Protein AF-0000000078275789 (afdb_homodimer)

Solvent-accessible surface area (backbone atoms only — not comparable to full-atom values): 40634 Å² total; per-residue (Å²): 122,83,72,79,72,77,51,67,70,54,53,55,45,34,55,58,40,40,53,62,21,30,48,94,68,46,40,45,64,62,50,51,52,50,52,49,50,51,33,56,73,66,67,38,52,69,49,75,48,61,89,32,91,82,31,53,29,41,36,36,38,47,78,28,76,38,74,86,45,54,12,38,36,40,43,24,47,64,38,29,71,69,84,62,69,91,67,32,91,55,64,50,47,63,28,44,77,41,81,52,96,92,39,46,30,34,33,12,62,26,32,59,51,36,44,44,59,39,48,25,53,53,51,17,52,42,51,42,58,73,69,65,65,80,38,39,18,27,34,34,40,36,41,24,31,41,43,84,78,70,12,56,63,16,46,48,52,43,63,70,36,69,70,45,58,68,55,39,64,52,36,33,44,22,73,42,49,66,22,69,43,67,38,27,40,38,22,20,27,40,13,42,66,50,30,36,39,37,41,14,63,30,48,53,23,41,19,41,52,88,75,66,68,28,8,61,76,32,40,49,60,50,54,52,52,49,53,48,49,22,52,52,32,51,49,48,41,63,72,73,36,93,59,44,84,66,43,52,17,72,36,43,30,50,31,76,9,31,36,42,26,45,90,44,62,57,32,31,34,43,44,32,36,42,29,32,13,26,18,39,13,62,87,49,64,60,67,62,51,52,48,52,52,47,50,53,27,55,77,42,66,25,47,70,44,64,78,51,83,77,79,83,58,69,69,36,75,90,47,69,84,39,59,61,46,42,36,50,49,53,49,31,54,75,71,66,40,46,77,43,78,30,42,31,39,43,70,61,63,44,56,47,46,32,74,72,72,30,48,29,34,14,51,24,72,36,41,67,41,79,90,36,57,75,34,71,69,18,46,34,43,48,65,42,52,55,49,36,23,54,49,41,38,49,44,51,54,40,52,26,58,101,123,82,72,80,71,77,52,68,70,55,54,54,46,36,56,59,40,41,53,62,19,30,48,94,69,46,40,46,64,62,51,50,53,51,53,49,50,52,34,54,74,65,68,39,53,70,49,76,47,61,88,33,92,84,30,52,29,40,38,37,40,47,80,28,75,37,75,86,46,54,13,37,37,41,42,25,48,64,40,30,70,68,83,60,69,91,67,33,91,54,65,48,47,63,29,44,77,42,81,53,96,90,40,46,29,35,32,12,64,27,32,60,50,36,44,44,60,40,48,23,52,52,50,16,51,43,52,42,58,72,68,64,65,81,37,39,18,27,35,34,40,37,40,24,32,40,43,82,79,70,10,58,64,16,45,48,52,41,62,72,35,69,70,44,58,69,55,40,65,53,36,34,43,23,72,43,49,65,22,69,44,67,38,28,41,39,22,20,28,40,12,42,66,49,29,34,39,37,41,14,63,30,48,54,23,41,21,41,50,90,74,66,67,27,7,60,76,32,40,49,62,51,52,53,51,48,54,50,50,23,51,52,31,52,49,47,42,62,71,74,35,94,59,42,84,66,41,51,16,72,37,43,30,51,30,77,8,31,35,41,27,45,88,43,62,58,33,31,34,42,44,34,36,42,28,32,14,27,17,39,14,64,86,49,63,60,69,62,51,53,48,52,53,46,50,53,27,53,76,42,65,27,46,71,43,67,77,50,82,80,77,84,61,68,68,37,76,91,45,68,85,38,60,60,46,40,34,49,49,52,48,30,54,75,71,65,39,45,78,42,78,31,42,31,38,44,70,62,65,46,55,47,47,33,74,73,73,30,48,29,33,15,51,24,73,36,40,67,42,80,89,36,56,74,34,71,70,17,48,34,43,51,66,43,52,55,49,36,24,56,50,41,36,48,44,52,54,38,51,25,58,102

Radius of gyration: 34.91 Å; Cα contacts (8 Å, |Δi|>4): 1875; chains: 2; bounding box: 56×107×88 Å

Organism: Zancudomyces culisetae (NCBI:txid1213189)

InterPro domains:
  IPR001261 ArgE/DapE/ACY1/CPG2/YscS, conserved site [PS00758] (72-81)
  IPR002933 Peptidase M20 [PF01546] (73-396)
  IPR010159 N-acyl-L-amino-acid amidohydrolase [TIGR01880] (5-402)
  IPR011650 Peptidase M20, dimerisation domain [PF07687] (195-302)
  IPR036264 Bacterial exopeptidase dimerisation domain [SSF55031] (196-303)
  IPR052083 Aminoacylase-1 peptidase M20A [PTHR45892] (5-402)

Structure (mmCIF, N/CA/C/O backbone):
data_AF-0000000078275789-model_v1
#
loop_
_entity.id
_entity.type
_entity.pdbx_description
1 polymer 'N-acyl-aliphatic-L-amino acid amidohydrolase'
#
loop_
_atom_site.group_PDB
_atom_site.id
_atom_site.type_symbol
_atom_site.label_atom_id
_atom_site.label_alt_id
_atom_site.label_comp_id
_atom_site.label_asym_id
_atom_site.label_entity_id
_atom_site.label_seq_id
_atom_site.pdbx_PDB_ins_code
_atom_site.Cartn_x
_atom_site.Cartn_y
_atom_site.Cartn_z
_atom_site.occupancy
_atom_site.B_iso_or_equiv
_atom_site.auth_seq_id
_atom_site.auth_comp_id
_atom_site.auth_asym_id
_atom_site.auth_atom_id
_atom_site.pdbx_PDB_model_num
ATOM 1 N N . MET A 1 1 ? -0.804 -14.078 -50.906 1 27.92 1 MET A N 1
ATOM 2 C CA . MET A 1 1 ? -0.262 -14.391 -49.594 1 27.92 1 MET A CA 1
ATOM 3 C C . MET A 1 1 ? -1.076 -15.484 -48.938 1 27.92 1 MET A C 1
ATOM 5 O O . MET A 1 1 ? -2.297 -15.367 -48.781 1 27.92 1 MET A O 1
ATOM 9 N N . THR A 1 2 ? -0.745 -16.703 -49.188 1 33.28 2 THR A N 1
ATOM 10 C CA . THR A 1 2 ? -1.588 -17.812 -48.781 1 33.28 2 THR A CA 1
ATOM 11 C C . THR A 1 2 ? -2.004 -17.656 -47.312 1 33.28 2 THR A C 1
ATOM 13 O O . THR A 1 2 ? -1.153 -17.562 -46.406 1 33.28 2 THR A O 1
ATOM 16 N N . VAL A 1 3 ? -2.871 -16.844 -47 1 45.25 3 VAL A N 1
ATOM 17 C CA . VAL A 1 3 ? -3.428 -16.531 -45.688 1 45.25 3 VAL A CA 1
ATOM 18 C C . VAL A 1 3 ? -3.342 -17.75 -44.75 1 45.25 3 VAL A C 1
ATOM 20 O O . VAL A 1 3 ? -3.936 -18.781 -45.062 1 45.25 3 VAL A O 1
ATOM 23 N N . ASP A 1 4 ? -2.072 -18.031 -44.312 1 67.12 4 ASP A N 1
ATOM 24 C CA . ASP A 1 4 ? -1.867 -19.188 -43.438 1 67.12 4 ASP A CA 1
ATOM 25 C C . ASP A 1 4 ? -3.062 -19.391 -42.5 1 67.12 4 ASP A C 1
ATOM 27 O O . ASP A 1 4 ? -3.373 -18.516 -41.688 1 67.12 4 ASP A O 1
ATOM 31 N N . GLN A 1 5 ? -3.836 -20.234 -42.906 1 86.69 5 GLN A N 1
ATOM 32 C CA . GLN A 1 5 ? -5.113 -20.516 -42.25 1 86.69 5 GLN A CA 1
ATOM 33 C C . GLN A 1 5 ? -4.91 -21 -40.812 1 86.69 5 GLN A C 1
ATOM 35 O O . GLN A 1 5 ? -4.043 -21.844 -40.562 1 86.69 5 GLN A O 1
ATOM 40 N N . GLU A 1 6 ? -5.551 -20.359 -39.906 1 93.81 6 GLU A N 1
ATOM 41 C CA . GLU A 1 6 ? -5.523 -20.75 -38.5 1 93.81 6 GLU A CA 1
ATOM 42 C C . GLU A 1 6 ? -6.082 -22.156 -38.281 1 93.81 6 GLU A C 1
ATOM 44 O O . GLU A 1 6 ? -7.207 -22.438 -38.688 1 93.81 6 GLU A O 1
ATOM 49 N N . PRO A 1 7 ? -5.238 -23 -37.75 1 96.56 7 PRO A N 1
ATOM 50 C CA . PRO A 1 7 ? -5.777 -24.328 -37.469 1 96.56 7 PRO A CA 1
ATOM 51 C C . PRO A 1 7 ? -7.008 -24.281 -36.562 1 96.56 7 PRO A C 1
ATOM 53 O O . PRO A 1 7 ? -7.078 -23.438 -35.656 1 96.56 7 PRO A O 1
ATOM 56 N N . ALA A 1 8 ? -7.973 -25.219 -36.75 1 97.12 8 ALA A N 1
ATOM 57 C CA . ALA A 1 8 ? -9.219 -25.25 -35.969 1 97.12 8 ALA A CA 1
ATOM 58 C C . ALA A 1 8 ? -8.938 -25.375 -34.469 1 97.12 8 ALA A C 1
ATOM 60 O O . ALA A 1 8 ? -9.641 -24.781 -33.656 1 97.12 8 ALA A O 1
ATOM 61 N N . SER A 1 9 ? -7.98 -26.219 -34.156 1 97.69 9 SER A N 1
ATOM 62 C CA . SER A 1 9 ? -7.641 -26.422 -32.75 1 97.69 9 SER A CA 1
ATOM 63 C C . SER A 1 9 ? -7.145 -25.125 -32.125 1 97.69 9 SER A C 1
ATOM 65 O O . SER A 1 9 ? -7.387 -24.875 -30.938 1 97.69 9 SER A O 1
ATOM 67 N N . VAL A 1 10 ? -6.445 -24.312 -32.906 1 98.25 10 VAL A N 1
ATOM 68 C CA . VAL A 1 10 ? -5.953 -23.016 -32.406 1 98.25 10 VAL A CA 1
ATOM 69 C C . VAL A 1 10 ? -7.121 -22.062 -32.219 1 98.25 10 VAL A C 1
ATOM 71 O O . VAL A 1 10 ? -7.172 -21.328 -31.234 1 98.25 10 VAL A O 1
ATOM 74 N N . SER A 1 11 ? -8.055 -22.078 -33.094 1 98.25 11 SER A N 1
ATOM 75 C CA . SER A 1 11 ? -9.242 -21.25 -32.969 1 98.25 11 SER A CA 1
ATOM 76 C C . SER A 1 11 ? -10.023 -21.562 -31.703 1 98.25 11 SER A C 1
ATOM 78 O O . SER A 1 11 ? -10.461 -20.672 -30.984 1 98.25 11 SER A O 1
ATOM 80 N N . ARG A 1 12 ? -10.195 -22.812 -31.453 1 98.5 12 ARG A N 1
ATOM 81 C CA . ARG A 1 12 ? -10.906 -23.234 -30.266 1 98.5 12 ARG A CA 1
ATOM 82 C C . ARG A 1 12 ? -10.148 -22.844 -29 1 98.5 12 ARG A C 1
ATOM 84 O O . ARG A 1 12 ? -10.742 -22.422 -28 1 98.5 12 ARG A O 1
ATOM 91 N N . PHE A 1 13 ? -8.852 -23 -29.125 1 98.44 13 PHE A N 1
ATOM 92 C CA . PHE A 1 13 ? -7.992 -22.625 -28 1 98.44 13 PHE A CA 1
ATOM 93 C C . PHE A 1 13 ? -8.094 -21.141 -27.719 1 98.44 13 PHE A C 1
ATOM 95 O O . PHE A 1 13 ? -8.219 -20.734 -26.562 1 98.44 13 PHE A O 1
ATOM 102 N N . ARG A 1 14 ? -8.008 -20.312 -28.719 1 98.69 14 ARG A N 1
ATOM 103 C CA . ARG A 1 14 ? -8.109 -18.859 -28.562 1 98.69 14 ARG A CA 1
ATOM 104 C C . ARG A 1 14 ? -9.438 -18.469 -27.922 1 98.69 14 ARG A C 1
ATOM 106 O O . ARG A 1 14 ? -9.492 -17.578 -27.078 1 98.69 14 ARG A O 1
ATOM 113 N N . LYS A 1 15 ? -10.516 -19.156 -28.312 1 98.62 15 LYS A N 1
ATOM 114 C CA . LYS A 1 15 ? -11.82 -18.891 -27.703 1 98.62 15 LYS A CA 1
ATOM 115 C C . LYS A 1 15 ? -11.797 -19.188 -26.203 1 98.62 15 LYS A C 1
ATOM 117 O O . LYS A 1 15 ? -12.383 -18.438 -25.422 1 98.62 15 LYS A O 1
ATOM 122 N N . TYR A 1 16 ? -11.125 -20.266 -25.891 1 98.62 16 TYR A N 1
ATOM 123 C CA . TYR A 1 16 ? -10.977 -20.641 -24.484 1 98.62 16 TYR A CA 1
ATOM 124 C C . TYR A 1 16 ? -10.219 -19.578 -23.719 1 98.62 16 TYR A C 1
ATOM 126 O O . TYR A 1 16 ? -10.602 -19.219 -22.594 1 98.62 16 TYR A O 1
ATOM 134 N N . LEU A 1 17 ? -9.156 -19.016 -24.344 1 98.75 17 LEU A N 1
ATOM 135 C CA . LEU A 1 17 ? -8.297 -18.016 -23.734 1 98.75 17 LEU A CA 1
ATOM 136 C C . LEU A 1 17 ? -9.031 -16.688 -23.578 1 98.75 17 LEU A C 1
ATOM 138 O O . LEU A 1 17 ? -8.727 -15.898 -22.688 1 98.75 17 LEU A O 1
ATOM 142 N N . GLN A 1 18 ? -10.008 -16.422 -24.359 1 98.62 18 GLN A N 1
ATOM 143 C CA . GLN A 1 18 ? -10.742 -15.148 -24.359 1 98.62 18 GLN A CA 1
ATOM 144 C C . GLN A 1 18 ? -11.719 -15.086 -23.203 1 98.62 18 GLN A C 1
ATOM 146 O O . GLN A 1 18 ? -12.219 -14.008 -22.859 1 98.62 18 GLN A O 1
ATOM 151 N N . ILE A 1 19 ? -12.039 -16.234 -22.625 1 98.56 19 ILE A N 1
ATOM 152 C CA . ILE A 1 19 ? -12.906 -16.25 -21.453 1 98.56 19 ILE A CA 1
ATOM 153 C C . ILE A 1 19 ? -12.133 -15.742 -20.234 1 98.56 19 ILE A C 1
ATOM 155 O O . ILE A 1 19 ? -11.094 -16.312 -19.875 1 98.56 19 ILE A O 1
ATOM 159 N N . LYS A 1 20 ? -12.578 -14.695 -19.609 1 97.94 20 LYS A N 1
ATOM 160 C CA . LYS A 1 20 ? -11.859 -14.008 -18.531 1 97.94 20 LYS A CA 1
ATOM 161 C C . LYS A 1 20 ? -12.055 -14.719 -17.203 1 97.94 20 LYS A C 1
ATOM 163 O O . LYS A 1 20 ? -12.703 -14.18 -16.297 1 97.94 20 LYS A O 1
ATOM 168 N N . SER A 1 21 ? -11.375 -15.805 -17.062 1 98.25 21 SER A N 1
ATOM 169 C CA . SER A 1 21 ? -11.406 -16.5 -15.789 1 98.25 21 SER A CA 1
ATOM 170 C C . SER A 1 21 ? -10.32 -15.977 -14.852 1 98.25 21 SER A C 1
ATOM 172 O O . SER A 1 21 ? -9.617 -16.75 -14.211 1 98.25 21 SER A O 1
ATOM 174 N N . VAL A 1 22 ? -10.102 -14.719 -14.812 1 97.44 22 VAL A N 1
ATOM 175 C CA . VAL A 1 22 ? -9.047 -14.031 -14.078 1 97.44 22 VAL A CA 1
ATOM 176 C C . VAL A 1 22 ? -9.555 -13.648 -12.688 1 97.44 22 VAL A C 1
ATOM 178 O O . VAL A 1 22 ? -10.703 -13.227 -12.539 1 97.44 22 VAL A O 1
ATOM 181 N N . HIS A 1 23 ? -8.711 -13.875 -11.742 1 95.06 23 HIS A N 1
ATOM 182 C CA . HIS A 1 23 ? -9.031 -13.422 -10.398 1 95.06 23 HIS A CA 1
ATOM 183 C C . HIS A 1 23 ? -9.047 -11.898 -10.32 1 95.06 23 HIS A C 1
ATOM 185 O O . HIS A 1 23 ? -8.297 -11.227 -11.039 1 95.06 23 HIS A O 1
ATOM 191 N N . PRO A 1 24 ? -9.953 -11.344 -9.477 1 93.69 24 PRO A N 1
ATOM 192 C CA . PRO A 1 24 ? -10.68 -11.961 -8.367 1 93.69 24 PRO A CA 1
ATOM 193 C C . PRO A 1 24 ? -12.062 -12.461 -8.781 1 93.69 24 PRO A C 1
ATOM 195 O O . PRO A 1 24 ? -12.773 -13.07 -7.969 1 93.69 24 PRO A O 1
ATOM 198 N N . LYS A 1 25 ? -12.555 -12.227 -9.953 1 94.69 25 LYS A N 1
ATOM 199 C CA . LYS A 1 25 ? -13.891 -12.648 -10.367 1 94.69 25 LYS A CA 1
ATOM 200 C C . LYS A 1 25 ? -13.828 -13.516 -11.617 1 94.69 25 LYS A C 1
ATOM 202 O O . LYS A 1 25 ? -14.375 -13.148 -12.664 1 94.69 25 LYS A O 1
ATOM 207 N N . PRO A 1 26 ? -13.273 -14.727 -11.523 1 98.31 26 PRO A N 1
ATOM 208 C CA . PRO A 1 26 ? -13.148 -15.594 -12.695 1 98.31 26 PRO A CA 1
ATOM 209 C C . PRO A 1 26 ? -14.5 -15.984 -13.289 1 98.31 26 PRO A C 1
ATOM 211 O O . PRO A 1 26 ? -15.414 -16.359 -12.555 1 98.31 26 PRO A O 1
ATOM 214 N N . ASP A 1 27 ? -14.641 -15.953 -14.562 1 98.38 27 ASP A N 1
ATOM 215 C CA . ASP A 1 27 ? -15.844 -16.375 -15.273 1 98.38 27 ASP A CA 1
ATOM 216 C C . ASP A 1 27 ? -15.883 -17.891 -15.438 1 98.38 27 ASP A C 1
ATOM 218 O O . ASP A 1 27 ? -15.828 -18.406 -16.562 1 98.38 27 ASP A O 1
ATOM 222 N N . TYR A 1 28 ? -16.156 -18.578 -14.375 1 98.5 28 TYR A N 1
ATOM 223 C CA . TYR A 1 28 ? -16.172 -20.031 -14.367 1 98.5 28 TYR A CA 1
ATOM 224 C C . TYR A 1 28 ? -17.359 -20.562 -15.156 1 98.5 28 TYR A C 1
ATOM 226 O O . TYR A 1 28 ? -17.281 -21.641 -15.766 1 98.5 28 TYR A O 1
ATOM 234 N N . GLU A 1 29 ? -18.406 -19.844 -15.156 1 98.44 29 GLU A N 1
ATOM 235 C CA . GLU A 1 29 ? -19.594 -20.281 -15.867 1 98.44 29 GLU A CA 1
ATOM 236 C C . GLU A 1 29 ? -19.344 -20.391 -17.375 1 98.44 29 GLU A C 1
ATOM 238 O O . GLU A 1 29 ? -19.719 -21.391 -18 1 98.44 29 GLU A O 1
ATOM 243 N N . SER A 1 30 ? -18.734 -19.359 -17.875 1 98.75 30 SER A N 1
ATOM 244 C CA . SER A 1 30 ? -18.438 -19.391 -19.297 1 98.75 30 SER A CA 1
ATOM 245 C C . SER A 1 30 ? -17.438 -20.5 -19.625 1 98.75 30 SER A C 1
ATOM 247 O O . SER A 1 30 ? -17.516 -21.109 -20.688 1 98.75 30 SER A O 1
ATOM 249 N N . ILE A 1 31 ? -16.484 -20.75 -18.734 1 98.75 31 ILE A N 1
ATOM 250 C CA . ILE A 1 31 ? -15.531 -21.844 -18.906 1 98.75 31 ILE A CA 1
ATOM 251 C C . ILE A 1 31 ? -16.281 -23.172 -18.953 1 98.75 31 ILE A C 1
ATOM 253 O O . ILE A 1 31 ? -16.078 -23.969 -19.875 1 98.75 31 ILE A O 1
ATOM 257 N N . LYS A 1 32 ? -17.141 -23.375 -18 1 98.69 32 LYS A N 1
ATOM 258 C CA . LYS A 1 32 ? -17.938 -24.578 -17.922 1 98.69 32 LYS A CA 1
ATOM 259 C C . LYS A 1 32 ? -18.734 -24.797 -19.219 1 98.69 32 LYS A C 1
ATOM 261 O O . LYS A 1 32 ? -18.672 -25.875 -19.812 1 98.69 32 LYS A O 1
ATOM 266 N N . ASN A 1 33 ? -19.438 -23.781 -19.578 1 98.75 33 ASN A N 1
ATOM 267 C CA . ASN A 1 33 ? -20.281 -23.891 -20.781 1 98.75 33 ASN A CA 1
ATOM 268 C C . ASN A 1 33 ? -19.453 -24.219 -22.016 1 98.75 33 ASN A C 1
ATOM 270 O O . ASN A 1 33 ? -19.844 -25.062 -22.828 1 98.75 33 ASN A O 1
ATOM 274 N N . TYR A 1 34 ? -18.359 -23.578 -22.125 1 98.81 34 TYR A N 1
ATOM 275 C CA . TYR A 1 34 ? -17.531 -23.812 -23.297 1 98.81 34 TYR A CA 1
ATOM 276 C C . TYR A 1 34 ? -16.969 -25.234 -23.312 1 98.81 34 TYR A C 1
ATOM 278 O O . TYR A 1 34 ? -16.969 -25.891 -24.359 1 98.81 34 TYR A O 1
ATOM 286 N N . LEU A 1 35 ? -16.453 -25.688 -22.203 1 98.81 35 LEU A N 1
ATOM 287 C CA . LEU A 1 35 ? -15.875 -27.031 -22.125 1 98.81 35 LEU A CA 1
ATOM 288 C C . LEU A 1 35 ? -16.938 -28.094 -22.375 1 98.81 35 LEU A C 1
ATOM 290 O O . LEU A 1 35 ? -16.672 -29.094 -23.062 1 98.81 35 LEU A O 1
ATOM 294 N N . ILE A 1 36 ? -18.109 -27.906 -21.859 1 98.62 36 ILE A N 1
ATOM 295 C CA . ILE A 1 36 ? -19.203 -28.844 -22.078 1 98.62 36 ILE A CA 1
ATOM 296 C C . ILE A 1 36 ? -19.578 -28.859 -23.547 1 98.62 36 ILE A C 1
ATOM 298 O O . ILE A 1 36 ? -19.812 -29.922 -24.125 1 98.62 36 ILE A O 1
ATOM 302 N N . GLU A 1 37 ? -19.656 -27.656 -24.078 1 98.75 37 GLU A N 1
ATOM 303 C CA . GLU A 1 37 ? -19.938 -27.578 -25.5 1 98.75 37 GLU A CA 1
ATOM 304 C C . GLU A 1 37 ? -18.922 -28.375 -26.312 1 98.75 37 GLU A C 1
ATOM 306 O O . GLU A 1 37 ? -19.281 -29.078 -27.25 1 98.75 37 GLU A O 1
ATOM 311 N N . GLN A 1 38 ? -17.672 -28.203 -26 1 98.69 38 GLN A N 1
ATOM 312 C CA . GLN A 1 38 ? -16.625 -28.953 -26.688 1 98.69 38 GLN A CA 1
ATOM 313 C C . GLN A 1 38 ? -16.812 -30.453 -26.5 1 98.69 38 GLN A C 1
ATOM 315 O O . GLN A 1 38 ? -16.703 -31.219 -27.453 1 98.69 38 GLN A O 1
ATOM 320 N N . ALA A 1 39 ? -17.062 -30.922 -25.266 1 98.62 39 ALA A N 1
ATOM 321 C CA . ALA A 1 39 ? -17.281 -32.344 -24.984 1 98.62 39 ALA A CA 1
ATOM 322 C C . ALA A 1 39 ? -18.453 -32.875 -25.812 1 98.62 39 ALA A C 1
ATOM 324 O O . ALA A 1 39 ? -18.359 -33.969 -26.375 1 98.62 39 ALA A O 1
ATOM 325 N N . ASP A 1 40 ? -19.531 -32.125 -25.844 1 98.56 40 ASP A N 1
ATOM 326 C CA . ASP A 1 40 ? -20.719 -32.531 -26.594 1 98.56 40 ASP A CA 1
ATOM 327 C C . ASP A 1 40 ? -20.406 -32.656 -28.094 1 98.56 40 ASP A C 1
ATOM 329 O O . ASP A 1 40 ? -20.844 -33.625 -28.734 1 98.56 40 ASP A O 1
ATOM 333 N N . GLU A 1 41 ? -19.734 -31.672 -28.531 1 98.44 41 GLU A N 1
ATOM 334 C CA . GLU A 1 41 ? -19.359 -31.703 -29.938 1 98.44 41 GLU A CA 1
ATOM 335 C C . GLU A 1 41 ? -18.547 -32.938 -30.266 1 98.44 41 GLU A C 1
ATOM 337 O O . GLU A 1 41 ? -18.703 -33.531 -31.344 1 98.44 41 GLU A O 1
ATOM 342 N N . ILE A 1 42 ? -17.688 -33.344 -29.391 1 98.31 42 ILE A N 1
ATOM 343 C CA . ILE A 1 42 ? -16.828 -34.5 -29.594 1 98.31 42 ILE A CA 1
ATOM 344 C C . ILE A 1 42 ? -17.625 -35.781 -29.391 1 98.31 42 ILE A C 1
ATOM 346 O O . ILE A 1 42 ? -17.266 -36.844 -29.938 1 98.31 42 ILE A O 1
ATOM 350 N N . GLY A 1 43 ? -18.672 -35.75 -28.594 1 98.31 43 GLY A N 1
ATOM 351 C CA . GLY A 1 43 ? -19.438 -36.938 -28.219 1 98.31 43 GLY A CA 1
ATOM 352 C C . GLY A 1 43 ? -18.875 -37.625 -26.984 1 98.31 43 GLY A C 1
ATOM 353 O O . GLY A 1 43 ? -18.906 -38.844 -26.891 1 98.31 43 GLY A O 1
ATOM 354 N N . LEU A 1 44 ? -18.359 -36.875 -26.125 1 98.31 44 LEU A N 1
ATOM 355 C CA . LEU A 1 44 ? -17.828 -37.438 -24.891 1 98.31 44 LEU A CA 1
ATOM 356 C C . LEU A 1 44 ? -18.797 -37.25 -23.734 1 98.31 44 LEU A C 1
ATOM 358 O O . LEU A 1 44 ? -19.469 -36.219 -23.641 1 98.31 44 LEU A O 1
ATOM 362 N N . GLU A 1 45 ? -18.781 -38.281 -22.859 1 97.88 45 GLU A N 1
ATOM 363 C CA . GLU A 1 45 ? -19.547 -38.125 -21.625 1 97.88 45 GLU A CA 1
ATOM 364 C C . GLU A 1 45 ? -18.922 -37.031 -20.719 1 97.88 45 GLU A C 1
ATOM 366 O O . GLU A 1 45 ? -17.703 -36.844 -20.734 1 97.88 45 GLU A O 1
ATOM 371 N N . HIS A 1 46 ? -19.812 -36.375 -20.047 1 98.06 46 HIS A N 1
ATOM 372 C CA . HIS A 1 46 ? -19.297 -35.375 -19.109 1 98.06 46 HIS A CA 1
ATOM 373 C C . HIS A 1 46 ? -20.188 -35.25 -17.875 1 98.06 46 HIS A C 1
ATOM 375 O O . HIS A 1 46 ? -21.344 -35.688 -17.906 1 98.06 46 HIS A O 1
ATOM 381 N N . GLN A 1 47 ? -19.578 -34.719 -16.844 1 98.06 47 GLN A N 1
ATOM 382 C CA . GLN A 1 47 ? -20.25 -34.438 -15.578 1 98.06 47 GLN A CA 1
ATOM 383 C C . GLN A 1 47 ? -19.703 -33.188 -14.93 1 98.06 47 GLN A C 1
ATOM 385 O O . GLN A 1 47 ? -18.531 -32.844 -15.133 1 98.06 47 GLN A O 1
ATOM 390 N N . VAL A 1 48 ? -20.609 -32.469 -14.281 1 98.38 48 VAL A N 1
ATOM 391 C CA . VAL A 1 48 ? -20.203 -31.297 -13.523 1 98.38 48 VAL A CA 1
ATOM 392 C C . VAL A 1 48 ? -20.438 -31.547 -12.031 1 98.38 48 VAL A C 1
ATOM 394 O O . VAL A 1 48 ? -21.516 -31.953 -11.625 1 98.38 48 VAL A O 1
ATOM 397 N N . VAL A 1 49 ? -19.406 -31.359 -11.266 1 98.12 49 VAL A N 1
ATOM 398 C CA . VAL A 1 49 ? -19.5 -31.453 -9.812 1 98.12 49 VAL A CA 1
ATOM 399 C C . VAL A 1 49 ? -19.234 -30.078 -9.195 1 98.12 49 VAL A C 1
ATOM 401 O O . VAL A 1 49 ? -18.172 -29.5 -9.398 1 98.12 49 VAL A O 1
ATOM 404 N N . GLU A 1 50 ? -20.156 -29.562 -8.555 1 97.5 50 GLU A N 1
ATOM 405 C CA . GLU A 1 50 ? -20.031 -28.25 -7.922 1 97.5 50 GLU A CA 1
ATOM 406 C C . GLU A 1 50 ? -20.016 -28.375 -6.402 1 97.5 50 GLU A C 1
ATOM 408 O O . GLU A 1 50 ? -21.047 -28.172 -5.746 1 97.5 50 GLU A O 1
ATOM 413 N N . CYS A 1 51 ? -18.875 -28.609 -5.875 1 97 51 CYS A N 1
ATOM 414 C CA . CYS A 1 51 ? -18.719 -28.75 -4.43 1 97 51 CYS A CA 1
ATOM 415 C C . CYS A 1 51 ? -18.906 -27.406 -3.729 1 97 51 CYS A C 1
ATOM 417 O O . CYS A 1 51 ? -19.359 -27.359 -2.582 1 97 51 CYS A O 1
ATOM 419 N N . VAL A 1 52 ? -18.5 -26.312 -4.426 1 97.69 52 VAL A N 1
ATOM 420 C CA . VAL A 1 52 ? -18.688 -24.938 -3.975 1 97.69 52 VAL A CA 1
ATOM 421 C C . VAL A 1 52 ? -19.469 -24.156 -5.023 1 97.69 52 VAL A C 1
ATOM 423 O O . VAL A 1 52 ? -19.156 -24.219 -6.215 1 97.69 52 VAL A O 1
ATOM 426 N N . GLU A 1 53 ? -20.438 -23.375 -4.531 1 97.12 53 GLU A N 1
ATOM 427 C CA . GLU A 1 53 ? -21.312 -22.656 -5.453 1 97.12 53 GLU A CA 1
ATOM 428 C C . GLU A 1 53 ? -20.5 -21.734 -6.363 1 97.12 53 GLU A C 1
ATOM 430 O O . GLU A 1 53 ? -19.656 -20.969 -5.891 1 97.12 53 GLU A O 1
ATOM 435 N N . GLY A 1 54 ? -20.734 -21.875 -7.605 1 97.25 54 GLY A N 1
ATOM 436 C CA . GLY A 1 54 ? -20.094 -21 -8.578 1 97.25 54 GLY A CA 1
ATOM 437 C C . GLY A 1 54 ? -18.719 -21.469 -9 1 97.25 54 GLY A C 1
ATOM 438 O O . GLY A 1 54 ? -18.062 -20.828 -9.828 1 97.25 54 GLY A O 1
ATOM 439 N N . LYS A 1 55 ? -18.281 -22.594 -8.438 1 98.38 55 LYS A N 1
ATOM 440 C CA . LYS A 1 55 ? -16.969 -23.125 -8.75 1 98.38 55 LYS A CA 1
ATOM 441 C C . LYS A 1 55 ? -17.062 -24.578 -9.242 1 98.38 55 LYS A C 1
ATOM 443 O O . LYS A 1 55 ? -16.688 -25.5 -8.523 1 98.38 55 LYS A O 1
ATOM 448 N N . PRO A 1 56 ? -17.484 -24.719 -10.492 1 98.31 56 PRO A N 1
ATOM 449 C CA . PRO A 1 56 ? -17.719 -26.078 -11.016 1 98.31 56 PRO A CA 1
ATOM 450 C C . PRO A 1 56 ? -16.422 -26.812 -11.359 1 98.31 56 PRO A C 1
ATOM 452 O O . PRO A 1 56 ? -15.469 -26.203 -11.852 1 98.31 56 PRO A O 1
ATOM 455 N N . VAL A 1 57 ? -16.438 -28.078 -11.031 1 98.75 57 VAL A N 1
ATOM 456 C CA . VAL A 1 57 ? -15.469 -29.016 -11.578 1 98.75 57 VAL A CA 1
ATOM 457 C C . VAL A 1 57 ? -16.078 -29.766 -12.766 1 98.75 57 VAL A C 1
ATOM 459 O O . VAL A 1 57 ? -17.125 -30.406 -12.633 1 98.75 57 VAL A O 1
ATOM 462 N N . ILE A 1 58 ? -15.453 -29.672 -13.922 1 98.88 58 ILE A N 1
ATOM 463 C CA . ILE A 1 58 ? -15.953 -30.312 -15.133 1 98.88 58 ILE A CA 1
ATOM 464 C C . ILE A 1 58 ? -15.164 -31.594 -15.383 1 98.88 58 ILE A C 1
ATOM 466 O O . ILE A 1 58 ? -13.938 -31.578 -15.445 1 98.88 58 ILE A O 1
ATOM 470 N N . ILE A 1 59 ? -15.875 -32.688 -15.492 1 98.81 59 ILE A N 1
ATOM 471 C CA . ILE A 1 59 ? -15.281 -34 -15.773 1 98.81 59 ILE A CA 1
ATOM 472 C C . ILE A 1 59 ? -15.703 -34.469 -17.156 1 98.81 59 ILE A C 1
ATOM 474 O O . ILE A 1 59 ? -16.891 -34.562 -17.453 1 98.81 59 ILE A O 1
ATOM 478 N N . ILE A 1 60 ? -14.75 -34.719 -17.984 1 98.88 60 ILE A N 1
ATOM 479 C CA . ILE A 1 60 ? -14.992 -35.25 -19.312 1 98.88 60 ILE A CA 1
ATOM 480 C C . ILE A 1 60 ? -14.398 -36.625 -19.438 1 98.88 60 ILE A C 1
ATOM 482 O O . ILE A 1 60 ? -13.242 -36.844 -19.078 1 98.88 60 ILE A O 1
ATOM 486 N N . LYS A 1 61 ? -15.148 -37.562 -19.969 1 98.62 61 LYS A N 1
ATOM 487 C CA . LYS A 1 61 ? -14.758 -38.969 -19.938 1 98.62 61 LYS A CA 1
ATOM 488 C C . LYS A 1 61 ? -14.602 -39.531 -21.359 1 98.62 61 LYS A C 1
ATOM 490 O O . LYS A 1 61 ? -15.484 -39.344 -22.203 1 98.62 61 LYS A O 1
ATOM 495 N N . LEU A 1 62 ? -13.508 -40.094 -21.609 1 98.69 62 LEU A N 1
ATOM 496 C CA . LEU A 1 62 ? -13.336 -41.062 -22.703 1 98.69 62 LEU A CA 1
ATOM 497 C C . LEU A 1 62 ? -13.344 -42.5 -22.188 1 98.69 62 LEU A C 1
ATOM 499 O O . LEU A 1 62 ? -12.398 -42.906 -21.531 1 98.69 62 LEU A O 1
ATOM 503 N N . ALA A 1 63 ? -14.383 -43.188 -22.547 1 97.75 63 ALA A N 1
ATOM 504 C CA . ALA A 1 63 ? -14.594 -44.531 -22 1 97.75 63 ALA A CA 1
ATOM 505 C C . ALA A 1 63 ? -13.586 -45.531 -22.562 1 97.75 63 ALA A C 1
ATOM 507 O O . ALA A 1 63 ? -13.305 -45.5 -23.766 1 97.75 63 ALA A O 1
ATOM 508 N N . GLY A 1 64 ? -13.039 -46.312 -21.641 1 97.75 64 GLY A N 1
ATOM 509 C CA . GLY A 1 64 ? -12.211 -47.438 -22.062 1 97.75 64 GLY A CA 1
ATOM 510 C C . GLY A 1 64 ? -12.984 -48.719 -22.234 1 97.75 64 GLY A C 1
ATOM 511 O O . GLY A 1 64 ? -14.188 -48.781 -21.953 1 97.75 64 GLY A O 1
ATOM 512 N N . SER A 1 65 ? -12.242 -49.719 -22.672 1 97.62 65 SER A N 1
ATOM 513 C CA . SER A 1 65 ? -12.875 -51 -22.922 1 97.62 65 SER A CA 1
ATOM 514 C C . SER A 1 65 ? -12.961 -51.844 -21.641 1 97.62 65 SER A C 1
ATOM 516 O O . SER A 1 65 ? -13.742 -52.781 -21.578 1 97.62 65 SER A O 1
ATOM 518 N N . ASP A 1 66 ? -12.195 -51.594 -20.641 1 97.38 66 ASP A N 1
ATOM 519 C CA . ASP A 1 66 ? -12.203 -52.312 -19.391 1 97.38 66 ASP A CA 1
ATOM 520 C C . ASP A 1 66 ? -12.344 -51.375 -18.203 1 97.38 66 ASP A C 1
ATOM 522 O O . ASP A 1 66 ? -11.352 -51 -17.578 1 97.38 66 ASP A O 1
ATOM 526 N N . PRO A 1 67 ? -13.508 -51.094 -17.844 1 92.62 67 PRO A N 1
ATOM 527 C CA . PRO A 1 67 ? -13.766 -50.125 -16.797 1 92.62 67 PRO A CA 1
ATOM 528 C C . PRO A 1 67 ? -13.312 -50.594 -15.422 1 92.62 67 PRO A C 1
ATOM 530 O O . PRO A 1 67 ? -13.32 -49.812 -14.461 1 92.62 67 PRO A O 1
ATOM 533 N N . THR A 1 68 ? -12.906 -51.812 -15.297 1 95.5 68 THR A N 1
ATOM 534 C CA . THR A 1 68 ? -12.453 -52.312 -14.008 1 95.5 68 THR A CA 1
ATOM 535 C C . THR A 1 68 ? -11.016 -51.875 -13.734 1 95.5 68 THR A C 1
ATOM 537 O O . THR A 1 68 ? -10.555 -51.938 -12.594 1 95.5 68 THR A O 1
ATOM 540 N N . GLN A 1 69 ? -10.359 -51.5 -14.789 1 96.88 69 GLN A N 1
ATOM 541 C CA . GLN A 1 69 ? -8.992 -51.031 -14.633 1 96.88 69 GLN A CA 1
ATOM 542 C C . GLN A 1 69 ? -8.969 -49.625 -14.062 1 96.88 69 GLN A C 1
ATOM 544 O O . GLN A 1 69 ? -9.883 -48.812 -14.312 1 96.88 69 GLN A O 1
ATOM 549 N N . LYS A 1 70 ? -7.957 -49.281 -13.32 1 97.69 70 LYS A N 1
ATOM 550 C CA . LYS A 1 70 ? -7.824 -47.938 -12.805 1 97.69 70 LYS A CA 1
ATOM 551 C C . LYS A 1 70 ? -7.711 -46.906 -13.938 1 97.69 70 LYS A C 1
ATOM 553 O O . LYS A 1 70 ? -7.074 -47.188 -14.961 1 97.69 70 LYS A O 1
ATOM 558 N N . SER A 1 71 ? -8.273 -45.812 -13.758 1 98.5 71 SER A N 1
ATOM 559 C CA . SER A 1 71 ? -8.383 -44.812 -14.82 1 98.5 71 SER A CA 1
ATOM 560 C C . SER A 1 71 ? -7.168 -43.906 -14.844 1 98.5 71 SER A C 1
ATOM 562 O O . SER A 1 71 ? -6.332 -43.938 -13.938 1 98.5 71 SER A O 1
ATOM 564 N N . ILE A 1 72 ? -7.074 -43.094 -15.938 1 98.5 72 ILE A N 1
ATOM 565 C CA . ILE A 1 72 ? -6.082 -42.062 -16.109 1 98.5 72 ILE A CA 1
ATOM 566 C C . ILE A 1 72 ? -6.758 -40.688 -16 1 98.5 72 ILE A C 1
ATOM 568 O O . ILE A 1 72 ? -7.766 -40.438 -16.672 1 98.5 72 ILE A O 1
ATOM 572 N N . LEU A 1 73 ? -6.176 -39.812 -15.156 1 98.69 73 LEU A N 1
ATOM 573 C CA . LEU A 1 73 ? -6.676 -38.469 -15.031 1 98.69 73 LEU A CA 1
ATOM 574 C C . LEU A 1 73 ? -5.77 -37.469 -15.773 1 98.69 73 LEU A C 1
ATOM 576 O O . LEU A 1 73 ? -4.543 -37.594 -15.727 1 98.69 73 LEU A O 1
ATOM 580 N N . LEU A 1 74 ? -6.371 -36.594 -16.531 1 98.75 74 LEU A N 1
ATOM 581 C CA . LEU A 1 74 ? -5.758 -35.406 -17.094 1 98.75 74 LEU A CA 1
ATOM 582 C C . LEU A 1 74 ? -6.309 -34.125 -16.438 1 98.75 74 LEU A C 1
ATOM 584 O O . LEU A 1 74 ? -7.426 -33.719 -16.734 1 98.75 74 LEU A O 1
ATOM 588 N N . SER A 1 75 ? -5.465 -33.469 -15.641 1 98.62 75 SER A N 1
ATOM 589 C CA . SER A 1 75 ? -5.992 -32.438 -14.781 1 98.62 75 SER A CA 1
ATOM 590 C C . SER A 1 75 ? -5.504 -31.047 -15.227 1 98.62 75 SER A C 1
ATOM 592 O O . SER A 1 75 ? -4.352 -30.906 -15.641 1 98.62 75 SER A O 1
ATOM 594 N N . SER A 1 76 ? -6.391 -30.062 -15.195 1 98.38 76 SER A N 1
ATOM 595 C CA . SER A 1 76 ? -6.082 -28.688 -15.555 1 98.38 76 SER A CA 1
ATOM 596 C C . SER A 1 76 ? -6.918 -27.703 -14.734 1 98.38 76 SER A C 1
ATOM 598 O O . SER A 1 76 ? -8.117 -27.906 -14.547 1 98.38 76 SER A O 1
ATOM 600 N N . HIS A 1 77 ? -6.242 -26.688 -14.219 1 98.5 77 HIS A N 1
ATOM 601 C CA . HIS A 1 77 ? -7.055 -25.609 -13.664 1 98.5 77 HIS A CA 1
ATOM 602 C C . HIS A 1 77 ? -7.453 -24.609 -14.742 1 98.5 77 HIS A C 1
ATOM 604 O O . HIS A 1 77 ? -6.824 -24.531 -15.797 1 98.5 77 HIS A O 1
ATOM 610 N N . THR A 1 78 ? -8.516 -23.844 -14.438 1 98.62 78 THR A N 1
ATOM 611 C CA . THR A 1 78 ? -9.094 -23 -15.484 1 98.62 78 THR A CA 1
ATOM 612 C C . THR A 1 78 ? -8.906 -21.531 -15.156 1 98.62 78 THR A C 1
ATOM 614 O O . THR A 1 78 ? -9.07 -20.672 -16.031 1 98.62 78 THR A O 1
ATOM 617 N N . ASP A 1 79 ? -8.57 -21.188 -13.898 1 98.12 79 ASP A N 1
ATOM 618 C CA . ASP A 1 79 ? -8.414 -19.812 -13.477 1 98.12 79 ASP A CA 1
ATOM 619 C C . ASP A 1 79 ? -7.023 -19.281 -13.844 1 98.12 79 ASP A C 1
ATOM 621 O O . ASP A 1 79 ? -6.109 -20.062 -14.109 1 98.12 79 ASP A O 1
ATOM 625 N N . VAL A 1 80 ? -6.973 -17.938 -13.914 1 97.44 80 VAL A N 1
ATOM 626 C CA . VAL A 1 80 ? -5.695 -17.281 -14.164 1 97.44 80 VAL A CA 1
ATOM 627 C C . VAL A 1 80 ? -5.504 -16.125 -13.195 1 97.44 80 VAL A C 1
ATOM 629 O O . VAL A 1 80 ? -6.445 -15.727 -12.5 1 97.44 80 VAL A O 1
ATOM 632 N N . VAL A 1 81 ? -4.27 -15.617 -13.094 1 95.31 81 VAL A N 1
ATOM 633 C CA . VAL A 1 81 ? -3.926 -14.578 -12.125 1 95.31 81 VAL A CA 1
ATOM 634 C C . VAL A 1 81 ? -4.207 -13.203 -12.727 1 95.31 81 VAL A C 1
ATOM 636 O O . VAL A 1 81 ? -4.367 -13.062 -13.938 1 95.31 81 VAL A O 1
ATOM 639 N N . PRO A 1 82 ? -4.238 -12.188 -11.891 1 93.25 82 PRO A N 1
ATOM 640 C CA . PRO A 1 82 ? -4.535 -10.828 -12.352 1 93.25 82 PRO A CA 1
ATOM 641 C C . PRO A 1 82 ? -3.488 -10.297 -13.328 1 93.25 82 PRO A C 1
ATOM 643 O O . PRO A 1 82 ? -2.383 -10.836 -13.406 1 93.25 82 PRO A O 1
ATOM 646 N N . VAL A 1 83 ? -3.953 -9.258 -14.047 1 92.62 83 VAL A N 1
ATOM 647 C CA . VAL A 1 83 ? -3.086 -8.633 -15.039 1 92.62 83 VAL A CA 1
ATOM 648 C C . VAL A 1 83 ? -3.021 -7.129 -14.797 1 92.62 83 VAL A C 1
ATOM 650 O O . VAL A 1 83 ? -3.908 -6.559 -14.156 1 92.62 83 VAL A O 1
ATOM 653 N N . PHE A 1 84 ? -1.897 -6.586 -15.234 1 89 84 PHE A N 1
ATOM 654 C CA . PHE A 1 84 ? -1.781 -5.145 -15.406 1 89 84 PHE A CA 1
ATOM 655 C C . PHE A 1 84 ? -1.817 -4.77 -16.891 1 89 84 PHE A C 1
ATOM 657 O O . PHE A 1 84 ? -0.788 -4.797 -17.562 1 89 84 PHE A O 1
ATOM 664 N N . GLU A 1 85 ? -2.922 -4.289 -17.25 1 92.06 85 GLU A N 1
ATOM 665 C CA . GLU A 1 85 ? -3.195 -4.1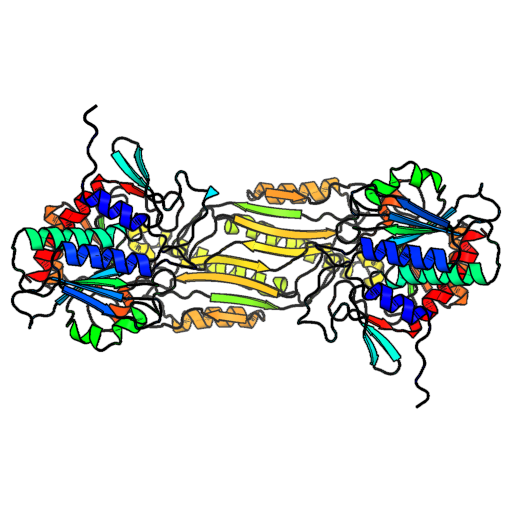64 -18.688 1 92.06 85 GLU A CA 1
ATOM 666 C C . GLU A 1 85 ? -2.211 -3.209 -19.359 1 92.06 85 GLU A C 1
ATOM 668 O O . GLU A 1 85 ? -1.796 -3.434 -20.484 1 92.06 85 GLU A O 1
ATOM 673 N N . ASP A 1 86 ? -1.822 -2.238 -18.594 1 90.31 86 ASP A N 1
ATOM 674 C CA . ASP A 1 86 ? -0.967 -1.205 -19.172 1 90.31 86 ASP A CA 1
ATOM 675 C C . ASP A 1 86 ? 0.443 -1.735 -19.422 1 90.31 86 ASP A C 1
ATOM 677 O O . ASP A 1 86 ? 1.233 -1.105 -20.125 1 90.31 86 ASP A O 1
ATOM 681 N N . GLN A 1 87 ? 0.704 -2.93 -18.969 1 90.69 87 GLN A N 1
ATOM 682 C CA . GLN A 1 87 ? 2.037 -3.502 -19.125 1 90.69 87 GLN A CA 1
ATOM 683 C C . GLN A 1 87 ? 2.059 -4.559 -20.219 1 90.69 87 GLN A C 1
ATOM 685 O O . GLN A 1 87 ? 3.084 -5.199 -20.453 1 90.69 87 GLN A O 1
ATOM 690 N N . TRP A 1 88 ? 0.896 -4.695 -20.969 1 95.38 88 TRP A N 1
ATOM 691 C CA . TRP A 1 88 ? 0.78 -5.734 -21.984 1 95.38 88 TRP A CA 1
ATOM 692 C C . TRP A 1 88 ? 0.881 -5.141 -23.375 1 95.38 88 TRP A C 1
ATOM 694 O O . TRP A 1 88 ? 0.331 -4.07 -23.656 1 95.38 88 TRP A O 1
ATOM 704 N N . LYS A 1 89 ? 1.586 -5.805 -24.203 1 95.81 89 LYS A N 1
ATOM 705 C CA . LYS A 1 89 ? 1.708 -5.441 -25.609 1 95.81 89 LYS A CA 1
ATOM 706 C C . LYS A 1 89 ? 0.366 -5.562 -26.328 1 95.81 89 LYS A C 1
ATOM 708 O O . LYS A 1 89 ? 0.047 -4.75 -27.203 1 95.81 89 LYS A O 1
ATOM 713 N N . TYR A 1 90 ? -0.32 -6.668 -26.016 1 97.38 90 TYR A N 1
ATOM 714 C CA . TYR A 1 90 ? -1.676 -6.949 -26.484 1 97.38 90 TYR A CA 1
ATOM 715 C C . TYR A 1 90 ? -2.623 -7.129 -25.297 1 97.38 90 TYR A C 1
ATOM 717 O O . TYR A 1 90 ? -2.203 -7.539 -24.219 1 97.38 90 TYR A O 1
ATOM 725 N N . PRO A 1 91 ? -3.924 -6.746 -25.547 1 97.31 91 PRO A N 1
ATOM 726 C CA . PRO A 1 91 ? -4.824 -6.98 -24.422 1 97.31 91 PRO A CA 1
ATOM 727 C C . PRO A 1 91 ? -4.738 -8.406 -23.875 1 97.31 91 PRO A C 1
ATOM 729 O O . PRO A 1 91 ? -4.773 -9.367 -24.656 1 97.31 91 PRO A O 1
ATOM 732 N N . PRO A 1 92 ? -4.645 -8.586 -22.641 1 97.94 92 PRO A N 1
ATOM 733 C CA . PRO A 1 92 ? -4.297 -9.875 -22.047 1 97.94 92 PRO A CA 1
ATOM 734 C C . PRO A 1 92 ? -5.34 -10.953 -22.328 1 97.94 92 PRO A C 1
ATOM 736 O O . PRO A 1 92 ? -5.059 -12.148 -22.172 1 97.94 92 PRO A O 1
ATOM 739 N N . PHE A 1 93 ? -6.594 -10.633 -22.75 1 98.06 93 PHE A N 1
ATOM 740 C CA . PHE A 1 93 ? -7.633 -11.633 -22.953 1 98.06 93 PHE A CA 1
ATOM 741 C C . PHE A 1 93 ? -8.141 -11.617 -24.391 1 98.06 93 PHE A C 1
ATOM 743 O O . PHE A 1 93 ? -9.219 -12.141 -24.672 1 98.06 93 PHE A O 1
ATOM 750 N N . ALA A 1 94 ? -7.375 -11.023 -25.219 1 97.94 94 ALA A N 1
ATOM 751 C CA . ALA A 1 94 ? -7.754 -10.984 -26.641 1 97.94 94 ALA A CA 1
ATOM 752 C C . ALA A 1 94 ? -7.32 -12.258 -27.359 1 97.94 94 ALA A C 1
ATOM 754 O O . ALA A 1 94 ? -7.848 -12.586 -28.422 1 97.94 94 ALA A O 1
ATOM 755 N N . ALA A 1 95 ? -6.449 -12.891 -26.781 1 98.5 95 ALA A N 1
ATOM 756 C CA . ALA A 1 95 ? -5.848 -14.055 -27.422 1 98.5 95 ALA A CA 1
ATOM 757 C C . ALA A 1 95 ? -5.328 -13.703 -28.812 1 98.5 95 ALA A C 1
ATOM 759 O O . ALA A 1 95 ? -5.648 -14.375 -29.797 1 98.5 95 ALA A O 1
ATOM 760 N N . GLU A 1 96 ? -4.5 -12.719 -28.812 1 98.19 96 GLU A N 1
ATOM 761 C CA . GLU A 1 96 ? -3.982 -12.211 -30.078 1 98.19 96 GLU A CA 1
ATOM 762 C C . GLU A 1 96 ? -3.043 -13.219 -30.734 1 98.19 96 GLU A C 1
ATOM 764 O O . GLU A 1 96 ? -2.113 -13.719 -30.094 1 98.19 96 GLU A O 1
ATOM 769 N N . ARG A 1 97 ? -3.381 -13.531 -31.922 1 98.06 97 ARG A N 1
ATOM 770 C CA . ARG A 1 97 ? -2.49 -14.328 -32.75 1 98.06 97 ARG A CA 1
ATOM 771 C C . ARG A 1 97 ? -1.568 -13.43 -33.562 1 98.06 97 ARG A C 1
ATOM 773 O O . ARG A 1 97 ? -1.938 -12.984 -34.656 1 98.06 97 ARG A O 1
ATOM 780 N N . ALA A 1 98 ? -0.324 -13.32 -33.094 1 97 98 ALA A N 1
ATOM 781 C CA . ALA A 1 98 ? 0.604 -12.383 -33.719 1 97 98 ALA A CA 1
ATOM 782 C C . ALA A 1 98 ? 1.766 -13.117 -34.375 1 97 98 ALA A C 1
ATOM 784 O O . ALA A 1 98 ? 2.297 -14.086 -33.812 1 97 98 ALA A O 1
ATOM 785 N N . PHE A 1 99 ? 2.082 -12.672 -35.531 1 95.56 99 PHE A N 1
ATOM 786 C CA . PHE A 1 99 ? 3.248 -13.234 -36.188 1 95.56 99 PHE A CA 1
ATOM 787 C C . PHE A 1 99 ? 4.512 -12.469 -35.812 1 95.56 99 PHE A C 1
ATOM 789 O O . PHE A 1 99 ? 4.664 -11.297 -36.156 1 95.56 99 PHE A O 1
ATOM 796 N N . GLU A 1 100 ? 5.305 -13.117 -35.031 1 92.81 100 GLU A N 1
ATOM 797 C CA . GLU A 1 100 ? 6.539 -12.508 -34.531 1 92.81 100 GLU A CA 1
ATOM 798 C C . GLU A 1 100 ? 7.699 -13.5 -34.594 1 92.81 100 GLU A C 1
ATOM 800 O O . GLU A 1 100 ? 7.535 -14.672 -34.25 1 92.81 100 GLU A O 1
ATOM 805 N N . ASP A 1 101 ? 8.852 -13.062 -35.094 1 90.38 101 ASP A N 1
ATOM 806 C CA . ASP A 1 101 ? 10.094 -13.836 -35.125 1 90.38 101 ASP A CA 1
ATOM 807 C C . ASP A 1 101 ? 9.898 -15.141 -35.906 1 90.38 101 ASP A C 1
ATOM 809 O O . ASP A 1 101 ? 10.352 -16.203 -35.469 1 90.38 101 ASP A O 1
ATOM 813 N N . GLY A 1 102 ? 9.039 -15.148 -36.906 1 92.38 102 GLY A N 1
ATOM 814 C CA . GLY A 1 102 ? 8.906 -16.25 -37.844 1 92.38 102 GLY A CA 1
ATOM 815 C C . GLY A 1 102 ? 7.879 -17.281 -37.406 1 92.38 102 GLY A C 1
ATOM 816 O O . GLY A 1 102 ? 7.766 -18.344 -38.031 1 92.38 102 GLY A O 1
ATOM 817 N N . GLU A 1 103 ? 7.176 -17.031 -36.344 1 93.25 103 GLU A N 1
ATOM 818 C CA . GLU A 1 103 ? 6.137 -17.969 -35.938 1 93.25 103 GLU A CA 1
ATOM 819 C C . GLU A 1 103 ? 4.961 -17.234 -35.312 1 93.25 103 GLU A C 1
ATOM 821 O O . GLU A 1 103 ? 5.082 -16.062 -34.906 1 93.25 103 GLU A O 1
ATOM 826 N N . TYR A 1 104 ? 3.857 -17.922 -35.312 1 96.69 104 TYR A N 1
ATOM 827 C CA . TYR A 1 104 ? 2.693 -17.344 -34.656 1 96.69 104 TYR A CA 1
ATOM 828 C C . TYR A 1 104 ? 2.773 -17.547 -33.125 1 96.69 104 TYR A C 1
ATOM 830 O O . TYR A 1 104 ? 3.156 -18.609 -32.656 1 96.69 104 TYR A O 1
ATOM 838 N N . ARG A 1 105 ? 2.518 -16.422 -32.469 1 97.44 105 ARG A N 1
ATOM 839 C CA . ARG A 1 105 ? 2.381 -16.438 -31 1 97.44 105 ARG A CA 1
ATOM 840 C C . ARG A 1 105 ? 0.946 -16.125 -30.578 1 97.44 105 ARG A C 1
ATOM 842 O O . ARG A 1 105 ? 0.279 -15.297 -31.203 1 97.44 105 ARG A O 1
ATOM 849 N N . ILE A 1 106 ? 0.505 -16.875 -29.625 1 98.25 106 ILE A N 1
ATOM 850 C CA . ILE A 1 106 ? -0.803 -16.594 -29.047 1 98.25 106 ILE A CA 1
ATOM 851 C C . ILE A 1 106 ? -0.629 -15.914 -27.688 1 98.25 106 ILE A C 1
ATOM 853 O O . ILE A 1 106 ? -0.315 -16.578 -26.688 1 98.25 106 ILE A O 1
ATOM 857 N N . TYR A 1 107 ? -0.904 -14.617 -27.656 1 98.25 107 TYR A N 1
ATOM 858 C CA . TYR A 1 107 ? -0.735 -13.82 -26.453 1 98.25 107 TYR A CA 1
ATOM 859 C C . TYR A 1 107 ? -2.018 -13.805 -25.625 1 98.25 107 TYR A C 1
ATOM 861 O O . TYR A 1 107 ? -3.07 -13.391 -26.109 1 98.25 107 TYR A O 1
ATOM 869 N N . ALA A 1 108 ? -1.906 -14.266 -24.422 1 98.5 108 ALA A N 1
ATOM 870 C CA . ALA A 1 108 ? -3.016 -14.172 -23.484 1 98.5 108 ALA A CA 1
ATOM 871 C C . ALA A 1 108 ? -2.582 -14.602 -22.078 1 98.5 108 ALA A C 1
ATOM 873 O O . ALA A 1 108 ? -1.692 -15.445 -21.938 1 98.5 108 ALA A O 1
ATOM 874 N N . ARG A 1 109 ? -3.172 -14.008 -21.094 1 97.81 109 ARG A N 1
ATOM 875 C CA . ARG A 1 109 ? -3.045 -14.586 -19.766 1 97.81 109 ARG A CA 1
ATOM 876 C C . ARG A 1 109 ? -3.592 -16.016 -19.734 1 97.81 109 ARG A C 1
ATOM 878 O O . ARG A 1 109 ? -4.734 -16.25 -20.125 1 97.81 109 ARG A O 1
ATOM 885 N N . GLY A 1 110 ? -2.771 -16.938 -19.375 1 96.75 110 GLY A N 1
ATOM 886 C CA . GLY A 1 110 ? -3.164 -18.344 -19.344 1 96.75 110 GLY A CA 1
ATOM 887 C C . GLY A 1 110 ? -2.639 -19.141 -20.516 1 96.75 110 GLY A C 1
ATOM 888 O O . GLY A 1 110 ? -2.74 -20.375 -20.531 1 96.75 110 GLY A O 1
ATOM 889 N N . SER A 1 111 ? -2.021 -18.484 -21.438 1 97.62 111 SER A N 1
ATOM 890 C CA . SER A 1 111 ? -1.556 -19.188 -22.625 1 97.62 111 SER A CA 1
ATOM 891 C C . SER A 1 111 ? -0.479 -20.219 -22.281 1 97.62 111 SER A C 1
ATOM 893 O O . SER A 1 111 ? -0.306 -21.203 -22.984 1 97.62 111 SER A O 1
ATOM 895 N N . GLN A 1 112 ? 0.217 -20 -21.188 1 95.31 112 GLN A N 1
ATOM 896 C CA . GLN A 1 112 ? 1.15 -21 -20.672 1 95.31 112 GLN A CA 1
ATOM 897 C C . GLN A 1 112 ? 0.619 -21.656 -19.406 1 95.31 112 GLN A C 1
ATOM 899 O O . GLN A 1 112 ? 0.605 -22.891 -19.297 1 95.31 112 GLN A O 1
ATOM 904 N N . ASP A 1 113 ? 0.06 -20.938 -18.484 1 94.31 113 ASP A N 1
ATOM 905 C CA . ASP A 1 113 ? -0.317 -21.391 -17.141 1 94.31 113 ASP A CA 1
ATOM 906 C C . ASP A 1 113 ? -1.825 -21.281 -16.938 1 94.31 113 ASP A C 1
ATOM 908 O O . ASP A 1 113 ? -2.326 -20.234 -16.531 1 94.31 113 ASP A O 1
ATOM 912 N N . MET A 1 114 ? -2.629 -22.297 -17.156 1 95.44 114 MET A N 1
ATOM 913 C CA . MET A 1 114 ? -2.15 -23.484 -17.844 1 95.44 114 MET A CA 1
ATOM 914 C C . MET A 1 114 ? -3.107 -23.891 -18.969 1 95.44 114 MET A C 1
ATOM 916 O O . MET A 1 114 ? -3.217 -25.078 -19.297 1 95.44 114 MET A O 1
ATOM 920 N N . LYS A 1 115 ? -3.773 -22.922 -19.469 1 97.81 115 LYS A N 1
ATOM 921 C CA . LYS A 1 115 ? -4.875 -23.234 -20.375 1 97.81 115 LYS A CA 1
ATOM 922 C C . LYS A 1 115 ? -4.371 -23.906 -21.641 1 97.81 115 LYS A C 1
ATOM 924 O O . LYS A 1 115 ? -5.105 -24.656 -22.297 1 97.81 115 LYS A O 1
ATOM 929 N N . ALA A 1 116 ? -3.143 -23.703 -22.047 1 97.88 116 ALA A N 1
ATOM 930 C CA . ALA A 1 116 ? -2.584 -24.438 -23.188 1 97.88 116 ALA A CA 1
ATOM 931 C C . ALA A 1 116 ? -2.59 -25.938 -22.938 1 97.88 116 ALA A C 1
ATOM 933 O O . ALA A 1 116 ? -3.006 -26.719 -23.797 1 97.88 116 ALA A O 1
ATOM 934 N N . GLN A 1 117 ? -2.111 -26.328 -21.766 1 97.88 117 GLN A N 1
ATOM 935 C CA . GLN A 1 117 ? -2.092 -27.75 -21.422 1 97.88 117 GLN A CA 1
ATOM 936 C C . GLN A 1 117 ? -3.508 -28.312 -21.328 1 97.88 117 GLN A C 1
ATOM 938 O O . GLN A 1 117 ? -3.799 -29.375 -21.891 1 97.88 117 GLN A O 1
ATOM 943 N N . GLY A 1 118 ? -4.379 -27.656 -20.672 1 98.19 118 GLY A N 1
ATOM 944 C CA . GLY A 1 118 ? -5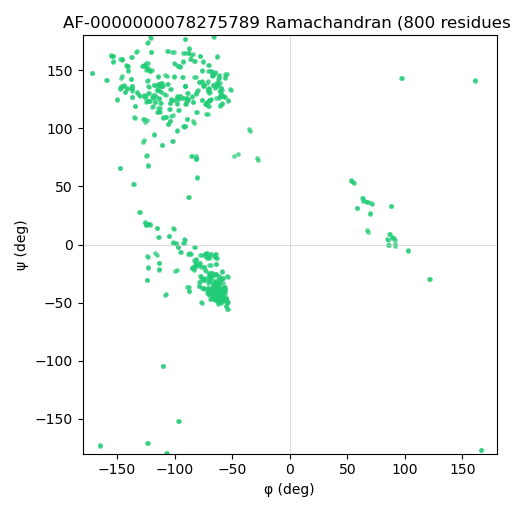.754 -28.094 -20.531 1 98.19 118 GLY A CA 1
ATOM 945 C C . GLY A 1 118 ? -6.465 -28.297 -21.859 1 98.19 118 GLY A C 1
ATOM 946 O O . GLY A 1 118 ? -7.141 -29.312 -22.047 1 98.19 118 GLY A O 1
ATOM 947 N N . PHE A 1 119 ? -6.289 -27.344 -22.656 1 98.44 119 PHE A N 1
ATOM 948 C CA . PHE A 1 119 ? -7.012 -27.438 -23.922 1 98.44 119 PHE A CA 1
ATOM 949 C C . PHE A 1 119 ? -6.348 -28.453 -24.844 1 98.44 119 PHE A C 1
ATOM 951 O O . PHE A 1 119 ? -7.012 -29.062 -25.703 1 98.44 119 PHE A O 1
ATOM 958 N N . SER A 1 120 ? -5.035 -28.641 -24.734 1 98.62 120 SER A N 1
ATOM 959 C CA . SER A 1 120 ? -4.383 -29.719 -25.469 1 98.62 120 SER A CA 1
ATOM 960 C C . SER A 1 120 ? -4.961 -31.078 -25.078 1 98.62 120 SER A C 1
ATOM 962 O O . SER A 1 120 ? -5.047 -31.984 -25.906 1 98.62 120 SER A O 1
ATOM 964 N N . TYR A 1 121 ? -5.273 -31.297 -23.781 1 98.69 121 TYR A N 1
ATOM 965 C CA . TYR A 1 121 ? -5.957 -32.531 -23.359 1 98.69 121 TYR A CA 1
ATOM 966 C C . TYR A 1 121 ? -7.254 -32.719 -24.125 1 98.69 121 TYR A C 1
ATOM 968 O O . TYR A 1 121 ? -7.527 -33.812 -24.641 1 98.69 121 TYR A O 1
ATOM 976 N N . MET A 1 122 ? -8.055 -31.594 -24.234 1 98.69 122 MET A N 1
ATOM 977 C CA . MET A 1 122 ? -9.32 -31.625 -24.953 1 98.69 122 MET A CA 1
ATOM 978 C C . MET A 1 122 ? -9.117 -32.031 -26.406 1 98.69 122 MET A C 1
ATOM 980 O O . MET A 1 122 ? -9.828 -32.906 -26.922 1 98.69 122 MET A O 1
ATOM 984 N N . GLU A 1 123 ? -8.164 -31.453 -27.016 1 98.81 123 GLU A N 1
ATOM 985 C CA . GLU A 1 123 ? -7.887 -31.75 -28.422 1 98.81 123 GLU A CA 1
ATOM 986 C C . GLU A 1 123 ? -7.371 -33.188 -28.594 1 98.81 123 GLU A C 1
ATOM 988 O O . GLU A 1 123 ? -7.645 -33.812 -29.609 1 98.81 123 GLU A O 1
ATOM 993 N N . ALA A 1 124 ? -6.566 -33.625 -27.656 1 98.81 124 ALA A N 1
ATOM 994 C CA . ALA A 1 124 ? -6.094 -35 -27.719 1 98.81 124 ALA A CA 1
ATOM 995 C C . ALA A 1 124 ? -7.258 -36 -27.625 1 98.81 124 ALA A C 1
ATOM 997 O O . ALA A 1 124 ? -7.32 -36.938 -28.406 1 98.81 124 ALA A O 1
ATOM 998 N N . LEU A 1 125 ? -8.164 -35.75 -26.703 1 98.75 125 LEU A N 1
ATOM 999 C CA . LEU A 1 125 ? -9.336 -36.625 -26.578 1 98.75 125 LEU A CA 1
ATOM 1000 C C . LEU A 1 125 ? -10.18 -36.594 -27.859 1 98.75 125 LEU A C 1
ATOM 1002 O O . LEU A 1 125 ? -10.695 -37.625 -28.297 1 98.75 125 LEU A O 1
ATOM 1006 N N . ARG A 1 126 ? -10.344 -35.375 -28.391 1 98.56 126 ARG A N 1
ATOM 1007 C CA . ARG A 1 126 ? -11.055 -35.219 -29.656 1 98.56 126 ARG A CA 1
ATOM 1008 C C . ARG A 1 126 ? -10.43 -36.094 -30.75 1 98.56 126 ARG A C 1
ATOM 1010 O O . ARG A 1 126 ? -11.141 -36.812 -31.438 1 98.56 126 ARG A O 1
ATOM 1017 N N . ALA A 1 127 ? -9.156 -36 -30.859 1 98.69 127 ALA A N 1
ATOM 1018 C CA . ALA A 1 127 ? -8.445 -36.75 -31.891 1 98.69 127 ALA A CA 1
ATOM 1019 C C . ALA A 1 127 ? -8.602 -38.281 -31.688 1 98.69 127 ALA A C 1
ATOM 1021 O O . ALA A 1 127 ? -8.836 -39 -32.656 1 98.69 127 ALA A O 1
ATOM 1022 N N . ILE A 1 128 ? -8.469 -38.75 -30.469 1 98.56 128 ILE A N 1
ATOM 1023 C CA . ILE A 1 128 ? -8.562 -40.156 -30.156 1 98.56 128 ILE A CA 1
ATOM 1024 C C . ILE A 1 128 ? -9.977 -40.656 -30.438 1 98.56 128 ILE A C 1
ATOM 1026 O O . ILE A 1 128 ? -10.164 -41.688 -31.094 1 98.56 128 ILE A O 1
ATOM 1030 N N . LYS A 1 129 ? -10.945 -39.906 -30 1 98.12 129 LYS A N 1
ATOM 1031 C CA . LYS A 1 129 ? -12.344 -40.281 -30.234 1 98.12 129 LYS A CA 1
ATOM 1032 C C . LYS A 1 129 ? -12.633 -40.375 -31.734 1 98.12 129 LYS A C 1
ATOM 1034 O O . LYS A 1 129 ? -13.242 -41.344 -32.188 1 98.12 129 LYS A O 1
ATOM 1039 N N . ASN A 1 130 ? -12.203 -39.406 -32.438 1 97.31 130 ASN A N 1
ATOM 1040 C CA . ASN A 1 130 ? -12.477 -39.312 -33.875 1 97.31 130 ASN A CA 1
ATOM 1041 C C . ASN A 1 130 ? -11.758 -40.406 -34.656 1 97.31 130 ASN A C 1
ATOM 1043 O O . ASN A 1 130 ? -12.211 -40.844 -35.719 1 97.31 130 ASN A O 1
ATOM 1047 N N . SER A 1 131 ? -10.664 -40.844 -34.125 1 97.44 131 SER A N 1
ATOM 1048 C CA . SER A 1 131 ? -9.914 -41.906 -34.812 1 97.44 131 SER A CA 1
ATOM 1049 C C . SER A 1 131 ? -10.594 -43.25 -34.688 1 97.44 131 SER A C 1
ATOM 1051 O O . SER A 1 131 ? -10.289 -44.188 -35.406 1 97.44 131 SER A O 1
ATOM 1053 N N . GLY A 1 132 ? -11.477 -43.438 -33.656 1 96.12 132 GLY A N 1
ATOM 1054 C CA . GLY A 1 132 ? -12.133 -44.688 -33.375 1 96.12 132 GLY A CA 1
ATOM 1055 C C . GLY A 1 132 ? -11.289 -45.625 -32.531 1 96.12 132 GLY A C 1
ATOM 1056 O O . GLY A 1 132 ? -11.695 -46.781 -32.25 1 96.12 132 GLY A O 1
ATOM 1057 N N . GLN A 1 133 ? -10.211 -45.156 -32.125 1 95.69 133 GLN A N 1
ATOM 1058 C CA . GLN A 1 133 ? -9.336 -45.969 -31.281 1 95.69 133 GLN A CA 1
ATOM 1059 C C . GLN A 1 133 ? -9.992 -46.281 -29.938 1 95.69 133 GLN A C 1
ATOM 1061 O O . GLN A 1 133 ? -10.609 -45.375 -29.328 1 95.69 133 GLN A O 1
ATOM 1066 N N . LYS A 1 134 ? -9.875 -47.531 -29.547 1 95.12 134 LYS A N 1
ATOM 1067 C CA . LYS A 1 134 ? -10.391 -47.938 -28.234 1 95.12 134 LYS A CA 1
ATOM 1068 C C . LYS A 1 134 ? -9.258 -48.094 -27.219 1 95.12 134 LYS A C 1
ATOM 1070 O O . LYS A 1 134 ? -8.336 -48.875 -27.438 1 95.12 134 LYS A O 1
ATOM 1075 N N . LEU A 1 135 ? -9.383 -47.438 -26.219 1 98.12 135 LEU A N 1
ATOM 1076 C CA . LEU A 1 135 ? -8.422 -47.531 -25.125 1 98.12 135 LEU A CA 1
ATOM 1077 C C . LEU A 1 135 ? -8.883 -48.562 -24.094 1 98.12 135 LEU A C 1
ATOM 1079 O O . LEU A 1 135 ? -10.07 -48.875 -24.016 1 98.12 135 LEU A O 1
ATOM 1083 N N . THR A 1 136 ? -7.93 -49.062 -23.344 1 98.25 136 THR A N 1
ATOM 1084 C CA . THR A 1 136 ? -8.273 -50.031 -22.328 1 98.25 136 THR A CA 1
ATOM 1085 C C . THR A 1 136 ? -8.906 -49.375 -21.109 1 98.25 136 THR A C 1
ATOM 1087 O O . THR A 1 136 ? -10.008 -49.719 -20.688 1 98.25 136 THR A O 1
ATOM 1090 N N . ARG A 1 137 ? -8.258 -48.375 -20.625 1 98.5 137 ARG A N 1
ATOM 1091 C CA . ARG A 1 137 ? -8.672 -47.719 -19.391 1 98.5 137 ARG A CA 1
ATOM 1092 C C . ARG A 1 137 ? -9.547 -46.5 -19.703 1 98.5 137 ARG A C 1
ATOM 1094 O O . ARG A 1 137 ? -9.383 -45.844 -20.734 1 98.5 137 ARG A O 1
ATOM 1101 N N . ASN A 1 138 ? -10.406 -46.188 -18.734 1 98.44 138 ASN A N 1
ATOM 1102 C CA . ASN A 1 138 ? -11.07 -44.875 -18.781 1 98.44 138 ASN A CA 1
ATOM 1103 C C . ASN A 1 138 ? -10.07 -43.719 -18.656 1 98.44 138 ASN A C 1
ATOM 1105 O O . ASN A 1 138 ? -9.109 -43.812 -17.891 1 98.44 138 ASN A O 1
ATOM 1109 N N . VAL A 1 139 ? -10.32 -42.75 -19.453 1 98.81 139 VAL A N 1
ATOM 1110 C CA . VAL A 1 139 ? -9.57 -41.5 -19.328 1 98.81 139 VAL A CA 1
ATOM 1111 C C . VAL A 1 139 ? -10.516 -40.344 -18.938 1 98.81 139 VAL A C 1
ATOM 1113 O O . VAL A 1 139 ? -11.555 -40.156 -19.578 1 98.81 139 VAL A O 1
ATOM 1116 N N . PHE A 1 140 ? -10.172 -39.625 -17.875 1 98.81 140 PHE A N 1
ATOM 1117 C CA . PHE A 1 140 ? -10.961 -38.469 -17.453 1 98.81 140 PHE A CA 1
ATOM 1118 C C . PHE A 1 140 ? -10.148 -37.188 -17.547 1 98.81 140 PHE A C 1
ATOM 1120 O O . PHE A 1 140 ? -9.055 -37.094 -17 1 98.81 140 PHE A O 1
ATOM 1127 N N . ALA A 1 141 ? -10.633 -36.219 -18.297 1 98.81 141 ALA A N 1
ATOM 1128 C CA . ALA A 1 141 ? -10.125 -34.875 -18.172 1 98.81 141 ALA A CA 1
ATOM 1129 C C . ALA A 1 141 ? -10.883 -34.094 -17.094 1 98.81 141 ALA A C 1
ATOM 1131 O O . ALA A 1 141 ? -12.117 -34.062 -17.109 1 98.81 141 ALA A O 1
ATOM 1132 N N . ILE A 1 142 ? -10.117 -33.562 -16.156 1 98.81 142 ILE A N 1
ATOM 1133 C CA . ILE A 1 142 ? -10.695 -32.812 -15.039 1 98.81 142 ILE A CA 1
ATOM 1134 C C . ILE A 1 142 ? -10.297 -31.359 -15.125 1 98.81 142 ILE A C 1
ATOM 1136 O O . ILE A 1 142 ? -9.109 -31.016 -15.078 1 98.81 142 ILE A O 1
ATOM 1140 N N . TYR A 1 143 ? -11.242 -30.469 -15.328 1 98.81 143 TYR A N 1
ATOM 1141 C CA . TYR A 1 143 ? -11.047 -29.031 -15.328 1 98.81 143 TYR A CA 1
ATOM 1142 C C . TYR A 1 143 ? -11.594 -28.406 -14.047 1 98.81 143 TYR A C 1
ATOM 1144 O O . TYR A 1 143 ? -12.797 -28.438 -13.797 1 98.81 143 TYR A O 1
ATOM 1152 N N . ALA A 1 144 ? -10.695 -27.812 -13.25 1 98.69 144 ALA A N 1
ATOM 1153 C CA . ALA A 1 144 ? -11.078 -27.391 -11.906 1 98.69 144 ALA A CA 1
ATOM 1154 C C . ALA A 1 144 ? -10.82 -25.891 -11.703 1 98.69 144 ALA A C 1
ATOM 1156 O O . ALA A 1 144 ? -9.969 -25.312 -12.375 1 98.69 144 ALA A O 1
ATOM 1157 N N . PRO A 1 145 ? -11.586 -25.25 -10.836 1 98.06 145 PRO A N 1
ATOM 1158 C CA . PRO A 1 145 ? -11.375 -23.844 -10.469 1 98.06 145 PRO A CA 1
ATOM 1159 C C . PRO A 1 145 ? -10.352 -23.672 -9.344 1 98.06 145 PRO A C 1
ATOM 1161 O O . PRO A 1 145 ? -9.922 -24.672 -8.75 1 98.06 145 PRO A O 1
ATOM 1164 N N . ASP A 1 146 ? -9.82 -22.516 -9.141 1 95.69 146 ASP A N 1
ATOM 1165 C CA . ASP A 1 146 ? -9.344 -22 -7.859 1 95.69 146 ASP A CA 1
ATOM 1166 C C . ASP A 1 146 ? -7.859 -22.328 -7.66 1 95.69 146 ASP A C 1
ATOM 1168 O O . ASP A 1 146 ? -7.266 -21.922 -6.656 1 95.69 146 ASP A O 1
ATOM 1172 N N . GLU A 1 147 ? -7.199 -22.969 -8.562 1 95.25 147 GLU A N 1
ATOM 1173 C CA . GLU A 1 147 ? -5.812 -23.359 -8.359 1 95.25 147 GLU A CA 1
ATOM 1174 C C . GLU A 1 147 ? -4.934 -22.156 -8.023 1 95.25 147 GLU A C 1
ATOM 1176 O O . GLU A 1 147 ? -4.098 -22.219 -7.121 1 95.25 147 GLU A O 1
ATOM 1181 N N . GLU A 1 148 ? -5.105 -21.016 -8.617 1 93.81 148 GLU A N 1
ATOM 1182 C CA . GLU A 1 148 ? -4.246 -19.828 -8.5 1 93.81 148 GLU A CA 1
ATOM 1183 C C . GLU A 1 148 ? -4.395 -19.172 -7.129 1 93.81 148 GLU A C 1
ATOM 1185 O O . GLU A 1 148 ? -3.631 -18.281 -6.781 1 93.81 148 GLU A O 1
ATOM 1190 N N . ILE A 1 149 ? -5.391 -19.656 -6.434 1 91.12 149 ILE A N 1
ATOM 1191 C CA . ILE A 1 149 ? -5.551 -19.156 -5.078 1 91.12 149 ILE A CA 1
ATOM 1192 C C . ILE A 1 149 ? -5.52 -20.312 -4.082 1 91.12 149 ILE A C 1
ATOM 1194 O O . ILE A 1 149 ? -6.102 -20.219 -2.998 1 91.12 149 ILE A O 1
ATOM 1198 N N . GLY A 1 150 ? -5.008 -21.422 -4.531 1 90.94 150 GLY A N 1
ATOM 1199 C CA . GLY A 1 150 ? -4.742 -22.5 -3.602 1 90.94 150 GLY A CA 1
ATOM 1200 C C . GLY A 1 150 ? -5.477 -23.781 -3.953 1 90.94 150 GLY A C 1
ATOM 1201 O O . GLY A 1 150 ? -5.062 -24.875 -3.553 1 90.94 150 GLY A O 1
ATOM 1202 N N . GLY A 1 151 ? -6.656 -23.766 -4.578 1 94.69 151 GLY A N 1
ATOM 1203 C CA . GLY A 1 151 ? -7.348 -24.938 -5.086 1 94.69 151 GLY A CA 1
ATOM 1204 C C . GLY A 1 151 ? -8.266 -25.578 -4.062 1 94.69 151 GLY A C 1
ATOM 1205 O O . GLY A 1 151 ? -8.852 -26.625 -4.316 1 94.69 151 GLY A O 1
ATOM 1206 N N . ALA A 1 152 ? -8.422 -24.906 -2.877 1 93.88 152 ALA A N 1
ATOM 1207 C CA . ALA A 1 152 ? -9.211 -25.5 -1.796 1 93.88 152 ALA A CA 1
ATOM 1208 C C . ALA A 1 152 ? -10.656 -25.719 -2.227 1 93.88 152 ALA A C 1
ATOM 1210 O O . ALA A 1 152 ? -11.258 -26.75 -1.907 1 93.88 152 ALA A O 1
ATOM 1211 N N . ASP A 1 153 ? -11.18 -24.734 -2.99 1 96.38 153 ASP A N 1
ATOM 1212 C CA . ASP A 1 153 ? -12.57 -24.812 -3.414 1 96.38 153 ASP A CA 1
ATOM 1213 C C . ASP A 1 153 ? -12.703 -25.516 -4.758 1 96.38 153 ASP A C 1
ATOM 1215 O O . ASP A 1 153 ? -13.805 -25.625 -5.309 1 96.38 153 ASP A O 1
ATOM 1219 N N . GLY A 1 154 ? -11.609 -26.016 -5.297 1 97.62 154 GLY A N 1
ATOM 1220 C CA . GLY A 1 154 ? -11.594 -26.797 -6.52 1 97.62 154 GLY A CA 1
ATOM 1221 C C . GLY A 1 154 ? -11.273 -28.266 -6.289 1 97.62 154 GLY A C 1
ATOM 1222 O O . GLY A 1 154 ? -12.062 -28.984 -5.66 1 97.62 154 GLY A O 1
ATOM 1223 N N . VAL A 1 155 ? -10.047 -28.656 -6.633 1 97.88 155 VAL A N 1
ATOM 1224 C CA . VAL A 1 155 ? -9.656 -30.062 -6.504 1 97.88 155 VAL A CA 1
ATOM 1225 C C . VAL A 1 155 ? -9.547 -30.438 -5.027 1 97.88 155 VAL A C 1
ATOM 1227 O O . VAL A 1 155 ? -9.742 -31.594 -4.656 1 97.88 155 VAL A O 1
ATOM 1230 N N . GLY A 1 156 ? -9.258 -29.469 -4.16 1 96.06 156 GLY A N 1
ATOM 1231 C CA . GLY A 1 156 ? -9.18 -29.75 -2.734 1 96.06 156 GLY A CA 1
ATOM 1232 C C . GLY A 1 156 ? -10.422 -30.422 -2.182 1 96.06 156 GLY A C 1
ATOM 1233 O O . GLY A 1 156 ? -10.344 -31.484 -1.581 1 96.06 156 GLY A O 1
ATOM 1234 N N . VAL A 1 157 ? -11.555 -29.766 -2.395 1 97.44 157 VAL A N 1
ATOM 1235 C CA . VAL A 1 157 ? -12.812 -30.312 -1.896 1 97.44 157 VAL A CA 1
ATOM 1236 C C . VAL A 1 157 ? -13.281 -31.438 -2.812 1 97.44 157 VAL A C 1
ATOM 1238 O O . VAL A 1 157 ? -13.867 -32.438 -2.35 1 97.44 157 VAL A O 1
ATOM 1241 N N . PHE A 1 158 ? -13.031 -31.406 -4.07 1 98.38 158 PHE A N 1
ATOM 1242 C CA . PHE A 1 158 ? -13.469 -32.406 -5.039 1 98.38 158 PHE A CA 1
ATOM 1243 C C . PHE A 1 158 ? -12.844 -33.75 -4.742 1 98.38 158 PHE A C 1
ATOM 1245 O O . PHE A 1 158 ? -13.516 -34.781 -4.824 1 98.38 158 PHE A O 1
ATOM 1252 N N . SER A 1 159 ? -11.547 -33.781 -4.379 1 97.81 159 SER A N 1
ATOM 1253 C CA . SER A 1 159 ? -10.828 -35.031 -4.152 1 97.81 159 SER A CA 1
ATOM 1254 C C . SER A 1 159 ? -11.391 -35.781 -2.951 1 97.81 159 SER A C 1
ATOM 1256 O O . SER A 1 159 ? -11.086 -36.969 -2.758 1 97.81 159 SER A O 1
ATOM 1258 N N . GLU A 1 160 ? -12.25 -35.156 -2.186 1 97.19 160 GLU A N 1
ATOM 1259 C CA . GLU A 1 160 ? -12.82 -35.781 -0.99 1 97.19 160 GLU A CA 1
ATOM 1260 C C . GLU A 1 160 ? -14.211 -36.344 -1.268 1 97.19 160 GLU A C 1
ATOM 1262 O O . GLU A 1 160 ? -14.852 -36.906 -0.378 1 97.19 160 GLU A O 1
ATOM 1267 N N . THR A 1 161 ? -14.68 -36.219 -2.412 1 98.19 161 THR A N 1
ATOM 1268 C CA . THR A 1 161 ? -16.062 -36.594 -2.732 1 98.19 161 THR A CA 1
ATOM 1269 C C . THR A 1 161 ? -16.141 -38.031 -3.191 1 98.19 161 THR A C 1
ATOM 1271 O O . THR A 1 161 ? -15.125 -38.656 -3.527 1 98.19 161 THR A O 1
ATOM 1274 N N . LYS A 1 162 ? -17.391 -38.531 -3.191 1 97.44 162 LYS A N 1
ATOM 1275 C CA . LYS A 1 162 ? -17.672 -39.844 -3.754 1 97.44 162 LYS A CA 1
ATOM 1276 C C . LYS A 1 162 ? -17.516 -39.844 -5.27 1 97.44 162 LYS A C 1
ATOM 1278 O O . LYS A 1 162 ? -17.125 -40.875 -5.859 1 97.44 162 LYS A O 1
ATOM 1283 N N . GLU A 1 163 ? -17.75 -38.719 -5.812 1 97.94 163 GLU A N 1
ATOM 1284 C CA . GLU A 1 163 ? -17.594 -38.594 -7.254 1 97.94 163 GLU A CA 1
ATOM 1285 C C . GLU A 1 163 ? -16.125 -38.812 -7.664 1 97.94 163 GLU A C 1
ATOM 1287 O O . GLU A 1 163 ? -15.852 -39.469 -8.664 1 97.94 163 GLU A O 1
ATOM 1292 N N . PHE A 1 164 ? -15.242 -38.25 -6.914 1 98.56 164 PHE A N 1
ATOM 1293 C CA . PHE A 1 164 ? -13.828 -38.469 -7.195 1 98.56 164 PHE A CA 1
ATOM 1294 C C . PHE A 1 164 ? -13.445 -39.938 -7.016 1 98.56 164 PHE A C 1
ATOM 1296 O O . PHE A 1 164 ? -12.734 -40.5 -7.848 1 98.56 164 PHE A O 1
ATOM 1303 N N . GLU A 1 165 ? -13.914 -40.5 -5.926 1 97.88 165 GLU A N 1
ATOM 1304 C CA . GLU A 1 165 ? -13.641 -41.906 -5.664 1 97.88 165 GLU A CA 1
ATOM 1305 C C . GLU A 1 165 ? -14.117 -42.781 -6.812 1 97.88 165 GLU A C 1
ATOM 1307 O O . GLU A 1 165 ? -13.461 -43.781 -7.172 1 97.88 165 GLU A O 1
ATOM 1312 N N . ALA A 1 166 ? -15.195 -42.406 -7.324 1 97.38 166 ALA A N 1
ATOM 1313 C CA . ALA A 1 166 ? -15.836 -43.188 -8.375 1 97.38 166 ALA A CA 1
ATOM 1314 C C . ALA A 1 166 ? -15.023 -43.156 -9.664 1 97.38 166 ALA A C 1
ATOM 1316 O O . ALA A 1 166 ? -15.219 -43.969 -10.555 1 97.38 166 ALA A O 1
ATOM 1317 N N . LEU A 1 167 ? -14.133 -42.219 -9.797 1 98.31 167 LEU A N 1
ATOM 1318 C CA . LEU A 1 167 ? -13.281 -42.156 -10.984 1 98.31 167 LEU A CA 1
ATOM 1319 C C . LEU A 1 167 ? -12.305 -43.344 -11.016 1 98.31 167 LEU A C 1
ATOM 1321 O O . LEU A 1 167 ? -11.742 -43.656 -12.062 1 98.31 167 LEU A O 1
ATOM 1325 N N . ASN A 1 168 ? -11.992 -43.938 -9.844 1 98.25 168 ASN A N 1
ATOM 1326 C CA . ASN A 1 168 ? -11.078 -45.062 -9.742 1 98.25 168 ASN A CA 1
ATOM 1327 C C . ASN A 1 168 ? -9.727 -44.75 -10.383 1 98.25 168 ASN A C 1
ATOM 1329 O O . ASN A 1 168 ? -9.25 -45.5 -11.234 1 98.25 168 ASN A O 1
ATOM 1333 N N . ALA A 1 169 ? -9.195 -43.688 -9.93 1 97.94 169 ALA A N 1
ATOM 1334 C CA . ALA A 1 169 ? -7.992 -43.125 -10.562 1 97.94 169 ALA A CA 1
ATOM 1335 C C . ALA A 1 169 ? -6.766 -43.969 -10.195 1 97.94 169 ALA A C 1
ATOM 1337 O O . ALA A 1 169 ? -6.586 -44.344 -9.031 1 97.94 169 ALA A O 1
ATOM 1338 N N . GLY A 1 170 ? -5.93 -44.219 -11.188 1 96.44 170 GLY A N 1
ATOM 1339 C CA . GLY A 1 170 ? -4.668 -44.906 -10.969 1 96.44 170 GLY A CA 1
ATOM 1340 C C . GLY A 1 170 ? -3.455 -44.031 -11.211 1 96.44 170 GLY A C 1
ATOM 1341 O O . GLY A 1 170 ? -2.363 -44.344 -10.719 1 96.44 170 GLY A O 1
ATOM 1342 N N . PHE A 1 171 ? -3.65 -43 -11.953 1 97 171 PHE A N 1
ATOM 1343 C CA . PHE A 1 171 ? -2.57 -42.094 -12.32 1 97 171 PHE A CA 1
ATOM 1344 C C . PHE A 1 171 ? -3.125 -40.719 -12.75 1 97 171 PHE A C 1
ATOM 1346 O O . PHE A 1 171 ? -4.16 -40.656 -13.414 1 97 171 PHE A O 1
ATOM 1353 N N . ASP A 1 172 ? -2.42 -39.656 -12.352 1 97.81 172 ASP A N 1
ATOM 1354 C CA . ASP A 1 172 ? -2.838 -38.312 -12.727 1 97.81 172 ASP A CA 1
ATOM 1355 C C . ASP A 1 172 ? -1.709 -37.562 -13.43 1 97.81 172 ASP A C 1
ATOM 1357 O O . ASP A 1 172 ? -0.588 -37.5 -12.922 1 97.81 172 ASP A O 1
ATOM 1361 N N . LEU A 1 173 ? -1.991 -37.125 -14.602 1 97.69 173 LEU A N 1
ATOM 1362 C CA . LEU A 1 173 ? -1.146 -36.156 -15.305 1 97.69 173 LEU A CA 1
ATOM 1363 C C . LEU A 1 173 ? -1.663 -34.719 -15.109 1 97.69 173 LEU A C 1
ATOM 1365 O O . LEU A 1 173 ? -2.752 -34.406 -15.578 1 97.69 173 LEU A O 1
ATOM 1369 N N . ASP A 1 174 ? -0.843 -33.906 -14.438 1 97.5 174 ASP A N 1
ATOM 1370 C CA . ASP A 1 174 ? -1.27 -32.562 -14.047 1 97.5 174 ASP A CA 1
ATOM 1371 C C . ASP A 1 174 ? -0.326 -31.5 -14.602 1 97.5 174 ASP A C 1
ATOM 1373 O O . ASP A 1 174 ? 0.453 -31.766 -15.516 1 97.5 174 ASP A O 1
ATOM 1377 N N . GLU A 1 175 ? -0.552 -30.266 -14.125 1 95.38 175 GLU A N 1
ATOM 1378 C CA . GLU A 1 175 ? 0.14 -29.094 -14.625 1 95.38 175 GLU A CA 1
ATOM 1379 C C . GLU A 1 175 ? 1.653 -29.266 -14.586 1 95.38 175 GLU A C 1
ATOM 1381 O O . GLU A 1 175 ? 2.211 -29.656 -13.562 1 95.38 175 GLU A O 1
ATOM 1386 N N . GLY A 1 176 ? 2.229 -29.094 -15.766 1 94.56 176 GLY A N 1
ATOM 1387 C CA . GLY A 1 176 ? 3.68 -29.031 -15.852 1 94.56 176 GLY A CA 1
ATOM 1388 C C . GLY A 1 176 ? 4.203 -27.625 -16.125 1 94.56 176 GLY A C 1
ATOM 1389 O O . GLY A 1 176 ? 3.438 -26.656 -16.109 1 94.56 176 GLY A O 1
ATOM 1390 N N . ILE A 1 177 ? 5.504 -27.547 -16.219 1 91 177 ILE A N 1
ATOM 1391 C CA . ILE A 1 177 ? 6.18 -26.297 -16.547 1 91 177 ILE A CA 1
ATOM 1392 C C . ILE A 1 177 ? 6.938 -26.453 -17.875 1 91 177 ILE A C 1
ATOM 1394 O O . ILE A 1 177 ? 7.547 -27.5 -18.125 1 91 177 ILE A O 1
ATOM 1398 N N . GLY A 1 178 ? 6.816 -25.422 -18.672 1 90.56 178 GLY A N 1
ATOM 1399 C CA . GLY A 1 178 ? 7.605 -25.422 -19.891 1 90.56 178 GLY A CA 1
ATOM 1400 C C . GLY A 1 178 ? 9.102 -25.344 -19.641 1 90.56 178 GLY A C 1
ATOM 1401 O O . GLY A 1 178 ? 9.539 -25.312 -18.484 1 90.56 178 GLY A O 1
ATOM 1402 N N . SER A 1 179 ? 9.812 -25.375 -20.766 1 90.69 179 SER A N 1
ATOM 1403 C CA . SER A 1 179 ? 11.266 -25.312 -20.672 1 90.69 179 SER A CA 1
ATOM 1404 C C . SER A 1 179 ? 11.859 -24.453 -21.781 1 90.69 179 SER A C 1
ATOM 1406 O O . SER A 1 179 ? 11.281 -24.328 -22.859 1 90.69 179 SER A O 1
ATOM 1408 N N . HIS A 1 180 ? 13.023 -23.891 -21.484 1 89.25 180 HIS A N 1
ATOM 1409 C CA . HIS A 1 180 ? 13.781 -23.156 -22.484 1 89.25 180 HIS A CA 1
ATOM 1410 C C . HIS A 1 180 ? 14.438 -24.109 -23.484 1 89.25 180 HIS A C 1
ATOM 1412 O O . HIS A 1 180 ? 14.844 -23.688 -24.578 1 89.25 180 HIS A O 1
ATOM 1418 N N . GLU A 1 181 ? 14.555 -25.359 -23.062 1 89.44 181 GLU A N 1
ATOM 1419 C CA . GLU A 1 181 ? 15.164 -26.406 -23.875 1 89.44 181 GLU A CA 1
ATOM 1420 C C . GLU A 1 181 ? 14.188 -27.547 -24.141 1 89.44 181 GLU A C 1
ATOM 1422 O O . GLU A 1 181 ? 13.008 -27.453 -23.812 1 89.44 181 GLU A O 1
ATOM 1427 N N . ASN A 1 182 ? 14.664 -28.484 -24.891 1 90.19 182 ASN A N 1
ATOM 1428 C CA . ASN A 1 182 ? 13.82 -29.641 -25.156 1 90.19 182 ASN A CA 1
ATOM 1429 C C . ASN A 1 182 ? 13.836 -30.641 -24 1 90.19 182 ASN A C 1
ATOM 1431 O O . ASN A 1 182 ? 14.148 -31.812 -24.188 1 90.19 182 ASN A O 1
ATOM 1435 N N . ILE A 1 183 ? 13.438 -30.094 -22.828 1 91.81 183 ILE A N 1
ATOM 1436 C CA . ILE A 1 183 ? 13.367 -30.844 -21.594 1 91.81 183 ILE A CA 1
ATOM 1437 C C . ILE A 1 183 ? 11.906 -30.984 -21.156 1 91.81 183 ILE A C 1
ATOM 1439 O O . ILE A 1 183 ? 11.109 -30.062 -21.375 1 91.81 183 ILE A O 1
ATOM 1443 N N . LEU A 1 184 ? 11.609 -32.156 -20.703 1 94.56 184 LEU A N 1
ATOM 1444 C CA . LEU A 1 184 ? 10.328 -32.406 -20.047 1 94.56 184 LEU A CA 1
ATOM 1445 C C . LEU A 1 184 ? 10.508 -32.594 -18.547 1 94.56 184 LEU A C 1
ATOM 1447 O O . LEU A 1 184 ? 11.039 -33.594 -18.094 1 94.56 184 LEU A O 1
ATOM 1451 N N . TRP A 1 185 ? 10.055 -31.641 -17.828 1 93.75 185 TRP A N 1
ATOM 1452 C CA . TRP A 1 185 ? 10.062 -31.75 -16.375 1 93.75 185 TRP A CA 1
ATOM 1453 C C . TRP A 1 185 ? 9.008 -32.75 -15.906 1 93.75 185 TRP A C 1
ATOM 1455 O O . TRP A 1 185 ? 7.836 -32.656 -16.281 1 93.75 185 TRP A O 1
ATOM 1465 N N . ALA A 1 186 ? 9.438 -33.75 -15.188 1 95.5 186 ALA A N 1
ATOM 1466 C CA . ALA A 1 186 ? 8.516 -34.656 -14.5 1 95.5 186 ALA A CA 1
ATOM 1467 C C . ALA A 1 186 ? 8.359 -34.25 -13.031 1 95.5 186 ALA A C 1
ATOM 1469 O O . ALA A 1 186 ? 9.148 -34.688 -12.188 1 95.5 186 ALA A O 1
ATOM 1470 N N . LEU A 1 187 ? 7.316 -33.562 -12.758 1 96.38 187 LEU A N 1
ATOM 1471 C CA . LEU A 1 187 ? 7.133 -32.969 -11.438 1 96.38 187 LEU A CA 1
ATOM 1472 C C . LEU A 1 187 ? 6.34 -33.906 -10.531 1 96.38 187 LEU A C 1
ATOM 1474 O O . LEU A 1 187 ? 5.109 -33.938 -10.586 1 96.38 187 LEU A O 1
ATOM 1478 N N . GLY A 1 188 ? 7.07 -34.594 -9.641 1 95.88 188 GLY A N 1
ATOM 1479 C CA . GLY A 1 188 ? 6.445 -35.594 -8.805 1 95.88 188 GLY A CA 1
ATOM 1480 C C . GLY A 1 188 ? 6.082 -35.094 -7.426 1 95.88 188 GLY A C 1
ATOM 1481 O O . GLY A 1 188 ? 5.508 -35.812 -6.617 1 95.88 188 GLY A O 1
ATOM 1482 N N . ALA A 1 189 ? 6.434 -33.844 -7.188 1 95.69 189 ALA A N 1
ATOM 1483 C CA . ALA A 1 189 ? 6.129 -33.188 -5.93 1 95.69 189 ALA A CA 1
ATOM 1484 C C . ALA A 1 189 ? 6.074 -31.672 -6.121 1 95.69 189 ALA A C 1
ATOM 1486 O O . ALA A 1 189 ? 6.496 -31.156 -7.156 1 95.69 189 ALA A O 1
ATOM 1487 N N . GLU A 1 190 ? 5.48 -31.078 -5.16 1 94.94 190 GLU A N 1
ATOM 1488 C CA . GLU A 1 190 ? 5.469 -29.609 -5.121 1 94.94 190 GLU A CA 1
ATOM 1489 C C . GLU A 1 190 ? 6.031 -29.094 -3.801 1 94.94 190 GLU A C 1
ATOM 1491 O O . GLU A 1 190 ? 6.035 -29.812 -2.797 1 94.94 190 GLU A O 1
ATOM 1496 N N . ARG A 1 191 ? 6.527 -27.828 -3.867 1 95.62 191 ARG A N 1
ATOM 1497 C CA . ARG A 1 191 ? 6.727 -27.125 -2.6 1 95.62 191 ARG A CA 1
ATOM 1498 C C . ARG A 1 191 ? 5.391 -26.812 -1.932 1 95.62 191 ARG A C 1
ATOM 1500 O O . ARG A 1 191 ? 4.379 -26.625 -2.611 1 95.62 191 ARG A O 1
ATOM 1507 N N . LEU A 1 192 ? 5.438 -26.812 -0.636 1 94.62 192 LEU A N 1
ATOM 1508 C CA . LEU A 1 192 ? 4.219 -26.516 0.111 1 94.62 192 LEU A CA 1
ATOM 1509 C C . LEU A 1 192 ? 4.027 -25 0.26 1 94.62 192 LEU A C 1
ATOM 1511 O O . LEU A 1 192 ? 4.926 -24.297 0.722 1 94.62 192 LEU A O 1
ATOM 1515 N N . VAL A 1 193 ? 2.832 -24.547 -0.132 1 94 193 VAL A N 1
ATOM 1516 C CA . VAL A 1 193 ? 2.508 -23.125 -0.006 1 94 193 VAL A CA 1
ATOM 1517 C C . VAL A 1 193 ? 2.348 -22.766 1.468 1 94 193 VAL A C 1
ATOM 1519 O O . VAL A 1 193 ? 1.542 -23.375 2.18 1 94 193 VAL A O 1
ATOM 1522 N N . SER A 1 194 ? 3.113 -21.781 1.903 1 95.62 194 SER A N 1
ATOM 1523 C CA . SER A 1 194 ? 3.045 -21.312 3.279 1 95.62 194 SER A CA 1
ATOM 1524 C C . SER A 1 194 ? 3.051 -19.781 3.334 1 95.62 194 SER A C 1
ATOM 1526 O O . SER A 1 194 ? 3.859 -19.188 4.047 1 95.62 194 SER A O 1
ATOM 1528 N N . ALA A 1 195 ? 2.162 -19.219 2.572 1 96.75 195 ALA A N 1
ATOM 1529 C CA . ALA A 1 195 ? 2.033 -17.766 2.572 1 96.75 195 ALA A CA 1
ATOM 1530 C C . ALA A 1 195 ? 1.646 -17.25 3.955 1 96.75 195 ALA A C 1
ATOM 1532 O O . ALA A 1 195 ? 0.852 -17.875 4.66 1 96.75 195 ALA A O 1
ATOM 1533 N N . VAL A 1 196 ? 2.162 -16.062 4.312 1 98.38 196 VAL A N 1
ATOM 1534 C CA . VAL A 1 196 ? 1.943 -15.523 5.648 1 98.38 196 VAL A CA 1
ATOM 1535 C C . VAL A 1 196 ? 1.715 -14.016 5.566 1 98.38 196 VAL A C 1
ATOM 1537 O O . VAL A 1 196 ? 2.359 -13.328 4.773 1 98.38 196 VAL A O 1
ATOM 1540 N N . LYS A 1 197 ? 0.725 -13.531 6.266 1 98.62 197 LYS A N 1
ATOM 1541 C CA . LYS A 1 197 ? 0.478 -12.102 6.438 1 98.62 197 LYS A CA 1
ATOM 1542 C C . LYS A 1 197 ? 0.898 -11.633 7.828 1 98.62 197 LYS A C 1
ATOM 1544 O O . LYS A 1 197 ? 0.416 -12.156 8.836 1 98.62 197 LYS A O 1
ATOM 1549 N N . PHE A 1 198 ? 1.776 -10.695 7.848 1 98.88 198 PHE A N 1
ATOM 1550 C CA . PHE A 1 198 ? 2.154 -10.008 9.078 1 98.88 198 PHE A CA 1
ATOM 1551 C C . PHE A 1 198 ? 1.406 -8.688 9.219 1 98.88 198 PHE A C 1
ATOM 1553 O O . PHE A 1 198 ? 1.372 -7.887 8.281 1 98.88 198 PHE A O 1
ATOM 1560 N N . THR A 1 199 ? 0.757 -8.445 10.32 1 98.75 199 THR A N 1
ATOM 1561 C CA . THR A 1 199 ? 0.091 -7.184 10.602 1 98.75 199 THR A CA 1
ATOM 1562 C C . THR A 1 199 ? 0.622 -6.574 11.898 1 98.75 199 THR A C 1
ATOM 1564 O O . THR A 1 199 ? 0.562 -7.207 12.961 1 98.75 199 THR A O 1
ATOM 1567 N N . ALA A 1 200 ? 1.085 -5.418 11.789 1 98.69 200 ALA A N 1
ATOM 1568 C CA . ALA A 1 200 ? 1.581 -4.703 12.969 1 98.69 200 ALA A CA 1
ATOM 1569 C C . ALA A 1 200 ? 0.669 -3.533 13.32 1 98.69 200 ALA A C 1
ATOM 1571 O O . ALA A 1 200 ? 0.173 -2.832 12.438 1 98.69 200 ALA A O 1
ATOM 1572 N N . HIS A 1 201 ? 0.4 -3.383 14.547 1 97.19 201 HIS A N 1
ATOM 1573 C CA . HIS A 1 201 ? -0.347 -2.258 15.102 1 97.19 201 HIS A CA 1
ATOM 1574 C C . HIS A 1 201 ? 0.53 -1.409 16.016 1 97.19 201 HIS A C 1
ATOM 1576 O O . HIS A 1 201 ? 1.401 -1.936 16.719 1 97.19 201 HIS A O 1
ATOM 1582 N N . GLY A 1 202 ? 0.263 -0.102 15.961 1 95.88 202 GLY A N 1
ATOM 1583 C CA . GLY A 1 202 ? 1.02 0.793 16.812 1 95.88 202 GLY A CA 1
ATOM 1584 C C . GLY A 1 202 ? 0.396 2.17 16.938 1 95.88 202 GLY A C 1
ATOM 1585 O O . GLY A 1 202 ? -0.73 2.391 16.484 1 95.88 202 GLY A O 1
ATOM 1586 N N . ASN A 1 203 ? 1.107 3.045 17.578 1 93 203 ASN A N 1
ATOM 1587 C CA . ASN A 1 203 ? 0.624 4.398 17.844 1 93 203 ASN A CA 1
ATOM 1588 C C . ASN A 1 203 ? 0.59 5.234 16.578 1 93 203 ASN A C 1
ATOM 1590 O O . ASN A 1 203 ? 1.481 5.129 15.727 1 93 203 ASN A O 1
ATOM 1594 N N . THR A 1 204 ? -0.527 6.016 16.5 1 91.56 204 THR A N 1
ATOM 1595 C CA . THR A 1 204 ? -0.689 6.953 15.391 1 91.56 204 THR A CA 1
ATOM 1596 C C . THR A 1 204 ? -0.462 8.391 15.859 1 91.56 204 THR A C 1
ATOM 1598 O O . THR A 1 204 ? -0.361 8.648 17.062 1 91.56 204 THR A O 1
ATOM 1601 N N . GLY A 1 205 ? -0.31 9.312 14.914 1 91.06 205 GLY A N 1
ATOM 1602 C CA . GLY A 1 205 ? -0.1 10.711 15.242 1 91.06 205 GLY A CA 1
ATOM 1603 C C . GLY A 1 205 ? 0.382 11.531 14.055 1 91.06 205 GLY A C 1
ATOM 1604 O O . GLY A 1 205 ? 0.408 11.047 12.93 1 91.06 205 GLY A O 1
ATOM 1605 N N . HIS A 1 206 ? 0.633 12.766 14.398 1 91.31 206 HIS A N 1
ATOM 1606 C CA . HIS A 1 206 ? 1.108 13.703 13.391 1 91.31 206 HIS A CA 1
ATOM 1607 C C . HIS A 1 206 ? 2.502 13.328 12.898 1 91.31 206 HIS A C 1
ATOM 1609 O O . HIS A 1 206 ? 3.379 12.992 13.703 1 91.31 206 HIS A O 1
ATOM 1615 N N . GLY A 1 207 ? 2.752 13.391 11.641 1 93.5 207 GLY A N 1
ATOM 1616 C CA . GLY A 1 207 ? 3.984 12.961 11 1 93.5 207 GLY A CA 1
ATOM 1617 C C . GLY A 1 207 ? 5.195 13.766 11.438 1 93.5 207 GLY A C 1
ATOM 1618 O O . GLY A 1 207 ? 6.336 13.359 11.203 1 93.5 207 GLY A O 1
ATOM 1619 N N . SER A 1 208 ? 4.973 14.836 12.117 1 93.81 208 SER A N 1
ATOM 1620 C CA . SER A 1 208 ? 6.062 15.703 12.539 1 93.81 208 SER A CA 1
ATOM 1621 C C . SER A 1 208 ? 6.633 15.266 13.883 1 93.81 208 SER A C 1
ATOM 1623 O O . SER A 1 208 ? 7.637 15.805 14.352 1 93.81 208 SER A O 1
ATOM 1625 N N . GLN A 1 209 ? 6 14.328 14.531 1 92.31 209 GLN A N 1
ATOM 1626 C CA . GLN A 1 209 ? 6.395 13.922 15.875 1 92.31 209 GLN A CA 1
ATOM 1627 C C . GLN A 1 209 ? 7.223 12.641 15.844 1 92.31 209 GLN A C 1
ATOM 1629 O O . GLN A 1 209 ? 7.125 11.859 14.891 1 92.31 209 GLN A O 1
ATOM 1634 N N . PHE A 1 210 ? 8.047 12.453 16.906 1 94.06 210 PHE A N 1
ATOM 1635 C CA . PHE A 1 210 ? 8.695 11.164 17.125 1 94.06 210 PHE A CA 1
ATOM 1636 C C . PHE A 1 210 ? 7.785 10.219 17.891 1 94.06 210 PHE A C 1
ATOM 1638 O O . PHE A 1 210 ? 8.008 9.969 19.078 1 94.06 210 PHE A O 1
ATOM 1645 N N . ILE A 1 211 ? 6.863 9.727 17.188 1 92.81 211 ILE A N 1
ATOM 1646 C CA . ILE A 1 211 ? 5.922 8.797 17.812 1 92.81 211 ILE A CA 1
ATOM 1647 C C . ILE A 1 211 ? 6.633 7.484 18.141 1 92.81 211 ILE A C 1
ATOM 1649 O O . ILE A 1 211 ? 7.375 6.953 17.312 1 92.81 211 ILE A O 1
ATOM 1653 N N . GLU A 1 212 ? 6.488 6.992 19.328 1 93.5 212 GLU A N 1
ATOM 1654 C CA . GLU A 1 212 ? 7.078 5.723 19.734 1 93.5 212 GLU A CA 1
ATOM 1655 C C . GLU A 1 212 ? 6.07 4.586 19.625 1 93.5 212 GLU A C 1
ATOM 1657 O O . GLU A 1 212 ? 4.859 4.812 19.688 1 93.5 212 GLU A O 1
ATOM 1662 N N . GLY A 1 213 ? 6.617 3.365 19.438 1 96 213 GLY A N 1
ATOM 1663 C CA . GLY A 1 213 ? 5.754 2.195 19.375 1 96 213 GLY A CA 1
ATOM 1664 C C . GLY A 1 213 ? 4.867 2.17 18.156 1 96 213 GLY A C 1
ATOM 1665 O O . GLY A 1 213 ? 3.699 1.783 18.234 1 96 213 GLY A O 1
ATOM 1666 N N . THR A 1 214 ? 5.434 2.654 17.016 1 96.75 214 THR A N 1
ATOM 1667 C CA . THR A 1 214 ? 4.652 2.691 15.781 1 96.75 214 THR A CA 1
ATOM 1668 C C . THR A 1 214 ? 4.574 1.305 15.148 1 96.75 214 THR A C 1
ATOM 1670 O O . THR A 1 214 ? 5.375 0.423 15.469 1 96.75 214 THR A O 1
ATOM 1673 N N . ALA A 1 215 ? 3.645 1.112 14.273 1 97.88 215 ALA A N 1
ATOM 1674 C CA . ALA A 1 215 ? 3.449 -0.154 13.57 1 97.88 215 ALA A CA 1
ATOM 1675 C C . ALA A 1 215 ? 4.691 -0.537 12.773 1 97.88 215 ALA A C 1
ATOM 1677 O O . ALA A 1 215 ? 5.09 -1.703 12.758 1 97.88 215 ALA A O 1
ATOM 1678 N N . ILE A 1 216 ? 5.379 0.444 12.148 1 98.19 216 ILE A N 1
ATOM 1679 C CA . ILE A 1 216 ? 6.488 0.126 11.258 1 98.19 216 ILE A CA 1
ATOM 1680 C C . ILE A 1 216 ? 7.707 -0.288 12.078 1 98.19 216 ILE A C 1
ATOM 1682 O O . ILE A 1 216 ? 8.5 -1.128 11.648 1 98.19 216 ILE A O 1
ATOM 1686 N N . GLU A 1 217 ? 7.863 0.258 13.305 1 97.88 217 GLU A N 1
ATOM 1687 C CA . GLU A 1 217 ? 8.961 -0.14 14.172 1 97.88 217 GLU A CA 1
ATOM 1688 C C . GLU A 1 217 ? 8.883 -1.624 14.523 1 97.88 217 GLU A C 1
ATOM 1690 O O . GLU A 1 217 ? 9.914 -2.273 14.727 1 97.88 217 GLU A O 1
ATOM 1695 N N . LYS A 1 218 ? 7.727 -2.143 14.516 1 98.56 218 LYS A N 1
ATOM 1696 C CA . LYS A 1 218 ? 7.512 -3.555 14.812 1 98.56 218 LYS A CA 1
ATOM 1697 C C . LYS A 1 218 ? 7.629 -4.406 13.555 1 98.56 218 LYS A C 1
ATOM 1699 O O . LYS A 1 218 ? 8.234 -5.477 13.578 1 98.56 218 LYS A O 1
ATOM 1704 N N . LEU A 1 219 ? 7.117 -3.951 12.43 1 98.75 219 LEU A N 1
ATOM 1705 C CA . LEU A 1 219 ? 6.992 -4.75 11.211 1 98.75 219 LEU A CA 1
ATOM 1706 C C . LEU A 1 219 ? 8.328 -4.84 10.484 1 98.75 219 LEU A C 1
ATOM 1708 O O . LEU A 1 219 ? 8.656 -5.879 9.906 1 98.75 219 LEU A O 1
ATOM 1712 N N . LEU A 1 220 ? 9.156 -3.768 10.492 1 98.69 220 LEU A N 1
ATOM 1713 C CA . LEU A 1 220 ? 10.344 -3.66 9.656 1 98.69 220 LEU A CA 1
ATOM 1714 C C . LEU A 1 220 ? 11.367 -4.73 10.016 1 98.69 220 LEU A C 1
ATOM 1716 O O . LEU A 1 220 ? 11.938 -5.375 9.141 1 98.69 220 LEU A O 1
ATOM 1720 N N . PRO A 1 221 ? 11.57 -5.012 11.305 1 98.69 221 PRO A N 1
ATOM 1721 C CA . PRO A 1 221 ? 12.508 -6.094 11.625 1 98.69 221 PRO A CA 1
ATOM 1722 C C . PRO A 1 221 ? 12.039 -7.449 11.102 1 98.69 221 PRO A C 1
ATOM 1724 O O . PRO A 1 221 ? 12.859 -8.289 10.734 1 98.69 221 PRO A O 1
ATOM 1727 N N . VAL A 1 222 ? 10.75 -7.672 11.078 1 98.81 222 VAL A N 1
ATOM 1728 C CA . VAL A 1 222 ? 10.195 -8.914 10.555 1 98.81 222 VAL A CA 1
ATOM 1729 C C . VAL A 1 222 ? 10.453 -9 9.047 1 98.81 222 VAL A C 1
ATOM 1731 O O . VAL A 1 222 ? 10.906 -10.031 8.547 1 98.81 222 VAL A O 1
ATOM 1734 N N . ILE A 1 223 ? 10.211 -7.887 8.344 1 98.81 223 ILE A N 1
ATOM 1735 C CA . ILE A 1 223 ? 10.453 -7.84 6.906 1 98.81 223 ILE A CA 1
ATOM 1736 C C . ILE A 1 223 ? 11.922 -8.125 6.617 1 98.81 223 ILE A C 1
ATOM 1738 O O . ILE A 1 223 ? 12.242 -8.945 5.754 1 98.81 223 ILE A O 1
ATOM 1742 N N . ASN A 1 224 ? 12.82 -7.496 7.367 1 98.75 224 ASN A N 1
ATOM 1743 C CA . ASN A 1 224 ? 14.25 -7.676 7.164 1 98.75 224 ASN A CA 1
ATOM 1744 C C . ASN A 1 224 ? 14.672 -9.125 7.406 1 98.75 224 ASN A C 1
ATOM 1746 O O . ASN A 1 224 ? 15.477 -9.672 6.648 1 98.75 224 ASN A O 1
ATOM 1750 N N . ALA A 1 225 ? 14.141 -9.719 8.414 1 98.75 225 ALA A N 1
ATOM 1751 C CA . ALA A 1 225 ? 14.469 -11.109 8.719 1 98.75 225 ALA A CA 1
ATOM 1752 C C . ALA A 1 225 ? 13.992 -12.039 7.613 1 98.75 225 ALA A C 1
ATOM 1754 O O . ALA A 1 225 ? 14.703 -12.969 7.227 1 98.75 225 ALA A O 1
ATOM 1755 N N . MET A 1 226 ? 12.82 -11.812 7.109 1 98.75 226 MET A N 1
ATOM 1756 C CA . MET A 1 226 ? 12.258 -12.641 6.047 1 98.75 226 MET A CA 1
ATOM 1757 C C . MET A 1 226 ? 13.055 -12.492 4.758 1 98.75 226 MET A C 1
ATOM 1759 O O . MET A 1 226 ? 13.297 -13.477 4.055 1 98.75 226 MET A O 1
ATOM 1763 N N . MET A 1 227 ? 13.453 -11.266 4.461 1 98.5 227 MET A N 1
ATOM 1764 C CA . MET A 1 227 ? 14.273 -11.031 3.275 1 98.5 227 MET A CA 1
ATOM 1765 C C . MET A 1 227 ? 15.641 -11.695 3.418 1 98.5 227 MET A C 1
ATOM 1767 O O . MET A 1 227 ? 16.203 -12.18 2.436 1 98.5 227 MET A O 1
ATOM 1771 N N . ALA A 1 228 ? 16.172 -11.711 4.637 1 98.44 228 ALA A N 1
ATOM 1772 C CA . ALA A 1 228 ? 17.422 -12.414 4.891 1 98.44 228 ALA A CA 1
ATOM 1773 C C . ALA A 1 228 ? 17.25 -13.914 4.664 1 98.44 228 ALA A C 1
ATOM 1775 O O . ALA A 1 228 ? 18.156 -14.57 4.125 1 98.44 228 ALA A O 1
ATOM 1776 N N . LEU A 1 229 ? 16.156 -14.43 5.09 1 98.31 229 LEU A N 1
ATOM 1777 C CA . LEU A 1 229 ? 15.852 -15.836 4.863 1 98.31 229 LEU A CA 1
ATOM 1778 C C . LEU A 1 229 ? 15.812 -16.156 3.371 1 98.31 229 LEU A C 1
ATOM 1780 O O . LEU A 1 229 ? 16.328 -17.188 2.936 1 98.31 229 LEU A O 1
ATOM 1784 N N . ARG A 1 230 ? 15.195 -15.297 2.582 1 98.19 230 ARG A N 1
ATOM 1785 C CA . ARG A 1 230 ? 15.164 -15.43 1.129 1 98.19 230 ARG A CA 1
ATOM 1786 C C . ARG A 1 230 ? 16.578 -15.555 0.562 1 98.19 230 ARG A C 1
ATOM 1788 O O . ARG A 1 230 ? 16.859 -16.453 -0.239 1 98.19 230 ARG A O 1
ATOM 1795 N N . GLU A 1 231 ? 17.438 -14.648 0.957 1 97.75 231 GLU A N 1
ATOM 1796 C CA . GLU A 1 231 ? 18.797 -14.633 0.439 1 97.75 231 GLU A CA 1
ATOM 1797 C C . GLU A 1 231 ? 19.562 -15.891 0.841 1 97.75 231 GLU A C 1
ATOM 1799 O O . GLU A 1 231 ? 20.375 -16.406 0.066 1 97.75 231 GLU A O 1
ATOM 1804 N N . GLU A 1 232 ? 19.359 -16.312 2.025 1 97.88 232 GLU A N 1
ATOM 1805 C CA . GLU A 1 232 ? 20 -17.531 2.496 1 97.88 232 GLU A CA 1
ATOM 1806 C C . GLU A 1 232 ? 19.609 -18.734 1.632 1 97.88 232 GLU A C 1
ATOM 1808 O O . GLU A 1 232 ? 20.469 -19.516 1.229 1 97.88 232 GLU A O 1
ATOM 1813 N N . GLU A 1 233 ? 18.359 -18.891 1.331 1 97.31 233 GLU A N 1
ATOM 1814 C CA . GLU A 1 233 ? 17.859 -20 0.524 1 97.31 233 GLU A CA 1
ATOM 1815 C C . GLU A 1 233 ? 18.344 -19.875 -0.923 1 97.31 233 GLU A C 1
ATOM 1817 O O . GLU A 1 233 ? 18.688 -20.875 -1.546 1 97.31 233 GLU A O 1
ATOM 1822 N N . LYS A 1 234 ? 18.312 -18.688 -1.462 1 96.62 234 LYS A N 1
ATOM 1823 C CA . LYS A 1 234 ? 18.828 -18.469 -2.809 1 96.62 234 LYS A CA 1
ATOM 1824 C C . LYS A 1 234 ? 20.297 -18.859 -2.91 1 96.62 234 LYS A C 1
ATOM 1826 O O . LYS A 1 234 ? 20.688 -19.547 -3.855 1 96.62 234 LYS A O 1
ATOM 1831 N N . ASN A 1 235 ? 21.062 -18.422 -1.938 1 96.5 235 ASN A N 1
ATOM 1832 C CA . ASN A 1 235 ? 22.484 -18.766 -1.904 1 96.5 235 ASN A CA 1
ATOM 1833 C C . ASN A 1 235 ? 22.703 -20.266 -1.806 1 96.5 235 ASN A C 1
ATOM 1835 O O . ASN A 1 235 ? 23.609 -20.812 -2.432 1 96.5 235 ASN A O 1
ATOM 1839 N N . ARG A 1 236 ? 21.891 -20.922 -1.057 1 95.88 236 ARG A N 1
ATOM 1840 C CA . ARG A 1 236 ? 21.969 -22.375 -0.944 1 95.88 236 ARG A CA 1
ATOM 1841 C C . ARG A 1 236 ? 21.75 -23.031 -2.295 1 95.88 236 ARG A C 1
ATOM 1843 O O . ARG A 1 236 ? 22.484 -23.953 -2.672 1 95.88 236 ARG A O 1
ATOM 1850 N N . LEU A 1 237 ? 20.766 -22.594 -3.051 1 95.56 237 LEU A N 1
ATOM 1851 C CA . LEU A 1 237 ? 20.484 -23.125 -4.383 1 95.56 237 LEU A CA 1
ATOM 1852 C C . LEU A 1 237 ? 21.688 -22.938 -5.309 1 95.56 237 LEU A C 1
ATOM 1854 O O . LEU A 1 237 ? 22.078 -23.859 -6.016 1 95.56 237 LEU A O 1
ATOM 1858 N N . GLU A 1 238 ? 22.297 -21.781 -5.246 1 94.69 238 GLU A N 1
ATOM 1859 C CA . GLU A 1 238 ? 23.375 -21.422 -6.164 1 94.69 238 GLU A CA 1
ATOM 1860 C C . GLU A 1 238 ? 24.672 -22.156 -5.82 1 94.69 238 GLU A C 1
ATOM 1862 O O . GLU A 1 238 ? 25.469 -22.453 -6.703 1 94.69 238 GLU A O 1
ATOM 1867 N N . THR A 1 239 ? 24.859 -22.469 -4.57 1 95 239 THR A N 1
ATOM 1868 C CA . THR A 1 239 ? 26.141 -23 -4.152 1 95 239 THR A CA 1
ATOM 1869 C C . THR A 1 239 ? 26.094 -24.531 -4.062 1 95 239 THR A C 1
ATOM 1871 O O . THR A 1 239 ? 27.125 -25.188 -4.16 1 95 239 THR A O 1
ATOM 1874 N N . THR A 1 240 ? 24.938 -25.078 -3.93 1 93.12 240 THR A N 1
ATOM 1875 C CA . THR A 1 240 ? 24.828 -26.516 -3.719 1 93.12 240 THR A CA 1
ATOM 1876 C C . THR A 1 240 ? 24.75 -27.25 -5.051 1 93.12 240 THR A C 1
ATOM 1878 O O . THR A 1 240 ? 25.281 -28.344 -5.188 1 93.12 240 THR A O 1
ATOM 1881 N N . TRP A 1 241 ? 24.062 -26.641 -6.016 1 91.94 241 TRP A N 1
ATOM 1882 C CA . TRP A 1 241 ? 23.859 -27.344 -7.277 1 91.94 241 TRP A CA 1
ATOM 1883 C C . TRP A 1 241 ? 24.391 -26.516 -8.453 1 91.94 241 TRP A C 1
ATOM 1885 O O . TRP A 1 241 ? 24.219 -25.297 -8.492 1 91.94 241 TRP A O 1
ATOM 1895 N N . SER A 1 242 ? 24.984 -27.188 -9.414 1 87.12 242 SER A N 1
ATOM 1896 C CA . SER A 1 242 ? 25.469 -26.547 -10.633 1 87.12 242 SER A CA 1
ATOM 1897 C C . SER A 1 242 ? 24.312 -26.188 -11.562 1 87.12 242 SER A C 1
ATOM 1899 O O . SER A 1 242 ? 24.344 -25.125 -12.203 1 87.12 242 SER A O 1
ATOM 1901 N N . ASN A 1 243 ? 23.344 -27.094 -11.57 1 86 243 ASN A N 1
ATOM 1902 C CA . ASN A 1 243 ? 22.156 -26.828 -12.359 1 86 243 ASN A CA 1
ATOM 1903 C C . ASN A 1 243 ? 20.984 -26.359 -11.484 1 86 243 ASN A C 1
ATOM 1905 O O . ASN A 1 243 ? 20.125 -27.156 -11.109 1 86 243 ASN A O 1
ATOM 1909 N N . LYS A 1 244 ? 20.922 -25.141 -11.297 1 84.19 244 LYS A N 1
ATOM 1910 C CA . LYS A 1 244 ? 19.953 -24.578 -10.359 1 84.19 244 LYS A CA 1
ATOM 1911 C C . LYS A 1 244 ? 18.516 -24.734 -10.875 1 84.19 244 LYS A C 1
ATOM 1913 O O . LYS A 1 244 ? 17.578 -24.859 -10.094 1 84.19 244 LYS A O 1
ATOM 1918 N N . GLU A 1 245 ? 18.344 -24.797 -12.109 1 81.44 245 GLU A N 1
ATOM 1919 C CA . GLU A 1 245 ? 17 -24.906 -12.68 1 81.44 245 GLU A CA 1
ATOM 1920 C C . GLU A 1 245 ? 16.328 -26.219 -12.289 1 81.44 245 GLU A C 1
ATOM 1922 O O . GLU A 1 245 ? 15.125 -26.25 -12.055 1 81.44 245 GLU A O 1
ATOM 1927 N N . GLU A 1 246 ? 17.141 -27.234 -12.141 1 85.38 246 GLU A N 1
ATOM 1928 C CA . GLU A 1 246 ? 16.625 -28.562 -11.844 1 85.38 246 GLU A CA 1
ATOM 1929 C C . GLU A 1 246 ? 16.328 -28.703 -10.352 1 85.38 246 GLU A C 1
ATOM 1931 O O . GLU A 1 246 ? 15.641 -29.641 -9.945 1 85.38 246 GLU A O 1
ATOM 1936 N N . HIS A 1 247 ? 16.844 -27.719 -9.617 1 89.31 247 HIS A N 1
ATOM 1937 C CA . HIS A 1 247 ? 16.828 -27.969 -8.18 1 89.31 247 HIS A CA 1
ATOM 1938 C C . HIS A 1 247 ? 16.109 -26.844 -7.438 1 89.31 247 HIS A C 1
ATOM 1940 O O . HIS A 1 247 ? 16.234 -26.734 -6.219 1 89.31 247 HIS A O 1
ATOM 1946 N N . GLN A 1 248 ? 15.367 -26.062 -8.07 1 91.5 248 GLN A N 1
ATOM 1947 C CA . GLN A 1 248 ? 14.641 -24.969 -7.449 1 91.5 248 GLN A CA 1
ATOM 1948 C C . GLN A 1 248 ? 13.727 -25.469 -6.336 1 91.5 248 GLN A C 1
ATOM 1950 O O . GLN A 1 248 ? 13.609 -24.828 -5.285 1 91.5 248 GLN A O 1
ATOM 1955 N N . GLY A 1 249 ? 13.156 -26.625 -6.574 1 94.62 249 GLY A N 1
ATOM 1956 C CA . GLY A 1 249 ? 12.195 -27.172 -5.625 1 94.62 249 GLY A CA 1
ATOM 1957 C C . GLY A 1 249 ? 12.844 -27.703 -4.359 1 94.62 249 GLY A C 1
ATOM 1958 O O . GLY A 1 249 ? 12.148 -28.016 -3.391 1 94.62 249 GLY A O 1
ATOM 1959 N N . GLU A 1 250 ? 14.18 -27.75 -4.371 1 94.12 250 GLU A N 1
ATOM 1960 C CA . GLU A 1 250 ? 14.922 -28.312 -3.248 1 94.12 250 GLU A CA 1
ATOM 1961 C C . GLU A 1 250 ? 15.117 -27.281 -2.139 1 94.12 250 GLU A C 1
ATOM 1963 O O . GLU A 1 250 ? 15.477 -27.641 -1.014 1 94.12 250 GLU A O 1
ATOM 1968 N N . VAL A 1 251 ? 14.875 -26.031 -2.408 1 96.31 251 VAL A N 1
ATOM 1969 C CA . VAL A 1 251 ? 15.031 -24.969 -1.429 1 96.31 251 VAL A CA 1
ATOM 1970 C C . VAL A 1 251 ? 13.695 -24.25 -1.225 1 96.31 251 VAL A C 1
ATOM 1972 O O . VAL A 1 251 ? 12.734 -24.5 -1.949 1 96.31 251 VAL A O 1
ATOM 1975 N N . THR A 1 252 ? 13.617 -23.438 -0.133 1 97.25 252 THR A N 1
ATOM 1976 C CA . THR A 1 252 ? 12.43 -22.672 0.199 1 97.25 252 THR A CA 1
ATOM 1977 C C . THR A 1 252 ? 12.5 -21.266 -0.403 1 97.25 252 THR A C 1
ATOM 1979 O O . THR A 1 252 ? 13.508 -20.578 -0.241 1 97.25 252 THR A O 1
ATOM 1982 N N . SER A 1 253 ? 11.492 -20.906 -1.141 1 97.31 253 SER A N 1
ATOM 1983 C CA . SER A 1 253 ? 11.461 -19.547 -1.664 1 97.31 253 SER A CA 1
ATOM 1984 C C . SER A 1 253 ? 10.68 -18.609 -0.741 1 97.31 253 SER A C 1
ATOM 1986 O O . SER A 1 253 ? 9.727 -19.031 -0.082 1 97.31 253 SER A O 1
ATOM 1988 N N . VAL A 1 254 ? 11.086 -17.406 -0.625 1 98 254 VAL A N 1
ATOM 1989 C CA . VAL A 1 254 ? 10.484 -16.328 0.162 1 98 254 VAL A CA 1
ATOM 1990 C C . VAL A 1 254 ? 10.43 -15.047 -0.664 1 98 254 VAL A C 1
ATOM 1992 O O . VAL A 1 254 ? 11.461 -14.555 -1.124 1 98 254 VAL A O 1
ATOM 1995 N N . ASN A 1 255 ? 9.188 -14.539 -0.886 1 98.19 255 ASN A N 1
ATOM 1996 C CA . ASN A 1 255 ? 9.047 -13.297 -1.63 1 98.19 255 ASN A CA 1
ATOM 1997 C C . ASN A 1 255 ? 8.008 -12.375 -0.989 1 98.19 255 ASN A C 1
ATOM 1999 O O . ASN A 1 255 ? 6.91 -12.812 -0.656 1 98.19 255 ASN A O 1
ATOM 2003 N N . LEU A 1 256 ? 8.398 -11.148 -0.719 1 98.5 256 LEU A N 1
ATOM 2004 C CA . LEU A 1 256 ? 7.441 -10.133 -0.301 1 98.5 256 LEU A CA 1
ATOM 2005 C C . LEU A 1 256 ? 6.516 -9.75 -1.453 1 98.5 256 LEU A C 1
ATOM 2007 O O . LEU A 1 256 ? 6.977 -9.266 -2.488 1 98.5 256 LEU A O 1
ATOM 2011 N N . THR A 1 257 ? 5.168 -9.883 -1.212 1 97.75 257 THR A N 1
ATOM 2012 C CA . THR A 1 257 ? 4.301 -9.75 -2.375 1 97.75 257 THR A CA 1
ATOM 2013 C C . THR A 1 257 ? 3.27 -8.641 -2.154 1 97.75 257 THR A C 1
ATOM 2015 O O . THR A 1 257 ? 2.674 -8.141 -3.111 1 97.75 257 THR A O 1
ATOM 2018 N N . ILE A 1 258 ? 3.025 -8.25 -0.9 1 97.69 258 ILE A N 1
ATOM 2019 C CA . ILE A 1 258 ? 2.086 -7.168 -0.633 1 97.69 258 ILE A CA 1
ATOM 2020 C C . ILE A 1 258 ? 2.59 -6.324 0.535 1 97.69 258 ILE A C 1
ATOM 2022 O O . ILE A 1 258 ? 3.01 -6.859 1.562 1 97.69 258 ILE A O 1
ATOM 2026 N N . LEU A 1 259 ? 2.602 -5.066 0.375 1 98 259 LEU A N 1
ATOM 2027 C CA . LEU A 1 259 ? 2.805 -4.062 1.413 1 98 259 LEU A CA 1
ATOM 2028 C C . LEU A 1 259 ? 1.626 -3.098 1.473 1 98 259 LEU A C 1
ATOM 2030 O O . LEU A 1 259 ? 1.199 -2.568 0.443 1 98 259 LEU A O 1
ATOM 2034 N N . GLU A 1 260 ? 1.107 -2.885 2.709 1 97.25 260 GLU A N 1
ATOM 2035 C CA . GLU A 1 260 ? -0.04 -1.992 2.844 1 97.25 260 GLU A CA 1
ATOM 2036 C C . GLU A 1 260 ? 0.014 -1.216 4.156 1 97.25 260 GLU A C 1
ATOM 2038 O O . GLU A 1 260 ? 0.361 -1.773 5.199 1 97.25 260 GLU A O 1
ATOM 2043 N N . GLY A 1 261 ? -0.286 0.101 4.02 1 96.62 261 GLY A N 1
ATOM 2044 C CA . GLY A 1 261 ? -0.462 0.926 5.207 1 96.62 261 GLY A CA 1
ATOM 2045 C C . GLY A 1 261 ? -0.326 2.41 4.922 1 96.62 261 GLY A C 1
ATOM 2046 O O . GLY A 1 261 ? 0.501 2.818 4.105 1 96.62 261 GLY A O 1
ATOM 2047 N N . GLY A 1 262 ? -1.206 3.207 5.594 1 94.25 262 GLY A N 1
ATOM 2048 C CA . GLY A 1 262 ? -1.144 4.652 5.465 1 94.25 262 GLY A CA 1
ATOM 2049 C C . GLY A 1 262 ? -2.125 5.207 4.449 1 94.25 262 GLY A C 1
ATOM 2050 O O . GLY A 1 262 ? -2.355 4.594 3.404 1 94.25 262 GLY A O 1
ATOM 2051 N N . LYS A 1 263 ? -2.668 6.391 4.801 1 89.88 263 LYS A N 1
ATOM 2052 C CA . LYS A 1 263 ? -3.662 7.031 3.945 1 89.88 263 LYS A CA 1
ATOM 2053 C C . LYS A 1 263 ? -3.23 8.445 3.566 1 89.88 263 LYS A C 1
ATOM 2055 O O . LYS A 1 263 ? -3.605 8.953 2.506 1 89.88 263 LYS A O 1
ATOM 2060 N N . GLN A 1 264 ? -2.514 9.07 4.43 1 91.81 264 GLN A N 1
ATOM 2061 C CA . GLN A 1 264 ? -2.115 10.453 4.223 1 91.81 264 GLN A CA 1
ATOM 2062 C C . GLN A 1 264 ? -0.662 10.68 4.633 1 91.81 264 GLN A C 1
ATOM 2064 O O . GLN A 1 264 ? -0.212 10.148 5.652 1 91.81 264 GLN A O 1
ATOM 2069 N N . GLN A 1 265 ? -0.016 11.461 3.918 1 92.88 265 GLN A N 1
ATOM 2070 C CA . GLN A 1 265 ? 1.427 11.641 4.047 1 92.88 265 GLN A CA 1
ATOM 2071 C C . GLN A 1 265 ? 1.793 12.188 5.422 1 92.88 265 GLN A C 1
ATOM 2073 O O . GLN A 1 265 ? 2.857 11.875 5.957 1 92.88 265 GLN A O 1
ATOM 2078 N N . ASN A 1 266 ? 0.947 13 6.062 1 93.75 266 ASN A N 1
ATOM 2079 C CA . ASN A 1 266 ? 1.316 13.648 7.312 1 93.75 266 ASN A CA 1
ATOM 2080 C C . ASN A 1 266 ? 0.727 12.922 8.516 1 93.75 266 ASN A C 1
ATOM 2082 O O . ASN A 1 266 ? 0.699 13.469 9.625 1 93.75 266 ASN A O 1
ATOM 2086 N N . VAL A 1 267 ? 0.248 11.781 8.344 1 93.88 267 VAL A N 1
ATOM 2087 C CA . VAL A 1 267 ? -0.317 10.984 9.43 1 93.88 267 VAL A CA 1
ATOM 2088 C C . VAL A 1 267 ? 0.41 9.648 9.523 1 93.88 267 VAL A C 1
ATOM 2090 O O . VAL A 1 267 ? 0.458 8.891 8.547 1 93.88 267 VAL A O 1
ATOM 2093 N N . VAL A 1 268 ? 0.972 9.336 10.672 1 95.44 268 VAL A N 1
ATOM 2094 C CA . VAL A 1 268 ? 1.52 8.008 10.938 1 95.44 268 VAL A CA 1
ATOM 2095 C C . VAL A 1 268 ? 0.383 7.008 11.125 1 95.44 268 VAL A C 1
ATOM 2097 O O . VAL A 1 268 ? -0.477 7.191 11.992 1 95.44 268 VAL A O 1
ATOM 2100 N N . PRO A 1 269 ? 0.34 5.992 10.328 1 94.94 269 PRO A N 1
ATOM 2101 C CA . PRO A 1 269 ? -0.802 5.078 10.406 1 94.94 269 PRO A CA 1
ATOM 2102 C C . PRO A 1 269 ? -0.735 4.148 11.617 1 94.94 269 PRO A C 1
ATOM 2104 O O . PRO A 1 269 ? 0.351 3.889 12.141 1 94.94 269 PRO A O 1
ATOM 2107 N N . ALA A 1 270 ? -1.859 3.637 12.023 1 94.44 270 ALA A N 1
ATOM 2108 C CA . ALA A 1 270 ? -1.965 2.742 13.18 1 94.44 270 ALA A CA 1
ATOM 2109 C C . ALA A 1 270 ? -1.609 1.311 12.789 1 94.44 270 ALA A C 1
ATOM 2111 O O . ALA A 1 270 ? -1.354 0.472 13.656 1 94.44 270 ALA A O 1
ATOM 2112 N N . THR A 1 271 ? -1.635 1.043 11.484 1 96.19 271 THR A N 1
ATOM 2113 C CA . THR A 1 271 ? -1.461 -0.341 11.055 1 96.19 271 THR A CA 1
ATOM 2114 C C . THR A 1 271 ? -0.663 -0.41 9.758 1 96.19 271 THR A C 1
ATOM 2116 O O . THR A 1 271 ? -0.862 0.407 8.852 1 96.19 271 THR A O 1
ATOM 2119 N N . TYR A 1 272 ? 0.28 -1.36 9.68 1 97.81 272 TYR A N 1
ATOM 2120 C CA . TYR A 1 272 ? 0.92 -1.812 8.445 1 97.81 272 TYR A CA 1
ATOM 2121 C C . TYR A 1 272 ? 0.806 -3.324 8.297 1 97.81 272 TYR A C 1
ATOM 2123 O O . TYR A 1 272 ? 0.686 -4.047 9.289 1 97.81 272 TYR A O 1
ATOM 2131 N N . SER A 1 273 ? 0.843 -3.775 7.113 1 98.62 273 SER A N 1
ATOM 2132 C CA . SER A 1 273 ? 0.888 -5.215 6.891 1 98.62 273 SER A CA 1
ATOM 2133 C C . SER A 1 273 ? 1.83 -5.57 5.746 1 98.62 273 SER A C 1
ATOM 2135 O O . SER A 1 273 ? 2.07 -4.754 4.855 1 98.62 273 SER A O 1
ATOM 2137 N N . ALA A 1 274 ? 2.424 -6.742 5.832 1 98.75 274 ALA A N 1
ATOM 2138 C CA . ALA A 1 274 ? 3.283 -7.34 4.812 1 98.75 274 ALA A CA 1
ATOM 2139 C C . ALA A 1 274 ? 2.902 -8.797 4.562 1 98.75 274 ALA A C 1
ATOM 2141 O O . ALA A 1 274 ? 2.73 -9.57 5.508 1 98.75 274 ALA A O 1
ATOM 2142 N N . THR A 1 275 ? 2.744 -9.094 3.332 1 98.69 275 THR A N 1
ATOM 2143 C CA . THR A 1 275 ? 2.443 -10.469 2.951 1 98.69 275 THR A CA 1
ATOM 2144 C C . THR A 1 275 ? 3.615 -11.094 2.193 1 98.69 275 THR A C 1
ATOM 2146 O O . THR A 1 275 ? 4.176 -10.469 1.292 1 98.69 275 THR A O 1
ATOM 2149 N N . PHE A 1 276 ? 3.982 -12.273 2.613 1 98.69 276 PHE A N 1
ATOM 2150 C CA . PHE A 1 276 ? 5.031 -13.039 1.947 1 98.69 276 PHE A CA 1
ATOM 2151 C C . PHE A 1 276 ? 4.465 -14.312 1.33 1 98.69 276 PHE A C 1
ATOM 2153 O O . PHE A 1 276 ? 3.676 -15.016 1.964 1 98.69 276 PHE A O 1
ATOM 2160 N N . ASP A 1 277 ? 4.832 -14.523 0.121 1 97.75 277 ASP A N 1
ATOM 2161 C CA . ASP A 1 277 ? 4.684 -15.859 -0.451 1 97.75 277 ASP A CA 1
ATOM 2162 C C . ASP A 1 277 ? 5.875 -16.75 -0.092 1 97.75 277 ASP A C 1
ATOM 2164 O O . ASP A 1 277 ? 7.023 -16.391 -0.374 1 97.75 277 ASP A O 1
ATOM 2168 N N . ILE A 1 278 ? 5.578 -17.859 0.529 1 97.88 278 ILE A N 1
ATOM 2169 C CA . ILE A 1 278 ? 6.605 -18.812 0.906 1 97.88 278 ILE A CA 1
ATOM 2170 C C . ILE A 1 278 ? 6.238 -20.203 0.365 1 97.88 278 ILE A C 1
ATOM 2172 O O . ILE A 1 278 ? 5.105 -20.656 0.533 1 97.88 278 ILE A O 1
ATOM 2176 N N . ARG A 1 279 ? 7.203 -20.812 -0.337 1 97.25 279 ARG A N 1
ATOM 2177 C CA . ARG A 1 279 ? 7.078 -22.203 -0.783 1 97.25 279 ARG A CA 1
ATOM 2178 C C . ARG A 1 279 ? 8.125 -23.078 -0.115 1 97.25 279 ARG A C 1
ATOM 2180 O O . ARG A 1 279 ? 9.312 -22.984 -0.42 1 97.25 279 ARG A O 1
ATOM 2187 N N . VAL A 1 280 ? 7.684 -23.984 0.695 1 96.75 280 VAL A N 1
ATOM 2188 C CA . VAL A 1 280 ? 8.594 -24.781 1.517 1 96.75 280 VAL A CA 1
ATOM 2189 C C . VAL A 1 280 ? 8.883 -26.109 0.836 1 96.75 280 VAL A C 1
ATOM 2191 O O . VAL A 1 280 ? 7.953 -26.844 0.477 1 96.75 280 VAL A O 1
ATOM 2194 N N . SER A 1 281 ? 10.133 -26.391 0.653 1 95.31 281 SER A N 1
ATOM 2195 C CA . SER A 1 281 ? 10.539 -27.656 0.069 1 95.31 281 SER A CA 1
ATOM 2196 C C . SER A 1 281 ? 9.992 -28.844 0.871 1 95.31 281 SER A C 1
ATOM 2198 O O . SER A 1 281 ? 9.922 -28.781 2.1 1 95.31 281 SER A O 1
ATOM 2200 N N . PRO A 1 282 ? 9.625 -29.922 0.171 1 92.88 282 PRO A N 1
ATOM 2201 C CA . PRO A 1 282 ? 9.203 -31.109 0.904 1 92.88 282 PRO A CA 1
ATOM 2202 C C . PRO A 1 282 ? 10.328 -31.734 1.732 1 92.88 282 PRO A C 1
ATOM 2204 O O . PRO A 1 282 ? 10.078 -32.594 2.572 1 92.88 282 PRO A O 1
ATOM 2207 N N . ARG A 1 283 ? 11.484 -31.25 1.554 1 89.44 283 ARG A N 1
ATOM 2208 C CA . ARG A 1 283 ? 12.648 -31.75 2.279 1 89.44 283 ARG A CA 1
ATOM 2209 C C . ARG A 1 283 ? 12.797 -31.047 3.625 1 89.44 283 ARG A C 1
ATOM 2211 O O . ARG A 1 283 ? 13.594 -31.469 4.465 1 89.44 283 ARG A O 1
ATOM 2218 N N . ARG A 1 284 ? 12.039 -30.109 3.832 1 92.75 284 ARG A N 1
ATOM 2219 C CA . ARG A 1 284 ? 12.094 -29.328 5.07 1 92.75 284 ARG A CA 1
ATOM 2220 C C . ARG A 1 284 ? 10.883 -29.641 5.953 1 92.75 284 ARG A C 1
ATOM 2222 O O . ARG A 1 284 ? 9.773 -29.812 5.453 1 92.75 284 ARG A O 1
ATOM 2229 N N . ASN A 1 285 ? 11.078 -29.625 7.285 1 94.88 285 ASN A N 1
ATOM 2230 C CA . ASN A 1 285 ? 9.984 -29.797 8.234 1 94.88 285 ASN A CA 1
ATOM 2231 C C . ASN A 1 285 ? 9.094 -28.562 8.305 1 94.88 285 ASN A C 1
ATOM 2233 O O . ASN A 1 285 ? 9.477 -27.547 8.898 1 94.88 285 ASN A O 1
ATOM 2237 N N . ILE A 1 286 ? 7.875 -28.688 7.844 1 95.38 286 ILE A N 1
ATOM 2238 C CA . ILE A 1 286 ? 6.973 -27.547 7.676 1 95.38 286 ILE A CA 1
ATOM 2239 C C . ILE A 1 286 ? 6.535 -27.031 9.047 1 95.38 286 ILE A C 1
ATOM 2241 O O . ILE A 1 286 ? 6.363 -25.828 9.234 1 95.38 286 ILE A O 1
ATOM 2245 N N . VAL A 1 287 ? 6.316 -27.875 9.977 1 95.94 287 VAL A N 1
ATOM 2246 C CA . VAL A 1 287 ? 5.852 -27.484 11.297 1 95.94 287 VAL A CA 1
ATOM 2247 C C . VAL A 1 287 ? 6.922 -26.656 12 1 95.94 287 VAL A C 1
ATOM 2249 O O . VAL A 1 287 ? 6.633 -25.578 12.547 1 95.94 287 VAL A O 1
ATOM 2252 N N . GLU A 1 288 ? 8.148 -27.141 11.945 1 97.06 288 GLU A N 1
ATOM 2253 C CA . GLU A 1 288 ? 9.266 -26.406 12.531 1 97.06 288 GLU A CA 1
ATOM 2254 C C . GLU A 1 288 ? 9.484 -25.078 11.82 1 97.06 288 GLU A C 1
ATOM 2256 O O . GLU A 1 288 ? 9.789 -24.078 12.461 1 97.06 288 GLU A O 1
ATOM 2261 N N . PHE A 1 289 ? 9.352 -25.094 10.602 1 97.5 289 PHE A N 1
ATOM 2262 C CA . PHE A 1 289 ? 9.539 -23.891 9.805 1 97.5 289 PHE A CA 1
ATOM 2263 C C . PHE A 1 289 ? 8.516 -22.828 10.18 1 97.5 289 PHE A C 1
ATOM 2265 O O . PHE A 1 289 ? 8.875 -21.672 10.43 1 97.5 289 PHE A O 1
ATOM 2272 N N . ARG A 1 290 ? 7.195 -23.156 10.242 1 98 290 ARG A N 1
ATOM 2273 C CA . ARG A 1 290 ? 6.133 -22.219 10.57 1 98 290 ARG A CA 1
ATOM 2274 C C . ARG A 1 290 ? 6.281 -21.703 12 1 98 290 ARG A C 1
ATOM 2276 O O . ARG A 1 290 ? 5.98 -20.547 12.289 1 98 290 ARG A O 1
ATOM 2283 N N . LYS A 1 291 ? 6.727 -22.562 12.906 1 98.06 291 LYS A N 1
ATOM 2284 C CA . LYS A 1 291 ? 6.984 -22.125 14.273 1 98.06 291 LYS A CA 1
ATOM 2285 C C . LYS A 1 291 ? 8.078 -21.078 14.32 1 98.06 291 LYS A C 1
ATOM 2287 O O . LYS A 1 291 ? 7.977 -20.094 15.062 1 98.06 291 LYS A O 1
ATOM 2292 N N . MET A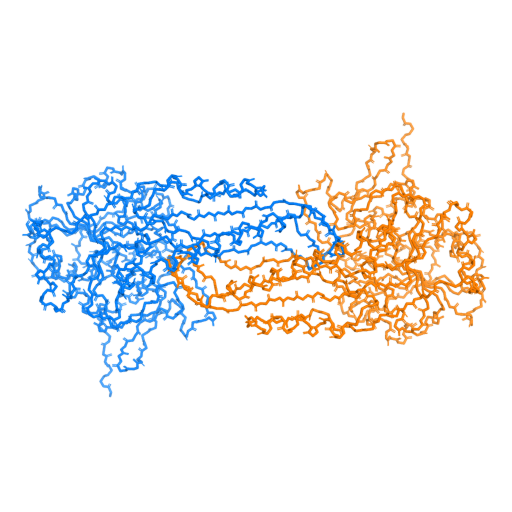 1 292 ? 9.117 -21.281 13.539 1 98.31 292 MET A N 1
ATOM 2293 C CA . MET A 1 292 ? 10.195 -20.297 13.453 1 98.31 292 MET A CA 1
ATOM 2294 C C . MET A 1 292 ? 9.672 -18.938 13.008 1 98.31 292 MET A C 1
ATOM 2296 O O . MET A 1 292 ? 10.031 -17.906 13.578 1 98.31 292 MET A O 1
ATOM 2300 N N . ILE A 1 293 ? 8.766 -18.953 12.039 1 98.62 293 ILE A N 1
ATOM 2301 C CA . ILE A 1 293 ? 8.188 -17.719 11.508 1 98.62 293 ILE A CA 1
ATOM 2302 C C . ILE A 1 293 ? 7.297 -17.078 12.57 1 98.62 293 ILE A C 1
ATOM 2304 O O . ILE A 1 293 ? 7.355 -15.859 12.781 1 98.62 293 ILE A O 1
ATOM 2308 N N . SER A 1 294 ? 6.449 -17.859 13.195 1 98.5 294 SER A N 1
ATOM 2309 C CA . SER A 1 294 ? 5.566 -17.359 14.25 1 98.5 294 SER A CA 1
ATOM 2310 C C . SER A 1 294 ? 6.363 -16.766 15.406 1 98.5 294 SER A C 1
ATOM 2312 O O . SER A 1 294 ? 5.977 -15.742 15.977 1 98.5 294 SER A O 1
ATOM 2314 N N . ASP A 1 295 ? 7.434 -17.438 15.797 1 98.81 295 ASP A N 1
ATOM 2315 C CA . ASP A 1 295 ? 8.297 -16.938 16.875 1 98.81 295 ASP A CA 1
ATOM 2316 C C . ASP A 1 295 ? 8.906 -15.594 16.5 1 98.81 295 ASP A C 1
ATOM 2318 O O . ASP A 1 295 ? 9.031 -14.711 17.359 1 98.81 295 ASP A O 1
ATOM 2322 N N . LEU A 1 296 ? 9.305 -15.469 15.281 1 98.69 296 LEU A N 1
ATOM 2323 C CA . LEU A 1 296 ? 9.844 -14.203 14.781 1 98.69 296 LEU A CA 1
ATOM 2324 C C . LEU A 1 296 ? 8.82 -13.086 14.945 1 98.69 296 LEU A C 1
ATOM 2326 O O . LEU A 1 296 ? 9.156 -12 15.422 1 98.69 296 LEU A O 1
ATOM 2330 N N . ALA A 1 297 ? 7.527 -13.328 14.523 1 98.81 297 ALA A N 1
ATOM 2331 C CA . ALA A 1 297 ? 6.461 -12.344 14.641 1 98.81 297 ALA A CA 1
ATOM 2332 C C . ALA A 1 297 ? 6.199 -11.977 16.094 1 98.81 297 ALA A C 1
ATOM 2334 O O . ALA A 1 297 ? 6.098 -10.797 16.438 1 98.81 297 ALA A O 1
ATOM 2335 N N . GLU A 1 298 ? 6.129 -12.977 16.938 1 98.56 298 GLU A N 1
ATOM 2336 C CA . GLU A 1 298 ? 5.859 -12.781 18.359 1 98.56 298 GLU A CA 1
ATOM 2337 C C . GLU A 1 298 ? 6.957 -11.945 19.016 1 98.56 298 GLU A C 1
ATOM 2339 O O . GLU A 1 298 ? 6.676 -11.078 19.844 1 98.56 298 GLU A O 1
ATOM 2344 N N . LYS A 1 299 ? 8.156 -12.242 18.703 1 98.56 299 LYS A N 1
ATOM 2345 C CA . LYS A 1 299 ? 9.305 -11.523 19.234 1 98.56 299 LYS A CA 1
ATOM 2346 C C . LYS A 1 299 ? 9.18 -10.016 19 1 98.56 299 LYS A C 1
ATOM 2348 O O . LYS A 1 299 ? 9.625 -9.219 19.828 1 98.56 299 LYS A O 1
ATOM 2353 N N . HIS A 1 300 ? 8.453 -9.609 17.938 1 98.5 300 HIS A N 1
ATOM 2354 C CA . HIS A 1 300 ? 8.391 -8.195 17.578 1 98.5 300 HIS A CA 1
ATOM 2355 C C . HIS A 1 300 ? 6.98 -7.641 17.781 1 98.5 300 HIS A C 1
ATOM 2357 O O . HIS A 1 300 ? 6.684 -6.531 17.328 1 98.5 300 HIS A O 1
ATOM 2363 N N . GLY A 1 301 ? 6.117 -8.414 18.344 1 98.19 301 GLY A N 1
ATOM 2364 C CA . GLY A 1 301 ? 4.762 -7.965 18.609 1 98.19 301 GLY A CA 1
ATOM 2365 C C . GLY A 1 301 ? 3.924 -7.801 17.359 1 98.19 301 GLY A C 1
ATOM 2366 O O . GLY A 1 301 ? 3.139 -6.855 17.25 1 98.19 301 GLY A O 1
ATOM 2367 N N . VAL A 1 302 ? 4.086 -8.609 16.391 1 98.69 302 VAL A N 1
ATOM 2368 C CA . VAL A 1 302 ? 3.398 -8.562 15.109 1 98.69 302 VAL A CA 1
ATOM 2369 C C . VAL A 1 302 ? 2.463 -9.766 14.984 1 98.69 302 VAL A C 1
ATOM 2371 O O . VAL A 1 302 ? 2.818 -10.883 15.375 1 98.69 302 VAL A O 1
ATOM 2374 N N . GLU A 1 303 ? 1.25 -9.5 14.5 1 98.69 303 GLU A N 1
ATOM 2375 C CA . GLU A 1 303 ? 0.333 -10.602 14.211 1 98.69 303 GLU A CA 1
ATOM 2376 C C . GLU A 1 303 ? 0.805 -11.414 13.008 1 98.69 303 GLU A C 1
ATOM 2378 O O . GLU A 1 303 ? 1.298 -10.852 12.031 1 98.69 303 GLU A O 1
ATOM 2383 N N . CYS A 1 304 ? 0.734 -12.711 13.203 1 98.38 304 CYS A N 1
ATOM 2384 C CA . CYS A 1 304 ? 1.142 -13.648 12.172 1 98.38 304 CYS A CA 1
ATOM 2385 C C . CYS A 1 304 ? -0.019 -14.555 11.758 1 98.38 304 CYS A C 1
ATOM 2387 O O . CYS A 1 304 ? -0.569 -15.273 12.594 1 98.38 304 CYS A O 1
ATOM 2389 N N . GLN A 1 305 ? -0.383 -14.461 10.484 1 98.31 305 GLN A N 1
ATOM 2390 C CA . GLN A 1 305 ? -1.481 -15.273 9.977 1 98.31 305 GLN A CA 1
ATOM 2391 C C . GLN A 1 305 ? -1.059 -16.062 8.742 1 98.31 305 GLN A C 1
ATOM 2393 O O . GLN A 1 305 ? -0.852 -15.477 7.672 1 98.31 305 GLN A O 1
ATOM 2398 N N . PHE A 1 306 ? -0.906 -17.391 8.906 1 97 306 PHE A N 1
ATOM 2399 C CA . PHE A 1 306 ? -0.712 -18.25 7.734 1 97 306 PHE A CA 1
ATOM 2400 C C . PHE A 1 306 ? -2.004 -18.359 6.938 1 97 306 PHE A C 1
ATOM 2402 O O . PHE A 1 306 ? -3.062 -18.656 7.496 1 97 306 PHE A O 1
ATOM 2409 N N . LEU A 1 307 ? -1.855 -18.172 5.707 1 93.56 307 LEU A N 1
ATOM 2410 C CA . LEU A 1 307 ? -3.043 -18.125 4.863 1 93.56 307 LEU A CA 1
ATOM 2411 C C . LEU A 1 307 ? -3.504 -19.531 4.484 1 93.56 307 LEU A C 1
ATOM 2413 O O . LEU A 1 307 ? -4.645 -19.719 4.055 1 93.56 307 LEU A O 1
ATOM 2417 N N . TYR A 1 308 ? -2.582 -20.547 4.57 1 88.38 308 TYR A N 1
ATOM 2418 C CA . TYR A 1 308 ? -2.875 -21.953 4.297 1 88.38 308 TYR A CA 1
ATOM 2419 C C . TYR A 1 308 ? -2.482 -22.828 5.48 1 88.38 308 TYR A C 1
ATOM 2421 O O . TYR A 1 308 ? -1.51 -22.547 6.18 1 88.38 308 TYR A O 1
ATOM 2429 N N . LYS A 1 309 ? -3.113 -23.969 5.684 1 87.19 309 LYS A N 1
ATOM 2430 C CA . LYS A 1 309 ? -2.906 -24.781 6.883 1 87.19 309 LYS A CA 1
ATOM 2431 C C . LYS A 1 309 ? -2.318 -26.141 6.531 1 87.19 309 LYS A C 1
ATOM 2433 O O . LYS A 1 309 ? -1.907 -26.891 7.414 1 87.19 309 LYS A O 1
ATOM 2438 N N . GLU A 1 310 ? -2.213 -26.484 5.285 1 88.75 310 GLU A N 1
ATOM 2439 C CA . GLU A 1 310 ? -1.779 -27.812 4.863 1 88.75 310 GLU A CA 1
ATOM 2440 C C . GLU A 1 310 ? -0.354 -28.094 5.324 1 88.75 310 GLU A C 1
ATOM 2442 O O . GLU A 1 310 ? 0.509 -27.219 5.281 1 88.75 310 GLU A O 1
ATOM 2447 N N . THR A 1 311 ? -0.146 -29.375 5.773 1 90.75 311 THR A N 1
ATOM 2448 C CA . THR A 1 311 ? 1.188 -29.766 6.215 1 90.75 311 THR A CA 1
ATOM 2449 C C . THR A 1 311 ? 1.672 -30.984 5.449 1 90.75 311 THR A C 1
ATOM 2451 O O . THR A 1 311 ? 2.832 -31.391 5.578 1 90.75 311 THR A O 1
ATOM 2454 N N . ARG A 1 312 ? 0.82 -31.641 4.68 1 88.81 312 ARG A N 1
ATOM 2455 C CA . ARG A 1 312 ? 1.188 -32.812 3.91 1 88.81 312 ARG A CA 1
ATOM 2456 C C . ARG A 1 312 ? 1.924 -32.438 2.631 1 88.81 312 ARG A C 1
ATOM 2458 O O . ARG A 1 312 ? 1.588 -31.438 1.993 1 88.81 312 ARG A O 1
ATOM 2465 N N . ASN A 1 313 ? 2.967 -33.25 2.324 1 90.06 313 ASN A N 1
ATOM 2466 C CA . ASN A 1 313 ? 3.738 -33 1.113 1 90.06 313 ASN A CA 1
ATOM 2467 C C . ASN A 1 313 ? 4.262 -34.281 0.496 1 90.06 313 ASN A C 1
ATOM 2469 O O . ASN A 1 313 ? 5.473 -34.5 0.392 1 90.06 313 ASN A O 1
ATOM 2473 N N . PRO A 1 314 ? 3.361 -35.094 0.026 1 92 314 PRO A N 1
ATOM 2474 C CA . PRO A 1 314 ? 3.791 -36.375 -0.538 1 92 314 PRO A CA 1
ATOM 2475 C C . PRO A 1 314 ? 4.516 -36.219 -1.873 1 92 314 PRO A C 1
ATOM 2477 O O . PRO A 1 314 ? 4.281 -35.25 -2.598 1 92 314 PRO A O 1
ATOM 2480 N N . ILE A 1 315 ? 5.371 -37.188 -2.191 1 93.62 315 ILE A N 1
ATOM 2481 C CA . ILE A 1 315 ? 6.176 -37.219 -3.408 1 93.62 315 ILE A CA 1
ATOM 2482 C C . ILE A 1 315 ? 5.828 -38.438 -4.246 1 93.62 315 ILE A C 1
ATOM 2484 O O . ILE A 1 315 ? 5.73 -39.562 -3.719 1 93.62 315 ILE A O 1
ATOM 2488 N N . THR A 1 316 ? 5.504 -38.25 -5.473 1 95.44 316 THR A N 1
ATOM 2489 C CA . THR A 1 316 ? 5.496 -39.344 -6.449 1 95.44 316 THR A CA 1
ATOM 2490 C C . THR A 1 316 ? 6.898 -39.562 -7.004 1 95.44 316 THR A C 1
ATOM 2492 O O . THR A 1 316 ? 7.367 -38.812 -7.859 1 95.44 316 THR A O 1
ATOM 2495 N N . GLU A 1 317 ? 7.461 -40.625 -6.543 1 90.88 317 GLU A N 1
ATOM 2496 C CA . GLU A 1 317 ? 8.812 -40.938 -7.004 1 90.88 317 GLU A CA 1
ATOM 2497 C C . GLU A 1 317 ? 8.789 -41.5 -8.422 1 90.88 317 GLU A C 1
ATOM 2499 O O . GLU A 1 317 ? 7.918 -42.312 -8.773 1 90.88 317 GLU A O 1
ATOM 2504 N N . TRP A 1 318 ? 9.758 -40.969 -9.164 1 91.81 318 TRP A N 1
ATOM 2505 C CA . TRP A 1 318 ? 9.898 -41.5 -10.516 1 91.81 318 TRP A CA 1
ATOM 2506 C C . TRP A 1 318 ? 10.461 -42.938 -10.469 1 91.81 318 TRP A C 1
ATOM 2508 O O . TRP A 1 318 ? 11.531 -43.156 -9.906 1 91.81 318 TRP A O 1
ATOM 2518 N N . ASP A 1 319 ? 9.727 -43.844 -10.961 1 88.44 319 ASP A N 1
ATOM 2519 C CA . ASP A 1 319 ? 10.086 -45.25 -10.945 1 88.44 319 ASP A CA 1
ATOM 2520 C C . ASP A 1 319 ? 9.812 -45.906 -12.305 1 88.44 319 ASP A C 1
ATOM 2522 O O . ASP A 1 319 ? 8.672 -46.281 -12.594 1 88.44 319 ASP A O 1
ATOM 2526 N N . SER A 1 320 ? 10.789 -46.219 -12.961 1 84.88 320 SER A N 1
ATOM 2527 C CA . SER A 1 320 ? 10.633 -46.719 -14.312 1 84.88 320 SER A CA 1
ATOM 2528 C C . SER A 1 320 ? 10.094 -48.156 -14.297 1 84.88 320 SER A C 1
ATOM 2530 O O . SER A 1 320 ? 9.68 -48.688 -15.336 1 84.88 320 SER A O 1
ATOM 2532 N N . THR A 1 321 ? 10.07 -48.688 -13.18 1 85.88 321 THR A N 1
ATOM 2533 C CA . THR A 1 321 ? 9.5 -50.031 -13.117 1 85.88 321 THR A CA 1
ATOM 2534 C C . THR A 1 321 ? 7.977 -50 -13.133 1 85.88 321 THR A C 1
ATOM 2536 O O . THR A 1 321 ? 7.32 -51 -13.398 1 85.88 321 THR A O 1
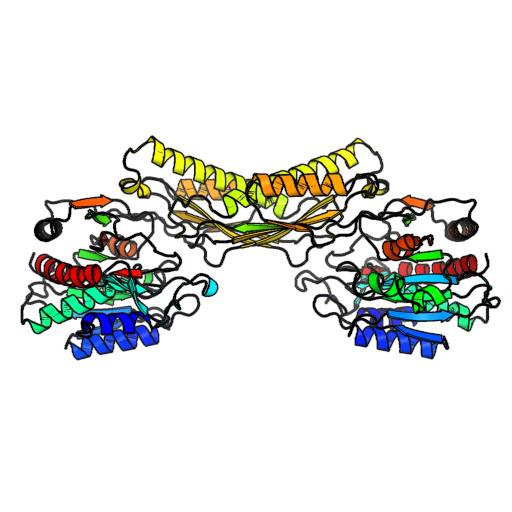ATOM 2539 N N . ASN A 1 322 ? 7.523 -48.812 -12.875 1 87.94 322 ASN A N 1
ATOM 2540 C CA . ASN A 1 322 ? 6.09 -48.562 -13.008 1 87.94 322 ASN A CA 1
ATOM 2541 C C . ASN A 1 322 ? 5.684 -48.438 -14.477 1 87.94 322 ASN A C 1
ATOM 2543 O O . ASN A 1 322 ? 6.25 -47.625 -15.211 1 87.94 322 ASN A O 1
ATOM 2547 N N . PRO A 1 323 ? 4.785 -49.219 -14.859 1 91.31 323 PRO A N 1
ATOM 2548 C CA . PRO A 1 323 ? 4.418 -49.219 -16.281 1 91.31 323 PRO A CA 1
ATOM 2549 C C . PRO A 1 323 ? 3.922 -47.875 -16.781 1 91.31 323 PRO A C 1
ATOM 2551 O O . PRO A 1 323 ? 4.086 -47.562 -17.969 1 91.31 323 PRO A O 1
ATOM 2554 N N . PHE A 1 324 ? 3.344 -47.125 -15.969 1 93.62 324 PHE A N 1
ATOM 2555 C CA . PHE A 1 324 ? 2.926 -45.781 -16.391 1 93.62 324 PHE A CA 1
ATOM 2556 C C . PHE A 1 324 ? 4.129 -44.938 -16.781 1 93.62 324 PHE A C 1
ATOM 2558 O O . PHE A 1 324 ? 4.113 -44.25 -17.812 1 93.62 324 PHE A O 1
ATOM 2565 N N . PHE A 1 325 ? 5.195 -45.031 -16.094 1 94.94 325 PHE A N 1
ATOM 2566 C CA . PHE A 1 325 ? 6.383 -44.219 -16.328 1 94.94 325 PHE A CA 1
ATOM 2567 C C . PHE A 1 325 ? 7.137 -44.719 -17.562 1 94.94 325 PHE A C 1
ATOM 2569 O O . PHE A 1 325 ? 7.66 -43.938 -18.344 1 94.94 325 PHE A O 1
ATOM 2576 N N . SER A 1 326 ? 7.113 -46 -17.656 1 94.38 326 SER A N 1
ATOM 2577 C CA . SER A 1 326 ? 7.75 -46.562 -18.859 1 94.38 326 SER A CA 1
ATOM 2578 C C . SER A 1 326 ? 7.039 -46.094 -20.125 1 94.38 326 SER A C 1
ATOM 2580 O O . SER A 1 326 ? 7.68 -45.875 -21.156 1 94.38 326 SER A O 1
ATOM 2582 N N . SER A 1 327 ? 5.762 -46.062 -20.031 1 95.12 327 SER A N 1
ATOM 2583 C CA . SER A 1 327 ? 4.977 -45.562 -21.172 1 95.12 327 SER A CA 1
ATOM 2584 C C . SER A 1 327 ? 5.32 -44.125 -21.5 1 95.12 327 SER A C 1
ATOM 2586 O O . SER A 1 327 ? 5.477 -43.75 -22.656 1 95.12 327 SER A O 1
ATOM 2588 N N . ILE A 1 328 ? 5.449 -43.312 -20.484 1 95.94 328 ILE A N 1
ATOM 2589 C CA . ILE A 1 328 ? 5.805 -41.906 -20.672 1 95.94 328 ILE A CA 1
ATOM 2590 C C . ILE A 1 328 ? 7.195 -41.781 -21.297 1 95.94 328 ILE A C 1
ATOM 2592 O O . ILE A 1 328 ? 7.41 -41 -22.234 1 95.94 328 ILE A O 1
ATOM 2596 N N . GLU A 1 329 ? 8.07 -42.625 -20.859 1 95.94 329 GLU A N 1
ATOM 2597 C CA . GLU A 1 329 ? 9.43 -42.594 -21.375 1 95.94 329 GLU A CA 1
ATOM 2598 C C . GLU A 1 329 ? 9.453 -42.938 -22.859 1 95.94 329 GLU A C 1
ATOM 2600 O O . GLU A 1 329 ? 10.203 -42.344 -23.625 1 95.94 329 GLU A O 1
ATOM 2605 N N . SER A 1 330 ? 8.711 -43.875 -23.188 1 95.88 330 SER A N 1
ATOM 2606 C CA . SER A 1 330 ? 8.648 -44.281 -24.594 1 95.88 330 SER A CA 1
ATOM 2607 C C . SER A 1 330 ? 8.164 -43.125 -25.484 1 95.88 330 SER A C 1
ATOM 2609 O O . SER A 1 330 ? 8.727 -42.906 -26.547 1 95.88 330 SER A O 1
ATOM 2611 N N . VAL A 1 331 ? 7.121 -42.469 -25.047 1 95.88 331 VAL A N 1
ATOM 2612 C CA . VAL A 1 331 ? 6.586 -41.375 -25.828 1 95.88 331 VAL A CA 1
ATOM 2613 C C . VAL A 1 331 ? 7.617 -40.25 -25.891 1 95.88 331 VAL A C 1
ATOM 2615 O O . VAL A 1 331 ? 7.809 -39.625 -26.953 1 95.88 331 VAL A O 1
ATOM 2618 N N . CYS A 1 332 ? 8.273 -39.969 -24.828 1 94.88 332 CYS A N 1
ATOM 2619 C CA . CYS A 1 332 ? 9.273 -38.906 -24.797 1 94.88 332 CYS A CA 1
ATOM 2620 C C . CYS A 1 332 ? 10.422 -39.219 -25.75 1 94.88 332 CYS A C 1
ATOM 2622 O O . CYS A 1 332 ? 10.93 -38.312 -26.422 1 94.88 332 CYS A O 1
ATOM 2624 N N . LYS A 1 333 ? 10.789 -40.438 -25.828 1 95.44 333 LYS A N 1
ATOM 2625 C CA . LYS A 1 333 ? 11.82 -40.844 -26.766 1 95.44 333 LYS A CA 1
ATOM 2626 C C . LYS A 1 333 ? 11.383 -40.562 -28.203 1 95.44 333 LYS A C 1
ATOM 2628 O O . LYS A 1 333 ? 12.18 -40.062 -29.016 1 95.44 333 LYS A O 1
ATOM 2633 N N . LYS A 1 334 ? 10.172 -40.875 -28.469 1 95.19 334 LYS A N 1
ATOM 2634 C CA . LYS A 1 334 ? 9.617 -40.625 -29.797 1 95.19 334 LYS A CA 1
ATOM 2635 C C . LYS A 1 334 ? 9.711 -39.156 -30.172 1 95.19 334 LYS A C 1
ATOM 2637 O O . LYS A 1 334 ? 9.906 -38.812 -31.344 1 95.19 334 LYS A O 1
ATOM 2642 N N . TYR A 1 335 ? 9.602 -38.281 -29.203 1 95.06 335 TYR A N 1
ATOM 2643 C CA . TYR A 1 335 ? 9.578 -36.844 -29.469 1 95.06 335 TYR A CA 1
ATOM 2644 C C . TYR A 1 335 ? 10.938 -36.219 -29.172 1 95.06 335 TYR A C 1
ATOM 2646 O O . TYR A 1 335 ? 11.094 -35 -29.234 1 95.06 335 TYR A O 1
ATOM 2654 N N . GLY A 1 336 ? 11.914 -37.031 -28.766 1 93.19 336 GLY A N 1
ATOM 2655 C CA . GLY A 1 336 ? 13.266 -36.562 -28.5 1 93.19 336 GLY A CA 1
ATOM 2656 C C . GLY A 1 336 ? 13.352 -35.688 -27.25 1 93.19 336 GLY A C 1
ATOM 2657 O O . GLY A 1 336 ? 14.211 -34.812 -27.156 1 93.19 336 GLY A O 1
ATOM 2658 N N . LYS A 1 337 ? 12.461 -35.906 -26.328 1 93.88 337 LYS A N 1
ATOM 2659 C CA . LYS A 1 337 ? 12.453 -35.156 -25.078 1 93.88 337 LYS A CA 1
ATOM 2660 C C . LYS A 1 337 ? 13.281 -35.844 -24 1 93.88 337 LYS A C 1
ATOM 2662 O O . LYS A 1 337 ? 13.234 -37.062 -23.859 1 93.88 337 LYS A O 1
ATOM 2667 N N . THR A 1 338 ? 14.07 -35.031 -23.297 1 93.69 338 THR A N 1
ATOM 2668 C CA . THR A 1 338 ? 14.766 -35.5 -22.094 1 93.69 338 THR A CA 1
ATOM 2669 C C . THR A 1 338 ? 13.906 -35.281 -20.859 1 93.69 338 THR A C 1
ATOM 2671 O O . THR A 1 338 ? 13.5 -34.156 -20.562 1 93.69 338 THR A O 1
ATOM 2674 N N . ILE A 1 339 ? 13.641 -36.375 -20.141 1 94.5 339 ILE A N 1
ATOM 2675 C CA . ILE A 1 339 ? 12.836 -36.281 -18.922 1 94.5 339 ILE A CA 1
ATOM 2676 C C . ILE A 1 339 ? 13.734 -36 -17.719 1 94.5 339 ILE A C 1
ATOM 2678 O O . ILE A 1 339 ? 14.742 -36.688 -17.516 1 94.5 339 ILE A O 1
ATOM 2682 N N . ILE A 1 340 ? 13.383 -35 -16.922 1 93.5 340 ILE A N 1
ATOM 2683 C CA . ILE A 1 340 ? 14.086 -34.719 -15.68 1 93.5 340 ILE A CA 1
ATOM 2684 C C . ILE A 1 340 ? 13.102 -34.719 -14.516 1 93.5 340 ILE A C 1
ATOM 2686 O O . ILE A 1 340 ? 12.289 -33.781 -14.383 1 93.5 340 ILE A O 1
ATOM 2690 N N . PRO A 1 341 ? 13.148 -35.75 -13.695 1 93.62 341 PRO A N 1
ATOM 2691 C CA . PRO A 1 341 ? 12.344 -35.688 -12.469 1 93.62 341 PRO A CA 1
ATOM 2692 C C . PRO A 1 341 ? 12.727 -34.531 -11.57 1 93.62 341 PRO A C 1
ATOM 2694 O O . PRO A 1 341 ? 13.914 -34.25 -11.375 1 93.62 341 PRO A O 1
ATOM 2697 N N . ALA A 1 342 ? 11.766 -33.781 -11.094 1 94 342 ALA A N 1
ATOM 2698 C CA . ALA A 1 342 ? 12.031 -32.594 -10.289 1 94 342 ALA A CA 1
ATOM 2699 C C . ALA A 1 342 ? 10.859 -32.281 -9.352 1 94 342 ALA A C 1
ATOM 2701 O O . ALA A 1 342 ? 9.789 -32.875 -9.484 1 94 342 ALA A O 1
ATOM 2702 N N . ILE A 1 343 ? 11.156 -31.484 -8.359 1 94.94 343 ILE A N 1
ATOM 2703 C CA . ILE A 1 343 ? 10.125 -30.922 -7.492 1 94.94 343 ILE A CA 1
ATOM 2704 C C . ILE A 1 343 ? 9.625 -29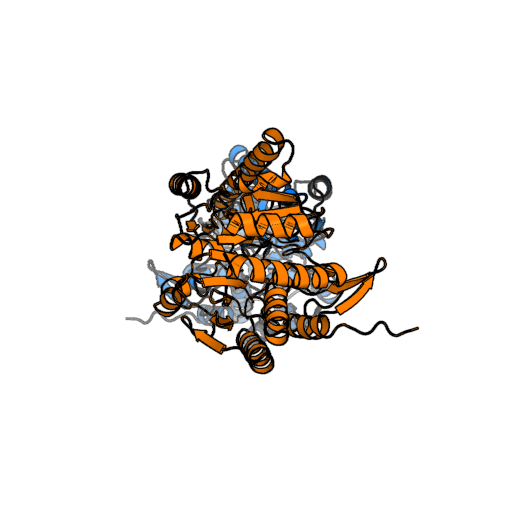.609 -8.07 1 94.94 343 ILE A C 1
ATOM 2706 O O . ILE A 1 343 ? 10.422 -28.719 -8.398 1 94.94 343 ILE A O 1
ATOM 2710 N N . CYS A 1 344 ? 8.328 -29.562 -8.219 1 94.94 344 CYS A N 1
ATOM 2711 C CA . CYS A 1 344 ? 7.742 -28.312 -8.688 1 94.94 344 CYS A CA 1
ATOM 2712 C C . CYS A 1 344 ? 8.023 -27.172 -7.715 1 94.94 344 CYS A C 1
ATOM 2714 O O . CYS A 1 344 ? 7.715 -27.281 -6.527 1 94.94 344 CYS A O 1
ATOM 2716 N N . PRO A 1 345 ? 8.57 -26.078 -8.156 1 93 345 PRO A N 1
ATOM 2717 C CA . PRO A 1 345 ? 8.852 -24.953 -7.262 1 93 345 PRO A CA 1
ATOM 2718 C C . PRO A 1 345 ? 7.586 -24.281 -6.742 1 93 345 PRO A C 1
ATOM 2720 O O . PRO A 1 345 ? 7.617 -23.609 -5.707 1 93 345 PRO A O 1
ATOM 2723 N N . GLY A 1 346 ? 6.555 -24.391 -7.445 1 92.75 346 GLY A N 1
ATOM 2724 C CA . GLY A 1 346 ? 5.262 -23.891 -7 1 92.75 346 GLY A CA 1
ATOM 2725 C C . GLY A 1 346 ? 4.398 -24.969 -6.359 1 92.75 346 GLY A C 1
ATOM 2726 O O . GLY A 1 346 ? 4.898 -25.812 -5.621 1 92.75 346 GLY A O 1
ATOM 2727 N N . ALA A 1 347 ? 3.127 -24.75 -6.484 1 92.19 347 ALA A N 1
ATOM 2728 C CA . ALA A 1 347 ? 2.133 -25.75 -6.07 1 92.19 347 ALA A CA 1
ATOM 2729 C C . ALA A 1 347 ? 1.018 -25.859 -7.102 1 92.19 347 ALA A C 1
ATOM 2731 O O . ALA A 1 347 ? 0.576 -24.859 -7.672 1 92.19 347 ALA A O 1
ATOM 2732 N N . THR A 1 348 ? 0.719 -27.094 -7.332 1 94.69 348 THR A N 1
ATOM 2733 C CA . THR A 1 348 ? -0.356 -27.391 -8.273 1 94.69 348 THR A CA 1
ATOM 2734 C C . THR A 1 348 ? -1.435 -28.25 -7.613 1 94.69 348 THR A C 1
ATOM 2736 O O . THR A 1 348 ? -1.273 -28.688 -6.477 1 94.69 348 THR A O 1
ATOM 2739 N N . ASP A 1 349 ? -2.508 -28.469 -8.336 1 96.88 349 ASP A N 1
ATOM 2740 C CA . ASP A 1 349 ? -3.611 -29.266 -7.82 1 96.88 349 ASP A CA 1
ATOM 2741 C C . ASP A 1 349 ? -3.223 -30.734 -7.723 1 96.88 349 ASP A C 1
ATOM 2743 O O . ASP A 1 349 ? -3.918 -31.531 -7.082 1 96.88 349 ASP A O 1
ATOM 2747 N N . ALA A 1 350 ? -2.094 -31.125 -8.312 1 97.12 350 ALA A N 1
ATOM 2748 C CA . ALA A 1 350 ? -1.633 -32.5 -8.242 1 97.12 350 ALA A CA 1
ATOM 2749 C C . ALA A 1 350 ? -1.451 -32.969 -6.793 1 97.12 350 ALA A C 1
ATOM 2751 O O . ALA A 1 350 ? -1.603 -34.125 -6.477 1 97.12 350 ALA A O 1
ATOM 2752 N N . ARG A 1 351 ? -1.145 -31.984 -5.941 1 95.31 351 ARG A N 1
ATOM 2753 C CA . ARG A 1 351 ? -0.91 -32.312 -4.543 1 95.31 351 ARG A CA 1
ATOM 2754 C C . ARG A 1 351 ? -2.145 -32.969 -3.922 1 95.31 351 ARG A C 1
ATOM 2756 O O . ARG A 1 351 ? -2.027 -33.906 -3.121 1 95.31 351 ARG A O 1
ATOM 2763 N N . TYR A 1 352 ? -3.342 -32.5 -4.285 1 96.25 352 TYR A N 1
ATOM 2764 C CA . TYR A 1 352 ? -4.574 -33.031 -3.709 1 96.25 352 TYR A CA 1
ATOM 2765 C C . TYR A 1 352 ? -4.789 -34.469 -4.133 1 96.25 352 TYR A C 1
ATOM 2767 O O . TYR A 1 352 ? -5.336 -35.281 -3.367 1 96.25 352 TYR A O 1
ATOM 2775 N N . VAL A 1 353 ? -4.359 -34.812 -5.332 1 97.56 353 VAL A N 1
ATOM 2776 C CA . VAL A 1 353 ? -4.453 -36.156 -5.824 1 97.56 353 VAL A CA 1
ATOM 2777 C C . VAL A 1 353 ? -3.441 -37.062 -5.09 1 97.56 353 VAL A C 1
ATOM 2779 O O . VAL A 1 353 ? -3.764 -38.156 -4.68 1 97.56 353 VAL A O 1
ATOM 2782 N N . ARG A 1 354 ? -2.293 -36.531 -4.91 1 96.25 354 ARG A N 1
ATOM 2783 C CA . ARG A 1 354 ? -1.271 -37.281 -4.184 1 96.25 354 ARG A CA 1
ATOM 2784 C C . ARG A 1 354 ? -1.69 -37.5 -2.738 1 96.25 354 ARG A C 1
ATOM 2786 O O . ARG A 1 354 ? -1.355 -38.531 -2.152 1 96.25 354 ARG A O 1
ATOM 2793 N N . TYR A 1 355 ? -2.438 -36.562 -2.156 1 94.75 355 TYR A N 1
ATOM 2794 C CA . TYR A 1 355 ? -2.936 -36.75 -0.798 1 94.75 355 TYR A CA 1
ATOM 2795 C C . TYR A 1 355 ? -3.805 -38 -0.701 1 94.75 355 TYR A C 1
ATOM 2797 O O . TYR A 1 355 ? -3.965 -38.562 0.381 1 94.75 355 TYR A O 1
ATOM 2805 N N . LYS A 1 356 ? -4.352 -38.438 -1.819 1 96.44 356 LYS A N 1
ATOM 2806 C CA . LYS A 1 356 ? -5.227 -39.594 -1.854 1 96.44 356 LYS A CA 1
ATOM 2807 C C . LYS A 1 356 ? -4.434 -40.875 -2.15 1 96.44 356 LYS A C 1
ATOM 2809 O O . LYS A 1 356 ? -5.016 -41.938 -2.326 1 96.44 356 LYS A O 1
ATOM 2814 N N . GLY A 1 357 ? -3.123 -40.75 -2.289 1 95.06 357 GLY A N 1
ATOM 2815 C CA . GLY A 1 357 ? -2.266 -41.906 -2.533 1 95.06 357 GLY A CA 1
ATOM 2816 C C . GLY A 1 357 ? -2.156 -42.25 -4.004 1 95.06 357 GLY A C 1
ATOM 2817 O O . GLY A 1 357 ? -1.656 -43.344 -4.352 1 95.06 357 GLY A O 1
ATOM 2818 N N . ILE A 1 358 ? -2.646 -41.438 -4.832 1 95.69 358 ILE A N 1
ATOM 2819 C CA . ILE A 1 358 ? -2.586 -41.688 -6.27 1 95.69 358 ILE A CA 1
ATOM 2820 C C . ILE A 1 358 ? -1.361 -40.969 -6.855 1 95.69 358 ILE A C 1
ATOM 2822 O O . ILE A 1 358 ? -1.142 -39.781 -6.609 1 95.69 358 ILE A O 1
ATOM 2826 N N . PRO A 1 359 ? -0.511 -41.719 -7.605 1 96.12 359 PRO A N 1
ATOM 2827 C CA . PRO A 1 359 ? 0.618 -41.031 -8.25 1 96.12 359 PRO A CA 1
ATOM 2828 C C . PRO A 1 359 ? 0.175 -39.938 -9.227 1 96.12 359 PRO A C 1
ATOM 2830 O O . PRO A 1 359 ? -0.714 -40.188 -10.047 1 96.12 359 PRO A O 1
ATOM 2833 N N . ALA A 1 360 ? 0.773 -38.812 -9.086 1 96.5 360 ALA A N 1
ATOM 2834 C CA . ALA A 1 360 ? 0.471 -37.656 -9.938 1 96.5 360 ALA A CA 1
ATOM 2835 C C . ALA A 1 360 ? 1.749 -36.969 -10.359 1 96.5 360 ALA A C 1
ATOM 2837 O O . ALA A 1 360 ? 2.633 -36.719 -9.539 1 96.5 360 ALA A O 1
ATOM 2838 N N . ILE A 1 361 ? 1.861 -36.656 -11.633 1 96.81 361 ILE A N 1
ATOM 2839 C CA . ILE A 1 361 ? 3.041 -36 -12.188 1 96.81 361 ILE A CA 1
ATOM 2840 C C . ILE A 1 361 ? 2.617 -34.812 -13.031 1 96.81 361 ILE A C 1
ATOM 2842 O O . ILE A 1 361 ? 1.699 -34.906 -13.844 1 96.81 361 ILE A O 1
ATOM 2846 N N . GLY A 1 362 ? 3.217 -33.656 -12.758 1 96.69 362 GLY A N 1
ATOM 2847 C CA . GLY A 1 362 ? 3.074 -32.531 -13.664 1 96.69 362 GLY A CA 1
ATOM 2848 C C . GLY A 1 362 ? 4.016 -32.625 -14.852 1 96.69 362 GLY A C 1
ATOM 2849 O O . GLY A 1 362 ? 5.219 -32.844 -14.688 1 96.69 362 GLY A O 1
ATOM 2850 N N . MET A 1 363 ? 3.416 -32.438 -16.062 1 95.94 363 MET A N 1
ATOM 2851 C CA . MET A 1 363 ? 4.23 -32.5 -17.266 1 95.94 363 MET A CA 1
ATOM 2852 C C . MET A 1 363 ? 3.66 -31.609 -18.359 1 95.94 363 MET A C 1
ATOM 2854 O O . MET A 1 363 ? 2.482 -31.719 -18.703 1 95.94 363 MET A O 1
ATOM 2858 N N . SER A 1 364 ? 4.449 -30.781 -18.828 1 95.62 364 SER A N 1
ATOM 2859 C CA . SER A 1 364 ? 4.129 -29.984 -20 1 95.62 364 SER A CA 1
ATOM 2860 C C . SER A 1 364 ? 5.203 -30.125 -21.078 1 95.62 364 SER A C 1
ATOM 2862 O O . SER A 1 364 ? 6.387 -29.922 -20.812 1 95.62 364 SER A O 1
ATOM 2864 N N . PRO A 1 365 ? 4.82 -30.469 -22.25 1 95.19 365 PRO A N 1
ATOM 2865 C CA . PRO A 1 365 ? 5.824 -30.656 -23.297 1 95.19 365 PRO A CA 1
ATOM 2866 C C . PRO A 1 365 ? 6.25 -29.359 -23.969 1 95.19 365 PRO A C 1
ATOM 2868 O O . PRO A 1 365 ? 7.074 -29.359 -24.875 1 95.19 365 PRO A O 1
ATOM 2871 N N . LEU A 1 366 ? 5.617 -28.25 -23.531 1 94.69 366 LEU A N 1
ATOM 2872 C CA . LEU A 1 366 ? 6.004 -26.969 -24.109 1 94.69 366 LEU A CA 1
ATOM 2873 C C . LEU A 1 366 ? 7.496 -26.719 -23.938 1 94.69 366 LEU A C 1
ATOM 2875 O O . LEU A 1 366 ? 8.023 -26.812 -22.828 1 94.69 366 LEU A O 1
ATOM 2879 N N . ALA A 1 367 ? 8.117 -26.422 -25.078 1 92.38 367 ALA A N 1
ATOM 2880 C CA . ALA A 1 367 ? 9.57 -26.25 -25.078 1 92.38 367 ALA A CA 1
ATOM 2881 C C . ALA A 1 367 ? 9.992 -25.047 -25.922 1 92.38 367 ALA A C 1
ATOM 2883 O O . ALA A 1 367 ? 9.18 -24.5 -26.672 1 92.38 367 ALA A O 1
ATOM 2884 N N . ASN A 1 368 ? 11.227 -24.594 -25.672 1 89.38 368 ASN A N 1
ATOM 2885 C CA . ASN A 1 368 ? 11.883 -23.562 -26.484 1 89.38 368 ASN A CA 1
ATOM 2886 C C . ASN A 1 368 ? 11.141 -22.234 -26.406 1 89.38 368 ASN A C 1
ATOM 2888 O O . ASN A 1 368 ? 10.961 -21.547 -27.422 1 89.38 368 ASN A O 1
ATOM 2892 N N . LEU A 1 369 ? 10.648 -21.953 -25.25 1 88.75 369 LEU A N 1
ATOM 2893 C CA . LEU A 1 369 ? 10.023 -20.656 -25.016 1 88.75 369 LEU A CA 1
ATOM 2894 C C . LEU A 1 369 ? 10.359 -20.141 -23.625 1 88.75 369 LEU A C 1
ATOM 2896 O O . LEU A 1 369 ? 10.703 -20.922 -22.734 1 88.75 369 LEU A O 1
ATOM 2900 N N . PRO A 1 370 ? 10.336 -18.844 -23.453 1 89.19 370 PRO A N 1
ATOM 2901 C CA . PRO A 1 370 ? 10.539 -18.281 -22.109 1 89.19 370 PRO A CA 1
ATOM 2902 C C . PRO A 1 370 ? 9.422 -18.656 -21.141 1 89.19 370 PRO A C 1
ATOM 2904 O O . PRO A 1 370 ? 8.281 -18.875 -21.562 1 89.19 370 PRO A O 1
ATOM 2907 N N . LEU A 1 371 ? 9.82 -18.797 -19.906 1 87.44 371 LEU A N 1
ATOM 2908 C CA . LEU A 1 371 ? 8.82 -19.047 -18.875 1 87.44 371 LEU A CA 1
ATOM 2909 C C . LEU A 1 371 ? 8.141 -17.75 -18.438 1 87.44 371 LEU A C 1
ATOM 2911 O O . LEU A 1 371 ? 8.758 -16.922 -17.781 1 87.44 371 LEU A O 1
ATOM 2915 N N . LEU A 1 372 ? 6.879 -17.656 -18.719 1 90.38 372 LEU A N 1
ATOM 2916 C CA . LEU A 1 372 ? 6.199 -16.375 -18.594 1 90.38 372 LEU A CA 1
ATOM 2917 C C . LEU A 1 372 ? 4.973 -16.5 -17.688 1 90.38 372 LEU A C 1
ATOM 2919 O O . LEU A 1 372 ? 4.062 -15.68 -17.75 1 90.38 372 LEU A O 1
ATOM 2923 N N . ALA A 1 373 ? 4.961 -17.594 -16.875 1 88.5 373 ALA A N 1
ATOM 2924 C CA . ALA A 1 373 ? 3.846 -17.719 -15.938 1 88.5 373 ALA A CA 1
ATOM 2925 C C . ALA A 1 373 ? 3.785 -16.516 -14.984 1 88.5 373 ALA A C 1
ATOM 2927 O O . ALA A 1 373 ? 4.785 -16.172 -14.359 1 88.5 373 ALA A O 1
ATOM 2928 N N . HIS A 1 374 ? 2.668 -15.859 -14.812 1 90.12 374 HIS A N 1
ATOM 2929 C CA . HIS A 1 374 ? 2.4 -14.734 -13.93 1 90.12 374 HIS A CA 1
ATOM 2930 C C . HIS A 1 374 ? 3.162 -13.492 -14.375 1 90.12 374 HIS A C 1
ATOM 2932 O O . HIS A 1 374 ? 3.268 -12.516 -13.625 1 90.12 374 HIS A O 1
ATOM 2938 N N . ALA A 1 375 ? 3.717 -13.555 -15.602 1 90.31 375 ALA A N 1
ATOM 2939 C CA . ALA A 1 375 ? 4.449 -12.414 -16.141 1 90.31 375 ALA A CA 1
ATOM 2940 C C . ALA A 1 375 ? 3.604 -11.656 -17.156 1 90.31 375 ALA A C 1
ATOM 2942 O O . ALA A 1 375 ? 2.557 -12.141 -17.594 1 90.31 375 ALA A O 1
ATOM 2943 N N . HIS A 1 376 ? 4.043 -10.469 -17.469 1 92.06 376 HIS A N 1
ATOM 2944 C CA . HIS A 1 376 ? 3.438 -9.742 -18.562 1 92.06 376 HIS A CA 1
ATOM 2945 C C . HIS A 1 376 ? 3.773 -10.391 -19.906 1 92.06 376 HIS A C 1
ATOM 2947 O O . HIS A 1 376 ? 4.785 -11.078 -20.031 1 92.06 376 HIS A O 1
ATOM 2953 N N . ASN A 1 377 ? 2.797 -10.227 -20.828 1 95.81 377 ASN A N 1
ATOM 2954 C CA . ASN A 1 377 ? 3.012 -10.672 -22.203 1 95.81 377 ASN A CA 1
ATOM 2955 C C . ASN A 1 377 ? 3.225 -12.18 -22.281 1 95.81 377 ASN A C 1
ATOM 2957 O O . ASN A 1 377 ? 4.121 -12.648 -22.984 1 95.81 377 ASN A O 1
ATOM 2961 N N . GLU A 1 378 ? 2.457 -12.852 -21.5 1 96.31 378 GLU A N 1
ATOM 2962 C CA . GLU A 1 378 ? 2.438 -14.305 -21.594 1 96.31 378 GLU A CA 1
ATOM 2963 C C . GLU A 1 378 ? 2.023 -14.766 -22.984 1 96.31 378 GLU A C 1
ATOM 2965 O O . GLU A 1 378 ? 1.1 -14.211 -23.578 1 96.31 378 GLU A O 1
ATOM 2970 N N . TYR A 1 379 ? 2.756 -15.766 -23.547 1 97 379 TYR A N 1
ATOM 2971 C CA . TYR A 1 379 ? 2.387 -16.312 -24.844 1 97 379 TYR A CA 1
ATOM 2972 C C . TYR A 1 379 ? 2.875 -17.75 -24.984 1 97 379 TYR A C 1
ATOM 2974 O O . TYR A 1 379 ? 3.717 -18.219 -24.219 1 97 379 TYR A O 1
ATOM 2982 N N . VAL A 1 380 ? 2.234 -18.484 -25.891 1 97.56 380 VAL A N 1
ATOM 2983 C CA . VAL A 1 380 ? 2.748 -19.75 -26.406 1 97.56 380 VAL A CA 1
ATOM 2984 C C . VAL A 1 380 ? 2.904 -19.672 -27.922 1 97.56 380 VAL A C 1
ATOM 2986 O O . VAL A 1 380 ? 2.205 -18.891 -28.578 1 97.56 380 VAL A O 1
ATOM 2989 N N . THR A 1 381 ? 3.834 -20.375 -28.422 1 96.44 381 THR A N 1
ATOM 2990 C CA . THR A 1 381 ? 3.932 -20.422 -29.891 1 96.44 381 THR A CA 1
ATOM 2991 C C . THR A 1 381 ? 2.947 -21.438 -30.453 1 96.44 381 THR A C 1
ATOM 2993 O O . THR A 1 381 ? 2.703 -22.484 -29.844 1 96.44 381 THR A O 1
ATOM 2996 N N . GLU A 1 382 ? 2.414 -21.094 -31.578 1 97.06 382 GLU A N 1
ATOM 2997 C CA . GLU A 1 382 ? 1.462 -21.969 -32.25 1 97.06 382 GLU A CA 1
ATOM 2998 C C . GLU A 1 382 ? 2.074 -23.344 -32.5 1 97.06 382 GLU A C 1
ATOM 3000 O O . GLU A 1 382 ? 1.425 -24.375 -32.312 1 97.06 382 GLU A O 1
ATOM 3005 N N . SER A 1 383 ? 3.271 -23.359 -32.906 1 95.81 383 SER A N 1
ATOM 3006 C CA . SER A 1 383 ? 3.955 -24.609 -33.219 1 95.81 383 SER A CA 1
ATOM 3007 C C . SER A 1 383 ? 4.074 -25.484 -31.969 1 95.81 383 SER A C 1
ATOM 3009 O O . SER A 1 383 ? 3.812 -26.688 -32.031 1 95.81 383 SER A O 1
ATOM 3011 N N . GLU A 1 384 ? 4.465 -24.922 -30.891 1 95.81 384 GLU A N 1
ATOM 3012 C CA . GLU A 1 384 ? 4.609 -25.703 -29.656 1 95.81 384 GLU A CA 1
ATOM 3013 C C . GLU A 1 384 ? 3.254 -26.188 -29.156 1 95.81 384 GLU A C 1
ATOM 3015 O O . GLU A 1 384 ? 3.15 -27.281 -28.594 1 95.81 384 GLU A O 1
ATOM 3020 N N . TYR A 1 385 ? 2.25 -25.375 -29.344 1 97.25 385 TYR A N 1
ATOM 3021 C CA . TYR A 1 385 ? 0.907 -25.781 -28.953 1 97.25 385 TYR A CA 1
ATOM 3022 C C . TYR A 1 385 ? 0.453 -27 -29.766 1 97.25 385 TYR A C 1
ATOM 3024 O O . TYR A 1 385 ? -0.059 -27.969 -29.219 1 97.25 385 TYR A O 1
ATOM 3032 N N . LEU A 1 386 ? 0.635 -26.922 -31.016 1 97.75 386 LEU A N 1
ATOM 3033 C CA . LEU A 1 386 ? 0.23 -28.031 -31.891 1 97.75 386 LEU A CA 1
ATOM 3034 C C . LEU A 1 386 ? 1.033 -29.281 -31.594 1 97.75 386 LEU A C 1
ATOM 3036 O O . LEU A 1 386 ? 0.486 -30.391 -31.594 1 97.75 386 LEU A O 1
ATOM 3040 N N . LYS A 1 387 ? 2.287 -29.109 -31.344 1 96.62 387 LYS A N 1
ATOM 3041 C CA . LYS A 1 387 ? 3.121 -30.25 -30.953 1 96.62 387 LYS A CA 1
ATOM 3042 C C . LYS A 1 387 ? 2.629 -30.859 -29.641 1 96.62 387 LYS A C 1
ATOM 3044 O O . LYS A 1 387 ? 2.68 -32.062 -29.453 1 96.62 387 LYS A O 1
ATOM 3049 N N . ALA A 1 388 ? 2.244 -30 -28.781 1 97.56 388 ALA A N 1
ATOM 3050 C CA . ALA A 1 388 ? 1.745 -30.484 -27.5 1 97.56 388 ALA A CA 1
ATOM 3051 C C . ALA A 1 388 ? 0.518 -31.375 -27.672 1 97.56 388 ALA A C 1
ATOM 3053 O O . ALA A 1 388 ? 0.374 -32.375 -27 1 97.56 388 ALA A O 1
ATOM 3054 N N . ILE A 1 389 ? -0.377 -31 -28.578 1 98.31 389 ILE A N 1
ATOM 3055 C CA . ILE A 1 389 ? -1.562 -31.812 -28.844 1 98.31 389 ILE A CA 1
ATOM 3056 C C . ILE A 1 389 ? -1.145 -33.219 -29.281 1 98.31 389 ILE A C 1
ATOM 3058 O O . ILE A 1 389 ? -1.627 -34.219 -28.734 1 98.31 389 ILE A O 1
ATOM 3062 N N . ASN A 1 390 ? -0.235 -33.281 -30.188 1 98.25 390 ASN A N 1
ATOM 3063 C CA . ASN A 1 390 ? 0.239 -34.562 -30.672 1 98.25 390 ASN A CA 1
ATOM 3064 C C . ASN A 1 390 ? 0.905 -35.375 -29.562 1 98.25 390 ASN A C 1
ATOM 3066 O O . ASN A 1 390 ? 0.716 -36.594 -29.469 1 98.25 390 ASN A O 1
ATOM 3070 N N . PHE A 1 391 ? 1.654 -34.719 -28.812 1 97.94 391 PHE A N 1
ATOM 3071 C CA . PHE A 1 391 ? 2.312 -35.375 -27.672 1 97.94 391 PHE A CA 1
ATOM 3072 C C . PHE A 1 391 ? 1.287 -35.969 -26.734 1 97.94 391 PHE A C 1
ATOM 3074 O O . PHE A 1 391 ? 1.432 -37.125 -26.328 1 97.94 391 PHE A O 1
ATOM 3081 N N . TYR A 1 392 ? 0.242 -35.25 -26.438 1 98.44 392 TYR A N 1
ATOM 3082 C CA . TYR A 1 392 ? -0.751 -35.75 -25.484 1 98.44 392 TYR A CA 1
ATOM 3083 C C . TYR A 1 392 ? -1.591 -36.844 -26.109 1 98.44 392 TYR A C 1
ATOM 3085 O O . TYR A 1 392 ? -2.047 -37.75 -25.406 1 98.44 392 TYR A O 1
ATOM 3093 N N . ILE A 1 393 ? -1.792 -36.844 -27.422 1 98.62 393 ILE A N 1
ATOM 3094 C CA . ILE A 1 393 ? -2.438 -38 -28.062 1 98.62 393 ILE A CA 1
ATOM 3095 C C . ILE A 1 393 ? -1.658 -39.281 -27.75 1 98.62 393 ILE A C 1
ATOM 3097 O O . ILE A 1 393 ? -2.238 -40.281 -27.328 1 98.62 393 ILE A O 1
ATOM 3101 N N . ASP A 1 394 ? -0.371 -39.188 -27.906 1 98.44 394 ASP A N 1
ATOM 3102 C CA . ASP A 1 394 ? 0.482 -40.344 -27.703 1 98.44 394 ASP A CA 1
ATOM 3103 C C . ASP A 1 394 ? 0.553 -40.719 -26.219 1 98.44 394 ASP A C 1
ATOM 3105 O O . ASP A 1 394 ? 0.525 -41.875 -25.859 1 98.44 394 ASP A O 1
ATOM 3109 N N . ILE A 1 395 ? 0.678 -39.719 -25.359 1 98.12 395 ILE A N 1
ATOM 3110 C CA . ILE A 1 395 ? 0.779 -39.969 -23.922 1 98.12 395 ILE A CA 1
ATOM 3111 C C . ILE A 1 395 ? -0.5 -40.625 -23.406 1 98.12 395 ILE A C 1
ATOM 3113 O O . ILE A 1 395 ? -0.447 -41.594 -22.672 1 98.12 395 ILE A O 1
ATOM 3117 N N . VAL A 1 396 ? -1.613 -40.031 -23.812 1 98.44 396 VAL A N 1
ATOM 3118 C CA . VAL A 1 396 ? -2.896 -40.562 -23.359 1 98.44 396 VAL A CA 1
ATOM 3119 C C . VAL A 1 396 ? -3.062 -42 -23.859 1 98.44 396 VAL A C 1
ATOM 3121 O O . VAL A 1 396 ? -3.447 -42.875 -23.109 1 98.44 396 VAL A O 1
ATOM 3124 N N . THR A 1 397 ? -2.73 -42.219 -25.141 1 98.19 397 THR A N 1
ATOM 3125 C CA . THR A 1 397 ? -2.824 -43.562 -25.719 1 98.19 397 THR A CA 1
ATOM 3126 C C . THR A 1 397 ? -1.926 -44.531 -24.969 1 98.19 397 THR A C 1
ATOM 3128 O O . THR A 1 397 ? -2.346 -45.656 -24.656 1 98.19 397 THR A O 1
ATOM 3131 N N . GLY A 1 398 ? -0.757 -44.125 -24.75 1 97.38 398 GLY A N 1
ATOM 3132 C CA . GLY A 1 398 ? 0.183 -44.969 -24.031 1 97.38 398 GLY A CA 1
ATOM 3133 C C . GLY A 1 398 ? -0.256 -45.281 -22.609 1 97.38 398 GLY A C 1
ATOM 3134 O O . GLY A 1 398 ? -0.269 -46.438 -22.203 1 97.38 398 GLY A O 1
ATOM 3135 N N . LEU A 1 399 ? -0.658 -44.312 -21.844 1 97.69 399 LEU A N 1
ATOM 3136 C CA . LEU A 1 399 ? -1.035 -44.469 -20.438 1 97.69 399 LEU A CA 1
ATOM 3137 C C . LEU A 1 399 ? -2.297 -45.312 -20.297 1 97.69 399 LEU A C 1
ATOM 3139 O O . LEU A 1 399 ? -2.393 -46.125 -19.406 1 97.69 399 LEU A O 1
ATOM 3143 N N . ALA A 1 400 ? -3.213 -45.094 -21.203 1 98 400 ALA A N 1
ATOM 3144 C CA . ALA A 1 400 ? -4.52 -45.719 -21.078 1 98 400 ALA A CA 1
ATOM 3145 C C . ALA A 1 400 ? -4.445 -47.188 -21.5 1 98 400 ALA A C 1
ATOM 3147 O O . ALA A 1 400 ? -5.391 -47.969 -21.281 1 98 400 ALA A O 1
ATOM 3148 N N . ASN A 1 401 ? -3.344 -47.594 -22.047 1 96.81 401 ASN A N 1
ATOM 3149 C CA . ASN A 1 401 ? -3.232 -49 -22.5 1 96.81 401 ASN A CA 1
ATOM 3150 C C . ASN A 1 401 ? -2.184 -49.75 -21.719 1 96.81 401 ASN A C 1
ATOM 3152 O O . ASN A 1 401 ? -1.785 -50.875 -22.109 1 96.81 401 ASN A O 1
ATOM 3156 N N . VAL A 1 402 ? -1.729 -49.281 -20.656 1 92.81 402 VAL A N 1
ATOM 3157 C CA . VAL A 1 402 ? -0.814 -49.969 -19.75 1 92.81 402 VAL A CA 1
ATOM 3158 C C . VAL A 1 402 ? -1.545 -51.125 -19.062 1 92.81 402 VAL A C 1
ATOM 3160 O O . VAL A 1 402 ? -2.707 -51 -18.672 1 92.81 402 VAL A O 1
ATOM 3163 N N . MET B 1 1 ? -31.484 18.844 38.656 1 27.45 1 MET B N 1
ATOM 3164 C CA . MET B 1 1 ? -30.188 18.906 38.031 1 27.45 1 MET B CA 1
ATOM 3165 C C . MET B 1 1 ? -30.078 20.125 37.125 1 27.45 1 MET B C 1
ATOM 3167 O O . MET B 1 1 ? -30.922 20.328 36.25 1 27.45 1 MET B O 1
ATOM 3171 N N . THR B 1 2 ? -29.734 21.203 37.688 1 33 2 THR B N 1
ATOM 3172 C CA . THR B 1 2 ? -29.703 22.438 36.906 1 33 2 THR B CA 1
ATOM 3173 C C . THR B 1 2 ? -29.031 22.203 35.562 1 33 2 THR B C 1
ATOM 3175 O O . THR B 1 2 ? -27.891 21.734 35.469 1 33 2 THR B O 1
ATOM 3178 N N . VAL B 1 3 ? -29.656 21.656 34.688 1 45.78 3 VAL B N 1
ATOM 3179 C CA . VAL B 1 3 ? -29.25 21.328 33.312 1 45.78 3 VAL B CA 1
ATOM 3180 C C . VAL B 1 3 ? -28.203 22.328 32.844 1 45.78 3 VAL B C 1
ATOM 3182 O O . VAL B 1 3 ? -28.484 23.531 32.719 1 45.78 3 VAL B O 1
ATOM 3185 N N . ASP B 1 4 ? -26.938 22.172 33.375 1 67.38 4 ASP B N 1
ATOM 3186 C CA . ASP B 1 4 ? -25.828 23.062 33 1 67.38 4 ASP B CA 1
ATOM 3187 C C . ASP B 1 4 ? -25.953 23.469 31.531 1 67.38 4 ASP B C 1
ATOM 3189 O O . ASP B 1 4 ? -25.875 22.641 30.625 1 67.38 4 ASP B O 1
ATOM 3193 N N . GLN B 1 5 ? -26.438 24.578 31.344 1 86.75 5 GLN B N 1
ATOM 3194 C CA . GLN B 1 5 ? -26.766 25.141 30.047 1 86.75 5 GLN B CA 1
ATOM 3195 C C . GLN B 1 5 ? -25.516 25.344 29.203 1 86.75 5 GLN B C 1
ATOM 3197 O O . GLN B 1 5 ? -24.5 25.859 29.703 1 86.75 5 GLN B O 1
ATOM 3202 N N . GLU B 1 6 ? -25.516 24.797 28.016 1 94.19 6 GLU B N 1
ATOM 3203 C CA . GLU B 1 6 ? -24.422 24.969 27.062 1 94.19 6 GLU B CA 1
ATOM 3204 C C . GLU B 1 6 ? -24.234 26.438 26.703 1 94.19 6 GLU B C 1
ATOM 3206 O O . GLU B 1 6 ? -25.188 27.094 26.25 1 94.19 6 GLU B O 1
ATOM 3211 N N . PRO B 1 7 ? -23.062 26.953 27 1 96.62 7 PRO B N 1
ATOM 3212 C CA . PRO B 1 7 ? -22.812 28.328 26.562 1 96.62 7 PRO B CA 1
ATOM 3213 C C . PRO B 1 7 ? -23.031 28.516 25.062 1 96.62 7 PRO B C 1
ATOM 3215 O O . PRO B 1 7 ? -22.719 27.625 24.266 1 96.62 7 PRO B O 1
ATOM 3218 N N . ALA B 1 8 ? -23.516 29.719 24.641 1 97.12 8 ALA B N 1
ATOM 3219 C CA . ALA B 1 8 ? -23.812 30.016 23.234 1 97.12 8 ALA B CA 1
ATOM 3220 C C . ALA B 1 8 ? -22.562 29.859 22.375 1 97.12 8 ALA B C 1
ATOM 3222 O O . ALA B 1 8 ? -22.656 29.391 21.234 1 97.12 8 ALA B O 1
ATOM 3223 N N . SER B 1 9 ? -21.469 30.344 22.891 1 97.62 9 SER B N 1
ATOM 3224 C CA . SER B 1 9 ? -20.219 30.25 22.141 1 97.62 9 SER B CA 1
ATOM 3225 C C . SER B 1 9 ? -19.844 28.797 21.875 1 97.62 9 SER B C 1
ATOM 3227 O O . SER B 1 9 ? -19.266 28.484 20.828 1 97.62 9 SER B O 1
ATOM 3229 N N . VAL B 1 10 ? -20.156 27.906 22.812 1 98.25 10 VAL B N 1
ATOM 3230 C CA . VAL B 1 10 ? -19.875 26.484 22.656 1 98.25 10 VAL B CA 1
ATOM 3231 C C . VAL B 1 10 ? -20.812 25.891 21.609 1 98.25 10 VAL B C 1
ATOM 3233 O O . VAL B 1 10 ? -20.391 25.078 20.781 1 98.25 10 VAL B O 1
ATOM 3236 N N . SER B 1 11 ? -22.016 26.297 21.609 1 98.31 11 SER B N 1
ATOM 3237 C CA . SER B 1 11 ? -22.984 25.844 20.609 1 98.31 11 SER B CA 1
ATOM 3238 C C . SER B 1 11 ? -22.531 26.203 19.203 1 98.31 11 SER B C 1
ATOM 3240 O O . SER B 1 11 ? -22.625 25.391 18.281 1 98.31 11 SER B O 1
ATOM 3242 N N . ARG B 1 12 ? -22.109 27.391 19.047 1 98.56 12 ARG B N 1
ATOM 3243 C CA . ARG B 1 12 ? -21.641 27.844 17.734 1 98.56 12 ARG B CA 1
ATOM 3244 C C . ARG B 1 12 ? -20.391 27.094 17.312 1 98.56 12 ARG B C 1
ATOM 3246 O O . ARG B 1 12 ? -20.234 26.75 16.141 1 98.56 12 ARG B O 1
ATOM 3253 N N . PHE B 1 13 ? -19.562 26.875 18.297 1 98.5 13 PHE B N 1
ATOM 3254 C CA . PHE B 1 13 ? -18.328 26.125 18.031 1 98.5 13 PHE B CA 1
ATOM 3255 C C . PHE B 1 13 ? -18.641 24.703 17.594 1 98.5 13 PHE B C 1
ATOM 3257 O O . PHE B 1 13 ? -18.062 24.203 16.625 1 98.5 13 PHE B O 1
ATOM 3264 N N . ARG B 1 14 ? -19.516 24.047 18.297 1 98.75 14 ARG B N 1
ATOM 3265 C CA . ARG B 1 14 ? -19.906 22.688 17.938 1 98.75 14 ARG B CA 1
ATOM 3266 C C . ARG B 1 14 ? -20.469 22.625 16.531 1 98.75 14 ARG B C 1
ATOM 3268 O O . ARG B 1 14 ? -20.188 21.688 15.781 1 98.75 14 ARG B O 1
ATOM 3275 N N . LYS B 1 15 ? -21.25 23.625 16.141 1 98.62 15 LYS B N 1
ATOM 3276 C CA . LYS B 1 15 ? -21.781 23.672 14.789 1 98.62 15 LYS B CA 1
ATOM 3277 C C . LYS B 1 15 ? -20.656 23.75 13.758 1 98.62 15 LYS B C 1
ATOM 3279 O O . LYS B 1 15 ? -20.719 23.125 12.703 1 98.62 15 LYS B O 1
ATOM 3284 N N . TYR B 1 16 ? -19.672 24.547 14.102 1 98.62 16 TYR B N 1
ATOM 3285 C CA . TYR B 1 16 ? -18.5 24.688 13.242 1 98.62 16 TYR B CA 1
ATOM 3286 C C . TYR B 1 16 ? -17.781 23.344 13.086 1 98.62 16 TYR B C 1
ATOM 3288 O O . TYR B 1 16 ? -17.375 22.984 11.977 1 98.62 16 TYR B O 1
ATOM 3296 N N . LEU B 1 17 ? -17.672 22.578 14.203 1 98.75 17 LEU B N 1
ATOM 3297 C CA . LEU B 1 17 ? -16.984 21.297 14.234 1 98.75 17 LEU B CA 1
ATOM 3298 C C . LEU B 1 17 ? -17.766 20.234 13.469 1 98.75 17 LEU B C 1
ATOM 3300 O O . LEU B 1 17 ? -17.172 19.297 12.938 1 98.75 17 LEU B O 1
ATOM 3304 N N . GLN B 1 18 ? -19.016 20.375 13.336 1 98.69 18 GLN B N 1
ATOM 3305 C CA . GLN B 1 18 ? -19.891 19.391 12.695 1 98.69 18 GLN B CA 1
ATOM 3306 C C . GLN B 1 18 ? -19.766 19.453 11.18 1 98.69 18 GLN B C 1
ATOM 3308 O O . GLN B 1 18 ? -20.188 18.531 10.477 1 98.69 18 GLN B O 1
ATOM 3313 N N . ILE B 1 19 ? -19.25 20.562 10.672 1 98.56 19 ILE B N 1
ATOM 3314 C CA . ILE B 1 19 ? -19.016 20.672 9.234 1 98.56 19 ILE B CA 1
ATOM 3315 C C . ILE B 1 19 ? -17.828 19.812 8.828 1 98.56 19 ILE B C 1
ATOM 3317 O O . ILE B 1 19 ? -16.719 20 9.352 1 98.56 19 ILE B O 1
ATOM 3321 N N . LYS B 1 20 ? -18 18.875 7.949 1 98 20 LYS B N 1
ATOM 3322 C CA . LYS B 1 20 ? -17 17.875 7.586 1 98 20 LYS B CA 1
ATOM 3323 C C . LYS B 1 20 ? -16 18.438 6.574 1 98 20 LYS B C 1
ATOM 3325 O O . LYS B 1 20 ? -15.977 18.016 5.418 1 98 20 LYS B O 1
ATOM 3330 N N . SER B 1 21 ? -15.133 19.266 7.07 1 98.31 21 SER B N 1
ATOM 3331 C CA . SER B 1 21 ? -14.07 19.766 6.207 1 98.31 21 SER B CA 1
ATOM 3332 C C . SER B 1 21 ? -12.859 18.844 6.215 1 98.31 21 SER B C 1
ATOM 3334 O O . SER B 1 21 ? -11.727 19.297 6.332 1 98.31 21 SER B O 1
ATOM 3336 N N . VAL B 1 22 ? -13.062 17.578 6.203 1 97.5 22 VAL B N 1
ATOM 3337 C CA . VAL B 1 22 ? -12.047 16.531 6.312 1 97.5 22 VAL B CA 1
ATOM 3338 C C . VAL B 1 22 ? -11.555 16.141 4.922 1 97.5 22 VAL B C 1
ATOM 3340 O O . VAL B 1 22 ? -12.344 16.062 3.975 1 97.5 22 VAL B O 1
ATOM 3343 N N . HIS B 1 23 ? -10.273 16 4.852 1 95.12 23 HIS B N 1
ATOM 3344 C CA . HIS B 1 23 ? -9.703 15.492 3.609 1 95.12 23 HIS B CA 1
ATOM 3345 C C . HIS B 1 23 ? -10.102 14.047 3.371 1 95.12 23 HIS B C 1
ATOM 3347 O O . HIS B 1 23 ? -10.289 13.281 4.324 1 95.12 23 HIS B O 1
ATOM 3353 N N . PRO B 1 24 ? -10.312 13.68 2.072 1 93.75 24 PRO B N 1
ATOM 3354 C CA . PRO B 1 24 ? -9.859 14.344 0.845 1 93.75 24 PRO B CA 1
ATOM 3355 C C . PRO B 1 24 ? -10.922 15.273 0.25 1 93.75 24 PRO B C 1
ATOM 3357 O O . PRO B 1 24 ? -10.664 15.945 -0.747 1 93.75 24 PRO B O 1
ATOM 3360 N N . LYS B 1 25 ? -12.117 15.336 0.729 1 94.94 25 LYS B N 1
ATOM 3361 C CA . LYS B 1 25 ? -13.172 16.172 0.162 1 94.94 25 LYS B CA 1
ATOM 3362 C C . LYS B 1 25 ? -13.734 17.125 1.206 1 94.94 25 LYS B C 1
ATOM 3364 O O . LYS B 1 25 ? -14.914 17.078 1.536 1 94.94 25 LYS B O 1
ATOM 3369 N N . PRO B 1 26 ? -12.93 18.109 1.651 1 98.38 26 PRO B N 1
ATOM 3370 C CA . PRO B 1 26 ? -13.398 19.031 2.686 1 98.38 26 PRO B CA 1
ATOM 3371 C C . PRO B 1 26 ? -14.594 19.875 2.23 1 98.38 26 PRO B C 1
ATOM 3373 O O . PRO B 1 26 ? -14.594 20.406 1.115 1 98.38 26 PRO B O 1
ATOM 3376 N N . ASP B 1 27 ? -15.562 20.047 3.049 1 98.44 27 ASP B N 1
ATOM 3377 C CA . ASP B 1 27 ? -16.734 20.891 2.787 1 98.44 27 ASP B CA 1
ATOM 3378 C C . ASP B 1 27 ? -16.406 22.359 3.055 1 98.44 27 ASP B C 1
ATOM 3380 O O . ASP B 1 27 ? -16.984 22.969 3.959 1 98.44 27 ASP B O 1
ATOM 3384 N N . TYR B 1 28 ? -15.656 22.938 2.168 1 98.56 28 TYR B N 1
ATOM 3385 C CA . TYR B 1 28 ? -15.234 24.328 2.316 1 98.56 28 TYR B CA 1
ATOM 3386 C C . TYR B 1 28 ? -16.422 25.281 2.129 1 98.56 28 TYR B C 1
ATOM 3388 O O . TYR B 1 28 ? -16.469 26.344 2.744 1 98.56 28 TYR B O 1
ATOM 3396 N N . GLU B 1 29 ? -17.328 24.891 1.342 1 98.5 29 GLU B N 1
ATOM 3397 C CA . GLU B 1 29 ? -18.484 25.75 1.079 1 98.5 29 GLU B CA 1
ATOM 3398 C C . GLU B 1 29 ? -19.312 25.969 2.346 1 98.5 29 GLU B C 1
ATOM 3400 O O . GLU B 1 29 ? -19.703 27.094 2.652 1 98.5 29 GLU B O 1
ATOM 3405 N N . SER B 1 30 ? -19.547 24.859 3.014 1 98.75 30 SER B N 1
ATOM 3406 C CA . SER B 1 30 ? -20.312 24.984 4.25 1 98.75 30 SER B CA 1
ATOM 3407 C C . SER B 1 30 ? -19.531 25.797 5.293 1 98.75 30 SER B C 1
ATOM 3409 O O . SER B 1 30 ? -20.125 26.531 6.078 1 98.75 30 SER B O 1
ATOM 3411 N N . ILE B 1 31 ? -18.219 25.641 5.332 1 98.75 31 ILE B N 1
ATOM 3412 C CA . ILE B 1 31 ? -17.375 26.438 6.223 1 98.75 31 ILE B CA 1
ATOM 3413 C C . ILE B 1 31 ? -17.531 27.922 5.898 1 98.75 31 ILE B C 1
ATOM 3415 O O . ILE B 1 31 ? -17.781 28.734 6.793 1 98.75 31 ILE B O 1
ATOM 3419 N N . LYS B 1 32 ? -17.391 28.234 4.648 1 98.69 32 LYS B N 1
ATOM 3420 C CA . LYS B 1 32 ? -17.516 29.609 4.18 1 98.69 32 LYS B CA 1
ATOM 3421 C C . LYS B 1 32 ? -18.859 30.203 4.598 1 98.69 32 LYS B C 1
ATOM 3423 O O . LYS B 1 32 ? -18.906 31.297 5.191 1 98.69 32 LYS B O 1
ATOM 3428 N N . ASN B 1 33 ? -19.891 29.484 4.262 1 98.81 33 ASN B N 1
ATOM 3429 C CA . ASN B 1 33 ? -21.234 29.984 4.559 1 98.81 33 ASN B CA 1
ATOM 3430 C C . ASN B 1 33 ? -21.422 30.219 6.055 1 98.81 33 ASN B C 1
ATOM 3432 O O . ASN B 1 33 ? -22 31.219 6.461 1 98.81 33 ASN B O 1
ATOM 3436 N N . TYR B 1 34 ? -20.953 29.312 6.805 1 98.81 34 TYR B N 1
ATOM 3437 C CA . TYR B 1 34 ? -21.125 29.422 8.25 1 98.81 34 TYR B CA 1
ATOM 3438 C C . TYR B 1 34 ? -20.359 30.609 8.797 1 98.81 34 TYR B C 1
ATOM 3440 O O . TYR B 1 34 ? -20.875 31.375 9.625 1 98.81 34 TYR B O 1
ATOM 3448 N N . LEU B 1 35 ? -19.109 30.766 8.406 1 98.81 35 LEU B N 1
ATOM 3449 C CA . LEU B 1 35 ? -18.281 31.859 8.898 1 98.81 35 LEU B CA 1
ATOM 3450 C C . LEU B 1 35 ? -18.844 33.219 8.477 1 98.81 35 LEU B C 1
ATOM 3452 O O . LEU B 1 35 ? -18.844 34.156 9.266 1 98.81 35 LEU B O 1
ATOM 3456 N N . ILE B 1 36 ? -19.328 33.312 7.281 1 98.62 36 ILE B N 1
ATOM 3457 C CA . ILE B 1 36 ? -19.938 34.531 6.789 1 98.62 36 ILE B CA 1
ATOM 3458 C C . ILE B 1 36 ? -21.188 34.844 7.594 1 98.62 36 ILE B C 1
ATOM 3460 O O . ILE B 1 36 ? -21.438 36 7.957 1 98.62 36 ILE B O 1
ATOM 3464 N N . GLU B 1 37 ? -21.953 33.812 7.785 1 98.75 37 GLU B N 1
ATOM 3465 C CA . GLU B 1 37 ? -23.141 33.969 8.609 1 98.75 37 GLU B CA 1
ATOM 3466 C C . GLU B 1 37 ? -22.797 34.531 9.984 1 98.75 37 GLU B C 1
ATOM 3468 O O . GLU B 1 37 ? -23.469 35.438 10.484 1 98.75 37 GLU B O 1
ATOM 3473 N N . GLN B 1 38 ? -21.781 33.969 10.594 1 98.69 38 GLN B N 1
ATOM 3474 C CA . GLN B 1 38 ? -21.328 34.5 11.891 1 98.69 38 GLN B CA 1
ATOM 3475 C C . GLN B 1 38 ? -20.891 35.938 11.789 1 98.69 38 GLN B C 1
ATOM 3477 O O . GLN B 1 38 ? -21.234 36.75 12.648 1 98.69 38 GLN B O 1
ATOM 3482 N N . ALA B 1 39 ? -20.094 36.312 10.789 1 98.56 39 ALA B N 1
ATOM 3483 C CA . ALA B 1 39 ? -19.625 37.688 10.586 1 98.56 39 ALA B CA 1
ATOM 3484 C C . ALA B 1 39 ? -20.797 38.625 10.438 1 98.56 39 ALA B C 1
ATOM 3486 O O . ALA B 1 39 ? -20.812 39.719 11.031 1 98.56 39 ALA B O 1
ATOM 3487 N N . ASP B 1 40 ? -21.766 38.25 9.633 1 98.56 40 ASP B N 1
ATOM 3488 C CA . ASP B 1 40 ? -22.953 39.031 9.406 1 98.56 40 ASP B CA 1
ATOM 3489 C C . ASP B 1 40 ? -23.719 39.281 10.703 1 98.56 40 ASP B C 1
ATOM 3491 O O . ASP B 1 40 ? -24.172 40.375 10.984 1 98.56 40 ASP B O 1
ATOM 3495 N N . GLU B 1 41 ? -23.859 38.188 11.383 1 98.44 41 GLU B N 1
ATOM 3496 C CA . GLU B 1 41 ? -24.578 38.281 12.656 1 98.44 41 GLU B CA 1
ATOM 3497 C C . GLU B 1 41 ? -23.891 39.281 13.594 1 98.44 41 GLU B C 1
ATOM 3499 O O . GLU B 1 41 ? -24.547 40.031 14.32 1 98.44 41 GLU B O 1
ATOM 3504 N N . ILE B 1 42 ? -22.578 39.312 13.586 1 98.31 42 ILE B N 1
ATOM 3505 C CA . ILE B 1 42 ? -21.797 40.156 14.461 1 98.31 42 ILE B CA 1
ATOM 3506 C C . ILE B 1 42 ? -21.812 41.594 13.914 1 98.31 42 ILE B C 1
ATOM 3508 O O . ILE B 1 42 ? -21.656 42.562 14.664 1 98.31 42 ILE B O 1
ATOM 3512 N N . GLY B 1 43 ? -21.984 41.781 12.617 1 98.25 43 GLY B N 1
ATOM 3513 C CA . GLY B 1 43 ? -21.891 43.062 11.953 1 98.25 43 GLY B CA 1
ATOM 3514 C C . GLY B 1 43 ? -20.469 43.406 11.516 1 98.25 43 GLY B C 1
ATOM 3515 O O . GLY B 1 43 ? -20.062 44.562 11.578 1 98.25 43 GLY B O 1
ATOM 3516 N N . LEU B 1 44 ? -19.766 42.438 11.18 1 98.38 44 LEU B N 1
ATOM 3517 C CA . LEU B 1 44 ? -18.391 42.656 10.719 1 98.38 44 LEU B CA 1
ATOM 3518 C C . LEU B 1 44 ? -18.312 42.594 9.195 1 98.38 44 LEU B C 1
ATOM 3520 O O . LEU B 1 44 ? -19.016 41.812 8.562 1 98.38 44 LEU B O 1
ATOM 3524 N N . GLU B 1 45 ? -17.406 43.469 8.688 1 97.81 45 GLU B N 1
ATOM 3525 C CA . GLU B 1 45 ? -17.109 43.375 7.258 1 97.81 45 GLU B CA 1
ATOM 3526 C C . GLU B 1 45 ? -16.406 42.062 6.918 1 97.81 45 GLU B C 1
ATOM 3528 O O . GLU B 1 45 ? -15.664 41.531 7.742 1 97.81 45 GLU B O 1
ATOM 3533 N N . HIS B 1 46 ? -16.734 41.594 5.754 1 98.06 46 HIS B N 1
ATOM 3534 C CA . HIS B 1 46 ? -16.047 40.375 5.32 1 98.06 46 HIS B CA 1
ATOM 3535 C C . HIS B 1 46 ? -15.828 40.375 3.811 1 98.06 46 HIS B C 1
ATOM 3537 O O . HIS B 1 46 ? -16.484 41.125 3.084 1 98.06 46 HIS B O 1
ATOM 3543 N N . GLN B 1 47 ? -14.883 39.562 3.42 1 98.06 47 GLN B N 1
ATOM 3544 C CA . GLN B 1 47 ? -14.539 39.344 2.021 1 98.06 47 GLN B CA 1
ATOM 3545 C C . GLN B 1 47 ? -14.094 37.906 1.789 1 98.06 47 GLN B C 1
ATOM 3547 O O . GLN B 1 47 ? -13.555 37.25 2.693 1 98.06 47 GLN B O 1
ATOM 3552 N N . VAL B 1 48 ? -14.477 37.406 0.627 1 98.38 48 VAL B N 1
ATOM 3553 C CA . VAL B 1 48 ? -14.031 36.062 0.225 1 98.38 48 VAL B CA 1
ATOM 3554 C C . VAL B 1 48 ? -13.102 36.188 -0.977 1 98.38 48 VAL B C 1
ATOM 3556 O O . VAL B 1 48 ? -13.422 36.844 -1.964 1 98.38 48 VAL B O 1
ATOM 3559 N N . VAL B 1 49 ? -11.938 35.625 -0.835 1 98.12 49 VAL B N 1
ATOM 3560 C CA . VAL B 1 49 ? -10.984 35.531 -1.937 1 98.12 49 VAL B CA 1
ATOM 3561 C C . VAL B 1 49 ? -10.789 34.094 -2.352 1 98.12 49 VAL B C 1
ATOM 3563 O O . VAL B 1 49 ? -10.398 33.25 -1.536 1 98.12 49 VAL B O 1
ATOM 3566 N N . GLU B 1 50 ? -11.109 33.781 -3.504 1 97.56 50 GLU B N 1
ATOM 3567 C CA . GLU B 1 50 ? -10.984 32.438 -4.027 1 97.56 50 GLU B CA 1
ATOM 3568 C C . GLU B 1 50 ? -9.898 32.344 -5.094 1 97.56 50 GLU B C 1
ATOM 3570 O O . GLU B 1 50 ? -10.195 32.344 -6.293 1 97.56 50 GLU B O 1
ATOM 3575 N N . CYS B 1 51 ? -8.727 32.156 -4.656 1 97.06 51 CYS B N 1
ATOM 3576 C CA . CYS B 1 51 ? -7.594 32.062 -5.57 1 97.06 51 CYS B CA 1
ATOM 3577 C C . CYS B 1 51 ? -7.633 30.766 -6.352 1 97.06 51 CYS B C 1
ATOM 3579 O O . CYS B 1 51 ? -7.168 30.703 -7.492 1 97.06 51 CYS B O 1
ATOM 3581 N N . VAL B 1 52 ? -8.141 29.703 -5.695 1 97.75 52 VAL B N 1
ATOM 3582 C CA . VAL B 1 52 ? -8.359 28.391 -6.301 1 97.75 52 VAL B CA 1
ATOM 3583 C C . VAL B 1 52 ? -9.828 28.016 -6.176 1 97.75 52 VAL B C 1
ATOM 3585 O O . VAL B 1 52 ? -10.43 28.141 -5.105 1 97.75 52 VAL B O 1
ATOM 3588 N N . GLU B 1 53 ? -10.383 27.5 -7.285 1 97.19 53 GLU B N 1
ATOM 3589 C CA . GLU B 1 53 ? -11.805 27.172 -7.312 1 97.19 53 GLU B CA 1
ATOM 3590 C C . GLU B 1 53 ? -12.164 26.188 -6.211 1 97.19 53 GLU B C 1
ATOM 3592 O O . GLU B 1 53 ? -11.508 25.156 -6.055 1 97.19 53 GLU B O 1
ATOM 3597 N N . GLY B 1 54 ? -13.117 26.531 -5.453 1 97.31 54 GLY B N 1
ATOM 3598 C CA . GLY B 1 54 ? -13.625 25.641 -4.426 1 97.31 54 GLY B CA 1
ATOM 3599 C C . GLY B 1 54 ? -12.859 25.75 -3.119 1 97.31 54 GLY B C 1
ATOM 3600 O O . GLY B 1 54 ? -13.18 25.047 -2.15 1 97.31 54 GLY B O 1
ATOM 3601 N N . LYS B 1 55 ? -11.852 26.609 -3.1 1 98.38 55 LYS B N 1
ATOM 3602 C CA . LYS B 1 55 ? -11.031 26.781 -1.902 1 98.38 55 LYS B CA 1
ATOM 3603 C C . LYS B 1 55 ? -11.008 28.234 -1.453 1 98.38 55 LYS B C 1
ATOM 3605 O O . LYS B 1 55 ? -9.992 28.922 -1.606 1 98.38 55 LYS B O 1
ATOM 3610 N N . PRO B 1 56 ? -12.086 28.672 -0.822 1 98.31 56 PRO B N 1
ATOM 3611 C CA . PRO B 1 56 ? -12.203 30.078 -0.456 1 98.31 56 PRO B CA 1
ATOM 3612 C C . PRO B 1 56 ? -11.352 30.453 0.76 1 98.31 56 PRO B C 1
ATOM 3614 O O . PRO B 1 56 ? -11.242 29.656 1.699 1 98.31 56 PRO B O 1
ATOM 3617 N N . VAL B 1 57 ? -10.773 31.625 0.665 1 98.75 57 VAL B N 1
ATOM 3618 C CA . VAL B 1 57 ? -10.219 32.312 1.833 1 98.75 57 VAL B CA 1
ATOM 3619 C C . VAL B 1 57 ? -11.227 33.344 2.35 1 98.75 57 VAL B C 1
ATOM 3621 O O . VAL B 1 57 ? -11.648 34.219 1.607 1 98.75 57 VAL B O 1
ATOM 3624 N N . ILE B 1 58 ? -11.617 33.188 3.59 1 98.88 58 ILE B N 1
ATOM 3625 C CA . ILE B 1 58 ? -12.586 34.094 4.195 1 98.88 58 ILE B CA 1
ATOM 3626 C C . ILE B 1 58 ? -11.859 35.125 5.062 1 98.88 58 ILE B C 1
ATOM 3628 O O . ILE B 1 58 ? -11.078 34.75 5.945 1 98.88 58 ILE B O 1
ATOM 3632 N N . ILE B 1 59 ? -12.086 36.375 4.781 1 98.81 59 ILE B N 1
ATOM 3633 C CA . ILE B 1 59 ? -11.492 37.5 5.531 1 98.81 59 ILE B CA 1
ATOM 3634 C C . ILE B 1 59 ? -12.594 38.219 6.293 1 98.81 59 ILE B C 1
ATOM 3636 O O . ILE B 1 59 ? -13.555 38.719 5.695 1 98.81 59 ILE B O 1
ATOM 3640 N N . ILE B 1 60 ? -12.438 38.281 7.562 1 98.88 60 ILE B N 1
ATOM 3641 C CA . ILE B 1 60 ? -13.359 39.031 8.414 1 98.88 60 ILE B CA 1
ATOM 3642 C C . ILE B 1 60 ? -12.625 40.219 9.062 1 98.88 60 ILE B C 1
ATOM 3644 O O . ILE B 1 60 ? -11.539 40.031 9.625 1 98.88 60 ILE B O 1
ATOM 3648 N N . LYS B 1 61 ? -13.211 41.375 9.031 1 98.62 61 LYS B N 1
ATOM 3649 C CA . LYS B 1 61 ? -12.523 42.594 9.445 1 98.62 61 LYS B CA 1
ATOM 3650 C C . LYS B 1 61 ? -13.227 43.25 10.633 1 98.62 61 LYS B C 1
ATOM 3652 O O . LYS B 1 61 ? -14.445 43.438 10.617 1 98.62 61 LYS B O 1
ATOM 3657 N N . LEU B 1 62 ? -12.492 43.531 11.625 1 98.75 62 LEU B N 1
ATOM 3658 C CA . LEU B 1 62 ? -12.844 44.5 12.641 1 98.75 62 LEU B CA 1
ATOM 3659 C C . LEU B 1 62 ? -12.078 45.812 12.422 1 98.75 62 LEU B C 1
ATOM 3661 O O . LEU B 1 62 ? -10.867 45.875 12.641 1 98.75 62 LEU B O 1
ATOM 3665 N N . ALA B 1 63 ? -12.805 46.812 12.039 1 97.69 63 ALA B N 1
ATOM 3666 C CA . ALA B 1 63 ? -12.172 48.094 11.648 1 97.69 63 ALA B CA 1
ATOM 3667 C C . ALA B 1 63 ? -11.602 48.812 12.859 1 97.69 63 ALA B C 1
ATOM 3669 O O . ALA B 1 63 ? -12.234 48.844 13.914 1 97.69 63 ALA B O 1
ATOM 3670 N N . GLY B 1 64 ? -10.375 49.281 12.672 1 97.69 64 GLY B N 1
ATOM 3671 C CA . GLY B 1 64 ? -9.766 50.156 13.664 1 97.69 64 GLY B CA 1
ATOM 3672 C C . GLY B 1 64 ? -10.023 51.625 13.398 1 97.69 64 GLY B C 1
ATOM 3673 O O . GLY B 1 64 ? -10.625 51.969 12.383 1 97.69 64 GLY B O 1
ATOM 3674 N N . SER B 1 65 ? -9.539 52.406 14.328 1 97.69 65 SER B N 1
ATOM 3675 C CA . SER B 1 65 ? -9.758 53.844 14.219 1 97.69 65 SER B CA 1
ATOM 3676 C C . SER B 1 65 ? -8.695 54.5 13.344 1 97.69 65 SER B C 1
ATOM 3678 O O . SER B 1 65 ? -8.891 55.625 12.859 1 97.69 65 SER B O 1
ATOM 3680 N N . ASP B 1 66 ? -7.566 53.938 13.117 1 97.44 66 ASP B N 1
ATOM 3681 C CA . ASP B 1 66 ? -6.492 54.469 12.289 1 97.44 66 ASP B CA 1
ATOM 3682 C C . ASP B 1 66 ? -6.062 53.438 11.227 1 97.44 66 ASP B C 1
ATOM 3684 O O . ASP B 1 66 ? -5.09 52.719 11.414 1 97.44 66 ASP B O 1
ATOM 3688 N N . PRO B 1 67 ? -6.68 53.5 10.141 1 92.69 67 PRO B N 1
ATOM 3689 C CA . PRO B 1 67 ? -6.422 52.5 9.094 1 92.69 67 PRO B CA 1
ATOM 3690 C C . PRO B 1 67 ? -5.039 52.625 8.469 1 92.69 67 PRO B C 1
ATOM 3692 O O . PRO B 1 67 ? -4.617 51.781 7.695 1 92.69 67 PRO B O 1
ATOM 3695 N N . THR B 1 68 ? -4.34 53.656 8.805 1 95.56 68 THR B N 1
ATOM 3696 C CA . THR B 1 68 ? -3.008 53.844 8.242 1 95.56 68 THR B CA 1
ATOM 3697 C C . THR B 1 68 ? -1.983 53 8.992 1 95.56 68 THR B C 1
ATOM 3699 O O . THR B 1 68 ? -0.88 52.75 8.492 1 95.56 68 THR B O 1
ATOM 3702 N N . GLN B 1 69 ? -2.369 52.562 10.164 1 96.81 69 GLN B N 1
ATOM 3703 C CA . GLN B 1 69 ? -1.489 51.688 10.93 1 96.81 69 GLN B CA 1
ATOM 3704 C C . GLN B 1 69 ? -1.504 50.281 10.375 1 96.81 69 GLN B C 1
ATOM 3706 O O . GLN B 1 69 ? -2.516 49.812 9.836 1 96.81 69 GLN B O 1
ATOM 3711 N N . LYS B 1 70 ? -0.415 49.562 10.516 1 97.81 70 LYS B N 1
ATOM 3712 C CA . LYS B 1 70 ? -0.37 48.188 10.094 1 97.81 70 LYS B CA 1
ATOM 3713 C C . LYS B 1 70 ? -1.375 47.312 10.867 1 97.81 70 LYS B C 1
ATOM 3715 O O . LYS B 1 70 ? -1.574 47.531 12.062 1 97.81 70 LYS B O 1
ATOM 3720 N N . SER B 1 71 ? -1.957 46.406 10.219 1 98.56 71 SER B N 1
ATOM 3721 C CA . SER B 1 71 ? -3.049 45.625 10.797 1 98.56 71 SER B CA 1
ATOM 3722 C C . SER B 1 71 ? -2.525 44.406 11.547 1 98.56 71 SER B C 1
ATOM 3724 O O . SER B 1 71 ? -1.336 44.094 11.469 1 98.56 71 SER B O 1
ATOM 3726 N N . ILE B 1 72 ? -3.443 43.781 12.312 1 98.5 72 ILE B N 1
ATOM 3727 C CA . ILE B 1 72 ? -3.215 42.531 13 1 98.5 72 ILE B CA 1
ATOM 3728 C C . ILE B 1 72 ? -3.992 41.406 12.305 1 98.5 72 ILE B C 1
ATOM 3730 O O . ILE B 1 72 ? -5.195 41.531 12.062 1 98.5 72 ILE B O 1
ATOM 3734 N N . LEU B 1 73 ? -3.279 40.312 11.992 1 98.69 73 LEU B N 1
ATOM 3735 C CA . LEU B 1 73 ? -3.93 39.156 11.406 1 98.69 73 LEU B CA 1
ATOM 3736 C C . LEU B 1 73 ? -4.121 38.031 12.453 1 98.69 73 LEU B C 1
ATOM 3738 O O . LEU B 1 73 ? -3.238 37.812 13.281 1 98.69 73 LEU B O 1
ATOM 3742 N N . LEU B 1 74 ? -5.297 37.469 12.492 1 98.81 74 LEU B N 1
ATOM 3743 C CA . LEU B 1 74 ? -5.633 36.25 13.188 1 98.81 74 LEU B CA 1
ATOM 3744 C C . LEU B 1 74 ? -5.922 35.125 12.195 1 98.81 74 LEU B C 1
ATOM 3746 O O . LEU B 1 74 ? -7 35.062 11.594 1 98.81 74 LEU B O 1
ATOM 3750 N N . SER B 1 75 ? -5.004 34.156 12.117 1 98.62 75 SER B N 1
ATOM 3751 C CA . SER B 1 75 ? -5.078 33.188 11.023 1 98.62 75 SER B CA 1
ATOM 3752 C C . SER B 1 75 ? -5.461 31.797 11.523 1 98.62 75 SER B C 1
ATOM 3754 O O . SER B 1 75 ? -5.02 31.375 12.594 1 98.62 75 SER B O 1
ATOM 3756 N N . SER B 1 76 ? -6.32 31.125 10.781 1 98.44 76 SER B N 1
ATOM 3757 C CA . SER B 1 76 ? -6.762 29.766 11.094 1 98.44 76 SER B CA 1
ATOM 3758 C C . SER B 1 76 ? -7.051 28.984 9.82 1 98.44 76 SER B C 1
ATOM 3760 O O . SER B 1 76 ? -7.656 29.5 8.883 1 98.44 76 SER B O 1
ATOM 3762 N N . HIS B 1 77 ? -6.559 27.75 9.805 1 98.5 77 HIS B N 1
ATOM 3763 C CA . HIS B 1 77 ? -7.035 26.891 8.719 1 98.5 77 HIS B CA 1
ATOM 3764 C C . HIS B 1 77 ? -8.336 26.188 9.102 1 98.5 77 HIS B C 1
ATOM 3766 O O . HIS B 1 77 ? -8.664 26.078 10.289 1 98.5 77 HIS B O 1
ATOM 3772 N N . THR B 1 78 ? -9.062 25.734 8.062 1 98.62 78 THR B N 1
ATOM 3773 C CA . THR B 1 78 ? -10.406 25.234 8.312 1 98.62 78 THR B CA 1
ATOM 3774 C C . THR B 1 78 ? -10.492 23.734 8.039 1 98.62 78 THR B C 1
ATOM 3776 O O . THR B 1 78 ? -11.453 23.078 8.453 1 98.62 78 THR B O 1
ATOM 3779 N N . ASP B 1 79 ? -9.508 23.156 7.332 1 98.19 79 ASP B N 1
ATOM 3780 C CA . ASP B 1 79 ? -9.516 21.75 6.98 1 98.19 79 ASP B CA 1
ATOM 3781 C C . ASP B 1 79 ? -8.992 20.891 8.133 1 98.19 79 ASP B C 1
ATOM 3783 O O . ASP B 1 79 ? -8.336 21.406 9.039 1 98.19 79 ASP B O 1
ATOM 3787 N N . VAL B 1 80 ? -9.406 19.625 8.07 1 97.5 80 VAL B N 1
ATOM 3788 C CA . VAL B 1 80 ? -8.914 18.656 9.055 1 97.5 80 VAL B CA 1
ATOM 3789 C C . VAL B 1 80 ? -8.461 17.375 8.352 1 97.5 80 VAL B C 1
ATOM 3791 O O . VAL B 1 80 ? -8.734 17.188 7.16 1 97.5 80 VAL B O 1
ATOM 3794 N N . VAL B 1 81 ? -7.727 16.516 9.078 1 95.38 81 VAL B N 1
ATOM 3795 C CA . VAL B 1 81 ? -7.141 15.312 8.5 1 95.38 81 VAL B CA 1
ATOM 3796 C C . VAL B 1 81 ? -8.141 14.164 8.586 1 95.38 81 VAL B C 1
ATOM 3798 O O . VAL B 1 81 ? -9.117 14.227 9.336 1 95.38 81 VAL B O 1
ATOM 3801 N N . PRO B 1 82 ? -7.891 13.109 7.848 1 93.31 82 PRO B N 1
ATOM 3802 C CA . PRO B 1 82 ? -8.805 11.961 7.82 1 93.31 82 PRO B CA 1
ATOM 3803 C C . PRO B 1 82 ? -8.922 11.273 9.18 1 93.31 82 PRO B C 1
ATOM 3805 O O . PRO B 1 82 ? -8.086 11.484 10.055 1 93.31 82 PRO B O 1
ATOM 3808 N N . VAL B 1 83 ? -10.023 10.492 9.258 1 92.62 83 VAL B N 1
ATOM 3809 C CA . VAL B 1 83 ? -10.305 9.773 10.492 1 92.62 83 VAL B CA 1
ATOM 3810 C C . VAL B 1 83 ? -10.539 8.297 10.195 1 92.62 83 VAL B C 1
ATOM 3812 O O . VAL B 1 83 ? -10.859 7.93 9.062 1 92.62 83 VAL B O 1
ATOM 3815 N N . PHE B 1 84 ? -10.258 7.512 11.219 1 89.25 84 PHE B N 1
ATOM 3816 C CA . PHE B 1 84 ? -10.719 6.133 11.266 1 89.25 84 PHE B CA 1
ATOM 3817 C C . PHE B 1 84 ? -11.867 5.977 12.258 1 89.25 84 PHE B C 1
ATOM 3819 O O . PHE B 1 84 ? -11.641 5.797 13.453 1 89.25 84 PHE B O 1
ATOM 3826 N N . GLU B 1 85 ? -12.992 5.883 11.711 1 92.06 85 GLU B N 1
ATOM 3827 C CA . GLU B 1 85 ? -14.195 6.016 12.531 1 92.06 85 GLU B CA 1
ATOM 3828 C C . GLU B 1 85 ? -14.273 4.91 13.578 1 92.06 85 GLU B C 1
ATOM 3830 O O . GLU B 1 85 ? -14.703 5.145 14.711 1 92.06 85 GLU B O 1
ATOM 3835 N N . ASP B 1 86 ? -13.781 3.781 13.188 1 90.44 86 ASP B N 1
ATOM 3836 C CA . ASP B 1 86 ? -13.906 2.623 14.07 1 90.44 86 ASP B CA 1
ATOM 3837 C C . ASP B 1 86 ? -12.977 2.752 15.273 1 90.44 86 ASP B C 1
ATOM 3839 O O . ASP B 1 86 ? -13.117 2.018 16.25 1 90.44 86 ASP B O 1
ATOM 3843 N N . GLN B 1 87 ? -12.148 3.756 15.258 1 91.06 87 GLN B N 1
ATOM 3844 C CA . GLN B 1 87 ? -11.195 3.934 16.344 1 91.06 87 GLN B CA 1
ATOM 3845 C C . GLN B 1 87 ? -11.617 5.07 17.266 1 91.06 87 GLN B C 1
ATOM 3847 O O . GLN B 1 87 ? -10.898 5.422 18.203 1 91.06 87 GLN B O 1
ATOM 3852 N N . TRP B 1 88 ? -12.867 5.633 17.047 1 95.56 88 TRP B N 1
ATOM 3853 C CA . TRP B 1 88 ? -13.336 6.781 17.812 1 95.56 88 TRP B CA 1
ATOM 3854 C C . TRP B 1 88 ? -14.398 6.367 18.812 1 95.56 88 TRP B C 1
ATOM 3856 O O . TRP B 1 88 ? -15.266 5.543 18.516 1 95.56 88 TRP B O 1
ATOM 3866 N N . LYS B 1 89 ? -14.297 6.91 19.984 1 96 89 LYS B N 1
ATOM 3867 C CA . LYS B 1 89 ? -15.289 6.707 21.031 1 96 89 LYS B CA 1
ATOM 3868 C C . LYS B 1 89 ? -16.641 7.305 20.641 1 96 89 LYS B C 1
ATOM 3870 O O . LYS B 1 89 ? -17.688 6.738 20.953 1 96 89 LYS B O 1
ATOM 3875 N N . TYR B 1 90 ? -16.562 8.5 20.062 1 97.5 90 TYR B N 1
ATOM 3876 C CA . TYR B 1 90 ? -17.703 9.219 19.5 1 97.5 90 TYR B CA 1
ATOM 3877 C C . TYR B 1 90 ? -17.469 9.516 18.031 1 97.5 90 TYR B C 1
ATOM 3879 O O . TYR B 1 90 ? -16.328 9.641 17.578 1 97.5 90 TYR B O 1
ATOM 3887 N N . PRO B 1 91 ? -18.625 9.57 17.266 1 97.38 91 PRO B N 1
ATOM 3888 C CA . PRO B 1 91 ? -18.375 9.914 15.859 1 97.38 91 PRO B CA 1
ATOM 3889 C C . PRO B 1 91 ? -17.531 11.172 15.695 1 97.38 91 PRO B C 1
ATOM 3891 O O . PRO B 1 91 ? -17.812 12.195 16.328 1 97.38 91 PRO B O 1
ATOM 3894 N N . PRO B 1 92 ? -16.578 11.148 14.891 1 97.94 92 PRO B N 1
ATOM 3895 C CA . PRO B 1 92 ? -15.562 12.195 14.852 1 97.94 92 PRO B CA 1
ATOM 3896 C C . PRO B 1 92 ? -16.125 13.562 14.453 1 97.94 92 PRO B C 1
ATOM 3898 O O . PRO B 1 92 ? -15.484 14.586 14.68 1 97.94 92 PRO B O 1
ATOM 3901 N N . PHE B 1 93 ? -17.344 13.672 13.859 1 98.12 93 PHE B N 1
ATOM 3902 C CA . PHE B 1 93 ? -17.875 14.945 13.391 1 98.12 93 PHE B CA 1
ATOM 3903 C C . PHE B 1 93 ? -19.203 15.266 14.078 1 98.12 93 PHE B C 1
ATOM 3905 O O . PHE B 1 93 ? -19.969 16.109 13.609 1 98.12 93 PHE B O 1
ATOM 3912 N N . ALA B 1 94 ? -19.453 14.594 15.148 1 98 94 ALA B N 1
ATOM 3913 C CA . ALA B 1 94 ? -20.672 14.844 15.898 1 98 94 ALA B CA 1
ATOM 3914 C C . ALA B 1 94 ? -20.5 16.016 16.859 1 98 94 ALA B C 1
ATOM 3916 O O . ALA B 1 94 ? -21.484 16.625 17.297 1 98 94 ALA B O 1
ATOM 3917 N N . ALA B 1 95 ? -19.328 16.297 17.109 1 98.56 95 ALA B N 1
ATOM 3918 C CA . ALA B 1 95 ? -19.031 17.312 18.125 1 98.56 95 ALA B CA 1
ATOM 3919 C C . ALA B 1 95 ? -19.734 17 19.438 1 98.56 95 ALA B C 1
ATOM 3921 O O . ALA B 1 95 ? -20.422 17.859 20 1 98.56 95 ALA B O 1
ATOM 3922 N N . GLU B 1 96 ? -19.484 15.82 19.891 1 98.25 96 GLU B N 1
ATOM 3923 C CA . GLU B 1 96 ? -20.156 15.352 21.109 1 98.25 96 GLU B CA 1
ATOM 3924 C C . GLU B 1 96 ? -19.672 16.125 22.328 1 98.25 96 GLU B C 1
ATOM 3926 O O . GLU B 1 96 ? -18.469 16.25 22.562 1 98.25 96 GLU B O 1
ATOM 3931 N N . ARG B 1 97 ? -20.609 16.656 22.984 1 98.12 97 ARG B N 1
ATOM 3932 C CA . ARG B 1 97 ? -20.359 17.266 24.281 1 98.12 97 ARG B CA 1
ATOM 3933 C C . ARG B 1 97 ? -20.578 16.25 25.406 1 98.12 97 ARG B C 1
ATOM 3935 O O . ARG B 1 97 ? -21.703 16.062 25.875 1 98.12 97 ARG B O 1
ATOM 3942 N N . ALA B 1 98 ? -19.453 15.727 25.906 1 97.06 98 ALA B N 1
ATOM 3943 C CA . ALA B 1 98 ? -19.531 14.641 26.875 1 97.06 98 ALA B CA 1
ATOM 3944 C C . ALA B 1 98 ? -19 15.086 28.234 1 97.06 98 ALA B C 1
ATOM 3946 O O . ALA B 1 98 ? -17.984 15.781 28.312 1 97.06 98 ALA B O 1
ATOM 3947 N N . PHE B 1 99 ? -19.688 14.719 29.234 1 95.75 99 PHE B N 1
ATOM 3948 C CA . PHE B 1 99 ? -19.203 15 30.578 1 95.75 99 PHE B CA 1
ATOM 3949 C C . PHE B 1 99 ? -18.328 13.859 31.078 1 95.75 99 PHE B C 1
ATOM 3951 O O . PHE B 1 99 ? -18.812 12.75 31.312 1 95.75 99 PHE B O 1
ATOM 3958 N N . GLU B 1 100 ? -17.078 14.148 31.141 1 93.06 100 GLU B N 1
ATOM 3959 C CA . GLU B 1 100 ? -16.094 13.164 31.562 1 93.06 100 GLU B CA 1
ATOM 3960 C C . GLU B 1 100 ? -15.07 13.773 32.5 1 93.06 100 GLU B C 1
ATOM 3962 O O . GLU B 1 100 ? -14.602 14.891 32.281 1 93.06 100 GLU B O 1
ATOM 3967 N N . ASP B 1 101 ? -14.758 13.086 33.594 1 90.81 101 ASP B N 1
ATOM 3968 C CA . ASP B 1 101 ? -13.734 13.469 34.562 1 90.81 101 ASP B CA 1
ATOM 3969 C C . ASP B 1 101 ? -14.016 14.859 35.156 1 90.81 101 ASP B C 1
ATOM 3971 O O . ASP B 1 101 ? -13.102 15.68 35.25 1 90.81 101 ASP B O 1
ATOM 3975 N N . GLY B 1 102 ? -15.273 15.234 35.281 1 92.56 102 GLY B N 1
ATOM 3976 C CA . GLY B 1 102 ? -15.672 16.438 36 1 92.56 102 GLY B CA 1
ATOM 3977 C C . GLY B 1 102 ? -15.766 17.656 35.094 1 92.56 102 GLY B C 1
ATOM 3978 O O . GLY B 1 102 ? -15.945 18.781 35.562 1 92.56 102 GLY B O 1
ATOM 3979 N N . GLU B 1 103 ? -15.578 17.5 33.812 1 93.44 103 GLU B N 1
ATOM 3980 C CA . GLU B 1 103 ? -15.711 18.625 32.906 1 93.44 103 GLU B CA 1
ATOM 3981 C C . GLU B 1 103 ? -16.281 18.188 31.562 1 93.44 103 GLU B C 1
ATOM 3983 O O . GLU B 1 103 ? -16.266 17 31.234 1 93.44 103 GLU B O 1
ATOM 3988 N N . TYR B 1 104 ? -16.812 19.156 30.891 1 96.75 104 TYR B N 1
ATOM 3989 C CA . TYR B 1 104 ? -17.297 18.859 29.547 1 96.75 104 TYR B CA 1
ATOM 3990 C C . TYR B 1 104 ? -16.156 18.828 28.547 1 96.75 104 TYR B C 1
ATOM 3992 O O . TYR B 1 104 ? -15.266 19.688 28.594 1 96.75 104 TYR B O 1
ATOM 4000 N N . ARG B 1 105 ? -16.188 17.766 27.734 1 97.38 105 ARG B N 1
ATOM 4001 C CA . ARG B 1 105 ? -15.289 17.641 26.609 1 97.38 105 ARG B CA 1
ATOM 4002 C C . ARG B 1 105 ? -16.047 17.703 25.281 1 97.38 105 ARG B C 1
ATOM 4004 O O . ARG B 1 105 ? -17.172 17.188 25.172 1 97.38 105 ARG B O 1
ATOM 4011 N N . ILE B 1 106 ? -15.469 18.406 24.375 1 98.25 106 ILE B N 1
ATOM 4012 C CA . ILE B 1 106 ? -16.031 18.453 23.016 1 98.25 106 ILE B CA 1
ATOM 4013 C C . ILE B 1 106 ? -15.18 17.578 22.094 1 98.25 106 ILE B C 1
ATOM 4015 O O . ILE B 1 106 ? -14.102 18 21.656 1 98.25 106 ILE B O 1
ATOM 4019 N N . TYR B 1 107 ? -15.727 16.422 21.734 1 98.31 107 TYR B N 1
ATOM 4020 C CA . TYR B 1 107 ? -15.023 15.469 20.891 1 98.31 107 TYR B CA 1
ATOM 4021 C C . TYR B 1 107 ? -15.32 15.719 19.422 1 98.31 107 TYR B C 1
ATOM 4023 O O . TYR B 1 107 ? -16.484 15.695 19 1 98.31 107 TYR B O 1
ATOM 4031 N N . ALA B 1 108 ? -14.297 15.977 18.688 1 98.56 108 ALA B N 1
ATOM 4032 C CA . ALA B 1 108 ? -14.414 16.094 17.234 1 98.56 108 ALA B CA 1
ATOM 4033 C C . ALA B 1 108 ? -13.047 16.203 16.578 1 98.56 108 ALA B C 1
ATOM 4035 O O . ALA B 1 108 ? -12.102 16.734 17.188 1 98.56 108 ALA B O 1
ATOM 4036 N N . ARG B 1 109 ? -12.938 15.68 15.391 1 97.88 109 ARG B N 1
ATOM 4037 C CA . ARG B 1 109 ? -11.773 16.031 14.578 1 97.88 109 ARG B CA 1
ATOM 4038 C C . ARG B 1 109 ? -11.703 17.531 14.352 1 97.88 109 ARG B C 1
ATOM 4040 O O . ARG B 1 109 ? -12.664 18.141 13.875 1 97.88 109 ARG B O 1
ATOM 4047 N N . GLY B 1 110 ? -10.633 18.141 14.766 1 96.88 110 GLY B N 1
ATOM 4048 C CA . GLY B 1 110 ? -10.461 19.578 14.633 1 96.88 110 GLY B CA 1
ATOM 4049 C C . GLY B 1 110 ? -10.68 20.328 15.93 1 96.88 110 GLY B C 1
ATOM 4050 O O . GLY B 1 110 ? -10.398 21.531 16.016 1 96.88 110 GLY B O 1
ATOM 4051 N N . SER B 1 111 ? -11.078 19.641 16.938 1 97.69 111 SER B N 1
ATOM 4052 C CA . SER B 1 111 ? -11.375 20.312 18.203 1 97.69 111 SER B CA 1
ATOM 4053 C C . SER B 1 111 ? -10.125 20.938 18.797 1 97.69 111 SER B C 1
ATOM 4055 O O . SER B 1 111 ? -10.203 21.938 19.531 1 97.69 111 SER B O 1
ATOM 4057 N N . GLN B 1 112 ? -8.969 20.391 18.469 1 95.44 112 GLN B N 1
ATOM 4058 C CA . GLN B 1 112 ? -7.707 21.016 18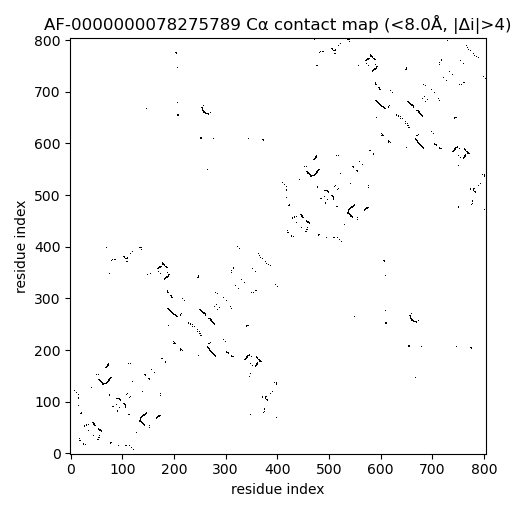.859 1 95.44 112 GLN B CA 1
ATOM 4059 C C . GLN B 1 112 ? -7.004 21.641 17.672 1 95.44 112 GLN B C 1
ATOM 4061 O O . GLN B 1 112 ? -6.586 22.797 17.719 1 95.44 112 GLN B O 1
ATOM 4066 N N . ASP B 1 113 ? -6.949 21 16.531 1 94.38 113 ASP B N 1
ATOM 4067 C CA . ASP B 1 113 ? -6.152 21.375 15.375 1 94.38 113 ASP B CA 1
ATOM 4068 C C . ASP B 1 113 ? -7.043 21.672 14.172 1 94.38 113 ASP B C 1
ATOM 4070 O O . ASP B 1 113 ? -7.41 20.781 13.414 1 94.38 113 ASP B O 1
ATOM 4074 N N . MET B 1 114 ? -7.422 22.922 13.883 1 95.69 114 MET B N 1
ATOM 4075 C CA . MET B 1 114 ? -7.223 24 14.844 1 95.69 114 MET B CA 1
ATOM 4076 C C . MET B 1 114 ? -8.508 24.797 15.039 1 95.69 114 MET B C 1
ATOM 4078 O O . MET B 1 114 ? -8.461 25.984 15.359 1 95.69 114 MET B O 1
ATOM 4082 N N . LYS B 1 115 ? -9.594 24.125 14.836 1 97.88 115 LYS B N 1
ATOM 4083 C CA . LYS B 1 115 ? -10.867 24.844 14.773 1 97.88 115 LYS B CA 1
ATOM 4084 C C . LYS B 1 115 ? -11.188 25.5 16.109 1 97.88 115 LYS B C 1
ATOM 4086 O O . LYS B 1 115 ? -11.906 26.516 16.156 1 97.88 115 LYS B O 1
ATOM 4091 N N . ALA B 1 116 ? -10.695 25.016 17.219 1 97.94 116 ALA B N 1
ATOM 4092 C CA . ALA B 1 116 ? -10.883 25.672 18.5 1 97.94 116 ALA B CA 1
ATOM 4093 C C . ALA B 1 116 ? -10.273 27.078 18.484 1 97.94 116 ALA B C 1
ATOM 4095 O O . ALA B 1 116 ? -10.914 28.047 18.922 1 97.94 116 ALA B O 1
ATOM 4096 N N . GLN B 1 117 ? -9.047 27.172 18.016 1 97.94 117 GLN B N 1
ATOM 4097 C CA . GLN B 1 117 ? -8.375 28.469 17.938 1 97.94 117 GLN B CA 1
ATOM 4098 C C . GLN B 1 117 ? -9.094 29.406 16.969 1 97.94 117 GLN B C 1
ATOM 4100 O O . GLN B 1 117 ? -9.359 30.562 17.297 1 97.94 117 GLN B O 1
ATOM 4105 N N . GLY B 1 118 ? -9.43 28.938 15.828 1 98.25 118 GLY B N 1
ATOM 4106 C CA . GLY B 1 118 ? -10.109 29.75 14.828 1 98.25 118 GLY B CA 1
ATOM 4107 C C . GLY B 1 118 ? -11.43 30.312 15.312 1 98.25 118 GLY B C 1
ATOM 4108 O O . GLY B 1 118 ? -11.727 31.484 15.109 1 98.25 118 GLY B O 1
ATOM 4109 N N . PHE B 1 119 ? -12.148 29.453 15.914 1 98.44 119 PHE B N 1
ATOM 4110 C CA . PHE B 1 119 ? -13.469 29.922 16.328 1 98.44 119 PHE B CA 1
ATOM 4111 C C . PHE B 1 119 ? -13.359 30.797 17.562 1 98.44 119 PHE B C 1
ATOM 4113 O O . PHE B 1 119 ? -14.211 31.672 17.797 1 98.44 119 PHE B O 1
ATOM 4120 N N . SER B 1 120 ? -12.344 30.578 18.406 1 98.62 120 SER B N 1
ATOM 4121 C CA . SER B 1 120 ? -12.086 31.516 19.5 1 98.62 120 SER B CA 1
ATOM 4122 C C . SER B 1 120 ? -11.812 32.906 18.984 1 98.62 120 SER B C 1
ATOM 4124 O O . SER B 1 120 ? -12.172 33.906 19.625 1 98.62 120 SER B O 1
ATOM 4126 N N . TYR B 1 121 ? -11.078 33.062 17.844 1 98.69 121 TYR B N 1
ATOM 4127 C CA . TYR B 1 121 ? -10.891 34.344 17.219 1 98.69 121 TYR B CA 1
ATOM 4128 C C . TYR B 1 121 ? -12.227 35 16.906 1 98.69 121 TYR B C 1
ATOM 4130 O O . TYR B 1 121 ? -12.43 36.188 17.203 1 98.69 121 TYR B O 1
ATOM 4138 N N . MET B 1 122 ? -13.148 34.188 16.297 1 98.69 122 MET B N 1
ATOM 4139 C CA . MET B 1 122 ? -14.477 34.688 15.945 1 98.69 122 MET B CA 1
ATOM 4140 C C . MET B 1 122 ? -15.219 35.188 17.172 1 98.69 122 MET B C 1
ATOM 4142 O O . MET B 1 122 ? -15.789 36.281 17.156 1 98.69 122 MET B O 1
ATOM 4146 N N . GLU B 1 123 ? -15.18 34.469 18.219 1 98.81 123 GLU B N 1
ATOM 4147 C CA . GLU B 1 123 ? -15.867 34.844 19.453 1 98.81 123 GLU B CA 1
ATOM 4148 C C . GLU B 1 123 ? -15.219 36.062 20.094 1 98.81 123 GLU B C 1
ATOM 4150 O O . GLU B 1 123 ? -15.906 36.875 20.703 1 98.81 123 GLU B O 1
ATOM 4155 N N . ALA B 1 124 ? -13.898 36.125 20.016 1 98.81 124 ALA B N 1
ATOM 4156 C CA . ALA B 1 124 ? -13.211 37.312 20.531 1 98.81 124 ALA B CA 1
ATOM 4157 C C . ALA B 1 124 ? -13.648 38.562 19.781 1 98.81 124 ALA B C 1
ATOM 4159 O O . ALA B 1 124 ? -13.922 39.594 20.406 1 98.81 124 ALA B O 1
ATOM 4160 N N . LEU B 1 125 ? -13.695 38.5 18.469 1 98.75 125 LEU B N 1
ATOM 4161 C CA . LEU B 1 125 ? -14.141 39.656 17.672 1 98.75 125 LEU B CA 1
ATOM 4162 C C . LEU B 1 125 ? -15.578 40.031 18 1 98.75 125 LEU B C 1
ATOM 4164 O O . LEU B 1 125 ? -15.914 41.188 18.078 1 98.75 125 LEU B O 1
ATOM 4168 N N . ARG B 1 126 ? -16.422 38.969 18.141 1 98.56 126 ARG B N 1
ATOM 4169 C CA . ARG B 1 126 ? -17.812 39.188 18.562 1 98.56 126 ARG B CA 1
ATOM 4170 C C . ARG B 1 126 ? -17.875 40 19.859 1 98.56 126 ARG B C 1
ATOM 4172 O O . ARG B 1 126 ? -18.609 40.969 19.953 1 98.56 126 ARG B O 1
ATOM 4179 N N . ALA B 1 127 ? -17.109 39.562 20.812 1 98.69 127 ALA B N 1
ATOM 4180 C CA . ALA B 1 127 ? -17.125 40.219 22.125 1 98.69 127 ALA B CA 1
ATOM 4181 C C . ALA B 1 127 ? -16.656 41.656 22.031 1 98.69 127 ALA B C 1
ATOM 4183 O O . ALA B 1 127 ? -17.234 42.531 22.656 1 98.69 127 ALA B O 1
ATOM 4184 N N . ILE B 1 128 ? -15.586 41.906 21.297 1 98.5 128 ILE B N 1
ATOM 4185 C CA . ILE B 1 128 ? -15.016 43.25 21.172 1 98.5 128 ILE B CA 1
ATOM 4186 C C . ILE B 1 128 ? -16 44.156 20.453 1 98.5 128 ILE B C 1
ATOM 4188 O O . ILE B 1 128 ? -16.266 45.281 20.906 1 98.5 128 ILE B O 1
ATOM 4192 N N . LYS B 1 129 ? -16.562 43.688 19.375 1 98.06 129 LYS B N 1
ATOM 4193 C CA . LYS B 1 129 ? -17.562 44.469 18.641 1 98.06 129 LYS B CA 1
ATOM 4194 C C . LYS B 1 129 ? -18.75 44.812 19.516 1 98.06 129 LYS B C 1
ATOM 4196 O O . LYS B 1 129 ? -19.188 45.969 19.547 1 98.06 129 LYS B O 1
ATOM 4201 N N . ASN B 1 130 ? -19.219 43.875 20.219 1 97.31 130 ASN B N 1
ATOM 4202 C CA . ASN B 1 130 ? -20.406 44.062 21.031 1 97.31 130 ASN B CA 1
ATOM 4203 C C . ASN B 1 130 ? -20.141 44.969 22.219 1 97.31 130 ASN B C 1
ATOM 4205 O O . ASN B 1 130 ? -21.047 45.625 22.719 1 97.31 130 ASN B O 1
ATOM 4209 N N . SER B 1 131 ? -18.938 45 22.656 1 97.5 131 SER B N 1
ATOM 4210 C CA . SER B 1 131 ? -18.578 45.875 23.781 1 97.5 131 SER B CA 1
ATOM 4211 C C . SER B 1 131 ? -18.547 47.344 23.359 1 97.5 131 SER B C 1
ATOM 4213 O O . SER B 1 131 ? -18.578 48.219 24.203 1 97.5 131 SER B O 1
ATOM 4215 N N . GLY B 1 132 ? -18.375 47.625 22.047 1 95.88 132 GLY B N 1
ATOM 4216 C CA . GLY B 1 132 ? -18.25 49 21.547 1 95.88 132 GLY B CA 1
ATOM 4217 C C . GLY B 1 132 ? -16.844 49.531 21.609 1 95.88 132 GLY B C 1
ATOM 4218 O O . GLY B 1 132 ? -16.594 50.688 21.266 1 95.88 132 GLY B O 1
ATOM 4219 N N . GLN B 1 133 ? -15.977 48.719 22 1 95.75 133 GLN B N 1
ATOM 4220 C CA . GLN B 1 133 ? -14.578 49.125 22.094 1 95.75 133 GLN B CA 1
ATOM 4221 C C . GLN B 1 133 ? -14.016 49.438 20.703 1 95.75 133 GLN B C 1
ATOM 4223 O O . GLN B 1 133 ? -14.281 48.688 19.75 1 95.75 133 GLN B O 1
ATOM 4228 N N . LYS B 1 134 ? -13.297 50.562 20.656 1 95.19 134 LYS B N 1
ATOM 4229 C CA . LYS B 1 134 ? -12.633 50.906 19.406 1 95.19 134 LYS B CA 1
ATOM 4230 C C . LYS B 1 134 ? -11.141 50.594 19.469 1 95.19 134 LYS B C 1
ATOM 4232 O O . LYS B 1 134 ? -10.43 51.094 20.344 1 95.19 134 LYS B O 1
ATOM 4237 N N . LEU B 1 135 ? -10.734 49.875 18.594 1 98.12 135 LEU B N 1
ATOM 4238 C CA . LEU B 1 135 ? -9.32 49.562 18.469 1 98.12 135 LEU B CA 1
ATOM 4239 C C . LEU B 1 135 ? -8.617 50.531 17.531 1 98.12 135 LEU B C 1
ATOM 4241 O O . LEU B 1 135 ? -9.266 51.156 16.703 1 98.12 135 LEU B O 1
ATOM 4245 N N . THR B 1 136 ? -7.32 50.625 17.703 1 98.25 136 THR B N 1
ATOM 4246 C CA . THR B 1 136 ? -6.562 51.531 16.844 1 98.25 136 THR B CA 1
ATOM 4247 C C . THR B 1 136 ? -6.348 50.938 15.461 1 98.25 136 THR B C 1
ATOM 4249 O O . THR B 1 136 ? -6.688 51.531 14.445 1 98.25 136 THR B O 1
ATOM 4252 N N . ARG B 1 137 ? -5.895 49.719 15.445 1 98.44 137 ARG B N 1
ATOM 4253 C CA . ARG B 1 137 ? -5.52 49.062 14.203 1 98.44 137 ARG B CA 1
ATOM 4254 C C . ARG B 1 137 ? -6.664 48.219 13.68 1 98.44 137 ARG B C 1
ATOM 4256 O O . ARG B 1 137 ? -7.457 47.688 14.461 1 98.44 137 ARG B O 1
ATOM 4263 N N . ASN B 1 138 ? -6.668 48.031 12.359 1 98.44 138 ASN B N 1
ATOM 4264 C CA . ASN B 1 138 ? -7.531 47 11.797 1 98.44 138 ASN B CA 1
ATOM 4265 C C . ASN B 1 138 ? -7.117 45.594 12.266 1 98.44 138 ASN B C 1
ATOM 4267 O O . ASN B 1 138 ? -5.926 45.312 12.383 1 98.44 138 ASN B O 1
ATOM 4271 N N . VAL B 1 139 ? -8.109 44.812 12.555 1 98.81 139 VAL B N 1
ATOM 4272 C CA . VAL B 1 139 ? -7.887 43.406 12.836 1 98.81 139 VAL B CA 1
ATOM 4273 C C . VAL B 1 139 ? -8.594 42.562 11.789 1 98.81 139 VAL B C 1
ATOM 4275 O O . VAL B 1 139 ? -9.773 42.75 11.5 1 98.81 139 VAL B O 1
ATOM 4278 N N . PHE B 1 140 ? -7.859 41.625 11.172 1 98.81 140 PHE B N 1
ATOM 4279 C CA . PHE B 1 140 ? -8.43 40.719 10.195 1 98.81 140 PHE B CA 1
ATOM 4280 C C . PHE B 1 140 ? -8.336 39.281 10.68 1 98.81 140 PHE B C 1
ATOM 4282 O O . PHE B 1 140 ? -7.25 38.812 11.039 1 98.81 140 PHE B O 1
ATOM 4289 N N . ALA B 1 141 ? -9.445 38.594 10.773 1 98.81 141 ALA B N 1
ATOM 4290 C CA . ALA B 1 141 ? -9.422 37.125 10.883 1 98.81 141 ALA B CA 1
ATOM 4291 C C . ALA B 1 141 ? -9.422 36.469 9.5 1 98.81 141 ALA B C 1
ATOM 4293 O O . ALA B 1 141 ? -10.266 36.812 8.656 1 98.81 141 ALA B O 1
ATOM 4294 N N . ILE B 1 142 ? -8.43 35.656 9.297 1 98.81 142 ILE B N 1
ATOM 4295 C CA . ILE B 1 142 ? -8.266 34.969 8.016 1 98.81 142 ILE B CA 1
ATOM 4296 C C . ILE B 1 142 ? -8.492 33.469 8.188 1 98.81 142 ILE B C 1
ATOM 4298 O O . ILE B 1 142 ? -7.766 32.812 8.93 1 98.81 142 ILE B O 1
ATOM 4302 N N . TYR B 1 143 ? -9.523 32.938 7.598 1 98.81 143 TYR B N 1
ATOM 4303 C CA . TYR B 1 143 ? -9.82 31.5 7.566 1 98.81 143 TYR B CA 1
ATOM 4304 C C . TYR B 1 143 ? -9.492 30.906 6.203 1 98.81 143 TYR B C 1
ATOM 4306 O O . TYR B 1 143 ? -10.117 31.266 5.199 1 98.81 143 TYR B O 1
ATOM 4314 N N . ALA B 1 144 ? -8.531 29.984 6.188 1 98.75 144 ALA B N 1
ATOM 4315 C CA . ALA B 1 144 ? -7.992 29.531 4.906 1 98.75 144 ALA B CA 1
ATOM 4316 C C . ALA B 1 144 ? -8.125 28.016 4.77 1 98.75 144 ALA B C 1
ATOM 4318 O O . ALA B 1 144 ? -8.172 27.297 5.77 1 98.75 144 ALA B O 1
ATOM 4319 N N . PRO B 1 145 ? -8.25 27.5 3.545 1 98.06 145 PRO B N 1
ATOM 4320 C CA . PRO B 1 145 ? -8.258 26.062 3.26 1 98.06 145 PRO B CA 1
ATOM 4321 C C . PRO B 1 145 ? -6.855 25.469 3.141 1 98.06 145 PRO B C 1
ATOM 4323 O O . PRO B 1 145 ? -5.867 26.219 3.127 1 98.06 145 PRO B O 1
ATOM 4326 N N . ASP B 1 146 ? -6.711 24.188 3.211 1 95.81 146 ASP B N 1
ATOM 4327 C CA . ASP B 1 146 ? -5.656 23.422 2.555 1 95.81 146 ASP B CA 1
ATOM 4328 C C . ASP B 1 146 ? -4.441 23.266 3.467 1 95.81 146 ASP B C 1
ATOM 4330 O O . ASP B 1 146 ? -3.475 22.578 3.111 1 95.81 146 ASP B O 1
ATOM 4334 N N . GLU B 1 147 ? -4.434 23.797 4.648 1 95.38 147 GLU B N 1
ATOM 4335 C CA . GLU B 1 147 ? -3.25 23.734 5.5 1 95.38 147 GLU B CA 1
ATOM 4336 C C . GLU B 1 147 ? -2.791 22.297 5.723 1 95.38 147 GLU B C 1
ATOM 4338 O O . GLU B 1 147 ? -1.594 22.016 5.664 1 95.38 147 GLU B O 1
ATOM 4343 N N . GLU B 1 148 ? -3.641 21.344 5.914 1 93.88 148 GLU B N 1
ATOM 4344 C CA . GLU B 1 148 ? -3.328 19.953 6.285 1 93.88 148 GLU B CA 1
ATOM 4345 C C . GLU B 1 148 ? -2.68 19.203 5.125 1 93.88 148 GLU B C 1
ATOM 4347 O O . GLU B 1 148 ? -2.189 18.094 5.297 1 93.88 148 GLU B O 1
ATOM 4352 N N . ILE B 1 149 ? -2.734 19.859 3.988 1 91 149 ILE B N 1
ATOM 4353 C CA . ILE B 1 149 ? -2.061 19.25 2.846 1 91 149 ILE B CA 1
ATOM 4354 C C . ILE B 1 149 ? -1.021 20.219 2.285 1 91 149 ILE B C 1
ATOM 4356 O O . ILE B 1 149 ? -0.69 20.172 1.098 1 91 149 ILE B O 1
ATOM 4360 N N . GLY B 1 150 ? -0.656 21.188 3.072 1 90.88 150 GLY B N 1
ATOM 4361 C CA . GLY B 1 150 ? 0.477 22.031 2.711 1 90.88 150 GLY B CA 1
ATOM 4362 C C . GLY B 1 150 ? 0.123 23.5 2.602 1 90.88 150 GLY B C 1
ATOM 4363 O O . GLY B 1 150 ? 0.995 24.359 2.719 1 90.88 150 GLY B O 1
ATOM 4364 N N . GLY B 1 151 ? -1.097 23.906 2.25 1 94.88 151 GLY B N 1
ATOM 4365 C CA . GLY B 1 151 ? -1.558 25.281 2.273 1 94.88 151 GLY B CA 1
ATOM 4366 C C . GLY B 1 151 ? -1.291 26.016 0.978 1 94.88 151 GLY B C 1
ATOM 4367 O O . GLY B 1 151 ? -1.55 27.219 0.878 1 94.88 151 GLY B O 1
ATOM 4368 N N . ALA B 1 152 ? -0.783 25.297 -0.055 1 94.06 152 ALA B N 1
ATOM 4369 C CA . ALA B 1 152 ? -0.401 25.938 -1.309 1 94.06 152 ALA B CA 1
ATOM 4370 C C . ALA B 1 152 ? -1.601 26.609 -1.968 1 94.06 152 ALA B C 1
ATOM 4372 O O . ALA B 1 152 ? -1.481 27.703 -2.508 1 94.06 152 ALA B O 1
ATOM 4373 N N . ASP B 1 153 ? -2.758 25.922 -1.875 1 96.44 153 ASP B N 1
ATOM 4374 C CA . ASP B 1 153 ? -3.963 26.438 -2.516 1 96.44 153 ASP B CA 1
ATOM 4375 C C . ASP B 1 153 ? -4.766 27.312 -1.556 1 96.44 153 ASP B C 1
ATOM 4377 O O . ASP B 1 153 ? -5.859 27.766 -1.889 1 96.44 153 ASP B O 1
ATOM 4381 N N . GLY B 1 154 ? -4.234 27.547 -0.368 1 97.69 154 GLY B N 1
ATOM 4382 C CA . GLY B 1 154 ? -4.832 28.438 0.612 1 97.69 154 GLY B CA 1
ATOM 4383 C C . GLY B 1 154 ? -4.035 29.719 0.823 1 97.69 154 GLY B C 1
ATOM 4384 O O . GLY B 1 154 ? -3.939 30.547 -0.079 1 97.69 154 GLY B O 1
ATOM 4385 N N . VAL B 1 155 ? -3.322 29.781 1.967 1 98 155 VAL B N 1
ATOM 4386 C CA . VAL B 1 155 ? -2.564 30.984 2.295 1 98 155 VAL B CA 1
ATOM 4387 C C . VAL B 1 155 ? -1.372 31.125 1.35 1 98 155 VAL B C 1
ATOM 4389 O O . VAL B 1 155 ? -0.908 32.219 1.08 1 98 155 VAL B O 1
ATOM 4392 N N . GLY B 1 156 ? -0.869 30.016 0.81 1 96.25 156 GLY B N 1
ATOM 4393 C CA . GLY B 1 156 ? 0.24 30.078 -0.13 1 96.25 156 GLY B CA 1
ATOM 4394 C C . GLY B 1 156 ? -0.02 31 -1.305 1 96.25 156 GLY B C 1
ATOM 4395 O O . GLY B 1 156 ? 0.761 31.922 -1.565 1 96.25 156 GLY B O 1
ATOM 4396 N N . VAL B 1 157 ? -1.11 30.75 -1.999 1 97.62 157 VAL B N 1
ATOM 4397 C CA . VAL B 1 157 ? -1.451 31.562 -3.156 1 97.62 157 VAL B CA 1
ATOM 4398 C C . VAL B 1 157 ? -2.061 32.875 -2.693 1 97.62 157 VAL B C 1
ATOM 4400 O O . VAL B 1 157 ? -1.848 33.938 -3.316 1 97.62 157 VAL B O 1
ATOM 4403 N N . PHE B 1 158 ? -2.764 32.938 -1.627 1 98.44 158 PHE B N 1
ATOM 4404 C CA . PHE B 1 158 ? -3.426 34.125 -1.116 1 98.44 158 PHE B CA 1
ATOM 4405 C C . PHE B 1 158 ? -2.404 35.188 -0.75 1 98.44 158 PHE B C 1
ATOM 4407 O O . PHE B 1 158 ? -2.607 36.375 -1.03 1 98.44 158 PHE B O 1
ATOM 4414 N N . SER B 1 159 ? -1.279 34.812 -0.11 1 97.88 159 SER B N 1
ATOM 4415 C CA . SER B 1 159 ? -0.273 35.75 0.363 1 97.88 159 SER B CA 1
ATOM 4416 C C . SER B 1 159 ? 0.39 36.469 -0.8 1 97.88 159 SER B C 1
ATOM 4418 O O . SER B 1 159 ? 1.058 37.5 -0.602 1 97.88 159 SER B O 1
ATOM 4420 N N . GLU B 1 160 ? 0.157 36.031 -2.025 1 97.31 160 GLU B N 1
ATOM 4421 C CA . GLU B 1 160 ? 0.772 36.625 -3.207 1 97.31 160 GLU B CA 1
ATOM 4422 C C . GLU B 1 160 ? -0.188 37.594 -3.902 1 97.31 160 GLU B C 1
ATOM 4424 O O . GLU B 1 160 ? 0.164 38.219 -4.91 1 97.31 160 GLU B O 1
ATOM 4429 N N . THR B 1 161 ? -1.312 37.781 -3.408 1 98.12 161 THR B N 1
ATOM 4430 C CA . THR B 1 161 ? -2.346 38.562 -4.078 1 98.12 161 THR B CA 1
ATOM 4431 C C . THR B 1 161 ? -2.289 40 -3.641 1 98.12 161 THR B C 1
ATOM 4433 O O . THR B 1 161 ? -1.659 40.344 -2.633 1 98.12 161 THR B O 1
ATOM 4436 N N . LYS B 1 162 ? -2.986 40.844 -4.453 1 97.44 162 LYS B N 1
ATOM 4437 C CA . LYS B 1 162 ? -3.17 42.25 -4.09 1 97.44 162 LYS B CA 1
ATOM 4438 C C . LYS B 1 162 ? -4.094 42.375 -2.885 1 97.44 162 LYS B C 1
ATOM 4440 O O . LYS B 1 162 ? -3.943 43.312 -2.082 1 97.44 162 LYS B O 1
ATOM 4445 N N . GLU B 1 163 ? -4.953 41.438 -2.789 1 97.88 163 GLU B N 1
ATOM 4446 C CA . GLU B 1 163 ? -5.863 41.469 -1.65 1 97.88 163 GLU B CA 1
ATOM 4447 C C . GLU B 1 163 ? -5.109 41.281 -0.335 1 97.88 163 GLU B C 1
ATOM 4449 O O . GLU B 1 163 ? -5.414 41.969 0.65 1 97.88 163 GLU B O 1
ATOM 4454 N N . PHE B 1 164 ? -4.156 40.406 -0.331 1 98.56 164 PHE B N 1
ATOM 4455 C CA . PHE B 1 164 ? -3.342 40.25 0.866 1 98.56 164 PHE B CA 1
ATOM 4456 C C . PHE B 1 164 ? -2.533 41.5 1.164 1 98.56 164 PHE B C 1
ATOM 4458 O O . PHE B 1 164 ? -2.465 41.938 2.312 1 98.56 164 PHE B O 1
ATOM 4465 N N . GLU B 1 165 ? -1.936 42.031 0.123 1 97.94 165 GLU B N 1
ATOM 4466 C CA . GLU B 1 165 ? -1.156 43.281 0.281 1 97.94 165 GLU B CA 1
ATOM 4467 C C . GLU B 1 165 ? -2.002 44.406 0.876 1 97.94 165 GLU B C 1
ATOM 4469 O O . GLU B 1 165 ? -1.519 45.188 1.697 1 97.94 165 GLU B O 1
ATOM 4474 N N . ALA B 1 166 ? -3.189 44.375 0.46 1 97.44 166 ALA B N 1
ATOM 4475 C CA . ALA B 1 166 ? -4.102 45.438 0.864 1 97.44 166 ALA B CA 1
ATOM 4476 C C . ALA B 1 166 ? -4.449 45.344 2.346 1 97.44 166 ALA B C 1
ATOM 4478 O O . ALA B 1 166 ? -4.941 46.312 2.945 1 97.44 166 ALA B O 1
ATOM 4479 N N . LEU B 1 167 ? -4.215 44.219 2.949 1 98.31 167 LEU B N 1
ATOM 4480 C CA . LEU B 1 167 ? -4.48 44.062 4.375 1 98.31 167 LEU B CA 1
ATOM 4481 C C . LEU B 1 167 ? -3.502 44.906 5.199 1 98.31 167 LEU B C 1
ATOM 4483 O O . LEU B 1 167 ? -3.754 45.188 6.375 1 98.31 167 LEU B O 1
ATOM 4487 N N . ASN B 1 168 ? -2.303 45.219 4.633 1 98.25 168 ASN B N 1
ATOM 4488 C CA . ASN B 1 168 ? -1.29 46.031 5.32 1 98.25 168 ASN B CA 1
ATOM 4489 C C . ASN B 1 168 ? -0.923 45.406 6.672 1 98.25 168 ASN B C 1
ATOM 4491 O O . ASN B 1 168 ? -0.967 46.094 7.695 1 98.25 168 ASN B O 1
ATOM 4495 N N . ALA B 1 169 ? -0.576 44.188 6.59 1 98 169 ALA B N 1
ATOM 4496 C CA . ALA B 1 169 ? -0.365 43.406 7.809 1 98 169 ALA B CA 1
ATOM 4497 C C . ALA B 1 169 ? 0.949 43.781 8.484 1 98 169 ALA B C 1
ATOM 4499 O O . ALA B 1 169 ? 1.971 43.969 7.812 1 98 169 ALA B O 1
ATOM 4500 N N . GLY B 1 170 ? 0.893 43.906 9.805 1 96.62 170 GLY B N 1
ATOM 4501 C CA . GLY B 1 170 ? 2.09 44.188 10.586 1 96.62 170 GLY B CA 1
ATOM 4502 C C . GLY B 1 170 ? 2.477 43.031 11.492 1 96.62 170 GLY B C 1
ATOM 4503 O O . GLY B 1 170 ? 3.629 42.938 11.922 1 96.62 170 GLY B O 1
ATOM 4504 N N . PHE B 1 171 ? 1.525 42.188 11.789 1 97.12 171 PHE B N 1
ATOM 4505 C CA . PHE B 1 171 ? 1.727 41.031 12.688 1 97.12 171 PHE B CA 1
ATOM 4506 C C . PHE B 1 171 ? 0.664 39.969 12.461 1 97.12 171 PHE B C 1
ATOM 4508 O O . PHE B 1 171 ? -0.503 40.281 12.227 1 97.12 171 PHE B O 1
ATOM 4515 N N . ASP B 1 172 ? 1.104 38.719 12.539 1 97.88 172 ASP B N 1
ATOM 4516 C CA . ASP B 1 172 ? 0.174 37.594 12.367 1 97.88 172 ASP B CA 1
ATOM 4517 C C . ASP B 1 172 ? 0.225 36.656 13.57 1 97.88 172 ASP B C 1
ATOM 4519 O O . ASP B 1 172 ? 1.302 36.219 13.969 1 97.88 172 ASP B O 1
ATOM 4523 N N . LEU B 1 173 ? -0.904 36.438 14.172 1 97.75 173 LEU B N 1
ATOM 4524 C CA . LEU B 1 173 ? -1.1 35.375 15.141 1 97.75 173 LEU B CA 1
ATOM 4525 C C . LEU B 1 173 ? -1.731 34.156 14.492 1 97.75 173 LEU B C 1
ATOM 4527 O O . LEU B 1 173 ? -2.881 34.219 14.047 1 97.75 173 LEU B O 1
ATOM 4531 N N . ASP B 1 174 ? -0.977 33.031 14.469 1 97.56 174 ASP B N 1
ATOM 4532 C CA . ASP B 1 174 ? -1.382 31.844 13.742 1 97.56 174 ASP B CA 1
ATOM 4533 C C . ASP B 1 174 ? -1.444 30.625 14.664 1 97.56 174 ASP B C 1
ATOM 4535 O O . ASP B 1 174 ? -1.47 30.781 15.891 1 97.56 174 ASP B O 1
ATOM 4539 N N . GLU B 1 175 ? -1.625 29.469 14.031 1 95.38 175 GLU B N 1
ATOM 4540 C CA . GLU B 1 175 ? -1.854 28.219 14.734 1 95.38 175 GLU B CA 1
ATOM 4541 C C . GLU B 1 175 ? -0.764 27.953 15.766 1 95.38 175 GLU B C 1
ATOM 4543 O O . GLU B 1 175 ? 0.426 28.031 15.453 1 95.38 175 GLU B O 1
ATOM 4548 N N . GLY B 1 176 ? -1.238 27.766 16.984 1 94.62 176 GLY B N 1
ATOM 4549 C CA . GLY B 1 176 ? -0.349 27.297 18.047 1 94.62 176 GLY B CA 1
ATOM 4550 C C . GLY B 1 176 ? -0.59 25.844 18.438 1 94.62 176 GLY B C 1
ATOM 4551 O O . GLY B 1 176 ? -1.383 25.156 17.797 1 94.62 176 GLY B O 1
ATOM 4552 N N . ILE B 1 177 ? 0.185 25.406 19.391 1 91.19 177 ILE B N 1
ATOM 4553 C CA . ILE B 1 177 ? 0.046 24.062 19.953 1 91.19 177 ILE B CA 1
ATOM 4554 C C . ILE B 1 177 ? -0.306 24.156 21.438 1 91.19 177 ILE B C 1
ATOM 4556 O O . ILE B 1 177 ? 0.23 25.016 22.156 1 91.19 177 ILE B O 1
ATOM 4560 N N . GLY B 1 178 ? -1.245 23.312 21.812 1 90.56 178 GLY B N 1
ATOM 4561 C CA . GLY B 1 178 ? -1.553 23.25 23.234 1 90.56 178 GLY B CA 1
ATOM 4562 C C . GLY B 1 178 ? -0.404 22.703 24.062 1 90.56 178 GLY B C 1
ATOM 4563 O O . GLY B 1 178 ? 0.662 22.391 23.531 1 90.56 178 GLY B O 1
ATOM 4564 N N . SER B 1 179 ? -0.691 22.672 25.359 1 90.81 179 SER B N 1
ATOM 4565 C CA . SER B 1 179 ? 0.329 22.188 26.281 1 90.81 179 SER B CA 1
ATOM 4566 C C . SER B 1 179 ? -0.287 21.328 27.391 1 90.81 179 SER B C 1
ATOM 4568 O O . SER B 1 179 ? -1.447 21.531 27.75 1 90.81 179 SER B O 1
ATOM 4570 N N . HIS B 1 180 ? 0.533 20.453 27.891 1 89.19 180 HIS B N 1
ATOM 4571 C CA . HIS B 1 180 ? 0.141 19.656 29.062 1 89.19 180 HIS B CA 1
ATOM 4572 C C . HIS B 1 180 ? 0.182 20.484 30.328 1 89.19 180 HIS B C 1
ATOM 4574 O O . HIS B 1 180 ? -0.406 20.109 31.344 1 89.19 180 HIS B O 1
ATOM 4580 N N . GLU B 1 181 ? 0.914 21.609 30.266 1 89.44 181 GLU B N 1
ATOM 4581 C CA . GLU B 1 181 ? 1.084 22.516 31.391 1 89.44 181 GLU B CA 1
ATOM 4582 C C . GLU B 1 181 ? 0.584 23.922 31.031 1 89.44 181 GLU B C 1
ATOM 4584 O O . GLU B 1 181 ? -0.009 24.125 29.984 1 89.44 181 GLU B O 1
ATOM 4589 N N . ASN B 1 182 ? 0.677 24.75 32 1 90.25 182 ASN B N 1
ATOM 4590 C CA . ASN B 1 182 ? 0.266 26.141 31.766 1 90.25 182 ASN B CA 1
ATOM 4591 C C . ASN B 1 182 ? 1.359 26.922 31.062 1 90.25 182 ASN B C 1
ATOM 4593 O O . ASN B 1 182 ? 1.79 27.969 31.562 1 90.25 182 ASN B O 1
ATOM 4597 N N . ILE B 1 183 ? 1.728 26.391 29.891 1 91.94 183 ILE B N 1
ATOM 4598 C CA . ILE B 1 183 ? 2.746 26.969 29.031 1 91.94 183 ILE B CA 1
ATOM 4599 C C . ILE B 1 183 ? 2.105 27.453 27.719 1 91.94 183 ILE B C 1
ATOM 4601 O O . ILE B 1 183 ? 1.15 26.859 27.234 1 91.94 183 ILE B O 1
ATOM 4605 N N . LEU B 1 184 ? 2.566 28.609 27.328 1 94.5 184 LEU B N 1
ATOM 4606 C CA . LEU B 1 184 ? 2.223 29.125 26 1 94.5 184 LEU B CA 1
ATOM 4607 C C . LEU B 1 184 ? 3.422 29.062 25.062 1 94.5 184 LEU B C 1
ATOM 4609 O O . LEU B 1 184 ? 4.387 29.812 25.234 1 94.5 184 LEU B O 1
ATOM 4613 N N . TRP B 1 185 ? 3.32 28.188 24.141 1 93.88 185 TRP B N 1
ATOM 4614 C CA . TRP B 1 185 ? 4.352 28.125 23.109 1 93.88 185 TRP B CA 1
ATOM 4615 C C . TRP B 1 185 ? 4.258 29.312 22.156 1 93.88 185 TRP B C 1
ATOM 4617 O O . TRP B 1 185 ? 3.188 29.609 21.625 1 93.88 185 TRP B O 1
ATOM 4627 N N . ALA B 1 186 ? 5.344 30.047 22.062 1 95.56 186 ALA B N 1
ATOM 4628 C CA . ALA B 1 186 ? 5.457 31.078 21.031 1 95.56 186 ALA B CA 1
ATOM 4629 C C . ALA B 1 186 ? 6.242 30.578 19.828 1 95.56 186 ALA B C 1
ATOM 4631 O O . ALA B 1 186 ? 7.473 30.641 19.797 1 95.56 186 ALA B O 1
ATOM 4632 N N . LEU B 1 187 ? 5.512 30.156 18.844 1 96.5 187 LEU B N 1
ATOM 4633 C CA . LEU B 1 187 ? 6.121 29.484 17.703 1 96.5 187 LEU B CA 1
ATOM 4634 C C . LEU B 1 187 ? 6.488 30.5 16.609 1 96.5 187 LEU B C 1
ATOM 4636 O O . LEU B 1 187 ? 5.637 30.891 15.805 1 96.5 187 LEU B O 1
ATOM 4640 N N . GLY B 1 188 ? 7.789 30.828 16.547 1 96.06 188 GLY B N 1
ATOM 4641 C CA . GLY B 1 188 ? 8.242 31.859 15.633 1 96.06 188 GLY B CA 1
ATOM 4642 C C . GLY B 1 188 ? 8.789 31.297 14.336 1 96.06 188 GLY B C 1
ATOM 4643 O O . GLY B 1 188 ? 9.18 32.062 13.445 1 96.06 188 GLY B O 1
ATOM 4644 N N . ALA B 1 189 ? 8.812 30 14.266 1 95.75 189 ALA B N 1
ATOM 4645 C CA . ALA B 1 189 ? 9.266 29.281 13.078 1 95.75 189 ALA B CA 1
ATOM 4646 C C . ALA B 1 189 ? 8.648 27.891 13 1 95.75 189 ALA B C 1
ATOM 4648 O O . ALA B 1 189 ? 8.07 27.406 13.977 1 95.75 189 ALA B O 1
ATOM 4649 N N . GLU B 1 190 ? 8.734 27.391 11.836 1 95 190 GLU B N 1
ATOM 4650 C CA . GLU B 1 190 ? 8.328 26 11.625 1 95 190 GLU B CA 1
ATOM 4651 C C . GLU B 1 190 ? 9.469 25.172 11.023 1 95 190 GLU B C 1
ATOM 4653 O O . GLU B 1 190 ? 10.383 25.734 10.406 1 95 190 GLU B O 1
ATOM 4658 N N . ARG B 1 191 ? 9.367 23.844 11.273 1 95.62 191 ARG B N 1
ATOM 4659 C CA . ARG B 1 191 ? 10.164 22.969 10.414 1 95.62 191 ARG B CA 1
ATOM 4660 C C . ARG B 1 191 ? 9.641 22.969 8.984 1 95.62 191 ARG B C 1
ATOM 4662 O O . ARG B 1 191 ? 8.445 23.188 8.758 1 95.62 191 ARG B O 1
ATOM 4669 N N . LEU B 1 192 ? 10.555 22.781 8.086 1 94.69 192 LEU B N 1
ATOM 4670 C CA . LEU B 1 192 ? 10.172 22.766 6.68 1 94.69 192 LEU B CA 1
ATOM 4671 C C . LEU B 1 192 ? 9.695 21.375 6.27 1 94.69 192 LEU B C 1
ATOM 4673 O O . LEU B 1 192 ? 10.398 20.391 6.488 1 94.69 192 LEU B O 1
ATOM 4677 N N . VAL B 1 193 ? 8.5 21.344 5.68 1 94 193 VAL B N 1
ATOM 4678 C CA . VAL B 1 193 ? 7.949 20.078 5.203 1 94 193 VAL B CA 1
ATOM 4679 C C . VAL B 1 193 ? 8.742 19.594 3.992 1 94 193 VAL B C 1
ATOM 4681 O O . VAL B 1 193 ? 8.859 20.297 2.994 1 94 193 VAL B O 1
ATOM 4684 N N . SER B 1 194 ? 9.266 18.391 4.113 1 95.69 194 SER B N 1
ATOM 4685 C CA . SER B 1 194 ? 10.016 17.781 3.021 1 95.69 194 SER B CA 1
ATOM 4686 C C . SER B 1 194 ? 9.609 16.328 2.811 1 95.69 194 SER B C 1
ATOM 4688 O O . SER B 1 194 ? 10.461 15.438 2.785 1 95.69 194 SER B O 1
ATOM 4690 N N . ALA B 1 195 ? 8.328 16.141 2.678 1 96.81 195 ALA B N 1
ATOM 4691 C CA . ALA B 1 195 ? 7.812 14.797 2.418 1 96.81 195 ALA B CA 1
ATOM 4692 C C . ALA B 1 195 ? 8.352 14.258 1.098 1 96.81 195 ALA B C 1
ATOM 4694 O O . ALA B 1 195 ? 8.492 15 0.124 1 96.81 195 ALA B O 1
ATOM 4695 N N . VAL B 1 196 ? 8.578 12.945 1.057 1 98.38 196 VAL B N 1
ATOM 4696 C CA . VAL B 1 196 ? 9.188 12.328 -0.118 1 98.38 196 VAL B CA 1
ATOM 4697 C C . VAL B 1 196 ? 8.539 10.977 -0.389 1 98.38 196 VAL B C 1
ATOM 4699 O O . VAL B 1 196 ? 8.227 10.234 0.544 1 98.38 196 VAL B O 1
ATOM 4702 N N . LYS B 1 197 ? 8.203 10.719 -1.625 1 98.62 197 LYS B N 1
ATOM 4703 C CA . LYS B 1 197 ? 7.742 9.414 -2.082 1 98.62 197 LYS B CA 1
ATOM 4704 C C . L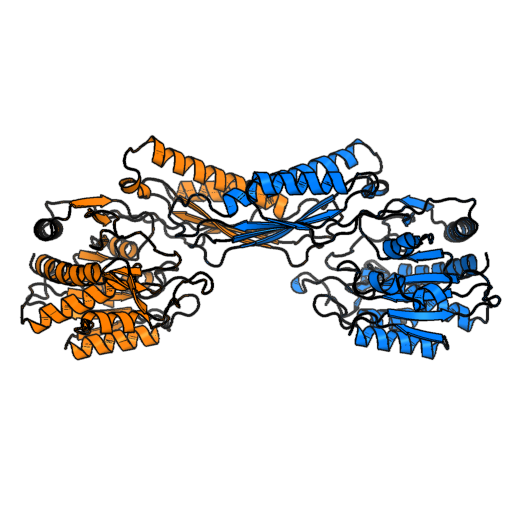YS B 1 197 ? 8.836 8.68 -2.852 1 98.62 197 LYS B C 1
ATOM 4706 O O . LYS B 1 197 ? 9.359 9.195 -3.84 1 98.62 197 LYS B O 1
ATOM 4711 N N . PHE B 1 198 ? 9.164 7.523 -2.367 1 98.88 198 PHE B N 1
ATOM 4712 C CA . PHE B 1 198 ? 10.062 6.613 -3.076 1 98.88 198 PHE B CA 1
ATOM 4713 C C . PHE B 1 198 ? 9.266 5.559 -3.838 1 98.88 198 PHE B C 1
ATOM 4715 O O . PHE B 1 198 ? 8.375 4.918 -3.277 1 98.88 198 PHE B O 1
ATOM 4722 N N . THR B 1 199 ? 9.5 5.406 -5.109 1 98.75 199 THR B N 1
ATOM 4723 C CA . THR B 1 199 ? 8.883 4.359 -5.918 1 98.75 199 THR B CA 1
ATOM 4724 C C . THR B 1 199 ? 9.945 3.477 -6.562 1 98.75 199 THR B C 1
ATOM 4726 O O . THR B 1 199 ? 10.812 3.967 -7.293 1 98.75 199 THR B O 1
ATOM 4729 N N . ALA B 1 200 ? 9.852 2.26 -6.301 1 98.69 200 ALA B N 1
ATOM 4730 C CA . ALA B 1 200 ? 10.781 1.3 -6.895 1 98.69 200 ALA B CA 1
ATOM 4731 C C . ALA B 1 200 ? 10.07 0.412 -7.914 1 98.69 200 ALA B C 1
ATOM 4733 O O . ALA B 1 200 ? 8.93 -0 -7.699 1 98.69 200 ALA B O 1
ATOM 4734 N N . HIS B 1 201 ? 10.688 0.213 -9 1 97.12 201 HIS B N 1
ATOM 4735 C CA . HIS B 1 201 ? 10.234 -0.704 -10.047 1 97.12 201 HIS B CA 1
ATOM 4736 C C . HIS B 1 201 ? 11.203 -1.87 -10.211 1 97.12 201 HIS B C 1
ATOM 4738 O O . HIS B 1 201 ? 12.414 -1.702 -10.055 1 97.12 201 HIS B O 1
ATOM 4744 N N . GLY B 1 202 ? 10.617 -3.02 -10.508 1 95.75 202 GLY B N 1
ATOM 4745 C CA . GLY B 1 202 ? 11.453 -4.191 -10.727 1 95.75 202 GLY B CA 1
ATOM 4746 C C . GLY B 1 202 ? 10.719 -5.332 -11.398 1 95.75 202 GLY B C 1
ATOM 4747 O O . GLY B 1 202 ? 9.594 -5.16 -11.867 1 95.75 202 GLY B O 1
ATOM 4748 N N . ASN B 1 203 ? 11.383 -6.43 -11.477 1 92.88 203 ASN B N 1
ATOM 4749 C CA . ASN B 1 203 ? 10.844 -7.602 -12.164 1 92.88 203 ASN B CA 1
ATOM 4750 C C . ASN B 1 203 ? 9.703 -8.234 -11.375 1 92.88 203 ASN B C 1
ATOM 4752 O O . ASN B 1 203 ? 9.75 -8.289 -10.141 1 92.88 203 ASN B O 1
ATOM 4756 N N . THR B 1 204 ? 8.688 -8.656 -12.188 1 91.5 204 THR B N 1
ATOM 4757 C CA . THR B 1 204 ? 7.555 -9.367 -11.617 1 91.5 204 THR B CA 1
ATOM 4758 C C . THR B 1 204 ? 7.613 -10.852 -11.969 1 91.5 204 THR B C 1
ATOM 4760 O O . THR B 1 204 ? 8.43 -11.266 -12.797 1 91.5 204 THR B O 1
ATOM 4763 N N . GLY B 1 205 ? 6.801 -11.648 -11.289 1 91 205 GLY B N 1
ATOM 4764 C CA . GLY B 1 205 ? 6.754 -13.078 -11.547 1 91 205 GLY B CA 1
ATOM 4765 C C . GLY B 1 205 ? 6.023 -13.859 -10.469 1 91 205 GLY B C 1
ATOM 4766 O O . GLY B 1 205 ? 5.41 -13.266 -9.578 1 91 205 GLY B O 1
ATOM 4767 N N . HIS B 1 206 ? 6.062 -15.141 -10.703 1 91.38 206 HIS B N 1
ATOM 4768 C CA . HIS B 1 206 ? 5.41 -16.047 -9.766 1 91.38 206 HIS B CA 1
ATOM 4769 C C . HIS B 1 206 ? 6.117 -16.047 -8.414 1 91.38 206 HIS B C 1
ATOM 4771 O O . HIS B 1 206 ? 7.348 -16.078 -8.352 1 91.38 206 HIS B O 1
ATOM 4777 N N . GLY B 1 207 ? 5.398 -16.031 -7.34 1 93.56 207 GLY B N 1
ATOM 4778 C CA . GLY B 1 207 ? 5.914 -15.914 -5.984 1 93.56 207 GLY B CA 1
ATOM 4779 C C . GLY B 1 207 ? 6.785 -17.078 -5.574 1 93.56 207 GLY B C 1
ATOM 4780 O O . GLY B 1 207 ? 7.512 -17 -4.582 1 93.56 207 GLY B O 1
ATOM 4781 N N . SER B 1 208 ? 6.785 -18.109 -6.344 1 93.94 208 SER B N 1
ATOM 4782 C CA . SER B 1 208 ? 7.551 -19.297 -6.016 1 93.94 208 SER B CA 1
ATOM 4783 C C . SER B 1 208 ? 8.977 -19.203 -6.543 1 93.94 208 SER B C 1
ATOM 4785 O O . SER B 1 208 ? 9.812 -20.078 -6.258 1 93.94 208 SER B O 1
ATOM 4787 N N . GLN B 1 209 ? 9.273 -18.219 -7.324 1 92.44 209 GLN B N 1
ATOM 4788 C CA . GLN B 1 209 ? 10.57 -18.094 -7.973 1 92.44 209 GLN B CA 1
ATOM 4789 C C . GLN B 1 209 ? 11.477 -17.125 -7.227 1 92.44 209 GLN B C 1
ATOM 4791 O O . GLN B 1 209 ? 10.992 -16.234 -6.516 1 92.44 209 GLN B O 1
ATOM 4796 N N . PHE B 1 210 ? 12.805 -17.312 -7.402 1 94.12 210 PHE B N 1
ATOM 4797 C CA . PHE B 1 210 ? 13.766 -16.312 -6.949 1 94.12 210 PHE B CA 1
ATOM 4798 C C . PHE B 1 210 ? 13.961 -15.234 -8.016 1 94.12 210 PHE B C 1
ATOM 4800 O O . PHE B 1 210 ? 14.992 -15.203 -8.688 1 94.12 210 PHE B O 1
ATOM 4807 N N . ILE B 1 211 ? 13.008 -14.406 -8.078 1 92.88 211 ILE B N 1
ATOM 4808 C CA . ILE B 1 211 ? 13.07 -13.32 -9.047 1 92.88 211 ILE B CA 1
ATOM 4809 C C . ILE B 1 211 ? 14.148 -12.32 -8.633 1 92.88 211 ILE B C 1
ATOM 4811 O O . ILE B 1 211 ? 14.234 -11.938 -7.465 1 92.88 211 ILE B O 1
ATOM 4815 N N . GLU B 1 212 ? 15.008 -11.961 -9.516 1 93.44 212 GLU B N 1
ATOM 4816 C CA . GLU B 1 212 ? 16.047 -10.977 -9.25 1 93.44 212 GLU B CA 1
ATOM 4817 C C . GLU B 1 212 ? 15.641 -9.586 -9.734 1 93.44 212 GLU B C 1
ATOM 4819 O O . GLU B 1 212 ? 14.797 -9.461 -10.617 1 93.44 212 GLU B O 1
ATOM 4824 N N . GLY B 1 213 ? 16.234 -8.57 -9.078 1 95.94 213 GLY B N 1
ATOM 4825 C CA . GLY B 1 213 ? 15.961 -7.199 -9.484 1 95.94 213 GLY B CA 1
ATOM 4826 C C . GLY B 1 213 ? 14.531 -6.77 -9.203 1 95.94 213 GLY B C 1
ATOM 4827 O O . GLY B 1 213 ? 13.914 -6.078 -10.016 1 95.94 213 GLY B O 1
ATOM 4828 N N . THR B 1 214 ? 13.992 -7.262 -8.062 1 96.69 214 THR B N 1
ATOM 4829 C CA . THR B 1 214 ? 12.617 -6.926 -7.719 1 96.69 214 THR B CA 1
ATOM 4830 C C . THR B 1 214 ? 12.531 -5.512 -7.145 1 96.69 214 THR B C 1
ATOM 4832 O O . THR B 1 214 ? 13.539 -4.949 -6.719 1 96.69 214 THR B O 1
ATOM 4835 N N . ALA B 1 215 ? 11.375 -4.961 -7.121 1 97.88 215 ALA B N 1
ATOM 4836 C CA . ALA B 1 215 ? 11.133 -3.621 -6.602 1 97.88 215 ALA B CA 1
ATOM 4837 C C . ALA B 1 215 ? 11.523 -3.525 -5.129 1 97.88 215 ALA B C 1
ATOM 4839 O O . ALA B 1 215 ? 12.117 -2.531 -4.699 1 97.88 215 ALA B O 1
ATOM 4840 N N . ILE B 1 216 ? 11.266 -4.59 -4.332 1 98.19 216 ILE B N 1
ATOM 4841 C CA . ILE B 1 216 ? 11.484 -4.512 -2.891 1 98.19 216 ILE B CA 1
ATOM 4842 C C . ILE B 1 216 ? 12.984 -4.566 -2.596 1 98.19 216 ILE B C 1
ATOM 4844 O O . ILE B 1 216 ? 13.453 -3.953 -1.638 1 98.19 216 ILE B O 1
ATOM 4848 N N . GLU B 1 217 ? 13.766 -5.262 -3.43 1 97.88 217 GLU B N 1
ATOM 4849 C CA . GLU B 1 217 ? 15.219 -5.309 -3.254 1 97.88 217 GLU B CA 1
ATOM 4850 C C . GLU B 1 217 ? 15.828 -3.92 -3.381 1 97.88 217 GLU B C 1
ATOM 4852 O O . GLU B 1 217 ? 16.844 -3.623 -2.746 1 97.88 217 GLU B O 1
ATOM 4857 N N . LYS B 1 218 ? 15.203 -3.102 -4.113 1 98.56 218 LYS B N 1
ATOM 4858 C CA . LYS B 1 218 ? 15.672 -1.732 -4.305 1 98.56 218 LYS B CA 1
ATOM 4859 C C . LYS B 1 218 ? 15.141 -0.81 -3.215 1 98.56 218 LYS B C 1
ATOM 4861 O O . LYS B 1 218 ? 15.867 0.029 -2.688 1 98.56 218 LYS B O 1
ATOM 4866 N N . LEU B 1 219 ? 13.891 -0.97 -2.811 1 98.75 219 LEU B N 1
ATOM 4867 C CA . LEU B 1 219 ? 13.203 -0.031 -1.928 1 98.75 219 LEU B CA 1
ATOM 4868 C C . LEU B 1 219 ? 13.625 -0.247 -0.477 1 98.75 219 LEU B C 1
ATOM 4870 O O . LEU B 1 219 ? 13.75 0.713 0.286 1 98.75 219 LEU B O 1
ATOM 4874 N N . LEU B 1 220 ? 13.875 -1.495 -0.047 1 98.69 220 LEU B N 1
ATOM 4875 C CA . LEU B 1 220 ? 14.07 -1.845 1.356 1 98.69 220 LEU B CA 1
ATOM 4876 C C . LEU B 1 220 ? 15.312 -1.168 1.92 1 98.69 220 LEU B C 1
ATOM 4878 O O . LEU B 1 220 ? 15.281 -0.623 3.025 1 98.69 220 LEU B O 1
ATOM 4882 N N . PRO B 1 221 ? 16.422 -1.118 1.172 1 98.69 221 PRO B N 1
ATOM 4883 C CA . PRO B 1 221 ? 17.578 -0.4 1.708 1 98.69 221 PRO B CA 1
ATOM 4884 C C . PRO B 1 221 ? 17.297 1.086 1.925 1 98.69 221 PRO B C 1
ATOM 4886 O O . PRO B 1 221 ? 17.844 1.689 2.854 1 98.69 221 PRO B O 1
ATOM 4889 N N . VAL B 1 222 ? 16.484 1.666 1.089 1 98.81 222 VAL B N 1
ATOM 4890 C CA . VAL B 1 222 ? 16.109 3.07 1.237 1 98.81 222 VAL B CA 1
ATOM 4891 C C . VAL B 1 222 ? 15.281 3.258 2.502 1 98.81 222 VAL B C 1
ATOM 4893 O O . VAL B 1 222 ? 15.547 4.164 3.299 1 98.81 222 VAL B O 1
ATOM 4896 N N . ILE B 1 223 ? 14.32 2.348 2.711 1 98.81 223 ILE B N 1
ATOM 4897 C CA . ILE B 1 223 ? 13.477 2.402 3.904 1 98.81 223 ILE B CA 1
ATOM 4898 C C . ILE B 1 223 ? 14.352 2.283 5.152 1 98.81 223 ILE B C 1
ATOM 4900 O O . ILE B 1 223 ? 14.211 3.07 6.094 1 98.81 223 ILE B O 1
ATOM 4904 N N . ASN B 1 224 ? 15.273 1.341 5.156 1 98.75 224 ASN B N 1
ATOM 4905 C CA . ASN B 1 224 ? 16.141 1.118 6.301 1 98.75 224 ASN B CA 1
ATOM 4906 C C . ASN B 1 224 ? 17.016 2.338 6.59 1 98.75 224 ASN B C 1
ATOM 4908 O O . ASN B 1 224 ? 17.203 2.717 7.746 1 98.75 224 ASN B O 1
ATOM 4912 N N . ALA B 1 225 ? 17.531 2.932 5.566 1 98.81 225 ALA B N 1
ATOM 4913 C CA . ALA B 1 225 ? 18.359 4.117 5.734 1 98.81 225 ALA B CA 1
ATOM 4914 C C . ALA B 1 225 ? 17.562 5.277 6.316 1 98.81 225 ALA B C 1
ATOM 4916 O O . ALA B 1 225 ? 18.047 6 7.191 1 98.81 225 ALA B O 1
ATOM 4917 N N . MET B 1 226 ? 16.359 5.453 5.852 1 98.75 226 MET B N 1
ATOM 4918 C CA . MET B 1 226 ? 15.5 6.535 6.328 1 98.75 226 MET B CA 1
ATOM 4919 C C . MET B 1 226 ? 15.109 6.316 7.785 1 98.75 226 MET B C 1
ATOM 4921 O O . MET B 1 226 ? 15.078 7.266 8.57 1 98.75 226 MET B O 1
ATOM 4925 N N . MET B 1 227 ? 14.812 5.074 8.117 1 98.5 227 MET B N 1
ATOM 4926 C CA . MET B 1 227 ? 14.477 4.758 9.508 1 98.5 227 MET B CA 1
ATOM 4927 C C . MET B 1 227 ? 15.688 4.973 10.414 1 98.5 227 MET B C 1
ATOM 4929 O O . MET B 1 227 ? 15.531 5.383 11.57 1 98.5 227 MET B O 1
ATOM 4933 N N . ALA B 1 228 ? 16.875 4.695 9.906 1 98.44 228 ALA B N 1
ATOM 4934 C CA . ALA B 1 228 ? 18.094 4.969 10.664 1 98.44 228 ALA B CA 1
ATOM 4935 C C . ALA B 1 228 ? 18.266 6.469 10.891 1 98.44 228 ALA B C 1
ATOM 4937 O O . ALA B 1 228 ? 18.688 6.891 11.969 1 98.44 228 ALA B O 1
ATOM 4938 N N . LEU B 1 229 ? 17.984 7.215 9.891 1 98.31 229 LEU B N 1
ATOM 4939 C CA . LEU B 1 229 ? 18.031 8.672 10.016 1 98.31 229 LEU B CA 1
ATOM 4940 C C . LEU B 1 229 ? 17.078 9.156 11.094 1 98.31 229 LEU B C 1
ATOM 4942 O O . LEU B 1 229 ? 17.422 10.047 11.875 1 98.31 229 LEU B O 1
ATOM 4946 N N . ARG B 1 230 ? 15.875 8.617 11.141 1 98.19 230 ARG B N 1
ATOM 4947 C CA . ARG B 1 230 ? 14.898 8.938 12.188 1 98.19 230 ARG B CA 1
ATOM 4948 C C . ARG B 1 230 ? 15.492 8.711 13.57 1 98.19 230 ARG B C 1
ATOM 4950 O O . ARG B 1 230 ? 15.391 9.586 14.445 1 98.19 230 ARG B O 1
ATOM 4957 N N . GLU B 1 231 ? 16.078 7.566 13.766 1 97.75 231 GLU B N 1
ATOM 4958 C CA . GLU B 1 231 ? 16.625 7.215 15.07 1 97.75 231 GLU B CA 1
ATOM 4959 C C . GLU B 1 231 ? 17.781 8.141 15.453 1 97.75 231 GLU B C 1
ATOM 4961 O O . GLU B 1 231 ? 17.953 8.484 16.625 1 97.75 231 GLU B O 1
ATOM 4966 N N . GLU B 1 232 ? 18.578 8.453 14.516 1 97.81 232 GLU B N 1
ATOM 4967 C CA . GLU B 1 232 ? 19.688 9.367 14.758 1 97.81 232 GLU B CA 1
ATOM 4968 C C . GLU B 1 232 ? 19.188 10.719 15.258 1 97.81 232 GLU B C 1
ATOM 4970 O O . GLU B 1 232 ? 19.719 11.273 16.219 1 97.81 232 GLU B O 1
ATOM 4975 N N . GLU B 1 233 ? 18.188 11.258 14.625 1 97.31 233 GLU B N 1
ATOM 4976 C CA . GLU B 1 233 ? 17.641 12.562 14.992 1 97.31 233 GLU B CA 1
ATOM 4977 C C . GLU B 1 233 ? 16.922 12.492 16.344 1 97.31 233 GLU B C 1
ATOM 4979 O O . GLU B 1 233 ? 17.031 13.422 17.156 1 97.31 233 GLU B O 1
ATOM 4984 N N . LYS B 1 234 ? 16.188 11.438 16.562 1 96.69 234 LYS B N 1
ATOM 4985 C CA . LYS B 1 234 ? 15.547 11.234 17.859 1 96.69 234 LYS B CA 1
ATOM 4986 C C . LYS B 1 234 ? 16.578 11.195 18.984 1 96.69 234 LYS B C 1
ATOM 4988 O O . LYS B 1 234 ? 16.391 11.836 20.031 1 96.69 234 LYS B O 1
ATOM 4993 N N . ASN B 1 235 ? 17.625 10.453 18.781 1 96.5 235 ASN B N 1
ATOM 4994 C CA . ASN B 1 235 ? 18.703 10.359 19.766 1 96.5 235 ASN B CA 1
ATOM 4995 C C . ASN B 1 235 ? 19.344 11.719 20.016 1 96.5 235 ASN B C 1
ATOM 4997 O O . ASN B 1 235 ? 19.688 12.047 21.156 1 96.5 235 ASN B O 1
ATOM 5001 N N . ARG B 1 236 ? 19.516 12.469 19 1 95.94 236 ARG B N 1
ATOM 5002 C CA . ARG B 1 236 ? 20.078 13.812 19.141 1 95.94 236 ARG B CA 1
ATOM 5003 C C . ARG B 1 236 ? 19.188 14.68 20.031 1 95.94 236 ARG B C 1
ATOM 5005 O O . ARG B 1 236 ? 19.688 15.383 20.906 1 95.94 236 ARG B O 1
ATOM 5012 N N . LEU B 1 237 ? 17.891 14.617 19.859 1 95.69 237 LEU B N 1
ATOM 5013 C CA . LEU B 1 237 ? 16.938 15.367 20.688 1 95.69 237 LEU B CA 1
ATOM 5014 C C . LEU B 1 237 ? 17.047 14.953 22.141 1 95.69 237 LEU B C 1
ATOM 5016 O O . LEU B 1 237 ? 17.094 15.812 23.031 1 95.69 237 LEU B O 1
ATOM 5020 N N . GLU B 1 238 ? 17.188 13.688 22.391 1 94.75 238 GLU B N 1
ATOM 5021 C CA . GLU B 1 238 ? 17.172 13.133 23.734 1 94.75 238 GLU B CA 1
ATOM 5022 C C . GLU B 1 238 ? 18.484 13.414 24.469 1 94.75 238 GLU B C 1
ATOM 5024 O O . GLU B 1 238 ? 18.5 13.57 25.688 1 94.75 238 GLU B O 1
ATOM 5029 N N . THR B 1 239 ? 19.531 13.516 23.734 1 95 239 THR B N 1
ATOM 5030 C CA . THR B 1 239 ? 20.844 13.594 24.391 1 95 239 THR B CA 1
ATOM 5031 C C . THR B 1 239 ? 21.312 15.047 24.453 1 95 239 THR B C 1
ATOM 5033 O O . THR B 1 239 ? 22.141 15.391 25.312 1 95 239 THR B O 1
ATOM 5036 N N . THR B 1 240 ? 20.812 15.875 23.609 1 93.19 240 THR B N 1
ATOM 5037 C CA . THR B 1 240 ? 21.312 17.25 23.547 1 93.19 240 THR B CA 1
ATOM 5038 C C . THR B 1 240 ? 20.562 18.141 24.547 1 93.19 240 THR B C 1
ATOM 5040 O O . THR B 1 240 ? 21.156 19.047 25.141 1 93.19 240 THR B O 1
ATOM 5043 N N . TRP B 1 241 ? 19.266 17.891 24.719 1 92.06 241 TRP B N 1
ATOM 5044 C CA . TRP B 1 241 ? 18.469 18.766 25.547 1 92.06 241 TRP B CA 1
ATOM 5045 C C . TRP B 1 241 ? 17.781 17.984 26.672 1 92.06 241 TRP B C 1
ATOM 5047 O O . TRP B 1 241 ? 17.281 16.875 26.438 1 92.06 241 TRP B O 1
ATOM 5057 N N . SER B 1 242 ? 17.719 18.562 27.828 1 87.25 242 SER B N 1
ATOM 5058 C CA . SER B 1 242 ? 17.031 17.969 28.969 1 87.25 242 SER B CA 1
ATOM 5059 C C . SER B 1 242 ? 15.516 18.062 28.812 1 87.25 242 SER B C 1
ATOM 5061 O O . SER B 1 242 ? 14.789 17.141 29.172 1 87.25 242 SER B O 1
ATOM 5063 N N . ASN B 1 243 ? 15.125 19.203 28.266 1 86.12 243 ASN B N 1
ATOM 5064 C CA . ASN B 1 243 ? 13.703 19.391 27.984 1 86.12 243 ASN B CA 1
ATOM 5065 C C . ASN B 1 243 ? 13.398 19.172 26.5 1 86.12 243 ASN B C 1
ATOM 5067 O O . ASN B 1 243 ? 13.297 20.141 25.734 1 86.12 243 ASN B O 1
ATOM 5071 N N . LYS B 1 244 ? 13.125 18.031 26.172 1 84.38 244 LYS B N 1
ATOM 5072 C CA . LYS B 1 244 ? 12.953 17.656 24.766 1 84.38 244 LYS B CA 1
ATOM 5073 C C . LYS B 1 244 ? 11.688 18.281 24.188 1 84.38 244 LYS B C 1
ATOM 5075 O O . LYS B 1 244 ? 11.633 18.578 22.984 1 84.38 244 LYS B O 1
ATOM 5080 N N . GLU B 1 245 ? 10.75 18.547 24.953 1 82.06 245 GLU B N 1
ATOM 5081 C CA . GLU B 1 245 ? 9.492 19.109 24.453 1 82.06 245 GLU B CA 1
ATOM 5082 C C . GLU B 1 245 ? 9.703 20.5 23.875 1 82.06 245 GLU B C 1
ATOM 5084 O O . GLU B 1 245 ? 9.07 20.859 22.875 1 82.06 245 GLU B O 1
ATOM 5089 N N . GLU B 1 246 ? 10.648 21.203 24.438 1 85.75 246 GLU B N 1
ATOM 5090 C CA . GLU B 1 246 ? 10.898 22.594 24.031 1 85.75 246 GLU B CA 1
ATOM 5091 C C . GLU B 1 246 ? 11.758 22.625 22.766 1 85.75 246 GLU B C 1
ATOM 5093 O O . GLU B 1 246 ? 11.852 23.672 22.109 1 85.75 246 GLU B O 1
ATOM 5098 N N . HIS B 1 247 ? 12.312 21.453 22.469 1 89.62 247 HIS B N 1
ATOM 5099 C CA . HIS B 1 247 ? 13.352 21.516 21.453 1 89.62 247 HIS B CA 1
ATOM 5100 C C . HIS B 1 247 ? 13.047 20.562 20.297 1 89.62 247 HIS B C 1
ATOM 5102 O O . HIS B 1 247 ? 13.93 20.266 19.484 1 89.62 247 HIS B O 1
ATOM 5108 N N . GLN B 1 248 ? 11.898 20.109 20.156 1 91.62 248 GLN B N 1
ATOM 5109 C CA . GLN B 1 248 ? 11.508 19.203 19.094 1 91.62 248 GLN B CA 1
ATOM 5110 C C . GLN B 1 248 ? 11.797 19.812 17.719 1 91.62 248 GLN B C 1
ATOM 5112 O O . GLN B 1 248 ? 12.25 19.109 16.812 1 91.62 248 GLN B O 1
ATOM 5117 N N . GLY B 1 249 ? 11.586 21.109 17.625 1 94.62 249 GLY B N 1
ATOM 5118 C CA . GLY B 1 249 ? 11.75 21.781 16.344 1 94.62 249 GLY B CA 1
ATOM 5119 C C . GLY B 1 249 ? 13.203 21.938 15.945 1 94.62 249 GLY B C 1
ATOM 5120 O O . GLY B 1 249 ? 13.5 22.312 14.812 1 94.62 249 GLY B O 1
ATOM 5121 N N . GLU B 1 250 ? 14.117 21.609 16.875 1 94.19 250 GLU B N 1
ATOM 5122 C CA . GLU B 1 250 ? 15.547 21.781 16.656 1 94.19 250 GLU B CA 1
ATOM 5123 C C . GLU B 1 250 ? 16.125 20.625 15.867 1 94.19 250 GLU B C 1
ATOM 5125 O O . GLU B 1 250 ? 17.25 20.719 15.344 1 94.19 250 GLU B O 1
ATOM 5130 N N . VAL B 1 251 ? 15.406 19.531 15.75 1 96.31 251 VAL B N 1
ATOM 5131 C CA . VAL B 1 251 ? 15.867 18.344 15.023 1 96.31 251 VAL B CA 1
ATOM 5132 C C . VAL B 1 251 ? 14.914 18.031 13.883 1 96.31 251 VAL B C 1
ATOM 5134 O O . VAL B 1 251 ? 13.852 18.656 13.766 1 96.31 251 VAL B O 1
ATOM 5137 N N . THR B 1 252 ? 15.375 17.141 12.945 1 97.25 252 THR B N 1
ATOM 5138 C CA . THR B 1 252 ? 14.57 16.719 11.805 1 97.25 252 THR B CA 1
ATOM 5139 C C . THR B 1 252 ? 13.797 15.445 12.125 1 97.25 252 THR B C 1
ATOM 5141 O O . THR B 1 252 ? 14.375 14.469 12.617 1 97.25 252 THR B O 1
ATOM 5144 N N . SER B 1 253 ? 12.508 15.477 11.938 1 97.31 253 SER B N 1
ATOM 5145 C CA . SER B 1 253 ? 11.727 14.258 12.133 1 97.31 253 SER B CA 1
ATOM 5146 C C . SER B 1 253 ? 11.562 13.492 10.82 1 97.31 253 SER B C 1
ATOM 5148 O O . SER B 1 253 ? 11.508 14.086 9.75 1 97.31 253 SER B O 1
ATOM 5150 N N . VAL B 1 254 ? 11.562 12.211 10.883 1 98 254 VAL B N 1
ATOM 5151 C CA . VAL B 1 254 ? 11.383 11.273 9.773 1 98 254 VAL B CA 1
ATOM 5152 C C . VAL B 1 254 ? 10.406 10.172 10.18 1 98 254 VAL B C 1
ATOM 5154 O O . VAL B 1 254 ? 10.641 9.461 11.156 1 98 254 VAL B O 1
ATOM 5157 N N . ASN B 1 255 ? 9.281 10.078 9.438 1 98.19 255 ASN B N 1
ATOM 5158 C CA . ASN B 1 255 ? 8.305 9.031 9.727 1 98.19 255 ASN B CA 1
ATOM 5159 C C . ASN B 1 255 ? 7.781 8.383 8.453 1 98.19 255 ASN B C 1
ATOM 5161 O O . ASN B 1 255 ? 7.395 9.078 7.508 1 98.19 255 ASN B O 1
ATOM 5165 N N . LEU B 1 256 ? 7.863 7.074 8.375 1 98.5 256 LEU B N 1
ATOM 5166 C CA . LEU B 1 256 ? 7.207 6.34 7.301 1 98.5 256 LEU B CA 1
ATOM 5167 C C . LEU B 1 256 ? 5.691 6.387 7.453 1 98.5 256 LEU B C 1
ATOM 5169 O O . LEU B 1 256 ? 5.152 5.93 8.461 1 98.5 256 LEU B O 1
ATOM 5173 N N . THR B 1 257 ? 4.992 6.875 6.371 1 97.75 257 THR B N 1
ATOM 5174 C CA . THR B 1 257 ? 3.576 7.141 6.59 1 97.75 257 THR B CA 1
ATOM 5175 C C . THR B 1 257 ? 2.721 6.359 5.598 1 97.75 257 THR B C 1
ATOM 5177 O O . THR B 1 257 ? 1.521 6.172 5.816 1 97.75 257 THR B O 1
ATOM 5180 N N . ILE B 1 258 ? 3.297 5.906 4.477 1 97.62 258 ILE B N 1
ATOM 5181 C CA . ILE B 1 258 ? 2.539 5.117 3.514 1 97.62 258 ILE B CA 1
ATOM 5182 C C . ILE B 1 258 ? 3.43 4.027 2.922 1 97.62 258 ILE B C 1
ATOM 5184 O O . ILE B 1 258 ? 4.57 4.293 2.535 1 97.62 258 ILE B O 1
ATOM 5188 N N . LEU B 1 259 ? 2.957 2.85 2.895 1 97.94 259 LEU B N 1
ATOM 5189 C CA . LEU B 1 259 ? 3.512 1.71 2.174 1 97.94 259 LEU B CA 1
ATOM 5190 C C . LEU B 1 259 ? 2.482 1.124 1.211 1 97.94 259 LEU B C 1
ATOM 5192 O O . LEU B 1 259 ? 1.344 0.858 1.6 1 97.94 259 LEU B O 1
ATOM 5196 N N . GLU B 1 260 ? 2.932 0.926 -0.053 1 97.25 260 GLU B N 1
ATOM 5197 C CA . GLU B 1 260 ? 1.993 0.395 -1.037 1 97.25 260 GLU B CA 1
ATOM 5198 C C . GLU B 1 260 ? 2.701 -0.509 -2.041 1 97.25 260 GLU B C 1
ATOM 5200 O O . GLU B 1 260 ? 3.807 -0.201 -2.49 1 97.25 260 GLU B O 1
ATOM 5205 N N . GLY B 1 261 ? 2.018 -1.647 -2.309 1 96.56 261 GLY B N 1
ATOM 5206 C CA . GLY B 1 261 ? 2.467 -2.52 -3.383 1 96.56 261 GLY B CA 1
ATOM 5207 C C . GLY B 1 261 ? 1.926 -3.932 -3.27 1 96.56 261 GLY B C 1
ATOM 5208 O O . GLY B 1 261 ? 1.788 -4.465 -2.166 1 96.56 261 GLY B O 1
ATOM 5209 N N . GLY B 1 262 ? 1.58 -4.512 -4.453 1 94.25 262 GLY B N 1
ATOM 5210 C CA . GLY B 1 262 ? 1.111 -5.887 -4.5 1 94.25 262 GLY B CA 1
ATOM 5211 C C . GLY B 1 262 ? -0.401 -6.004 -4.508 1 94.25 262 GLY B C 1
ATOM 5212 O O . GLY B 1 262 ? -1.091 -5.23 -3.838 1 94.25 262 GLY B O 1
ATOM 5213 N N . LYS B 1 263 ? -0.875 -7 -5.273 1 90 263 LYS B N 1
ATOM 5214 C CA . LYS B 1 263 ? -2.312 -7.215 -5.41 1 90 263 LYS B CA 1
ATOM 5215 C C . LYS B 1 263 ? -2.695 -8.641 -5.02 1 90 263 LYS B C 1
ATOM 5217 O O . LYS B 1 263 ? -3.818 -8.883 -4.574 1 90 263 LYS B O 1
ATOM 5222 N N . GLN B 1 264 ? -1.823 -9.539 -5.234 1 91.75 264 GLN B N 1
ATOM 5223 C CA . GLN B 1 264 ? -2.104 -10.945 -4.988 1 91.75 264 GLN B CA 1
ATOM 5224 C C . GLN B 1 264 ? -0.917 -11.633 -4.316 1 91.75 264 GLN B C 1
ATOM 5226 O O . GLN B 1 264 ? 0.235 -11.391 -4.676 1 91.75 264 GLN B O 1
ATOM 5231 N N . GLN B 1 265 ? -1.202 -12.484 -3.457 1 92.88 265 GLN B N 1
ATOM 5232 C CA . GLN B 1 265 ? -0.2 -13.078 -2.582 1 92.88 265 GLN B CA 1
ATOM 5233 C C . GLN B 1 265 ? 0.829 -13.875 -3.385 1 92.88 265 GLN B C 1
ATOM 5235 O O . GLN B 1 265 ? 1.998 -13.945 -3 1 92.88 265 GLN B O 1
ATOM 5240 N N . ASN B 1 266 ? 0.479 -14.469 -4.527 1 93.69 266 ASN B N 1
ATOM 5241 C CA . ASN B 1 266 ? 1.398 -15.336 -5.25 1 93.69 266 ASN B CA 1
ATOM 5242 C C . ASN B 1 266 ? 2.037 -14.617 -6.438 1 93.69 266 ASN B C 1
ATOM 5244 O O . ASN B 1 266 ? 2.615 -15.258 -7.316 1 93.69 266 ASN B O 1
ATOM 5248 N N . VAL B 1 267 ? 1.926 -13.383 -6.48 1 93.75 267 VAL B N 1
ATOM 5249 C CA . VAL B 1 267 ? 2.52 -12.594 -7.555 1 93.75 267 VAL B CA 1
ATOM 5250 C C . VAL B 1 267 ? 3.459 -11.547 -6.961 1 93.75 267 VAL B C 1
ATOM 5252 O O . VAL B 1 267 ? 3.045 -10.727 -6.133 1 93.75 267 VAL B O 1
ATOM 5255 N N . VAL B 1 268 ? 4.715 -11.547 -7.367 1 95.44 268 VAL B N 1
ATOM 5256 C CA . VAL B 1 268 ? 5.648 -10.484 -7.02 1 95.44 268 VAL B CA 1
ATOM 5257 C C . VAL B 1 268 ? 5.316 -9.219 -7.812 1 95.44 268 VAL B C 1
ATOM 5259 O O . VAL B 1 268 ? 5.285 -9.242 -9.047 1 95.44 268 VAL B O 1
ATOM 5262 N N . PRO B 1 269 ? 5.031 -8.148 -7.141 1 94.94 269 PRO B N 1
ATOM 5263 C CA . PRO B 1 269 ? 4.586 -6.953 -7.867 1 94.94 269 PRO B CA 1
ATOM 5264 C C . PRO B 1 269 ? 5.73 -6.234 -8.578 1 94.94 269 PRO B C 1
ATOM 5266 O O . PRO B 1 269 ? 6.887 -6.355 -8.18 1 94.94 269 PRO B O 1
ATOM 5269 N N . ALA B 1 270 ? 5.414 -5.484 -9.578 1 94.31 270 ALA B N 1
ATOM 5270 C CA . ALA B 1 270 ? 6.391 -4.738 -10.367 1 94.31 270 ALA B CA 1
ATOM 5271 C C . ALA B 1 270 ? 6.785 -3.439 -9.672 1 94.31 270 ALA B C 1
ATOM 5273 O O . ALA B 1 270 ? 7.797 -2.824 -10.016 1 94.31 270 ALA B O 1
ATOM 5274 N N . THR B 1 271 ? 5.945 -3.023 -8.711 1 96.19 271 THR B N 1
ATOM 5275 C CA . THR B 1 271 ? 6.172 -1.71 -8.117 1 96.19 271 THR B CA 1
ATOM 5276 C C . THR B 1 271 ? 5.836 -1.724 -6.629 1 96.19 271 THR B C 1
ATOM 5278 O O . THR B 1 271 ? 4.852 -2.338 -6.215 1 96.19 271 THR B O 1
ATOM 5281 N N . TYR B 1 272 ? 6.688 -1.108 -5.824 1 97.81 272 TYR B N 1
ATOM 5282 C CA . TYR B 1 272 ? 6.406 -0.721 -4.445 1 97.81 272 TYR B CA 1
ATOM 5283 C C . TYR B 1 272 ? 6.664 0.767 -4.234 1 97.81 272 TYR B C 1
ATOM 5285 O O . TYR B 1 272 ? 7.473 1.37 -4.945 1 97.81 272 TYR B O 1
ATOM 5293 N N . SER B 1 273 ? 6.012 1.326 -3.295 1 98.62 273 SER B N 1
ATOM 5294 C CA . SER B 1 273 ? 6.309 2.711 -2.939 1 98.62 273 SER B CA 1
ATOM 5295 C C . SER B 1 273 ? 6.258 2.914 -1.428 1 98.62 273 SER B C 1
ATOM 5297 O O . SER B 1 273 ? 5.574 2.174 -0.718 1 98.62 273 SER B O 1
ATOM 5299 N N . ALA B 1 274 ? 7.051 3.83 -0.955 1 98.75 274 ALA B N 1
ATOM 5300 C CA . ALA B 1 274 ? 7.102 4.273 0.437 1 98.75 274 ALA B CA 1
ATOM 5301 C C . ALA B 1 274 ? 7.105 5.797 0.528 1 98.75 274 ALA B C 1
ATOM 5303 O O . ALA B 1 274 ? 7.863 6.465 -0.178 1 98.75 274 ALA B O 1
ATOM 5304 N N . THR B 1 275 ? 6.258 6.281 1.349 1 98.75 275 THR B N 1
ATOM 5305 C CA . THR B 1 275 ? 6.199 7.723 1.576 1 98.75 275 THR B CA 1
ATOM 5306 C C . THR B 1 275 ? 6.645 8.062 2.994 1 98.75 275 THR B C 1
ATOM 5308 O O . THR B 1 275 ? 6.219 7.422 3.957 1 98.75 275 THR B O 1
ATOM 5311 N N . PHE B 1 276 ? 7.516 9.023 3.08 1 98.69 276 PHE B N 1
ATOM 5312 C CA . PHE B 1 276 ? 7.988 9.523 4.367 1 98.69 276 PHE B CA 1
ATOM 5313 C C . PHE B 1 276 ? 7.562 10.969 4.574 1 98.69 276 PHE B C 1
ATOM 5315 O O . PHE B 1 276 ? 7.672 11.789 3.66 1 98.69 276 PHE B O 1
ATOM 5322 N N . ASP B 1 277 ? 7.047 11.227 5.715 1 97.81 277 ASP B N 1
ATOM 5323 C CA . ASP B 1 277 ? 6.949 12.609 6.184 1 97.81 277 ASP B CA 1
ATOM 5324 C C . ASP B 1 277 ? 8.25 13.055 6.844 1 97.81 277 ASP B C 1
ATOM 5326 O O . ASP B 1 277 ? 8.719 12.43 7.793 1 97.81 277 ASP B O 1
ATOM 5330 N N . ILE B 1 278 ? 8.812 14.117 6.32 1 97.81 278 ILE B N 1
ATOM 5331 C CA . ILE B 1 278 ? 10.039 14.68 6.863 1 97.81 278 ILE B CA 1
ATOM 5332 C C . ILE B 1 278 ? 9.836 16.172 7.16 1 97.81 278 ILE B C 1
ATOM 5334 O O . ILE B 1 278 ? 9.336 16.906 6.316 1 97.81 278 ILE B O 1
ATOM 5338 N N . ARG B 1 279 ? 10.164 16.562 8.398 1 97.31 279 ARG B N 1
ATOM 5339 C CA . ARG B 1 279 ? 10.188 17.953 8.797 1 97.31 279 ARG B CA 1
ATOM 5340 C C . ARG B 1 279 ? 11.602 18.406 9.133 1 97.31 279 ARG B C 1
ATOM 5342 O O . ARG B 1 279 ? 12.156 18.016 10.156 1 97.31 279 ARG B O 1
ATOM 5349 N N . VAL B 1 280 ? 12.141 19.297 8.359 1 96.75 280 VAL B N 1
ATOM 5350 C CA . VAL B 1 280 ? 13.547 19.672 8.484 1 96.75 280 VAL B CA 1
ATOM 5351 C C . VAL B 1 280 ? 13.664 20.938 9.312 1 96.75 280 VAL B C 1
ATOM 5353 O O . VAL B 1 280 ? 13.016 21.953 9.023 1 96.75 280 VAL B O 1
ATOM 5356 N N . SER B 1 281 ? 14.453 20.875 10.328 1 95.25 281 SER B N 1
ATOM 5357 C CA . SER B 1 281 ? 14.703 22.031 11.172 1 95.25 281 SER B CA 1
ATOM 5358 C C . SER B 1 281 ? 15.234 23.203 10.352 1 95.25 281 SER B C 1
ATOM 5360 O O . SER B 1 281 ? 16.016 23.016 9.422 1 95.25 281 SER B O 1
ATOM 5362 N N . PRO B 1 282 ? 14.812 24.422 10.727 1 92.88 282 PRO B N 1
ATOM 5363 C CA . PRO B 1 282 ? 15.391 25.578 10.047 1 92.88 282 PRO B CA 1
ATOM 5364 C C . PRO B 1 282 ? 16.891 25.734 10.289 1 92.88 282 PRO B C 1
ATOM 5366 O O . PRO B 1 282 ? 17.547 26.516 9.617 1 92.88 282 PRO B O 1
ATOM 5369 N N . ARG B 1 283 ? 17.391 24.969 11.156 1 89.44 283 ARG B N 1
ATOM 5370 C CA . ARG B 1 283 ? 18.812 25.016 11.492 1 89.44 283 ARG B CA 1
ATOM 5371 C C . ARG B 1 283 ? 19.625 24.141 10.547 1 89.44 283 ARG B C 1
ATOM 5373 O O . ARG B 1 283 ? 20.859 24.219 10.523 1 89.44 283 ARG B O 1
ATOM 5380 N N . ARG B 1 284 ? 19 23.422 9.781 1 92.75 284 ARG B N 1
ATOM 5381 C CA . ARG B 1 284 ? 19.656 22.531 8.836 1 92.75 284 ARG B CA 1
ATOM 5382 C C . ARG B 1 284 ? 19.547 23.047 7.41 1 92.75 284 ARG B C 1
ATOM 5384 O O . ARG B 1 284 ? 18.516 23.594 7.023 1 92.75 284 ARG B O 1
ATOM 5391 N N . ASN B 1 285 ? 20.578 22.828 6.59 1 94.88 285 ASN B N 1
ATOM 5392 C CA . ASN B 1 285 ? 20.547 23.188 5.176 1 94.88 285 ASN B CA 1
ATOM 5393 C C . ASN B 1 285 ? 19.625 22.281 4.375 1 94.88 285 ASN B C 1
ATOM 5395 O O . ASN B 1 285 ? 20 21.125 4.086 1 94.88 285 ASN B O 1
ATOM 5399 N N . ILE B 1 286 ? 18.547 22.812 3.889 1 95.44 286 ILE B N 1
ATOM 5400 C CA . ILE B 1 286 ? 17.5 22.016 3.256 1 95.44 286 ILE B CA 1
ATOM 5401 C C . ILE B 1 286 ? 17.984 21.484 1.912 1 95.44 286 ILE B C 1
ATOM 5403 O O . ILE B 1 286 ? 17.656 20.375 1.518 1 95.44 286 ILE B O 1
ATOM 5407 N N . VAL B 1 287 ? 18.719 22.234 1.191 1 96.06 287 VAL B N 1
ATOM 5408 C CA . VAL B 1 287 ? 19.203 21.844 -0.127 1 96.06 287 VAL B CA 1
ATOM 5409 C C . VAL B 1 287 ? 20.141 20.656 0.008 1 96.06 287 VAL B C 1
ATOM 5411 O O . VAL B 1 287 ? 20.016 19.656 -0.711 1 96.06 287 VAL B O 1
ATOM 5414 N N . GLU B 1 288 ? 21.078 20.766 0.951 1 97.06 288 GLU B N 1
ATOM 5415 C CA . GLU B 1 288 ? 22 19.672 1.206 1 97.06 288 GLU B CA 1
ATOM 5416 C C . GLU B 1 288 ? 21.266 18.438 1.713 1 97.06 288 GLU B C 1
ATOM 5418 O O . GLU B 1 288 ? 21.625 17.312 1.348 1 97.06 288 GLU B O 1
ATOM 5423 N N . PHE B 1 289 ? 20.359 18.641 2.49 1 97.5 289 PHE B N 1
ATOM 5424 C CA . PHE B 1 289 ? 19.578 17.547 3.053 1 97.5 289 PHE B CA 1
ATOM 5425 C C . PHE B 1 289 ? 18.844 16.781 1.956 1 97.5 289 PHE B C 1
ATOM 5427 O O . PHE B 1 289 ? 18.906 15.555 1.888 1 97.5 289 PHE B O 1
ATOM 5434 N N . ARG B 1 290 ? 18.078 17.469 1.056 1 98.06 290 ARG B N 1
ATOM 5435 C CA . ARG B 1 290 ? 17.328 16.844 -0.022 1 98.06 290 ARG B CA 1
ATOM 5436 C C . ARG B 1 290 ? 18.25 16.141 -1.006 1 98.06 290 ARG B C 1
ATOM 5438 O O . ARG B 1 290 ? 17.906 15.094 -1.551 1 98.06 290 ARG B O 1
ATOM 5445 N N . LYS B 1 291 ? 19.422 16.734 -1.237 1 98.06 291 LYS B N 1
ATOM 5446 C CA . LYS B 1 291 ? 20.406 16.078 -2.096 1 98.06 291 LYS B CA 1
ATOM 5447 C C . LYS B 1 291 ? 20.844 14.742 -1.502 1 98.06 291 LYS B C 1
ATOM 5449 O O . LYS B 1 291 ? 21 13.758 -2.225 1 98.06 291 LYS B O 1
ATOM 5454 N N . MET B 1 292 ? 21.062 14.734 -0.214 1 98.31 292 MET B N 1
ATOM 5455 C CA . MET B 1 292 ? 21.438 13.508 0.478 1 98.31 292 MET B CA 1
ATOM 5456 C C . MET B 1 292 ? 20.391 12.422 0.276 1 98.31 292 MET B C 1
ATOM 5458 O O . MET B 1 292 ? 20.719 11.273 -0.001 1 98.31 292 MET B O 1
ATOM 5462 N N . ILE B 1 293 ? 19.125 12.805 0.355 1 98.62 293 ILE B N 1
ATOM 5463 C CA . ILE B 1 293 ? 18.016 11.867 0.196 1 98.62 293 ILE B CA 1
ATOM 5464 C C . ILE B 1 293 ? 17.953 11.383 -1.251 1 98.62 293 ILE B C 1
ATOM 5466 O O . ILE B 1 293 ? 17.781 10.188 -1.506 1 98.62 293 ILE B O 1
ATOM 5470 N N . SER B 1 294 ? 18.047 12.312 -2.188 1 98.5 294 SER B N 1
ATOM 5471 C CA . SER B 1 294 ? 18.031 11.969 -3.605 1 98.5 294 SER B CA 1
ATOM 5472 C C . SER B 1 294 ? 19.172 11.031 -3.959 1 98.5 294 SER B C 1
ATOM 5474 O O . SER B 1 294 ? 19 10.102 -4.754 1 98.5 294 SER B O 1
ATOM 5476 N N . ASP B 1 295 ? 20.359 11.312 -3.432 1 98.81 295 ASP B N 1
ATOM 5477 C CA . ASP B 1 295 ? 21.516 10.461 -3.67 1 98.81 295 ASP B CA 1
ATOM 5478 C C . ASP B 1 295 ? 21.281 9.047 -3.145 1 98.81 295 ASP B C 1
ATOM 5480 O O . ASP B 1 295 ? 21.688 8.07 -3.775 1 98.81 295 ASP B O 1
ATOM 5484 N N . LEU B 1 296 ? 20.688 8.953 -2.004 1 98.69 296 LEU B N 1
ATOM 5485 C CA . LEU B 1 296 ? 20.328 7.66 -1.428 1 98.69 296 LEU B CA 1
ATOM 5486 C C . LEU B 1 296 ? 19.438 6.871 -2.373 1 98.69 296 LEU B C 1
ATOM 5488 O O . LEU B 1 296 ? 19.672 5.684 -2.613 1 98.69 296 LEU B O 1
ATOM 5492 N N . ALA B 1 297 ? 18.344 7.539 -2.928 1 98.81 297 ALA B N 1
ATOM 5493 C CA . ALA B 1 297 ? 17.422 6.895 -3.855 1 98.81 297 ALA B CA 1
ATOM 5494 C C . ALA B 1 297 ? 18.141 6.449 -5.125 1 98.81 297 ALA B C 1
ATOM 5496 O O . ALA B 1 297 ? 17.953 5.316 -5.582 1 98.81 297 ALA B O 1
ATOM 5497 N N . GLU B 1 298 ? 18.953 7.332 -5.656 1 98.56 298 GLU B N 1
ATOM 5498 C CA . GLU B 1 298 ? 19.688 7.051 -6.887 1 98.56 298 GLU B CA 1
ATOM 5499 C C . GLU B 1 298 ? 20.625 5.859 -6.707 1 98.56 298 GLU B C 1
ATOM 5501 O O . GLU B 1 298 ? 20.75 5.016 -7.598 1 98.56 298 GLU B O 1
ATOM 5506 N N . LYS B 1 299 ? 21.297 5.828 -5.625 1 98.56 299 LYS B N 1
ATOM 5507 C CA . LYS B 1 299 ? 22.234 4.742 -5.316 1 98.56 299 LYS B CA 1
ATOM 5508 C C . LYS B 1 299 ? 21.547 3.385 -5.418 1 98.56 299 LYS B C 1
ATOM 5510 O O . LYS B 1 299 ? 22.172 2.393 -5.793 1 98.56 299 LYS B O 1
ATOM 5515 N N . HIS B 1 300 ? 20.203 3.334 -5.207 1 98.5 300 HIS B N 1
ATOM 5516 C CA . HIS B 1 300 ? 19.5 2.059 -5.156 1 98.5 300 HIS B CA 1
ATOM 5517 C C . HIS B 1 300 ? 18.531 1.915 -6.324 1 98.5 300 HIS B C 1
ATOM 5519 O O . HIS B 1 300 ? 17.719 1 -6.348 1 98.5 300 HIS B O 1
ATOM 5525 N N . GLY B 1 301 ? 18.562 2.842 -7.23 1 98.19 301 GLY B N 1
ATOM 5526 C CA . GLY B 1 301 ? 17.719 2.773 -8.406 1 98.19 301 GLY B CA 1
ATOM 5527 C C . GLY B 1 301 ? 16.25 3.012 -8.102 1 98.19 301 GLY B C 1
ATOM 5528 O O . GLY B 1 301 ? 15.375 2.355 -8.672 1 98.19 301 GLY B O 1
ATOM 5529 N N . VAL B 1 302 ? 15.938 3.848 -7.195 1 98.69 302 VAL B N 1
ATOM 5530 C CA . VAL B 1 302 ? 14.586 4.164 -6.746 1 98.69 302 VAL B CA 1
ATOM 5531 C C . VAL B 1 302 ? 14.227 5.59 -7.152 1 98.69 302 VAL B C 1
ATOM 5533 O O . VAL B 1 302 ? 15.062 6.5 -7.059 1 98.69 302 VAL B O 1
ATOM 5536 N N . GLU B 1 303 ? 13.008 5.75 -7.66 1 98.69 303 GLU B N 1
ATOM 5537 C CA . GLU B 1 303 ? 12.516 7.094 -7.953 1 98.69 303 GLU B CA 1
ATOM 5538 C C . GLU B 1 303 ? 12.25 7.875 -6.668 1 98.69 303 GLU B C 1
ATOM 5540 O O . GLU B 1 303 ? 11.742 7.316 -5.691 1 98.69 303 GLU B O 1
ATOM 5545 N N . CYS B 1 304 ? 12.734 9.094 -6.707 1 98.38 304 CYS B N 1
ATOM 5546 C CA . CYS B 1 304 ? 12.57 9.992 -5.574 1 98.38 304 CYS B CA 1
ATOM 5547 C C . CYS B 1 304 ? 11.773 11.234 -5.969 1 98.38 304 CYS B C 1
ATOM 5549 O O . CYS B 1 304 ? 12.188 11.977 -6.859 1 98.38 304 CYS B O 1
ATOM 5551 N N . GLN B 1 305 ? 10.633 11.406 -5.309 1 98.31 305 GLN B N 1
ATOM 5552 C CA . GLN B 1 305 ? 9.789 12.555 -5.602 1 98.31 305 GLN B CA 1
ATOM 5553 C C . GLN B 1 305 ? 9.453 13.328 -4.328 1 98.31 305 GLN B C 1
ATOM 5555 O O . GLN B 1 305 ? 8.688 12.852 -3.488 1 98.31 305 GLN B O 1
ATOM 5560 N N . PHE B 1 306 ? 10.07 14.516 -4.188 1 97 306 PHE B N 1
ATOM 5561 C CA . PHE B 1 306 ? 9.648 15.406 -3.113 1 97 306 PHE B CA 1
ATOM 5562 C C . PHE B 1 306 ? 8.273 16 -3.402 1 97 306 PHE B C 1
ATOM 5564 O O . PHE B 1 306 ? 8.031 16.516 -4.496 1 97 306 PHE B O 1
ATOM 5571 N N . LEU B 1 307 ? 7.477 15.93 -2.455 1 93.69 307 LEU B N 1
ATOM 5572 C CA . LEU B 1 307 ? 6.09 16.328 -2.662 1 93.69 307 LEU B CA 1
ATOM 5573 C C . LEU B 1 307 ? 5.941 17.844 -2.537 1 93.69 307 LEU B C 1
ATOM 5575 O O . LEU B 1 307 ? 4.941 18.406 -2.984 1 93.69 307 LEU B O 1
ATOM 5579 N N . TYR B 1 308 ? 6.906 18.531 -1.84 1 88.38 308 TYR B N 1
ATOM 5580 C CA . TYR B 1 308 ? 6.941 19.969 -1.679 1 88.38 308 TYR B CA 1
ATOM 5581 C C . TYR B 1 308 ? 8.273 20.547 -2.156 1 88.38 308 TYR B C 1
ATOM 5583 O O . TYR B 1 308 ? 9.32 19.906 -1.994 1 88.38 308 TYR B O 1
ATOM 5591 N N . LYS B 1 309 ? 8.375 21.766 -2.646 1 87.88 309 LYS B N 1
ATOM 5592 C CA . LYS B 1 309 ? 9.57 22.328 -3.266 1 87.88 309 LYS B CA 1
ATOM 5593 C C . LYS B 1 309 ? 10.117 23.484 -2.447 1 87.88 309 LYS B C 1
ATOM 5595 O O . LYS B 1 309 ? 11.227 23.969 -2.697 1 87.88 309 LYS B O 1
ATOM 5600 N N . GLU B 1 310 ? 9.383 23.938 -1.452 1 88.56 310 GLU B N 1
ATOM 5601 C CA . GLU B 1 310 ? 9.773 25.125 -0.702 1 88.56 310 GLU B CA 1
ATOM 5602 C C . GLU B 1 310 ? 11.125 24.938 -0.02 1 88.56 310 GLU B C 1
ATOM 5604 O O . GLU B 1 310 ? 11.414 23.859 0.509 1 88.56 310 GLU B O 1
ATOM 5609 N N . THR B 1 311 ? 11.977 26.031 -0.068 1 90.81 311 THR B N 1
ATOM 5610 C CA . THR B 1 311 ? 13.289 25.969 0.575 1 90.81 311 THR B CA 1
ATOM 5611 C C . THR B 1 311 ? 13.445 27.094 1.599 1 90.81 311 THR B C 1
ATOM 5613 O O . THR B 1 311 ? 14.414 27.109 2.359 1 90.81 311 THR B O 1
ATOM 5616 N N . ARG B 1 312 ? 12.555 28.047 1.625 1 87.44 312 ARG B N 1
ATOM 5617 C CA . ARG B 1 312 ? 12.617 29.172 2.564 1 87.44 312 ARG B CA 1
ATOM 5618 C C . ARG B 1 312 ? 12.117 28.75 3.943 1 87.44 312 ARG B C 1
ATOM 5620 O O . ARG B 1 312 ? 11.156 27.984 4.055 1 87.44 312 ARG B O 1
ATOM 5627 N N . ASN B 1 313 ? 12.828 29.25 4.973 1 90.06 313 ASN B N 1
ATOM 5628 C CA . ASN B 1 313 ? 12.438 28.938 6.344 1 90.06 313 ASN B CA 1
ATOM 5629 C C . ASN B 1 313 ? 12.742 30.094 7.293 1 90.06 313 ASN B C 1
ATOM 5631 O O . ASN B 1 313 ? 13.523 29.938 8.234 1 90.06 313 ASN B O 1
ATOM 5635 N N . PRO B 1 314 ? 12.062 31.172 7.102 1 91.88 314 PRO B N 1
ATOM 5636 C CA . PRO B 1 314 ? 12.336 32.344 7.945 1 91.88 314 PRO B CA 1
ATOM 5637 C C . PRO B 1 314 ? 11.859 32.125 9.391 1 91.88 314 PRO B C 1
ATOM 5639 O O . PRO B 1 314 ? 10.93 31.375 9.641 1 91.88 314 PRO B O 1
ATOM 5642 N N . ILE B 1 315 ? 12.508 32.844 10.305 1 93.69 315 ILE B N 1
ATOM 5643 C CA . ILE B 1 315 ? 12.219 32.781 11.734 1 93.69 315 ILE B CA 1
ATOM 5644 C C . ILE B 1 315 ? 11.773 34.156 12.242 1 93.69 315 ILE B C 1
ATOM 5646 O O . ILE B 1 315 ? 12.391 35.188 11.914 1 93.69 315 ILE B O 1
ATOM 5650 N N . THR B 1 316 ? 10.672 34.219 12.883 1 95.56 316 THR B N 1
ATOM 5651 C CA . THR B 1 316 ? 10.312 35.375 13.703 1 95.56 316 THR B CA 1
ATOM 5652 C C . THR B 1 316 ? 10.938 35.281 15.086 1 95.56 316 THR B C 1
ATOM 5654 O O . THR B 1 316 ? 10.445 34.531 15.945 1 95.56 316 THR B O 1
ATOM 5657 N N . GLU B 1 317 ? 11.961 36.062 15.266 1 91 317 GLU B N 1
ATOM 5658 C CA . GLU B 1 317 ? 12.633 36.031 16.562 1 91 317 GLU B CA 1
ATOM 5659 C C . GLU B 1 317 ? 11.812 36.75 17.625 1 91 317 GLU B C 1
ATOM 5661 O O . GLU B 1 317 ? 11.227 37.812 17.359 1 91 317 GLU B O 1
ATOM 5666 N N . TRP B 1 318 ? 11.789 36.031 18.766 1 92.06 318 TRP B N 1
ATOM 5667 C CA . TRP B 1 318 ? 11.117 36.688 19.875 1 92.06 318 TRP B CA 1
ATOM 5668 C C . TRP B 1 318 ? 11.938 37.875 20.391 1 92.06 318 TRP B C 1
ATOM 5670 O O . TRP B 1 318 ? 13.117 37.719 20.734 1 92.06 318 TRP B O 1
ATOM 5680 N N . ASP B 1 319 ? 11.383 39 20.328 1 88.81 319 ASP B N 1
ATOM 5681 C CA . ASP B 1 319 ? 12.039 40.25 20.703 1 88.81 319 ASP B CA 1
ATOM 5682 C C . ASP B 1 319 ? 11.125 41.125 21.562 1 88.81 319 ASP B C 1
ATOM 5684 O O . ASP B 1 319 ? 10.266 41.812 21.047 1 88.81 319 ASP B O 1
ATOM 5688 N N . SER B 1 320 ? 11.43 41.219 22.734 1 85.38 320 SER B N 1
ATOM 5689 C CA . SER B 1 320 ? 10.562 41.938 23.672 1 85.38 320 SER B CA 1
ATOM 5690 C C . SER B 1 320 ? 10.617 43.438 23.438 1 85.38 320 SER B C 1
ATOM 5692 O O . SER B 1 320 ? 9.789 44.188 23.969 1 85.38 320 SER B O 1
ATOM 5694 N N . THR B 1 321 ? 11.523 43.844 22.672 1 86.38 321 THR B N 1
ATOM 5695 C CA . THR B 1 321 ? 11.586 45.25 22.375 1 86.38 321 THR B CA 1
ATOM 5696 C C . THR B 1 321 ? 10.531 45.656 21.344 1 86.38 321 THR B C 1
ATOM 5698 O O . THR B 1 321 ? 10.203 46.844 21.188 1 86.38 321 THR B O 1
ATOM 5701 N N . ASN B 1 322 ? 10.047 44.625 20.719 1 88.25 322 ASN B N 1
ATOM 5702 C CA . ASN B 1 322 ? 8.922 44.812 19.812 1 88.25 322 ASN B CA 1
ATOM 5703 C C . ASN B 1 322 ? 7.613 45 20.578 1 88.25 322 ASN B C 1
ATOM 5705 O O . ASN B 1 322 ? 7.258 44.156 21.406 1 88.25 322 ASN B O 1
ATOM 5709 N N . PRO B 1 323 ? 6.965 46.031 20.328 1 91.56 323 PRO B N 1
ATOM 5710 C CA . PRO B 1 323 ? 5.762 46.344 21.094 1 91.56 323 PRO B CA 1
ATOM 5711 C C . PRO B 1 323 ? 4.691 45.25 20.969 1 91.56 323 PRO B C 1
ATOM 5713 O O . PRO B 1 323 ? 3.902 45.062 21.906 1 91.56 323 PRO B O 1
ATOM 5716 N N . PHE B 1 324 ? 4.637 44.594 19.906 1 93.94 324 PHE B N 1
ATOM 5717 C CA . PHE B 1 324 ? 3.682 43.5 19.781 1 93.94 324 PHE B CA 1
ATOM 5718 C C . PHE B 1 324 ? 3.977 42.406 20.781 1 93.94 324 PHE B C 1
ATOM 5720 O O . PHE B 1 324 ? 3.064 41.906 21.453 1 93.94 324 PHE B O 1
ATOM 5727 N N . PHE B 1 325 ? 5.191 42.125 21.016 1 95.12 325 PHE B N 1
ATOM 5728 C CA . PHE B 1 325 ? 5.59 41.031 21.922 1 95.12 325 PHE B CA 1
ATOM 5729 C C . PHE B 1 325 ? 5.398 41.438 23.375 1 95.12 325 PHE B C 1
ATOM 5731 O O . PHE B 1 325 ? 4.984 40.656 24.203 1 95.12 325 PHE B O 1
ATOM 5738 N N . SER B 1 326 ? 5.688 42.688 23.578 1 94.62 326 SER B N 1
ATOM 5739 C CA . SER B 1 326 ? 5.465 43.188 24.938 1 94.62 326 SER B CA 1
ATOM 5740 C C . SER B 1 326 ? 3.988 43.125 25.312 1 94.62 326 SER B C 1
ATOM 5742 O O . SER B 1 326 ? 3.648 42.844 26.469 1 94.62 326 SER B O 1
ATOM 5744 N N . SER B 1 327 ? 3.17 43.406 24.375 1 95.38 327 SER B N 1
ATOM 5745 C CA . SER B 1 327 ? 1.73 43.312 24.594 1 95.38 327 SER B CA 1
ATOM 5746 C C . SER B 1 327 ? 1.311 41.875 24.906 1 95.38 327 SER B C 1
ATOM 5748 O O . SER B 1 327 ? 0.514 41.656 25.812 1 95.38 327 SER B O 1
ATOM 5750 N N . ILE B 1 328 ? 1.859 40.938 24.172 1 96.19 328 ILE B N 1
ATOM 5751 C CA . ILE B 1 328 ? 1.562 39.531 24.391 1 96.19 328 ILE B CA 1
ATOM 5752 C C . ILE B 1 328 ? 2.037 39.125 25.781 1 96.19 328 ILE B C 1
ATOM 5754 O O . ILE B 1 328 ? 1.318 38.438 26.516 1 96.19 328 ILE B O 1
ATOM 5758 N N . GLU B 1 329 ? 3.162 39.594 26.141 1 96.25 329 GLU B N 1
ATOM 5759 C CA . GLU B 1 329 ? 3.719 39.25 27.453 1 96.25 329 GLU B CA 1
ATOM 5760 C C . GLU B 1 329 ? 2.816 39.75 28.578 1 96.25 329 GLU B C 1
ATOM 5762 O O . GLU B 1 329 ? 2.617 39.062 29.578 1 96.25 329 GLU B O 1
ATOM 5767 N N . SER B 1 330 ? 2.35 40.906 28.406 1 96 330 SER B N 1
ATOM 5768 C CA . SER B 1 330 ? 1.476 41.469 29.422 1 96 330 SER B CA 1
ATOM 5769 C C . SER B 1 330 ? 0.21 40.656 29.609 1 96 330 SER B C 1
ATOM 5771 O O . SER B 1 330 ? -0.218 40.406 30.734 1 96 330 SER B O 1
ATOM 5773 N N . VAL B 1 331 ? -0.388 40.25 28.516 1 95.94 331 VAL B N 1
ATOM 5774 C CA . VAL B 1 331 ? -1.601 39.438 28.578 1 95.94 331 VAL B CA 1
ATOM 5775 C C . VAL B 1 331 ? -1.288 38.094 29.219 1 95.94 331 VAL B C 1
ATOM 5777 O O . VAL B 1 331 ? -2.061 37.594 30.031 1 95.94 331 VAL B O 1
ATOM 5780 N N . CYS B 1 332 ? -0.192 37.531 28.875 1 95.06 332 CYS B N 1
ATOM 5781 C CA . CYS B 1 332 ? 0.191 36.219 29.422 1 95.06 332 CYS B CA 1
ATOM 5782 C C . CYS B 1 332 ? 0.387 36.312 30.922 1 95.06 332 CYS B C 1
ATOM 5784 O O . CYS B 1 332 ? 0.01 35.406 31.656 1 95.06 332 CYS B O 1
ATOM 5786 N N . LYS B 1 333 ? 0.935 37.375 31.359 1 95.44 333 LYS B N 1
ATOM 5787 C CA . LYS B 1 333 ? 1.094 37.594 32.812 1 95.44 333 LYS B CA 1
ATOM 5788 C C . LYS B 1 333 ? -0.259 37.625 33.5 1 95.44 333 LYS B C 1
ATOM 5790 O O . LYS B 1 333 ? -0.422 37.062 34.562 1 95.44 333 LYS B O 1
ATOM 5795 N N . LYS B 1 334 ? -1.158 38.281 32.875 1 95.12 334 LYS B N 1
ATOM 5796 C CA . LYS B 1 334 ? -2.51 38.406 33.438 1 95.12 334 LYS B CA 1
ATOM 5797 C C . LYS B 1 334 ? -3.139 37 33.594 1 95.12 334 LYS B C 1
ATOM 5799 O O . LYS B 1 334 ? -3.908 36.781 34.531 1 95.12 334 LYS B O 1
ATOM 5804 N N . TYR B 1 335 ? -2.789 36.094 32.719 1 95 335 TYR B N 1
ATOM 5805 C CA . TYR B 1 335 ? -3.404 34.781 32.75 1 95 335 TYR B CA 1
ATOM 5806 C C . TYR B 1 335 ? -2.486 33.75 33.406 1 95 335 TYR B C 1
ATOM 5808 O O . TYR B 1 335 ? -2.789 32.562 33.438 1 95 335 TYR B O 1
ATOM 5816 N N . GLY B 1 336 ? -1.312 34.188 33.875 1 93.06 336 GLY B N 1
ATOM 5817 C CA . GLY B 1 336 ? -0.37 33.312 34.531 1 93.06 336 GLY B CA 1
ATOM 5818 C C . GLY B 1 336 ? 0.297 32.312 33.625 1 93.06 336 GLY B C 1
ATOM 5819 O O . GLY B 1 336 ? 0.679 31.219 34.031 1 93.06 336 GLY B O 1
ATOM 5820 N N . LYS B 1 337 ? 0.391 32.656 32.375 1 94 337 LYS B N 1
ATOM 5821 C CA . LYS B 1 337 ? 1.009 31.75 31.375 1 94 337 LYS B CA 1
ATOM 5822 C C . LYS B 1 337 ? 2.504 32.031 31.25 1 94 337 LYS B C 1
ATOM 5824 O O . LYS B 1 337 ? 2.926 33.188 31.25 1 94 337 LYS B O 1
ATOM 5829 N N . THR B 1 338 ? 3.277 30.953 31.203 1 93.81 338 THR B N 1
ATOM 5830 C CA . THR B 1 338 ? 4.691 31.062 30.859 1 93.81 338 THR B CA 1
ATOM 5831 C C . THR B 1 338 ? 4.906 30.953 29.359 1 93.81 338 THR B C 1
ATOM 5833 O O . THR B 1 338 ? 4.508 29.953 28.75 1 93.81 338 THR B O 1
ATOM 5836 N N . ILE B 1 339 ? 5.539 31.953 28.797 1 94.62 339 ILE B N 1
ATOM 5837 C CA . ILE B 1 339 ? 5.801 31.953 27.359 1 94.62 339 ILE B CA 1
ATOM 5838 C C . ILE B 1 339 ? 7.137 31.266 27.078 1 94.62 339 ILE B C 1
ATOM 5840 O O . ILE B 1 339 ? 8.148 31.578 27.703 1 94.62 339 ILE B O 1
ATOM 5844 N N . ILE B 1 340 ? 7.16 30.328 26.141 1 93.62 340 ILE B N 1
ATOM 5845 C CA . ILE B 1 340 ? 8.391 29.688 25.688 1 93.62 340 ILE B CA 1
ATOM 5846 C C . ILE B 1 340 ? 8.523 29.812 24.172 1 93.62 340 ILE B C 1
ATOM 5848 O O . ILE B 1 340 ? 7.801 29.156 23.422 1 93.62 340 ILE B O 1
ATOM 5852 N N . PRO B 1 341 ? 9.422 30.703 23.75 1 93.75 341 PRO B N 1
ATOM 5853 C CA . PRO B 1 341 ? 9.703 30.719 22.312 1 93.75 341 PRO B CA 1
ATOM 5854 C C . PRO B 1 341 ? 10.227 29.375 21.797 1 93.75 341 PRO B C 1
ATOM 5856 O O . PRO B 1 341 ? 11.07 28.75 22.438 1 93.75 341 PRO B O 1
ATOM 5859 N N . ALA B 1 342 ? 9.695 28.891 20.703 1 94.19 342 ALA B N 1
ATOM 5860 C CA . ALA B 1 342 ? 10.07 27.578 20.172 1 94.19 342 ALA B CA 1
ATOM 5861 C C . ALA B 1 342 ? 9.844 27.516 18.656 1 94.19 342 ALA B C 1
ATOM 5863 O O . ALA B 1 342 ? 9.219 28.406 18.078 1 94.19 342 ALA B O 1
ATOM 5864 N N . ILE B 1 343 ? 10.484 26.531 18.078 1 95 343 ILE B N 1
ATOM 5865 C CA . ILE B 1 343 ? 10.219 26.188 16.688 1 95 343 ILE B CA 1
ATOM 5866 C C . ILE B 1 343 ? 9.102 25.141 16.609 1 95 343 ILE B C 1
ATOM 5868 O O . ILE B 1 343 ? 9.148 24.125 17.297 1 95 343 ILE B O 1
ATOM 5872 N N . CYS B 1 344 ? 8.117 25.5 15.828 1 95 344 CYS B N 1
ATOM 5873 C CA . CYS B 1 344 ? 7.035 24.547 15.625 1 95 344 CYS B CA 1
ATOM 5874 C C . CYS B 1 344 ? 7.559 23.266 14.992 1 95 344 CYS B C 1
ATOM 5876 O O . CYS B 1 344 ? 8.195 23.297 13.938 1 95 344 CYS B O 1
ATOM 5878 N N . PRO B 1 345 ? 7.289 22.125 15.555 1 93 345 PRO B N 1
ATOM 5879 C CA . PRO B 1 345 ? 7.758 20.859 14.977 1 93 345 PRO B CA 1
ATOM 5880 C C . PRO B 1 345 ? 7.07 20.516 13.656 1 93 345 PRO B C 1
ATOM 5882 O O . PRO B 1 345 ? 7.605 19.75 12.859 1 93 345 PRO B O 1
ATOM 5885 N N . GLY B 1 346 ? 5.934 21.016 13.469 1 92.75 346 GLY B N 1
ATOM 5886 C CA . GLY B 1 346 ? 5.238 20.859 12.203 1 92.75 346 GLY B CA 1
ATOM 5887 C C . GLY B 1 346 ? 5.41 22.062 11.281 1 92.75 346 GLY B C 1
ATOM 5888 O O . GLY B 1 346 ? 6.496 22.625 11.203 1 92.75 346 GLY B O 1
ATOM 5889 N N . ALA B 1 347 ? 4.422 22.25 10.469 1 92.25 347 ALA B N 1
ATOM 5890 C CA . ALA B 1 347 ? 4.328 23.422 9.602 1 92.25 347 ALA B CA 1
ATOM 5891 C C . ALA B 1 347 ? 2.912 23.984 9.602 1 92.25 347 ALA B C 1
ATOM 5893 O O . ALA B 1 347 ? 1.935 23.234 9.602 1 92.25 347 ALA B O 1
ATOM 5894 N N . THR B 1 348 ? 2.914 25.281 9.688 1 94.88 348 THR B N 1
ATOM 5895 C CA . THR B 1 348 ? 1.638 25.984 9.664 1 94.88 348 THR B CA 1
ATOM 5896 C C . THR B 1 348 ? 1.618 27.016 8.547 1 94.88 348 THR B C 1
ATOM 5898 O O . THR B 1 348 ? 2.637 27.25 7.895 1 94.88 348 THR B O 1
ATOM 5901 N N . ASP B 1 349 ? 0.48 27.625 8.336 1 97 349 ASP B N 1
ATOM 5902 C CA . ASP B 1 349 ? 0.332 28.641 7.297 1 97 349 ASP B CA 1
ATOM 5903 C C . ASP B 1 349 ? 1.088 29.922 7.664 1 97 349 ASP B C 1
ATOM 5905 O O . ASP B 1 349 ? 1.296 30.781 6.816 1 97 349 ASP B O 1
ATOM 5909 N N . ALA B 1 350 ? 1.559 30.016 8.906 1 97.25 350 ALA B N 1
ATOM 5910 C CA . ALA B 1 350 ? 2.32 31.188 9.328 1 97.25 350 ALA B CA 1
ATOM 5911 C C . ALA B 1 350 ? 3.562 31.391 8.461 1 97.25 350 ALA B C 1
ATOM 5913 O O . ALA B 1 350 ? 4.023 32.5 8.266 1 97.25 350 ALA B O 1
ATOM 5914 N N . ARG B 1 351 ? 4.059 30.266 7.949 1 95.44 351 ARG B N 1
ATOM 5915 C CA . ARG B 1 351 ? 5.273 30.344 7.145 1 95.44 351 ARG B CA 1
ATOM 5916 C C . ARG B 1 351 ? 5.062 31.234 5.926 1 95.44 351 ARG B C 1
ATOM 5918 O O . ARG B 1 351 ? 5.965 31.984 5.527 1 95.44 351 ARG B O 1
ATOM 5925 N N . TYR B 1 352 ? 3.883 31.188 5.309 1 96.38 352 TYR B N 1
ATOM 5926 C CA . TYR B 1 352 ? 3.609 31.969 4.113 1 96.38 352 TYR B CA 1
ATOM 5927 C C . TYR B 1 352 ? 3.602 33.469 4.43 1 96.38 352 TYR B C 1
ATOM 5929 O O . TYR B 1 352 ? 3.994 34.281 3.598 1 96.38 352 TYR B O 1
ATOM 5937 N N . VAL B 1 353 ? 3.158 33.812 5.625 1 97.69 353 VAL B N 1
ATOM 5938 C CA . VAL B 1 353 ? 3.164 35.188 6.07 1 97.69 353 VAL B CA 1
ATOM 5939 C C . VAL B 1 353 ? 4.598 35.625 6.336 1 97.69 353 VAL B C 1
ATOM 5941 O O . VAL B 1 353 ? 4.992 36.75 5.949 1 97.69 353 VAL B O 1
ATOM 5944 N N . ARG B 1 354 ? 5.336 34.781 6.93 1 96.38 354 ARG B N 1
ATOM 5945 C CA . ARG B 1 354 ? 6.734 35.094 7.195 1 96.38 354 ARG B CA 1
ATOM 5946 C C . ARG B 1 354 ? 7.512 35.281 5.895 1 96.38 354 ARG B C 1
ATOM 5948 O O . ARG B 1 354 ? 8.445 36.094 5.824 1 96.38 354 ARG B O 1
ATOM 5955 N N . TYR B 1 355 ? 7.141 34.531 4.855 1 94.75 355 TYR B N 1
ATOM 5956 C CA . TYR B 1 355 ? 7.789 34.688 3.557 1 94.75 355 TYR B CA 1
ATOM 5957 C C . TYR B 1 355 ? 7.645 36.125 3.033 1 94.75 355 TYR B C 1
ATOM 5959 O O . TYR B 1 355 ? 8.445 36.562 2.211 1 94.75 355 TYR B O 1
ATOM 5967 N N . LYS B 1 356 ? 6.645 36.812 3.504 1 96.5 356 LYS B N 1
ATOM 5968 C CA . LYS B 1 356 ? 6.379 38.188 3.064 1 96.5 356 LYS B CA 1
ATOM 5969 C C . LYS B 1 356 ? 7.082 39.188 3.965 1 96.5 356 LYS B C 1
ATOM 5971 O O . LYS B 1 356 ? 6.887 40.406 3.816 1 96.5 356 LYS B O 1
ATOM 5976 N N . GLY B 1 357 ? 7.828 38.719 4.949 1 95.25 357 GLY B N 1
ATOM 5977 C CA . GLY B 1 357 ? 8.57 39.594 5.844 1 95.25 357 GLY B CA 1
ATOM 5978 C C . GLY B 1 357 ? 7.746 40.062 7.02 1 95.25 357 GLY B C 1
ATOM 5979 O O . GLY B 1 357 ? 8.164 41 7.734 1 95.25 357 GLY B O 1
ATOM 5980 N N . ILE B 1 358 ? 6.609 39.531 7.195 1 95.94 358 ILE B N 1
ATOM 5981 C CA . ILE B 1 358 ? 5.734 39.938 8.297 1 95.94 358 ILE B CA 1
ATOM 5982 C C . ILE B 1 358 ? 5.945 38.969 9.477 1 95.94 358 ILE B C 1
ATOM 5984 O O . ILE B 1 358 ? 5.91 37.75 9.312 1 95.94 358 ILE B O 1
ATOM 5988 N N . PRO B 1 359 ? 6.223 39.531 10.688 1 96.38 359 PRO B N 1
ATOM 5989 C CA . PRO B 1 359 ? 6.336 38.625 11.844 1 96.38 359 PRO B CA 1
ATOM 5990 C C . PRO B 1 359 ? 5.051 37.844 12.117 1 96.38 359 PRO B C 1
ATOM 5992 O O . PRO B 1 359 ? 3.963 38.438 12.125 1 96.38 359 PRO B O 1
ATOM 5995 N N . ALA B 1 360 ? 5.207 36.594 12.289 1 96.69 360 ALA B N 1
ATOM 5996 C CA . ALA B 1 360 ? 4.086 35.688 12.562 1 96.69 360 ALA B CA 1
ATOM 5997 C C . ALA B 1 360 ? 4.438 34.688 13.664 1 96.69 360 ALA B C 1
ATOM 5999 O O . ALA B 1 360 ? 5.52 34.094 13.648 1 96.69 360 ALA B O 1
ATOM 6000 N N . ILE B 1 361 ? 3.561 34.531 14.625 1 97 361 ILE B N 1
ATOM 6001 C CA . ILE B 1 361 ? 3.779 33.656 15.758 1 97 361 ILE B CA 1
ATOM 6002 C C . ILE B 1 361 ? 2.566 32.75 15.938 1 97 361 ILE B C 1
ATOM 6004 O O . ILE B 1 361 ? 1.424 33.188 15.906 1 97 361 ILE B O 1
ATOM 6008 N N . GLY B 1 362 ? 2.82 31.438 16.016 1 96.75 362 GLY B N 1
ATOM 6009 C CA . GLY B 1 362 ? 1.773 30.531 16.438 1 96.75 362 GLY B CA 1
ATOM 6010 C C . GLY B 1 362 ? 1.61 30.469 17.953 1 96.75 362 GLY B C 1
ATOM 6011 O O . GLY B 1 362 ? 2.59 30.312 18.688 1 96.75 362 GLY B O 1
ATOM 6012 N N . MET B 1 363 ? 0.334 30.641 18.391 1 96 363 MET B N 1
ATOM 6013 C CA . MET B 1 363 ? 0.076 30.625 19.828 1 96 363 MET B CA 1
ATOM 6014 C C . MET B 1 363 ? -1.321 30.094 20.125 1 96 363 MET B C 1
ATOM 6016 O O . MET B 1 363 ? -2.309 30.578 19.578 1 96 363 MET B O 1
ATOM 6020 N N . SER B 1 364 ? -1.356 29.125 20.906 1 95.62 364 SER B N 1
ATOM 6021 C CA . SER B 1 364 ? -2.611 28.609 21.438 1 95.62 364 SER B CA 1
ATOM 6022 C C . SER B 1 364 ? -2.584 28.578 22.969 1 95.62 364 SER B C 1
ATOM 6024 O O . SER B 1 364 ? -1.67 28 23.562 1 95.62 364 SER B O 1
ATOM 6026 N N . PRO B 1 365 ? -3.547 29.141 23.594 1 95.25 365 PRO B N 1
ATOM 6027 C CA . PRO B 1 365 ? -3.537 29.172 25.062 1 95.25 365 PRO B CA 1
ATOM 6028 C C . PRO B 1 365 ? -4.086 27.891 25.672 1 95.25 365 PRO B C 1
ATOM 6030 O O . PRO B 1 365 ? -4.16 27.766 26.891 1 95.25 365 PRO B O 1
ATOM 6033 N N . LEU B 1 366 ? -4.531 26.953 24.797 1 94.69 366 LEU B N 1
ATOM 6034 C CA . LEU B 1 366 ? -5.047 25.703 25.344 1 94.69 366 LEU B CA 1
ATOM 6035 C C . LEU B 1 366 ? -4 25.016 26.203 1 94.69 366 LEU B C 1
ATOM 6037 O O . LEU B 1 366 ? -2.857 24.828 25.781 1 94.69 366 LEU B O 1
ATOM 6041 N N . ALA B 1 367 ? -4.453 24.688 27.422 1 92.38 367 ALA B N 1
ATOM 6042 C CA . ALA B 1 367 ? -3.531 24.109 28.391 1 92.38 367 ALA B CA 1
ATOM 6043 C C . ALA B 1 367 ? -4.184 22.969 29.141 1 92.38 367 ALA B C 1
ATOM 6045 O O . ALA B 1 367 ? -5.402 22.781 29.078 1 92.38 367 ALA B O 1
ATOM 6046 N N . ASN B 1 368 ? -3.328 22.125 29.766 1 89.31 368 ASN B N 1
ATOM 6047 C CA . ASN B 1 368 ? -3.746 21.078 30.688 1 89.31 368 ASN B CA 1
ATOM 6048 C C . ASN B 1 368 ? -4.578 20.016 29.969 1 89.31 368 ASN B C 1
ATOM 6050 O O . ASN B 1 368 ? -5.586 19.547 30.5 1 89.31 368 ASN B O 1
ATOM 6054 N N . LEU B 1 369 ? -4.207 19.734 28.766 1 88.81 369 LEU B N 1
ATOM 6055 C CA . LEU B 1 369 ? -4.844 18.641 28.031 1 88.81 369 LEU B CA 1
ATOM 6056 C C . LEU B 1 369 ? -3.818 17.891 27.188 1 88.81 369 LEU B C 1
ATOM 6058 O O . LEU B 1 369 ? -2.746 18.422 26.891 1 88.81 369 LEU B O 1
ATOM 6062 N N . PRO B 1 370 ? -4.105 16.641 26.906 1 89.25 370 PRO B N 1
ATOM 6063 C CA . PRO B 1 370 ? -3.217 15.891 26.016 1 89.25 370 PRO B CA 1
ATOM 6064 C C . PRO B 1 370 ? -3.193 16.453 24.594 1 89.25 370 PRO B C 1
ATOM 6066 O O . PRO B 1 370 ? -4.176 17.047 24.156 1 89.25 370 PRO B O 1
ATOM 6069 N N . LEU B 1 371 ? -2.041 16.297 23.984 1 87.62 371 LEU B N 1
ATOM 6070 C CA . LEU B 1 371 ? -1.929 16.703 22.594 1 87.62 371 LEU B CA 1
ATOM 6071 C C . LEU B 1 371 ? -2.471 15.625 21.672 1 87.62 371 LEU B C 1
ATOM 6073 O O . LEU B 1 371 ? -1.851 14.57 21.516 1 87.62 371 LEU B O 1
ATOM 6077 N N . LEU B 1 372 ? -3.533 15.93 21 1 90.5 372 LEU B N 1
ATOM 6078 C CA . LEU B 1 372 ? -4.273 14.898 20.297 1 90.5 372 LEU B CA 1
ATOM 6079 C C . LEU B 1 372 ? -4.441 15.266 18.812 1 90.5 372 LEU B C 1
ATOM 6081 O O . LEU B 1 372 ? -5.34 14.75 18.141 1 90.5 372 LEU B O 1
ATOM 6085 N N . ALA B 1 373 ? -3.57 16.188 18.344 1 88.81 373 ALA B N 1
ATOM 6086 C CA . ALA B 1 373 ? -3.639 16.5 16.922 1 88.81 373 ALA B CA 1
ATOM 6087 C C . ALA B 1 373 ? -3.383 15.273 16.062 1 88.81 373 ALA B C 1
ATOM 6089 O O . ALA B 1 373 ? -2.391 14.562 16.266 1 88.81 373 ALA B O 1
ATOM 6090 N N . HIS B 1 374 ? -4.207 14.953 15.102 1 90.44 374 HIS B N 1
ATOM 6091 C CA . HIS B 1 374 ? -4.109 13.844 14.148 1 90.44 374 HIS B CA 1
ATOM 6092 C C . HIS B 1 374 ? -4.277 12.5 14.852 1 90.44 374 HIS B C 1
ATOM 6094 O O . HIS B 1 374 ? -4 11.453 14.266 1 90.44 374 HIS B O 1
ATOM 6100 N N . ALA B 1 375 ? -4.703 12.555 16.125 1 90.56 375 ALA B N 1
ATOM 6101 C CA . ALA B 1 375 ? -4.918 11.328 16.891 1 90.56 375 ALA B CA 1
ATOM 6102 C C . ALA B 1 375 ? -6.402 10.977 16.938 1 90.56 375 ALA B C 1
ATOM 6104 O O . ALA B 1 375 ? -7.254 11.789 16.578 1 90.56 375 ALA B O 1
ATOM 6105 N N . HIS B 1 376 ? -6.664 9.758 17.344 1 92.38 376 HIS B N 1
ATOM 6106 C CA . HIS B 1 376 ? -8.039 9.383 17.625 1 92.38 376 HIS B CA 1
ATOM 6107 C C . HIS B 1 376 ? -8.547 10.062 18.891 1 92.38 376 HIS B C 1
ATOM 6109 O O . HIS B 1 376 ? -7.746 10.453 19.75 1 92.38 376 HIS B O 1
ATOM 6115 N N . ASN B 1 377 ? -9.875 10.32 18.875 1 95.94 377 ASN B N 1
ATOM 6116 C CA . ASN B 1 377 ? -10.539 10.844 20.062 1 95.94 377 ASN B CA 1
ATOM 6117 C C . ASN B 1 377 ? -10.008 12.227 20.438 1 95.94 377 ASN B C 1
ATOM 6119 O O . ASN B 1 377 ? -9.75 12.5 21.609 1 95.94 377 ASN B O 1
ATOM 6123 N N . GLU B 1 378 ? -9.797 12.992 19.422 1 96.44 378 GLU B N 1
ATOM 6124 C CA . GLU B 1 378 ? -9.438 14.391 19.625 1 96.44 378 GLU B CA 1
ATOM 6125 C C . GLU B 1 378 ? -10.531 15.125 20.406 1 96.44 378 GLU B C 1
ATOM 6127 O O . GLU B 1 378 ? -11.719 14.938 20.141 1 96.44 378 GLU B O 1
ATOM 6132 N N . TYR B 1 379 ? -10.141 15.945 21.438 1 97.06 379 TYR B N 1
ATOM 6133 C CA . TYR B 1 379 ? -11.117 16.734 22.188 1 97.06 379 TYR B CA 1
ATOM 6134 C C . TYR B 1 379 ? -10.461 17.969 22.781 1 97.06 379 TYR B C 1
ATOM 6136 O O . TYR B 1 379 ? -9.234 18.062 22.859 1 97.06 379 TYR B O 1
ATOM 6144 N N . VAL B 1 380 ? -11.281 18.984 23.062 1 97.56 380 VAL B N 1
ATOM 6145 C CA . VAL B 1 380 ? -10.922 20.094 23.938 1 97.56 380 VAL B CA 1
ATOM 6146 C C . VAL B 1 380 ? -11.875 20.156 25.125 1 97.56 380 VAL B C 1
ATOM 6148 O O . VAL B 1 380 ? -13.023 19.719 25.031 1 97.56 380 VAL B O 1
ATOM 6151 N N . THR B 1 381 ? -11.398 20.625 26.203 1 96.5 381 THR B N 1
ATOM 6152 C CA . THR B 1 381 ? -12.32 20.828 27.312 1 96.5 381 THR B CA 1
ATOM 6153 C C . THR B 1 381 ? -13.062 22.156 27.172 1 96.5 381 THR B C 1
ATOM 6155 O O . THR B 1 381 ? -12.5 23.141 26.688 1 96.5 381 THR B O 1
ATOM 6158 N N . GLU B 1 382 ? -14.305 22.125 27.578 1 97 382 GLU B N 1
ATOM 6159 C CA . GLU B 1 382 ? -15.125 23.328 27.5 1 97 382 GLU B CA 1
ATOM 6160 C C . GLU B 1 382 ? -14.492 24.484 28.266 1 97 382 GLU B C 1
ATOM 6162 O O . GLU B 1 382 ? -14.477 25.609 27.797 1 97 382 GLU B O 1
ATOM 6167 N N . SER B 1 383 ? -13.945 24.188 29.375 1 95.81 383 SER B N 1
ATOM 6168 C CA . SER B 1 383 ? -13.328 25.219 30.219 1 95.81 383 SER B CA 1
ATOM 6169 C C . SER B 1 383 ? -12.141 25.859 29.5 1 95.81 383 SER B C 1
ATOM 6171 O O . SER B 1 383 ? -12 27.094 29.516 1 95.81 383 SER B O 1
ATOM 6173 N N . GLU B 1 384 ? -11.305 25.078 28.922 1 95.81 384 GLU B N 1
ATOM 6174 C CA . GLU B 1 384 ? -10.141 25.609 28.219 1 95.81 384 GLU B CA 1
ATOM 6175 C C . GLU B 1 384 ? -10.555 26.406 26.984 1 95.81 384 GLU B C 1
ATOM 6177 O O . GLU B 1 384 ? -9.914 27.406 26.641 1 95.81 384 GLU B O 1
ATOM 6182 N N . TYR B 1 385 ? -11.602 25.953 26.359 1 97.31 385 TYR B N 1
ATOM 6183 C CA . TYR B 1 385 ? -12.117 26.688 25.203 1 97.31 385 TYR B CA 1
ATOM 6184 C C . TYR B 1 385 ? -12.617 28.078 25.609 1 97.31 385 TYR B C 1
ATOM 6186 O O . TYR B 1 385 ? -12.289 29.078 24.969 1 97.31 385 TYR B O 1
ATOM 6194 N N . LEU B 1 386 ? -13.367 28.109 26.625 1 97.69 386 LEU B N 1
ATOM 6195 C CA . LEU B 1 386 ? -13.906 29.391 27.094 1 97.69 386 LEU B CA 1
ATOM 6196 C C . LEU B 1 386 ? -12.797 30.312 27.578 1 97.69 386 LEU B C 1
ATOM 6198 O O . LEU B 1 386 ? -12.836 31.516 27.328 1 97.69 386 LEU B O 1
ATOM 6202 N N . LYS B 1 387 ? -11.844 29.75 28.234 1 96.5 387 LYS B N 1
ATOM 6203 C CA . LYS B 1 387 ? -10.68 30.531 28.656 1 96.5 387 LYS B CA 1
ATOM 6204 C C . LYS B 1 387 ? -9.93 31.078 27.453 1 96.5 387 LYS B C 1
ATOM 6206 O O . LYS B 1 387 ? -9.414 32.188 27.5 1 96.5 387 LYS B O 1
ATOM 6211 N N . ALA B 1 388 ? -9.852 30.281 26.469 1 97.56 388 ALA B N 1
ATOM 6212 C CA . ALA B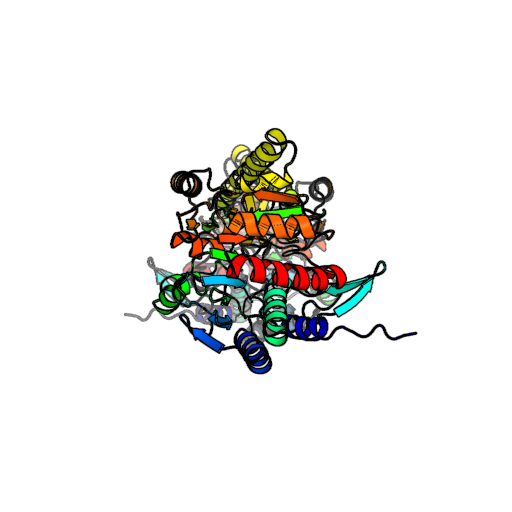 1 388 ? -9.164 30.719 25.25 1 97.56 388 ALA B CA 1
ATOM 6213 C C . ALA B 1 388 ? -9.844 31.938 24.641 1 97.56 388 ALA B C 1
ATOM 6215 O O . ALA B 1 388 ? -9.18 32.844 24.156 1 97.56 388 ALA B O 1
ATOM 6216 N N . ILE B 1 389 ? -11.172 31.969 24.641 1 98.31 389 ILE B N 1
ATOM 6217 C CA . ILE B 1 389 ? -11.914 33.125 24.109 1 98.31 389 ILE B CA 1
ATOM 6218 C C . ILE B 1 389 ? -11.516 34.375 24.859 1 98.31 389 ILE B C 1
ATOM 6220 O O . ILE B 1 389 ? -11.172 35.406 24.25 1 98.31 389 ILE B O 1
ATOM 6224 N N . ASN B 1 390 ? -11.508 34.281 26.156 1 98.25 390 ASN B N 1
ATOM 6225 C CA . ASN B 1 390 ? -11.141 35.438 26.969 1 98.25 390 ASN B CA 1
ATOM 6226 C C . ASN B 1 390 ? -9.695 35.875 26.719 1 98.25 390 ASN B C 1
ATOM 6228 O O . ASN B 1 390 ? -9.406 37.062 26.656 1 98.25 390 ASN B O 1
ATOM 6232 N N . PHE B 1 391 ? -8.875 34.938 26.609 1 98 391 PHE B N 1
ATOM 6233 C CA . PHE B 1 391 ? -7.473 35.188 26.312 1 98 391 PHE B CA 1
ATOM 6234 C C . PHE B 1 391 ? -7.332 35.969 25 1 98 391 PHE B C 1
ATOM 6236 O O . PHE B 1 391 ? -6.621 36.969 24.938 1 98 391 PHE B O 1
ATOM 6243 N N . TYR B 1 392 ? -8.047 35.562 24 1 98.44 392 TYR B N 1
ATOM 6244 C CA . TYR B 1 392 ? -7.922 36.188 22.688 1 98.44 392 TYR B CA 1
ATOM 6245 C C . TYR B 1 392 ? -8.578 37.562 22.672 1 98.44 392 TYR B C 1
ATOM 6247 O O . TYR B 1 392 ? -8.133 38.469 21.953 1 98.44 392 TYR B O 1
ATOM 6255 N N . ILE B 1 393 ? -9.609 37.781 23.484 1 98.62 393 ILE B N 1
ATOM 6256 C CA . ILE B 1 393 ? -10.148 39.125 23.641 1 98.62 393 ILE B CA 1
ATOM 6257 C C . ILE B 1 393 ? -9.039 40.094 24.094 1 98.62 393 ILE B C 1
ATOM 6259 O O . ILE B 1 393 ? -8.836 41.156 23.5 1 98.62 393 ILE B O 1
ATOM 6263 N N . ASP B 1 394 ? -8.312 39.656 25.062 1 98.44 394 ASP B N 1
ATOM 6264 C CA . ASP B 1 394 ? -7.254 40.469 25.625 1 98.44 394 ASP B CA 1
ATOM 6265 C C . ASP B 1 394 ? -6.086 40.625 24.656 1 98.44 394 ASP B C 1
ATOM 6267 O O . ASP B 1 394 ? -5.516 41.688 24.516 1 98.44 394 ASP B O 1
ATOM 6271 N N . ILE B 1 395 ? -5.707 39.531 24.016 1 98.19 395 ILE B N 1
ATOM 6272 C CA . ILE B 1 395 ? -4.59 39.531 23.078 1 98.19 395 ILE B CA 1
ATOM 6273 C C . ILE B 1 395 ? -4.902 40.469 21.906 1 98.19 395 ILE B C 1
ATOM 6275 O O . ILE B 1 395 ? -4.074 41.312 21.516 1 98.19 395 ILE B O 1
ATOM 6279 N N . VAL B 1 396 ? -6.09 40.281 21.359 1 98.44 396 VAL B N 1
ATOM 6280 C CA . VAL B 1 396 ? -6.484 41.125 20.219 1 98.44 396 VAL B CA 1
ATOM 6281 C C . VAL B 1 396 ? -6.516 42.594 20.625 1 98.44 396 VAL B C 1
ATOM 6283 O O . VAL B 1 396 ? -5.992 43.438 19.922 1 98.44 396 VAL B O 1
ATOM 6286 N N . THR B 1 397 ? -7.105 42.875 21.797 1 98.25 397 THR B N 1
ATOM 6287 C CA . THR B 1 397 ? -7.168 44.219 22.297 1 98.25 397 THR B CA 1
ATOM 6288 C C . THR B 1 397 ? -5.77 44.812 22.484 1 98.25 397 THR B C 1
ATOM 6290 O O . THR B 1 397 ? -5.5 45.938 22.094 1 98.25 397 THR B O 1
ATOM 6293 N N . GLY B 1 398 ? -4.949 44.062 23.078 1 97.44 398 GLY B N 1
ATOM 6294 C CA . GLY B 1 398 ? -3.582 44.5 23.297 1 97.44 398 GLY B CA 1
ATOM 6295 C C . GLY B 1 398 ? -2.814 44.75 22.016 1 97.44 398 GLY B C 1
ATOM 6296 O O . GLY B 1 398 ? -2.195 45.781 21.844 1 97.44 398 GLY B O 1
ATOM 6297 N N . LEU B 1 399 ? -2.854 43.844 21.078 1 97.75 399 LEU B N 1
ATOM 6298 C CA . LEU B 1 399 ? -2.104 43.906 19.828 1 97.75 399 LEU B CA 1
ATOM 6299 C C . LEU B 1 399 ? -2.602 45.062 18.953 1 97.75 399 LEU B C 1
ATOM 6301 O O . LEU B 1 399 ? -1.804 45.75 18.344 1 97.75 399 LEU B O 1
ATOM 6305 N N . ALA B 1 400 ? -3.879 45.219 18.953 1 98 400 ALA B N 1
ATOM 6306 C CA . ALA B 1 400 ? -4.484 46.188 18.047 1 98 400 ALA B CA 1
ATOM 6307 C C . ALA B 1 400 ? -4.281 47.625 18.562 1 98 400 ALA B C 1
ATOM 6309 O O . ALA B 1 400 ? -4.543 48.594 17.844 1 98 400 ALA B O 1
ATOM 6310 N N . ASN B 1 401 ? -3.805 47.75 19.75 1 96.88 401 ASN B N 1
ATOM 6311 C CA . ASN B 1 401 ? -3.646 49.094 20.312 1 96.88 401 ASN B CA 1
ATOM 6312 C C . ASN B 1 401 ? -2.178 49.438 20.562 1 96.88 401 ASN B C 1
ATOM 6314 O O . ASN B 1 401 ? -1.863 50.406 21.234 1 96.88 401 ASN B O 1
ATOM 6318 N N . VAL B 1 402 ? -1.288 48.719 20.031 1 92.94 402 VAL B N 1
ATOM 6319 C CA . VAL B 1 402 ? 0.14 49 20.094 1 92.94 402 VAL B CA 1
ATOM 6320 C C . VAL B 1 402 ? 0.458 50.219 19.234 1 92.94 402 VAL B C 1
ATOM 6322 O O . VAL B 1 402 ? -0.109 50.375 18.156 1 92.94 402 VAL B O 1
#

pLDDT: mean 95.43, std 6.26, range [27.45, 98.88]

Nearest PDB structures (foldseek):
  7uoi-assembly1_A  TM=7.831E-01  e=2.247E-28  Enterococcus faecium 1,231,410
  1q7l-assembly1_A  TM=9.785E-01  e=5.644E-21  Homo sapiens
  4ruh-assembly1_B  TM=7.718E-01  e=7.033E-24  Homo sapiens
  3dlj-assembly3_B  TM=7.401E-01  e=6.636E-24  Homo sapiens
  4g1p-assembly1_A-2  TM=8.013E-01  e=5.843E-22  Saccharomyces cerevisiae S288C

Sequence (804 aa):
MTVDQEPASVSRFRKYLQIKSVHPKPDYESIKNYLIEQADEIGLEHQVVECVEGKPVIIIKLAGSDPTQKSILLSSHTDVVPVFEDQWKYPPFAAERAFEDGEYRIYARGSQDMKAQGFSYMEALRAIKNSGQKLTRNVFAIYAPDEEIGGADGVGVFSETKEFEALNAGFDLDEGIGSHENILWALGAERLVSAVKFTAHGNTGHGSQFIEGTAIEKLLPVINAMMALREEEKNRLETTWSNKEEHQGEVTSVNLTILEGGKQQNVVPATYSATFDIRVSPRRNIVEFRKMISDLAEKHGVECQFLYKETRNPITEWDSTNPFFSSIESVCKKYGKTIIPAICPGATDARYVRYKGIPAIGMSPLANLPLLAHAHNEYVTESEYLKAINFYIDIVTGLANVMTVDQEPASVSRFRKYLQIKSVHPKPDYESIKNYLIEQADEIGLEHQVVECVEGKPVIIIKLAGSDPTQKSILLSSHTDVVPVFEDQWKYPPFAAERAFEDGEYRIYARGSQDMKAQGFSYMEALRAIKNSGQKLTRNVFAIYAPDEEIGGADGVGVFSETKEFEALNAGFDLDEGIGSHENILWALGAERLVSAVKFTAHGNTGHGSQFIEGTAIEKLLPVINAMMALREEEKNRLETTWSNKEEHQGEVTSVNLTILEGGKQQNVVPATYSATFDIRVSPRRNIVEFRKMISDLAEKHGVECQFLYKETRNPITEWDSTNPFFSSIESVCKKYGKTIIPAICPGATDARYVRYKGIPAIGMSPLANLPLLAHAHNEYVTESEYLKAINFYIDIVTGLANV

Secondary structure (DSSP, 8-state):
----PPPHHHHHHHHHHHS--BTTS--HHHHHHHHHHHHHHHT-EEEEEEEETTEEEEEEEE--S-TTSPEEEEEEE--B----GGG-SS-TTS-EEEEETTEEEEE-TTTTTTHHHHHHHHHHHHHHHHHTPPPSS-EEEEEES-GGGTSIIIIIHHTTSHHHHHT-EEEEEE-----SSSEEEEEEEEPEE--EEEEEE---EETTS--SS-HHHHHHHHHHHHHHHHHHHHHHHHHH-S-GGGGGGGS-EEEEEEEEE-SSTTEE-SEEEEEEEEEE-TTS-HHHHHHHHHHHHHHTT-EEEES------------TTSHHHHHHHHHHHHTTPEEEEEEESS--THHHHHTTT--EEE-----SS---TTSTT-EEEHHHHHHHHHHHHHHHHHHHT-/----PPPHHHHHHHHHHHS--BTTS--HHHHHHHHHHHHHHHT-EEEEEEEETTEEEEEEEE--S-TTSPEEEEEEE--B----GGG-SS-TTS-EEEEETTEEEEE-TTTTTTHHHHHHHHHHHHHHHHHTPPPSS-EEEEEES-GGGTSIIIIIHHTTSHHHHHT-EEEEEE----BSSSEEEEEEEEPEE--EEEEEE---EETTS--SS-HHHHHHHHHHHHHHHHHHHHHHHHHH-S-GGGGGGGS-EEEEEEEEE-SSTTEE-SEEEEEEEEEE-TTS-HHHHHHHHHHHHHHTT-EEEES------------TTSHHHHHHHHHHHHTTPEEEEEEESS--THHHHHTTT--EEE----BSS---TTSTT-EEEHHHHHHHHHHHHHHHHHHHT-

Foldseek 3Di:
DPPPDDDPLLVLLLVLLLQQCEPPRGPVVVNQVSLVVLLVVLVWDKDWDQPDPPWIKIKTKDAAPAAVDAAEEEEAERHFYDDDQVLAPDRQNNQDFDDDPHFTKGHHGCQVRPSLSLSLLSLLSSVCSVVVDHFHYMYMYIYGYDFVPPQCSTLVSVCVDVVVVSSRHAEYAYADFEELALAKEWAFWAFDKWKKKKKFFADKDFQVDPGPGARCQLVVVLVVVLVVQQVVQVVCLVPVDPPSVQALLVTKHKDWDDWDFDDDDGMRTRMIMIMIIIGHRPVDQPVVVVVVSVVSSVVRVIDMDTPDDDRDIDGQDQDCVDQLNVLLVVLCVVVVYHYRYGHHHHDGSQRSVVVVVHGYIYIFSQYSDDGARVHHRDIGTPVSSVVRSVSSSSSSRSNSHD/DPPPDDDPLLVLLLVLLLQQCEPPRGQVVVNQVSLVVLLVVLVWDKDWDQPDPPWIKIKTKDAAPAAVDAEEEEEAERHFYDDDQVLAPDRQNNQDFDDDPNFTKGHHGCQVRPSLSLSLLSLLSSVCSVVVDHFHYMYMYIYGYDFVPPQCSTLVSVCVDVVVVSSRHAEYAYADFEELALAKEWAFWAFDKWKKKKKFFADKDFQVDPGPGARCQLVVQLVVVLVVQQVVQVVCLVPVDPPSVQALLVTKHKDWDDWDDDDDDGMRTRMIMIMIIIGHRPVDQPVVVVVVSVVSSVVRVIDMDTPDDDRDIDGQDQDCVDQLNVQLVVLCVVVVYHYRYGHHHHDGSQRSVVVVVHGYIYIFSQYSDDGARVHHRDIGTPVSSVVRSVSSSSSSRSNRHD